Protein AF-0000000078959395 (afdb_homodimer)

Sequence (826 aa):
MGVSDLPAGLTKDYIQSMLRVFHKDTQLNVTKLWAKAATAKGENYVGVVTRIHVEFEETGSRGAVVQRTYLLKEGCPADAPQASVFAEYGVYAREMDMYEFVLPKMTQLLREMGVKDKLHADAICVDRQYGIMLLEDLSLLEYKNADRVKQLDMEHTLVTLEMLAKFHATALILEQRHPELLANGFDKCFFARDSKGYALIFTSLFRGLIRYVKTQPKLNALYHDKLEIVLENLMEYGARSFDVNDDDFRTLIHGDCWTSNIMFQYDARGKPMKVVPIDFQFSTRTSPLIDLHYFFSSSLQDDVLAKETKLVQHYYYALKRNLSRFQYKAKLPSLLEFQIQYERRRFLSVAIALVFQPLMIYSGNGVPDFCKLYQDTPEALSFQDSIYECDRAQSIVEQMLSKFDAKGLLDEQMGVSDLPAGLTKDYIQSMLRVFHKDTQLNVTKLWAKAATAKGENYVGVVTRIHVEFEETGSRGAVVQRTYLLKEGCPADAPQASVFAEYGVYAREMDMYEFVLPKMTQLLREMGVKDKLHADAICVDRQYGIMLLEDLSLLEYKNADRVKQLDMEHTLVTLEMLAKFHATALILEQRHPELLANGFDKCFFARDSKGYALIFTSLFRGLIRYVKTQPKLNALYHDKLEIVLENLMEYGARSFDVNDDDFRTLIHGDCWTSNIMFQYDARGKPMKVVPIDFQFSTRTSPLIDLHYFFSSSLQDDVLAKETKLVQHYYYALKRNLSRFQYKAKLPSLLEFQIQYERRRFLSVAIALVFQPLMIYSGNGVPDFCKLYQDTPEALSFQDSIYECDRAQSIVEQMLSKFDAKGLLDEQ

pLDDT: mean 91.17, std 9.86, range [32.56, 98.88]

Radius of gyration: 33.63 Å; Cα contacts (8 Å, |Δi|>4): 1371; chains: 2; bounding box: 67×116×66 Å

Foldseek 3Di:
DDFDDDDPPDDQVVVQVLQCVLVVAPPKHWDDKTKDFPDDFLLDAFWGKIKMWTWIDGPPPPRDIDIFIKIKIAGDDPPDPLNVLLVLLCLLVQQLLCQPPNVVVLVVVVVVLVDDDDAAWHWSDQDVVRSMTITHDCVVVVWDFDDQQVFDEDLVLLQVLLSQLLVFLSQVVCCVVPVVSQVDSFAGALLDPVHCSSLLLLLLLLVLLLVLLCVPVVSCVPFNVLSVLCSVCVSVLQVQLFDDDPQADKGWGLRQDERSQKIFDADPVRGTDHMYGHRSSRTHIGHNLLVLLNHLLAGHDPVNNVCSLVSLVSSVVSNVVSNVSVVNDDDDDDSVVSVVSNLSNNLSSVSNNLRVNLSSNDDDPDRPHNVLSRDDDPSSSVVSNSSCVDPVSVVSNVVVSVVCVVSCSSPDD/DDFDDPDPPDDQVVVQVLQCVLVVAPPKHWDDKTKDFDDDFLLDAFWGKIKMWTWIDGPVPPRDIDIFIKIKIAGDDPPDPLNVLLVLLCLLVQQLLCQPPNVVVLVVLVVVLVDDDDAAWHWSDDDVVRSMTITHDCVVVVWDFDDQQVFDEDLVLLQVLLSQLLVFLSQVVCCVVPVVSQVDSFAGALLDPVHCSSLLLLLLLLVLLLVLLCVPVVSCVPFNVLSVLCSVCVSVLQVQLFDDDPQADKGWGLRQDERSQKIFDADPVRGTDHMYGHRSSRTHIGHNLLVLLNHLLAGHDPVNNVCSLVSLVSSVVSNVVSNVSVVNDDDDDDSVVSVVSSLSNNLSSVSNNLRVNLSSNDDDPDRPHNVLSRDDDPSSSVVSNSSCVDPVSVVSNVVVSVVCVVSCSSPDD

Nearest PDB structures (foldseek):
  7xsi-assembly3_E  TM=4.506E-01  e=6.267E+00  Sordaria araneosa

Organism: Drosophila grimshawi (NCBI:txid7222)

Secondary structure (DSSP, 8-state):
---BPPPTT--HHHHHHHHHHHTT-TT-EEEEEEEEE-S-TTS-SS-EEEEEEEEEE-TTTTTPEEEEEEEEEEPPPTTSTTHHHHHHHTHHHHHHHIIIIIHHHHHHHHHHTT--S--SPPEEEEETTTTEEEEE-GGGGT-B---TTT-B-HHHHHHHHHHHHHHHHHHHHHHHH-GGGGSSS-S--TT-TT--HHHHHHHHHHHHHHHHHHHSHHHHHHHHHHHHHHHHHHHHHHHHHH---TTS--EEE-SS-SGGGEEEEE-TTS-EEEEEE---TT-EEE-THHHHHHHHHHHB-HHHHTTHHHHHHHHHHHHHHHHHHTT--SPPPPHHHHHHHHHHTTHHHHHIIIIIHHHHT--SSS---GGGGT--SHHHHHHHHHTT-SHHHHHHHHHHHHHHHHTTTTS--/---PPPPTT--HHHHHHHHHHHHT-TT-EEEEEEEEE-S-TTS-SS-EEEEEEEEEE-TTTTTPEEEEEEEEEEPPPTTSTTHHHHHHHTHHHHHHHIIIIIHHHHHHHHHHTT--S--SPPEEEEETTTTEEEEE-GGGGT-B---TTT-B-HHHHHHHHHHHHHHHHHHHHHHHH-GGGGSSS----TT-TT--HHHHHHHHHHHHHHHHHHHSHHHHHHHHHHHHHHHHHHHHHHHHHH---TTS--EEE-SS-SGGGEEEEE-TTS-EEEEEE---TT-EEE-THHHHHHHHHHHB-HHHHTTHHHHHHHHHHHHHHHHHHTT--SPPPPHHHHHHHHHHTTHHHHHIIIIIHHHHT--SSS---GGGGT--SHHHHHHHHHTT-SHHHHHHHHHHHHHHHHTTTTS--

Solvent-accessible surface area (backbone atoms only — not comparable to full-atom values): 43670 Å² total; per-residue (Å²): 132,71,76,40,82,58,61,89,79,61,40,61,67,50,51,29,55,42,48,17,62,59,67,71,31,91,65,40,43,61,76,44,73,50,34,34,77,62,60,59,91,62,73,53,76,69,51,48,49,32,30,34,39,37,29,28,31,44,73,87,44,90,74,46,75,44,76,49,57,31,30,34,39,31,56,54,52,80,84,41,89,61,25,64,43,44,57,75,59,37,26,61,61,31,27,47,44,35,54,69,50,46,50,55,51,45,49,51,57,40,44,75,72,67,51,78,72,76,66,54,70,51,59,56,40,74,37,74,90,79,43,37,34,35,27,49,38,51,58,83,73,52,34,40,61,60,58,50,72,74,33,34,54,60,67,53,47,54,52,48,36,46,47,48,16,45,49,34,33,44,33,36,51,40,47,72,77,42,43,75,74,61,68,65,73,29,75,49,56,79,34,37,88,92,52,58,51,50,45,46,35,54,52,39,39,46,50,30,45,52,55,53,34,61,73,34,66,72,50,25,74,72,38,47,72,34,50,52,53,37,61,78,40,42,54,60,52,38,30,54,35,53,60,69,58,91,78,48,67,64,22,46,33,52,58,65,41,32,41,84,29,33,30,33,27,60,47,97,86,66,46,68,74,45,60,29,56,51,77,49,41,40,30,22,57,28,40,55,57,54,38,51,39,44,25,52,37,48,21,45,28,70,78,47,47,73,40,47,58,49,49,53,38,51,29,50,54,41,24,50,52,43,29,50,76,69,63,57,78,72,88,68,66,37,56,36,54,47,50,50,54,44,58,69,26,43,51,43,31,54,53,32,37,60,44,46,24,27,55,65,48,51,77,67,88,67,78,68,44,65,67,36,45,50,45,83,46,72,68,19,45,52,47,46,49,54,37,53,66,47,68,66,36,44,50,46,43,56,55,47,51,54,54,37,48,35,46,26,67,40,48,84,120,134,69,76,40,82,58,62,89,78,63,41,62,66,51,50,28,53,42,47,16,62,60,67,72,31,90,66,41,42,59,77,45,72,50,32,32,77,62,62,60,92,62,73,55,76,70,50,47,49,32,30,33,39,37,30,28,31,44,71,88,41,90,74,47,75,43,77,48,60,32,31,35,38,32,57,53,53,80,82,41,90,60,26,63,44,45,57,73,59,36,24,60,62,31,28,47,45,35,54,67,51,46,50,54,51,44,48,50,56,39,43,74,73,66,50,80,72,76,66,52,70,51,57,56,39,77,38,75,90,79,42,35,34,35,27,49,39,52,57,82,75,53,35,40,61,61,58,52,72,74,33,34,53,61,66,55,47,52,54,48,36,48,47,49,17,45,48,33,34,44,33,37,52,41,45,72,76,43,44,75,76,60,68,65,73,30,77,50,56,78,34,37,87,90,52,58,50,49,46,46,35,53,52,40,40,46,49,32,45,50,54,53,35,61,73,35,67,72,50,24,74,73,40,46,72,34,50,52,54,36,62,78,39,41,54,60,52,37,29,54,36,52,61,66,59,92,79,47,67,65,23,46,32,51,57,65,42,33,42,84,27,32,30,32,27,59,46,97,86,66,45,69,75,44,58,29,57,49,77,50,43,40,31,22,58,27,40,55,56,55,37,50,40,42,25,53,38,48,21,45,27,70,77,47,48,72,40,45,58,48,50,52,40,52,29,51,53,41,24,50,53,43,28,49,75,69,64,57,79,72,88,69,67,38,57,35,54,46,50,51,54,45,59,69,27,46,54,43,31,54,54,33,37,60,44,46,24,27,55,65,48,51,78,68,88,67,78,68,44,64,66,36,45,50,44,83,47,72,69,19,46,51,47,46,48,55,37,54,66,47,67,67,35,44,50,44,43,57,54,46,51,54,56,38,48,35,46,25,68,39,49,86,122

Structure (mmCIF, N/CA/C/O backbone):
data_AF-0000000078959395-model_v1
#
loop_
_entity.id
_entity.type
_entity.pdbx_description
1 polymer GH14015
#
loop_
_atom_site.group_PDB
_atom_site.id
_atom_site.type_symbol
_atom_site.label_atom_id
_atom_site.label_alt_id
_atom_site.label_comp_id
_atom_site.label_asym_id
_atom_site.label_entity_id
_atom_site.label_seq_id
_atom_site.pdbx_PDB_ins_code
_atom_site.Cartn_x
_atom_site.Cartn_y
_atom_site.Cartn_z
_atom_site.occupancy
_atom_site.B_iso_or_equiv
_atom_site.auth_seq_id
_atom_site.auth_comp_id
_atom_site.auth_asym_id
_atom_site.auth_atom_id
_atom_site.pdbx_PDB_model_num
ATOM 1 N N . MET A 1 1 ? 14.062 -34.344 -35.469 1 32.75 1 MET A N 1
ATOM 2 C CA . MET A 1 1 ? 13.797 -34.312 -34.031 1 32.75 1 MET A CA 1
ATOM 3 C C . MET A 1 1 ? 14.102 -35.656 -33.406 1 32.75 1 MET A C 1
ATOM 5 O O . MET A 1 1 ? 13.5 -36.688 -33.781 1 32.75 1 MET A O 1
ATOM 9 N N . GLY A 1 2 ? 15.25 -35.906 -32.844 1 38.41 2 GLY A N 1
ATOM 10 C CA . GLY A 1 2 ? 15.867 -37.188 -32.625 1 38.41 2 GLY A CA 1
ATOM 11 C C . GLY A 1 2 ? 15.156 -38.031 -31.578 1 38.41 2 GLY A C 1
ATOM 12 O O . GLY A 1 2 ? 14.484 -37.469 -30.703 1 38.41 2 GLY A O 1
ATOM 13 N N . VAL A 1 3 ? 14.766 -39.219 -31.906 1 47.34 3 VAL A N 1
ATOM 14 C CA . VAL A 1 3 ? 14.289 -40.312 -31.047 1 47.34 3 VAL A CA 1
ATOM 15 C C . VAL A 1 3 ? 15.148 -40.375 -29.781 1 47.34 3 VAL A C 1
ATOM 17 O O . VAL A 1 3 ? 16.375 -40.438 -29.875 1 47.34 3 VAL A O 1
ATOM 20 N N . SER A 1 4 ? 14.703 -39.688 -28.766 1 54.56 4 SER A N 1
ATOM 21 C CA . SER A 1 4 ? 15.438 -39.812 -27.516 1 54.56 4 SER A CA 1
ATOM 22 C C . SER A 1 4 ? 15.219 -41.188 -26.891 1 54.56 4 SER A C 1
ATOM 24 O O . SER A 1 4 ? 14.172 -41.812 -27.094 1 54.56 4 SER A O 1
ATOM 26 N N . ASP A 1 5 ? 16.25 -41.75 -26.406 1 58.34 5 ASP A N 1
ATOM 27 C CA . ASP A 1 5 ? 16.234 -43.031 -25.719 1 58.34 5 ASP A CA 1
ATOM 28 C C . ASP A 1 5 ? 15.312 -43 -24.516 1 58.34 5 ASP A C 1
ATOM 30 O O . ASP A 1 5 ? 15.297 -42.031 -23.75 1 58.34 5 ASP A O 1
ATOM 34 N N . LEU A 1 6 ? 14.273 -43.812 -24.531 1 67.12 6 LEU A N 1
ATOM 35 C CA . LEU A 1 6 ? 13.422 -44 -23.359 1 67.12 6 LEU A CA 1
ATOM 36 C C . LEU A 1 6 ? 14.25 -44.375 -22.141 1 67.12 6 LEU A C 1
ATOM 38 O O . LEU A 1 6 ? 15.258 -45.094 -22.266 1 67.12 6 LEU A O 1
ATOM 42 N N . PRO A 1 7 ? 13.898 -43.719 -21.062 1 67.75 7 PRO A N 1
ATOM 43 C CA . PRO A 1 7 ? 14.578 -44.219 -19.859 1 67.75 7 PRO A CA 1
ATOM 44 C C . PRO A 1 7 ? 14.508 -45.75 -19.734 1 67.75 7 PRO A C 1
ATOM 46 O O . PRO A 1 7 ? 13.547 -46.375 -20.203 1 67.75 7 PRO A O 1
ATOM 49 N N . ALA A 1 8 ? 15.531 -46.406 -19.469 1 61.38 8 ALA A N 1
ATOM 50 C CA . ALA A 1 8 ? 15.742 -47.875 -19.469 1 61.38 8 ALA A CA 1
ATOM 51 C C . ALA A 1 8 ? 14.531 -48.594 -18.906 1 61.38 8 ALA A C 1
ATOM 53 O O . ALA A 1 8 ? 14.172 -49.688 -19.375 1 61.38 8 ALA A O 1
ATOM 54 N N . GLY A 1 9 ? 13.836 -48.094 -18.094 1 68.25 9 GLY A N 1
ATOM 55 C CA . GLY A 1 9 ? 12.742 -48.812 -17.453 1 68.25 9 GLY A CA 1
ATOM 56 C C . GLY A 1 9 ? 11.398 -48.5 -18.094 1 68.25 9 GLY A C 1
ATOM 57 O O . GLY A 1 9 ? 10.406 -49.188 -17.797 1 68.25 9 GLY A O 1
ATOM 58 N N . LEU A 1 10 ? 11.461 -47.781 -19.141 1 78.56 10 LEU A N 1
ATOM 59 C CA . LEU A 1 10 ? 10.188 -47.406 -19.766 1 78.56 10 LEU A CA 1
ATOM 60 C C . LEU A 1 10 ? 9.953 -48.219 -21.031 1 78.56 10 LEU A C 1
ATOM 62 O O . LEU A 1 10 ? 10.023 -47.688 -22.141 1 78.56 10 LEU A O 1
ATOM 66 N N . THR A 1 11 ? 9.586 -49.469 -20.812 1 83.56 11 THR A N 1
ATOM 67 C CA . THR A 1 11 ? 9.359 -50.406 -21.922 1 83.56 11 THR A CA 1
ATOM 68 C C . THR A 1 11 ? 7.902 -50.344 -22.359 1 83.56 11 THR A C 1
ATOM 70 O O . THR A 1 11 ? 7.055 -49.75 -21.703 1 83.56 11 THR A O 1
ATOM 73 N N . LYS A 1 12 ? 7.742 -50.938 -23.516 1 87.94 12 LYS A N 1
ATOM 74 C CA . LYS A 1 12 ? 6.387 -51.094 -24.031 1 87.94 12 LYS A CA 1
ATOM 75 C C . LYS A 1 12 ? 5.492 -51.812 -23.031 1 87.94 12 LYS A C 1
ATOM 77 O O . LYS A 1 12 ? 4.348 -51.438 -22.797 1 87.94 12 LYS A O 1
ATOM 82 N N . ASP A 1 13 ? 6.051 -52.844 -22.438 1 88.56 13 ASP A N 1
ATOM 83 C CA . ASP A 1 13 ? 5.297 -53.656 -21.469 1 88.56 13 ASP A CA 1
ATOM 84 C C . ASP A 1 13 ? 4.934 -52.844 -20.234 1 88.56 13 ASP A C 1
ATOM 86 O O . ASP A 1 13 ? 3.83 -52.969 -19.703 1 88.56 13 ASP A O 1
ATOM 90 N N . TYR A 1 14 ? 5.871 -52.125 -19.859 1 88.75 14 TYR A N 1
ATOM 91 C CA . TYR A 1 14 ? 5.645 -51.281 -18.703 1 88.75 14 TYR A CA 1
ATOM 92 C C . TYR A 1 14 ? 4.535 -50.25 -18.969 1 88.75 14 TYR A C 1
ATOM 94 O O . TYR A 1 14 ? 3.586 -50.156 -18.188 1 88.75 14 TYR A O 1
ATOM 102 N N . ILE A 1 15 ? 4.668 -49.594 -20.047 1 88.5 15 ILE A N 1
ATOM 103 C CA . ILE A 1 15 ? 3.691 -48.594 -20.406 1 88.5 15 ILE A CA 1
ATOM 104 C C . ILE A 1 15 ? 2.318 -49.219 -20.594 1 88.5 15 ILE A C 1
ATOM 106 O O . ILE A 1 15 ? 1.302 -48.656 -20.172 1 88.5 15 ILE A O 1
ATOM 110 N N . GLN A 1 16 ? 2.316 -50.375 -21.219 1 89.75 16 GLN A N 1
ATOM 111 C CA . GLN A 1 16 ? 1.068 -51.094 -21.422 1 89.75 16 GLN A CA 1
ATOM 112 C C . GLN A 1 16 ? 0.378 -51.406 -20.094 1 89.75 16 GLN A C 1
ATOM 114 O O . GLN A 1 16 ? -0.835 -51.219 -19.969 1 89.75 16 GLN A O 1
ATOM 119 N N . SER A 1 17 ? 1.12 -51.844 -19.172 1 89.75 17 SER A N 1
ATOM 120 C CA . SER A 1 17 ? 0.557 -52.156 -17.859 1 89.75 17 SER A CA 1
ATOM 121 C C . SER A 1 17 ? -0.053 -50.938 -17.203 1 89.75 17 SER A C 1
ATOM 123 O O . SER A 1 17 ? -1.122 -51.031 -16.594 1 89.75 17 SER A O 1
ATOM 125 N N . MET A 1 18 ? 0.681 -49.875 -17.328 1 87.88 18 MET A N 1
ATOM 126 C CA . MET A 1 18 ? 0.193 -48.625 -16.719 1 87.88 18 MET A CA 1
ATOM 127 C C . MET A 1 18 ? -1.078 -48.156 -17.422 1 87.88 18 MET A C 1
ATOM 129 O O . MET A 1 18 ? -2.021 -47.719 -16.766 1 87.88 18 MET A O 1
ATOM 133 N N . LEU A 1 19 ? -1.098 -48.219 -18.703 1 88.69 19 LEU A N 1
ATOM 134 C CA . LEU A 1 19 ? -2.244 -47.781 -19.469 1 88.69 19 LEU A CA 1
ATOM 135 C C . LEU A 1 19 ? -3.455 -48.656 -19.234 1 88.69 19 LEU A C 1
ATOM 137 O O . LEU A 1 19 ? -4.594 -48.188 -19.25 1 88.69 19 LEU A O 1
ATOM 141 N N . ARG A 1 20 ? -3.182 -49.938 -19.062 1 89.19 20 ARG A N 1
ATOM 142 C CA . ARG A 1 20 ? -4.27 -50.875 -18.766 1 89.19 20 ARG A CA 1
ATOM 143 C C . ARG A 1 20 ? -4.977 -50.5 -17.469 1 89.19 20 ARG A C 1
ATOM 145 O O . ARG A 1 20 ? -6.207 -50.531 -17.406 1 89.19 20 ARG A O 1
ATOM 152 N N . VAL A 1 21 ? -4.16 -50.156 -16.531 1 87.06 21 VAL A N 1
ATOM 153 C CA . VAL A 1 21 ? -4.719 -49.75 -15.242 1 87.06 21 VAL A CA 1
ATOM 154 C C . VAL A 1 21 ? -5.488 -48.438 -15.406 1 87.06 21 VAL A C 1
ATOM 156 O O . VAL A 1 21 ? -6.621 -48.312 -14.945 1 87.06 21 VAL A O 1
ATOM 159 N N . PHE A 1 22 ? -4.949 -47.531 -16.141 1 87.19 22 PHE A N 1
ATOM 160 C CA . PHE A 1 22 ? -5.523 -46.219 -16.281 1 87.19 22 PHE A CA 1
ATOM 161 C C . PHE A 1 22 ? -6.816 -46.25 -17.094 1 87.19 22 PHE A C 1
ATOM 163 O O . PHE A 1 22 ? -7.805 -45.625 -16.719 1 87.19 22 PHE A O 1
ATOM 170 N N . HIS A 1 23 ? -6.805 -47 -18.109 1 84.56 23 HIS A N 1
ATOM 171 C CA . HIS A 1 23 ? -7.969 -47.062 -18.984 1 84.56 23 HIS A CA 1
ATOM 172 C C . HIS A 1 23 ? -8.93 -48.156 -18.531 1 84.56 23 HIS A C 1
ATOM 174 O O . HIS A 1 23 ? -9.969 -48.375 -19.156 1 84.56 23 HIS A O 1
ATOM 180 N N . LYS A 1 24 ? -8.508 -48.844 -17.484 1 87.75 24 LYS A N 1
ATOM 181 C CA . LYS A 1 24 ? -9.289 -50 -17 1 87.75 24 LYS A CA 1
ATOM 182 C C . LYS A 1 24 ? -9.578 -50.969 -18.109 1 87.75 24 LYS A C 1
ATOM 184 O O . LYS A 1 24 ? -10.727 -51.406 -18.297 1 87.75 24 LYS A O 1
ATOM 189 N N . ASP A 1 25 ? -8.609 -51.219 -18.969 1 88.44 25 ASP A N 1
ATOM 190 C CA . ASP A 1 25 ? -8.672 -52.156 -20.094 1 88.44 25 ASP A CA 1
ATOM 191 C C . ASP A 1 25 ? -7.535 -53.156 -20.047 1 88.44 25 ASP A C 1
ATOM 193 O O . ASP A 1 25 ? -6.441 -52.906 -20.562 1 88.44 25 ASP A O 1
ATOM 197 N N . THR A 1 26 ? -7.828 -54.312 -19.547 1 87.12 26 THR A N 1
ATOM 198 C CA . THR A 1 26 ? -6.809 -55.344 -19.312 1 87.12 26 THR A CA 1
ATOM 199 C C . THR A 1 26 ? -6.266 -55.875 -20.625 1 87.12 26 THR A C 1
ATOM 201 O O . THR A 1 26 ? -5.215 -56.531 -20.656 1 87.12 26 THR A O 1
ATOM 204 N N . GLN A 1 27 ? -6.973 -55.562 -21.688 1 86.31 27 GLN A N 1
ATOM 205 C CA . GLN A 1 27 ? -6.562 -56.125 -22.969 1 86.31 27 GLN A CA 1
ATOM 206 C C . GLN A 1 27 ? -5.883 -55.094 -23.844 1 86.31 27 GLN A C 1
ATOM 208 O O . GLN A 1 27 ? -5.5 -55.375 -24.984 1 86.31 27 GLN A O 1
ATOM 213 N N . LEU A 1 28 ? -5.777 -53.875 -23.328 1 87.75 28 LEU A N 1
ATOM 214 C CA . LEU A 1 28 ? -5.086 -52.844 -24.078 1 87.75 28 LEU A CA 1
ATOM 215 C C . LEU A 1 28 ? -3.699 -53.312 -24.5 1 87.75 28 LEU A C 1
ATOM 217 O O . LEU A 1 28 ? -2.977 -53.938 -23.719 1 87.75 28 LEU A O 1
ATOM 221 N N . ASN A 1 29 ? -3.438 -53.125 -25.797 1 89.38 29 ASN A N 1
ATOM 222 C CA . ASN A 1 29 ? -2.176 -53.625 -26.344 1 89.38 29 ASN A CA 1
ATOM 223 C C . ASN A 1 29 ? -1.382 -52.469 -26.984 1 89.38 29 ASN A C 1
ATOM 225 O O . ASN A 1 29 ? -1.797 -51.938 -28.016 1 89.38 29 ASN A O 1
ATOM 229 N N . VAL A 1 30 ? -0.243 -52.156 -26.422 1 89.44 30 VAL A N 1
ATOM 230 C CA . VAL A 1 30 ? 0.626 -51.125 -26.969 1 89.44 30 VAL A CA 1
ATOM 231 C C . VAL A 1 30 ? 1.433 -51.688 -28.141 1 89.44 30 VAL A C 1
ATOM 233 O O . VAL A 1 30 ? 2.148 -52.688 -27.984 1 89.44 30 VAL A O 1
ATOM 236 N N . THR A 1 31 ? 1.356 -51.062 -29.219 1 89.75 31 THR A N 1
ATOM 237 C CA . THR A 1 31 ? 1.992 -51.562 -30.422 1 89.75 31 THR A CA 1
ATOM 238 C C . THR A 1 31 ? 3.266 -50.781 -30.75 1 89.75 31 THR A C 1
ATOM 240 O O . THR A 1 31 ? 4.207 -51.344 -31.312 1 89.75 31 THR A O 1
ATOM 243 N N . LYS A 1 32 ? 3.275 -49.562 -30.469 1 89.88 32 LYS A N 1
ATOM 244 C CA . LYS A 1 32 ? 4.434 -48.688 -30.719 1 89.88 32 LYS A CA 1
ATOM 245 C C . LYS A 1 32 ? 4.668 -47.719 -29.562 1 89.88 32 LYS A C 1
ATOM 247 O O . LYS A 1 32 ? 3.713 -47.25 -28.953 1 89.88 32 LYS A O 1
ATOM 252 N N . LEU A 1 33 ? 5.953 -47.562 -29.281 1 89.69 33 LEU A N 1
ATOM 253 C CA . LEU A 1 33 ? 6.383 -46.656 -28.219 1 89.69 33 LEU A CA 1
ATOM 254 C C . LEU A 1 33 ? 7.641 -45.875 -28.641 1 89.69 33 LEU A C 1
ATOM 256 O O . LEU A 1 33 ? 8.609 -46.5 -29.094 1 89.69 33 LEU A O 1
ATOM 260 N N . TRP A 1 34 ? 7.578 -44.594 -28.609 1 85.25 34 TRP A N 1
ATOM 261 C CA . TRP A 1 34 ? 8.781 -43.781 -28.812 1 85.25 34 TRP A CA 1
ATOM 262 C C . TRP A 1 34 ? 8.711 -42.469 -28.031 1 85.25 34 TRP A C 1
ATOM 264 O O . TRP A 1 34 ? 7.676 -42.156 -27.469 1 85.25 34 TRP A O 1
ATOM 274 N N . ALA A 1 35 ? 9.898 -41.812 -27.875 1 83.5 35 ALA A N 1
ATOM 275 C CA . ALA A 1 35 ? 9.953 -40.625 -27 1 83.5 35 ALA A CA 1
ATOM 276 C C . ALA A 1 35 ? 10.656 -39.469 -27.688 1 83.5 35 ALA A C 1
ATOM 278 O O . ALA A 1 35 ? 11.5 -39.688 -28.562 1 83.5 35 ALA A O 1
ATOM 279 N N . LYS A 1 36 ? 10.195 -38.281 -27.328 1 79 36 LYS A N 1
ATOM 280 C CA . LYS A 1 36 ? 10.836 -37.031 -27.703 1 79 36 LYS A CA 1
ATOM 281 C C . LYS A 1 36 ? 10.891 -36.062 -26.531 1 79 36 LYS A C 1
ATOM 283 O O . LYS A 1 36 ? 9.984 -36.031 -25.688 1 79 36 LYS A O 1
ATOM 288 N N . ALA A 1 37 ? 11.992 -35.281 -26.438 1 73.12 37 ALA A N 1
ATOM 289 C CA . ALA A 1 37 ? 12.062 -34.25 -25.391 1 73.12 37 ALA A CA 1
ATOM 290 C C . ALA A 1 37 ? 10.883 -33.281 -25.484 1 73.12 37 ALA A C 1
ATOM 292 O O . ALA A 1 37 ? 10.5 -32.875 -26.578 1 73.12 37 ALA A O 1
ATOM 293 N N . ALA A 1 38 ? 10.25 -33.062 -24.328 1 72.06 38 ALA A N 1
ATOM 294 C CA . ALA A 1 38 ? 9.023 -32.25 -24.328 1 72.06 38 ALA A CA 1
ATOM 295 C C . ALA A 1 38 ? 9.344 -30.781 -24.094 1 72.06 38 ALA A C 1
ATOM 297 O O . ALA A 1 38 ? 8.547 -29.906 -24.453 1 72.06 38 ALA A O 1
ATOM 298 N N . THR A 1 39 ? 10.469 -30.469 -23.375 1 65.31 39 THR A N 1
ATOM 299 C CA . THR A 1 39 ? 10.773 -29.078 -23.047 1 65.31 39 THR A CA 1
ATOM 300 C C . THR A 1 39 ? 12.141 -28.672 -23.594 1 65.31 39 THR A C 1
ATOM 302 O O . THR A 1 39 ? 13.047 -29.5 -23.688 1 65.31 39 THR A O 1
ATOM 305 N N . ALA A 1 40 ? 12.133 -27.438 -24.047 1 61.34 40 ALA A N 1
ATOM 306 C CA . ALA A 1 40 ? 13.391 -26.875 -24.516 1 61.34 40 ALA A CA 1
ATOM 307 C C . ALA A 1 40 ? 14.305 -26.516 -23.344 1 61.34 40 ALA A C 1
ATOM 309 O O . ALA A 1 40 ? 13.844 -26.406 -22.203 1 61.34 40 ALA A O 1
ATOM 310 N N . LYS A 1 41 ? 15.531 -26.516 -23.656 1 59.06 41 LYS A N 1
ATOM 311 C CA . LYS A 1 41 ? 16.516 -26.031 -22.688 1 59.06 41 LYS A CA 1
ATOM 312 C C . LYS A 1 41 ? 16.078 -24.703 -22.078 1 59.06 41 LYS A C 1
ATOM 314 O O . LYS A 1 41 ? 15.633 -23.797 -22.781 1 59.06 41 LYS A O 1
ATOM 319 N N . GLY A 1 42 ? 16.031 -24.609 -20.734 1 57.88 42 GLY A N 1
ATOM 320 C CA . GLY A 1 42 ? 15.68 -23.375 -20.047 1 57.88 42 GLY A CA 1
ATOM 321 C C . GLY A 1 42 ? 14.227 -23.328 -19.625 1 57.88 42 GLY A C 1
ATOM 322 O O . GLY A 1 42 ? 13.805 -22.375 -18.953 1 57.88 42 GLY A O 1
ATOM 323 N N . GLU A 1 43 ? 13.492 -24.328 -20.078 1 59.75 43 GLU A N 1
ATOM 324 C CA . GLU A 1 43 ? 12.07 -24.312 -19.75 1 59.75 43 GLU A CA 1
ATOM 325 C C . GLU A 1 43 ? 11.773 -25.172 -18.516 1 59.75 43 GLU A C 1
ATOM 327 O O . GLU A 1 43 ? 10.656 -25.141 -17.984 1 59.75 43 GLU A O 1
ATOM 332 N N . ASN A 1 44 ? 12.75 -25.859 -18.156 1 61.44 44 ASN A N 1
ATOM 333 C CA . ASN A 1 44 ? 12.617 -26.719 -16.969 1 61.44 44 ASN A CA 1
ATOM 334 C C . ASN A 1 44 ? 13.914 -26.766 -16.172 1 61.44 44 ASN A C 1
ATOM 336 O O . ASN A 1 44 ? 14.992 -26.938 -16.75 1 61.44 44 ASN A O 1
ATOM 340 N N . TYR A 1 45 ? 13.766 -26.562 -14.906 1 62.75 45 TYR A N 1
ATOM 341 C CA . TYR A 1 45 ? 14.977 -26.422 -14.102 1 62.75 45 TYR A CA 1
ATOM 342 C C . TYR A 1 45 ? 15.188 -27.656 -13.227 1 62.75 45 TYR A C 1
ATOM 344 O O . TYR A 1 45 ? 16.312 -27.938 -12.812 1 62.75 45 TYR A O 1
ATOM 352 N N . VAL A 1 46 ? 14.164 -28.281 -12.883 1 64.12 46 VAL A N 1
ATOM 353 C CA . VAL A 1 46 ? 14.273 -29.281 -11.836 1 64.12 46 VAL A CA 1
ATOM 354 C C . VAL A 1 46 ? 14.219 -30.688 -12.453 1 64.12 46 VAL A C 1
ATOM 356 O O . VAL A 1 46 ? 15.094 -31.516 -12.203 1 64.12 46 VAL A O 1
ATOM 359 N N . GLY A 1 47 ? 13.258 -30.984 -13.281 1 66.38 47 GLY A N 1
ATOM 360 C CA . GLY A 1 47 ? 13.062 -32.312 -13.805 1 66.38 47 GLY A CA 1
ATOM 361 C C . GLY A 1 47 ? 13.211 -32.406 -15.312 1 66.38 47 GLY A C 1
ATOM 362 O O . GLY A 1 47 ? 13.617 -31.438 -15.953 1 66.38 47 GLY A O 1
ATOM 363 N N . VAL A 1 48 ? 13.203 -33.656 -15.695 1 74.94 48 VAL A N 1
ATOM 364 C CA . VAL A 1 48 ? 13.219 -33.938 -17.125 1 74.94 48 VAL A CA 1
ATOM 365 C C . VAL A 1 48 ? 11.82 -34.344 -17.594 1 74.94 48 VAL A C 1
ATOM 367 O O . VAL A 1 48 ? 11.172 -35.188 -16.984 1 74.94 48 VAL A O 1
ATOM 370 N N . VAL A 1 49 ? 11.383 -33.625 -18.516 1 82.69 49 VAL A N 1
ATOM 371 C CA . VAL A 1 49 ? 10.07 -33.938 -19.078 1 82.69 49 VAL A CA 1
ATOM 372 C C . VAL A 1 49 ? 10.227 -34.469 -20.5 1 82.69 49 VAL A C 1
ATOM 374 O O . VAL A 1 49 ? 10.828 -33.812 -21.359 1 82.69 49 VAL A O 1
ATOM 377 N N . THR A 1 50 ? 9.68 -35.625 -20.703 1 86 50 THR A N 1
ATOM 378 C CA . THR A 1 50 ? 9.742 -36.281 -22.016 1 86 50 THR A CA 1
ATOM 379 C C . THR A 1 50 ? 8.344 -36.594 -22.531 1 86 50 THR A C 1
ATOM 381 O O . THR A 1 50 ? 7.477 -37.031 -21.766 1 86 50 THR A O 1
ATOM 384 N N . ARG A 1 51 ? 8.164 -36.344 -23.797 1 90.44 51 ARG A N 1
ATOM 385 C CA . ARG A 1 51 ? 6.898 -36.719 -24.406 1 90.44 51 ARG A CA 1
ATOM 386 C C . ARG A 1 51 ? 6.961 -38.156 -24.969 1 90.44 51 ARG A C 1
ATOM 388 O O . ARG A 1 51 ? 7.816 -38.469 -25.797 1 90.44 51 ARG A O 1
ATOM 395 N N . ILE A 1 52 ? 6.047 -38.938 -24.5 1 89.5 52 ILE A N 1
ATOM 396 C CA . ILE A 1 52 ? 5.969 -40.312 -24.922 1 89.5 52 ILE A CA 1
ATOM 397 C C . ILE A 1 52 ? 4.824 -40.5 -25.922 1 89.5 52 ILE A C 1
ATOM 399 O O . ILE A 1 52 ? 3.707 -40.031 -25.672 1 89.5 52 ILE A O 1
ATOM 403 N N . HIS A 1 53 ? 5.203 -41.094 -27 1 90.69 53 HIS A N 1
ATOM 404 C CA . HIS A 1 53 ? 4.219 -41.438 -28.016 1 90.69 53 HIS A CA 1
ATOM 405 C C . HIS A 1 53 ? 3.852 -42.906 -27.953 1 90.69 53 HIS A C 1
ATOM 407 O O . HIS A 1 53 ? 4.73 -43.781 -28 1 90.69 53 HIS A O 1
ATOM 413 N N . VAL A 1 54 ? 2.557 -43.125 -27.875 1 90.75 54 VAL A N 1
ATOM 414 C CA . VAL A 1 54 ? 2.107 -44.5 -27.719 1 90.75 54 VAL A CA 1
ATOM 415 C C . VAL A 1 54 ? 1.015 -44.812 -28.734 1 90.75 54 VAL A C 1
ATOM 417 O O . VAL A 1 54 ? 0.107 -44 -28.938 1 90.75 54 VAL A O 1
ATOM 420 N N . GLU A 1 55 ? 1.229 -45.875 -29.391 1 91.31 55 GLU A N 1
ATOM 421 C CA . GLU A 1 55 ? 0.159 -46.469 -30.188 1 91.31 55 GLU A CA 1
ATOM 422 C C . GLU A 1 55 ? -0.399 -47.719 -29.547 1 91.31 55 GLU A C 1
ATOM 424 O O . GLU A 1 55 ? 0.359 -48.625 -29.141 1 91.31 55 GLU A O 1
ATOM 429 N N . PHE A 1 56 ? -1.637 -47.719 -29.406 1 89.12 56 PHE A N 1
ATOM 430 C CA . PHE A 1 56 ? -2.201 -48.906 -28.797 1 89.12 56 PHE A CA 1
ATOM 431 C C . PHE A 1 56 ? -3.6 -49.188 -29.328 1 89.12 56 PHE A C 1
ATOM 433 O O . PHE A 1 56 ? -4.215 -48.312 -29.953 1 89.12 56 PHE A O 1
ATOM 440 N N . GLU A 1 57 ? -4.043 -50.469 -29.234 1 87.38 57 GLU A N 1
ATOM 441 C CA . GLU A 1 57 ? -5.379 -50.938 -29.594 1 87.38 57 GLU A CA 1
ATOM 442 C C . GLU A 1 57 ? -6.246 -51.125 -28.359 1 87.38 57 GLU A C 1
ATOM 444 O O . GLU A 1 57 ? -5.848 -51.844 -27.422 1 87.38 57 GLU A O 1
ATOM 449 N N . GLU A 1 58 ? -7.285 -50.438 -28.375 1 79.19 58 GLU A N 1
ATOM 450 C CA . GLU A 1 58 ? -8.242 -50.656 -27.297 1 79.19 58 GLU A CA 1
ATOM 451 C C . GLU A 1 58 ? -9.211 -51.781 -27.625 1 79.19 58 GLU A C 1
ATOM 453 O O . GLU A 1 58 ? -9.555 -52 -28.797 1 79.19 58 GLU A O 1
ATOM 458 N N . THR A 1 59 ? -9.508 -52.719 -26.766 1 74 59 THR A N 1
ATOM 459 C CA . THR A 1 59 ? -10.336 -53.875 -27 1 74 59 THR A CA 1
ATOM 460 C C . THR A 1 59 ? -11.672 -53.5 -27.641 1 74 59 THR A C 1
ATOM 462 O O . THR A 1 59 ? -12.148 -54.156 -28.547 1 74 59 THR A O 1
ATOM 465 N N . GLY A 1 60 ? -12.367 -52.531 -27.234 1 64.81 60 GLY A N 1
ATOM 466 C CA . GLY A 1 60 ? -13.688 -52.219 -27.734 1 64.81 60 GLY A CA 1
ATOM 467 C C . GLY A 1 60 ? -13.664 -51.469 -29.078 1 64.81 60 GLY A C 1
ATOM 468 O O . GLY A 1 60 ? -14.711 -51.25 -29.688 1 64.81 60 GLY A O 1
ATOM 469 N N . SER A 1 61 ? -12.555 -51.062 -29.438 1 60.31 61 SER A N 1
ATOM 470 C CA . SER A 1 61 ? -12.523 -50.281 -30.672 1 60.31 61 SER A CA 1
ATOM 471 C C . SER A 1 61 ? -12.109 -51.125 -31.859 1 60.31 61 SER A C 1
ATOM 473 O O . SER A 1 61 ? -11.203 -50.75 -32.594 1 60.31 61 SER A O 1
ATOM 475 N N . ARG A 1 62 ? -12.961 -52.25 -32.312 1 62.59 62 ARG A N 1
ATOM 476 C CA . ARG A 1 62 ? -12.891 -53.094 -33.5 1 62.59 62 ARG A CA 1
ATOM 477 C C . ARG A 1 62 ? -11.539 -52.969 -34.188 1 62.59 62 ARG A C 1
ATOM 479 O O . ARG A 1 62 ? -11.477 -52.75 -35.406 1 62.59 62 ARG A O 1
ATOM 486 N N . GLY A 1 63 ? -10.344 -52.938 -33.406 1 63.47 63 GLY A N 1
ATOM 487 C CA . GLY A 1 63 ? -9.07 -53 -34.094 1 63.47 63 GLY A CA 1
ATOM 488 C C . GLY A 1 63 ? -8.492 -51.625 -34.375 1 63.47 63 GLY A C 1
ATOM 489 O O . GLY A 1 63 ? -7.441 -51.5 -35 1 63.47 63 GLY A O 1
ATOM 490 N N . ALA A 1 64 ? -9.133 -50.562 -33.938 1 77.12 64 ALA A N 1
ATOM 491 C CA . ALA A 1 64 ? -8.656 -49.219 -34.281 1 77.12 64 ALA A CA 1
ATOM 492 C C . ALA A 1 64 ? -7.465 -48.812 -33.438 1 77.12 64 ALA A C 1
ATOM 494 O O . ALA A 1 64 ? -7.488 -48.969 -32.188 1 77.12 64 ALA A O 1
ATOM 495 N N . VAL A 1 65 ? -6.402 -48.562 -34.125 1 83.12 65 VAL A N 1
ATOM 496 C CA . VAL A 1 65 ? -5.164 -48.094 -33.5 1 83.12 65 VAL A CA 1
ATOM 497 C C . VAL A 1 65 ? -5.312 -46.625 -33.094 1 83.12 65 VAL A C 1
ATOM 499 O O . VAL A 1 65 ? -5.75 -45.781 -33.875 1 83.12 65 VAL A O 1
ATOM 502 N N . VAL A 1 66 ? -5.152 -46.406 -31.766 1 86.25 66 VAL A N 1
ATOM 503 C CA . VAL A 1 66 ? -5.215 -45.062 -31.219 1 86.25 66 VAL A CA 1
ATOM 504 C C . VAL A 1 66 ? -3.807 -44.562 -30.906 1 86.25 66 VAL A C 1
ATOM 506 O O . VAL A 1 66 ? -2.963 -45.312 -30.422 1 86.25 66 VAL A O 1
ATOM 509 N N . GLN A 1 67 ? -3.543 -43.469 -31.359 1 87.94 67 GLN A N 1
ATOM 510 C CA . GLN A 1 67 ? -2.283 -42.812 -31.031 1 87.94 67 GLN A CA 1
ATOM 511 C C . GLN A 1 67 ? -2.488 -41.719 -29.984 1 87.94 67 GLN A C 1
ATOM 513 O O . GLN A 1 67 ? -3.395 -40.875 -30.125 1 87.94 67 GLN A O 1
ATOM 518 N N . ARG A 1 68 ? -1.691 -41.844 -28.891 1 89.56 68 ARG A N 1
ATOM 519 C CA . ARG A 1 68 ? -1.754 -40.844 -27.828 1 89.56 68 ARG A CA 1
ATOM 520 C C . ARG A 1 68 ? -0.356 -40.469 -27.359 1 89.56 68 ARG A C 1
ATOM 522 O O . ARG A 1 68 ? 0.591 -41.25 -27.516 1 89.56 68 ARG A O 1
ATOM 529 N N . THR A 1 69 ? -0.255 -39.312 -26.922 1 91.81 69 THR A N 1
ATOM 530 C CA . THR A 1 69 ? 0.988 -38.875 -26.297 1 91.81 69 THR A CA 1
ATOM 531 C C . THR A 1 69 ? 0.788 -38.625 -24.797 1 91.81 69 THR A C 1
ATOM 533 O O . THR A 1 69 ? -0.309 -38.25 -24.375 1 91.81 69 THR A O 1
ATOM 536 N N . TYR A 1 70 ? 1.813 -38.875 -24.016 1 92.31 70 TYR A N 1
ATOM 537 C CA . TYR A 1 70 ? 1.867 -38.625 -22.578 1 92.31 70 TYR A CA 1
ATOM 538 C C . TYR A 1 70 ? 3.152 -37.875 -22.203 1 92.31 70 TYR A C 1
ATOM 540 O O . TYR A 1 70 ? 4.117 -37.875 -22.969 1 92.31 70 TYR A O 1
ATOM 548 N N . LEU A 1 71 ? 3.105 -37.281 -21.078 1 92.12 71 LEU A N 1
ATOM 549 C CA . LEU A 1 71 ? 4.309 -36.625 -20.578 1 92.12 71 LEU A CA 1
ATOM 550 C C . LEU A 1 71 ? 4.93 -37.406 -19.438 1 92.12 71 LEU A C 1
ATOM 552 O O . LEU A 1 71 ? 4.281 -37.625 -18.406 1 92.12 71 LEU A O 1
ATOM 556 N N . LEU A 1 72 ? 6.098 -37.781 -19.688 1 89.75 72 LEU A N 1
ATOM 557 C CA . LEU A 1 72 ? 6.871 -38.469 -18.656 1 89.75 72 LEU A CA 1
ATOM 558 C C . LEU A 1 72 ? 7.738 -37.469 -17.891 1 89.75 72 LEU A C 1
ATOM 560 O O . LEU A 1 72 ? 8.57 -36.781 -18.484 1 89.75 72 LEU A O 1
ATOM 564 N N . LYS A 1 73 ? 7.496 -37.375 -16.641 1 90 73 LYS A N 1
ATOM 565 C CA . LYS A 1 73 ? 8.32 -36.562 -15.75 1 90 73 LYS A CA 1
ATOM 566 C C . LYS A 1 73 ? 9.18 -37.406 -14.836 1 90 73 LYS A C 1
ATOM 568 O O . LYS A 1 73 ? 8.672 -38.344 -14.18 1 90 73 LYS A O 1
ATOM 573 N N . GLU A 1 74 ? 10.398 -37.062 -14.898 1 85.44 74 GLU A N 1
ATOM 574 C CA . GLU A 1 74 ? 11.352 -37.781 -14.07 1 85.44 74 GLU A CA 1
ATOM 575 C C . GLU A 1 74 ? 12.078 -36.844 -13.102 1 85.44 74 GLU A C 1
ATOM 577 O O . GLU A 1 74 ? 12.273 -35.688 -13.406 1 85.44 74 GLU A O 1
ATOM 582 N N . GLY A 1 75 ? 12.32 -37.469 -11.938 1 79.12 75 GLY A N 1
ATOM 583 C CA . GLY A 1 75 ? 13.141 -36.688 -11.031 1 79.12 75 GLY A CA 1
ATOM 584 C C . GLY A 1 75 ? 14.57 -36.5 -11.508 1 79.12 75 GLY A C 1
ATOM 585 O O . GLY A 1 75 ? 14.984 -37.156 -12.484 1 79.12 75 GLY A O 1
ATOM 586 N N . CYS A 1 76 ? 15.219 -35.625 -10.883 1 77.38 76 CYS A N 1
ATOM 587 C CA . CYS A 1 76 ? 16.625 -35.438 -11.18 1 77.38 76 CYS A CA 1
ATOM 588 C C . CYS A 1 76 ? 17.438 -36.688 -10.844 1 77.38 76 CYS A C 1
ATOM 590 O O . CYS A 1 76 ? 17.25 -37.281 -9.781 1 77.38 76 CYS A O 1
ATOM 592 N N . PRO A 1 77 ? 18.25 -37.062 -11.844 1 74.5 77 PRO A N 1
ATOM 593 C CA . PRO A 1 77 ? 19.109 -38.219 -11.531 1 74.5 77 PRO A CA 1
ATOM 594 C C . PRO A 1 77 ? 19.922 -38 -10.258 1 74.5 77 PRO A C 1
ATOM 596 O O . PRO A 1 77 ? 20.375 -36.906 -9.984 1 74.5 77 PRO A O 1
ATOM 599 N N . ALA A 1 78 ? 20.109 -39.094 -9.562 1 77.38 78 ALA A N 1
ATOM 600 C CA . ALA A 1 78 ? 20.781 -39.031 -8.273 1 77.38 78 ALA A CA 1
ATOM 601 C C . ALA A 1 78 ? 22.219 -38.5 -8.43 1 77.38 78 ALA A C 1
ATOM 603 O O . ALA A 1 78 ? 22.766 -37.906 -7.512 1 77.38 78 ALA A O 1
ATOM 604 N N . ASP A 1 79 ? 22.75 -38.656 -9.555 1 79.88 79 ASP A N 1
ATOM 605 C CA . ASP A 1 79 ? 24.141 -38.281 -9.742 1 79.88 79 ASP A CA 1
ATOM 606 C C . ASP A 1 79 ? 24.25 -36.875 -10.297 1 79.88 79 ASP A C 1
ATOM 608 O O . ASP A 1 79 ? 25.359 -36.344 -10.438 1 79.88 79 ASP A O 1
ATOM 612 N N . ALA A 1 80 ? 23.125 -36.312 -10.516 1 80.94 80 ALA A N 1
ATOM 613 C CA . ALA A 1 80 ? 23.156 -34.938 -10.977 1 80.94 80 ALA A CA 1
ATOM 614 C C . ALA A 1 80 ? 23.594 -34 -9.867 1 80.94 80 ALA A C 1
ATOM 616 O O . ALA A 1 80 ? 23.25 -34.188 -8.695 1 80.94 80 ALA A O 1
ATOM 617 N N . PRO A 1 81 ? 24.406 -32.969 -10.164 1 77.5 81 PRO A N 1
ATOM 618 C CA . PRO A 1 81 ? 24.922 -32.062 -9.148 1 77.5 81 PRO A CA 1
ATOM 619 C C . PRO A 1 81 ? 23.828 -31.391 -8.328 1 77.5 81 PRO A C 1
ATOM 621 O O . PRO A 1 81 ? 24.031 -31.062 -7.16 1 77.5 81 PRO A O 1
ATOM 624 N N . GLN A 1 82 ? 22.672 -31.281 -8.938 1 81.81 82 GLN A N 1
ATOM 625 C CA . GLN A 1 82 ? 21.594 -30.562 -8.266 1 81.81 82 GLN A CA 1
ATOM 626 C C . GLN A 1 82 ? 20.672 -31.516 -7.512 1 81.81 82 GLN A C 1
ATOM 628 O O . GLN A 1 82 ? 19.719 -31.078 -6.859 1 81.81 82 GLN A O 1
ATOM 633 N N . ALA A 1 83 ? 20.922 -32.75 -7.547 1 82.56 83 ALA A N 1
ATOM 634 C CA . ALA A 1 83 ? 20.031 -33.75 -6.957 1 82.56 83 ALA A CA 1
ATOM 635 C C . ALA A 1 83 ? 19.875 -33.531 -5.457 1 82.56 83 ALA A C 1
ATOM 637 O O . ALA A 1 83 ? 18.781 -33.656 -4.914 1 82.56 83 ALA A O 1
ATOM 638 N N . SER A 1 84 ? 20.938 -33.188 -4.805 1 82.12 84 SER A N 1
ATOM 639 C CA . SER A 1 84 ? 20.922 -33.031 -3.354 1 82.12 84 SER A CA 1
ATOM 640 C C . SER A 1 84 ? 20.062 -31.844 -2.943 1 82.12 84 SER A C 1
ATOM 642 O O . SER A 1 84 ? 19.391 -31.875 -1.913 1 82.12 84 SER A O 1
ATOM 644 N N . VAL A 1 85 ? 20.078 -30.828 -3.748 1 81.88 85 VAL A N 1
ATOM 645 C CA . VAL A 1 85 ? 19.281 -29.641 -3.479 1 81.88 85 VAL A CA 1
ATOM 646 C C . VAL A 1 85 ? 17.797 -30 -3.506 1 81.88 85 VAL A C 1
ATOM 648 O O . VAL A 1 85 ? 17.062 -29.688 -2.566 1 81.88 85 VAL A O 1
ATOM 651 N N . PHE A 1 86 ? 17.359 -30.703 -4.461 1 84.38 86 PHE A N 1
ATOM 652 C CA . PHE A 1 86 ? 15.945 -31.016 -4.656 1 84.38 86 PHE A CA 1
ATOM 653 C C . PHE A 1 86 ? 15.484 -32.094 -3.66 1 84.38 86 PHE A C 1
ATOM 655 O O . PHE A 1 86 ? 14.344 -32.062 -3.199 1 84.38 86 PHE A O 1
ATOM 662 N N . ALA A 1 87 ? 16.422 -32.906 -3.334 1 83.75 87 ALA A N 1
ATOM 663 C CA . ALA A 1 87 ? 16.094 -33.906 -2.33 1 83.75 87 ALA A CA 1
ATOM 664 C C . ALA A 1 87 ? 15.852 -33.281 -0.967 1 83.75 87 ALA A C 1
ATOM 666 O O . ALA A 1 87 ? 14.953 -33.688 -0.23 1 83.75 87 ALA A O 1
ATOM 667 N N . GLU A 1 88 ? 16.625 -32.312 -0.704 1 86.12 88 GLU A N 1
ATOM 668 C CA . GLU A 1 88 ? 16.484 -31.609 0.57 1 86.12 88 GLU A CA 1
ATOM 669 C C . GLU A 1 88 ? 15.109 -30.984 0.717 1 86.12 88 GLU A C 1
ATOM 671 O O . GLU A 1 88 ? 14.562 -30.906 1.821 1 86.12 88 GLU A O 1
ATOM 676 N N . TYR A 1 89 ? 14.523 -30.672 -0.343 1 87.56 89 TYR A N 1
ATOM 677 C CA . TYR A 1 89 ? 13.25 -29.969 -0.312 1 87.56 89 TYR A CA 1
ATOM 678 C C . TYR A 1 89 ? 12.094 -30.922 -0.627 1 87.56 89 TYR A C 1
ATOM 680 O O . TYR A 1 89 ? 10.93 -30.531 -0.522 1 87.56 89 TYR A O 1
ATOM 688 N N . GLY A 1 90 ? 12.391 -32.094 -1.012 1 87.81 90 GLY A N 1
ATOM 689 C CA . GLY A 1 90 ? 11.375 -33.094 -1.282 1 87.81 90 GLY A CA 1
ATOM 690 C C . GLY A 1 90 ? 10.477 -32.75 -2.451 1 87.81 90 GLY A C 1
ATOM 691 O O . GLY A 1 90 ? 9.281 -33.031 -2.432 1 87.81 90 GLY A O 1
ATOM 692 N N . VAL A 1 91 ? 11 -32.062 -3.418 1 89.62 91 VAL A N 1
ATOM 693 C CA . VAL A 1 91 ? 10.195 -31.484 -4.484 1 89.62 91 VAL A CA 1
ATOM 694 C C . VAL A 1 91 ? 9.539 -32.594 -5.305 1 89.62 91 VAL A C 1
ATOM 696 O O . VAL A 1 91 ? 8.367 -32.469 -5.688 1 89.62 91 VAL A O 1
ATOM 699 N N . TYR A 1 92 ? 10.227 -33.688 -5.574 1 89.25 92 TYR A N 1
ATOM 700 C CA . TYR A 1 92 ? 9.68 -34.75 -6.402 1 89.25 92 TYR A CA 1
ATOM 701 C C . TYR A 1 92 ? 8.609 -35.531 -5.648 1 89.25 92 TYR A C 1
ATOM 703 O O . TYR A 1 92 ? 7.539 -35.812 -6.191 1 89.25 92 TYR A O 1
ATOM 711 N N . ALA A 1 93 ? 8.969 -35.844 -4.43 1 91.88 93 ALA A N 1
ATOM 712 C CA . ALA A 1 93 ? 8.008 -36.562 -3.598 1 91.88 93 ALA A CA 1
ATOM 713 C C . ALA A 1 93 ? 6.719 -35.781 -3.432 1 91.88 93 ALA A C 1
ATOM 715 O O . ALA A 1 93 ? 5.621 -36.344 -3.477 1 91.88 93 ALA A O 1
ATOM 716 N N . ARG A 1 94 ? 6.898 -34.562 -3.266 1 94.94 94 ARG A N 1
ATOM 717 C CA . ARG A 1 94 ? 5.75 -33.688 -3.098 1 94.94 94 ARG A CA 1
ATOM 718 C C . ARG A 1 94 ? 4.895 -33.656 -4.359 1 94.94 94 ARG A C 1
ATOM 720 O O . ARG A 1 94 ? 3.666 -33.719 -4.285 1 94.94 94 ARG A O 1
ATOM 727 N N . GLU A 1 95 ? 5.535 -33.5 -5.449 1 95.06 95 GLU A N 1
ATOM 728 C CA . GLU A 1 95 ? 4.781 -33.438 -6.699 1 95.06 95 GLU A CA 1
ATOM 729 C C . GLU A 1 95 ? 4.031 -34.75 -6.934 1 95.06 95 GLU A C 1
ATOM 731 O O . GLU A 1 95 ? 2.891 -34.75 -7.398 1 95.06 95 GLU A O 1
ATOM 736 N N . MET A 1 96 ? 4.68 -35.875 -6.609 1 95.31 96 MET A N 1
ATOM 737 C CA . MET A 1 96 ? 4.02 -37.156 -6.715 1 95.31 96 MET A CA 1
ATOM 738 C C . MET A 1 96 ? 2.795 -37.219 -5.809 1 95.31 96 MET A C 1
ATOM 740 O O . MET A 1 96 ? 1.737 -37.719 -6.215 1 95.31 96 MET A O 1
ATOM 744 N N . ASP A 1 97 ? 2.965 -36.75 -4.578 1 96.88 97 ASP A N 1
ATOM 745 C CA . ASP A 1 97 ? 1.836 -36.719 -3.654 1 96.88 97 ASP A CA 1
ATOM 746 C C . ASP A 1 97 ? 0.701 -35.875 -4.211 1 96.88 97 ASP A C 1
ATOM 748 O O . ASP A 1 97 ? -0.472 -36.219 -4.086 1 96.88 97 ASP A O 1
ATOM 752 N N . MET A 1 98 ? 1.04 -34.75 -4.797 1 97.69 98 MET A N 1
ATOM 753 C CA . MET A 1 98 ? 0.038 -33.875 -5.391 1 97.69 98 MET A CA 1
ATOM 754 C C . MET A 1 98 ? -0.771 -34.625 -6.453 1 97.69 98 MET A C 1
ATOM 756 O O . MET A 1 98 ? -2 -34.656 -6.383 1 97.69 98 MET A O 1
ATOM 760 N N . TYR A 1 99 ? -0.11 -35.25 -7.387 1 96.88 99 TYR A N 1
ATOM 761 C CA . TYR A 1 99 ? -0.776 -35.844 -8.539 1 96.88 99 TYR A CA 1
ATOM 762 C C . TYR A 1 99 ? -1.476 -37.125 -8.148 1 96.88 99 TYR A C 1
ATOM 764 O O . TYR A 1 99 ? -2.486 -37.5 -8.742 1 96.88 99 TYR A O 1
ATOM 772 N N . GLU A 1 100 ? -0.953 -37.781 -7.148 1 96.19 100 GLU A N 1
ATOM 773 C CA . GLU A 1 100 ? -1.485 -39.094 -6.781 1 96.19 100 GLU A CA 1
ATOM 774 C C . GLU A 1 100 ? -2.668 -38.938 -5.828 1 96.19 100 GLU A C 1
ATOM 776 O O . GLU A 1 100 ? -3.646 -39.688 -5.934 1 96.19 100 GLU A O 1
ATOM 781 N N . PHE A 1 101 ? -2.572 -38.031 -4.891 1 97 101 PHE A N 1
ATOM 782 C CA . PHE A 1 101 ? -3.545 -38.031 -3.807 1 97 101 PHE A CA 1
ATOM 783 C C . PHE A 1 101 ? -4.293 -36.688 -3.75 1 97 101 PHE A C 1
ATOM 785 O O . PHE A 1 101 ? -5.523 -36.656 -3.709 1 97 101 PHE A O 1
ATOM 792 N N . VAL A 1 102 ? -3.625 -35.594 -3.805 1 98.12 102 VAL A N 1
ATOM 793 C CA . VAL A 1 102 ? -4.18 -34.281 -3.461 1 98.12 102 VAL A CA 1
ATOM 794 C C . VAL A 1 102 ? -5.062 -33.781 -4.602 1 98.12 102 VAL A C 1
ATOM 796 O O . VAL A 1 102 ? -6.25 -33.5 -4.402 1 98.12 102 VAL A O 1
ATOM 799 N N . LEU A 1 103 ? -4.547 -33.719 -5.828 1 98.12 103 LEU A N 1
ATOM 800 C CA . LEU A 1 103 ? -5.25 -33.125 -6.965 1 98.12 103 LEU A CA 1
ATOM 801 C C . LEU A 1 103 ? -6.488 -33.938 -7.316 1 98.12 103 LEU A C 1
ATOM 803 O O . LEU A 1 103 ? -7.551 -33.375 -7.59 1 98.12 103 LEU A O 1
ATOM 807 N N . PRO A 1 104 ? -6.383 -35.281 -7.305 1 96.69 104 PRO A N 1
ATOM 808 C CA . PRO A 1 104 ? -7.598 -36.062 -7.566 1 96.69 104 PRO A CA 1
ATOM 809 C C . PRO A 1 104 ? -8.703 -35.781 -6.551 1 96.69 104 PRO A C 1
ATOM 811 O O . PRO A 1 104 ? -9.875 -35.688 -6.922 1 96.69 104 PRO A O 1
ATOM 814 N N . LYS A 1 105 ? -8.328 -35.688 -5.277 1 97.69 105 LYS A N 1
ATOM 815 C CA . LYS A 1 105 ? -9.328 -35.406 -4.254 1 97.69 105 LYS A CA 1
ATOM 816 C C . LYS A 1 105 ? -9.906 -34 -4.426 1 97.69 105 LYS A C 1
ATOM 818 O O . LYS A 1 105 ? -11.102 -33.781 -4.219 1 97.69 105 LYS A O 1
ATOM 823 N N . MET A 1 106 ? -9.094 -33.031 -4.762 1 97.81 106 MET A N 1
ATOM 824 C CA . MET A 1 106 ? -9.57 -31.672 -5.039 1 97.81 106 MET A CA 1
ATOM 825 C C . MET A 1 106 ? -10.555 -31.672 -6.203 1 97.81 106 MET A C 1
ATOM 827 O O . MET A 1 106 ? -11.57 -30.969 -6.164 1 97.81 106 MET A O 1
ATOM 831 N N . THR A 1 107 ? -10.219 -32.406 -7.203 1 97.19 107 THR A N 1
ATOM 832 C CA . THR A 1 107 ? -11.109 -32.531 -8.359 1 97.19 107 THR A CA 1
ATOM 833 C C . THR A 1 107 ? -12.469 -33.062 -7.941 1 97.19 107 THR A C 1
ATOM 835 O O . THR A 1 107 ? -13.508 -32.594 -8.383 1 97.19 107 THR A O 1
ATOM 838 N N . GLN A 1 108 ? -12.438 -34.062 -7.129 1 97.06 108 GLN A N 1
ATOM 839 C CA . GLN A 1 108 ? -13.68 -34.656 -6.629 1 97.06 108 GLN A CA 1
ATOM 840 C C . GLN A 1 108 ? -14.516 -33.594 -5.895 1 97.06 108 GLN A C 1
ATOM 842 O O . GLN A 1 108 ? -15.734 -33.531 -6.09 1 97.06 108 GLN A O 1
ATOM 847 N N . LEU A 1 109 ? -13.898 -32.844 -5.031 1 96.88 109 LEU A N 1
ATOM 848 C CA . LEU A 1 109 ? -14.586 -31.797 -4.281 1 96.88 109 LEU A CA 1
ATOM 849 C C . LEU A 1 109 ? -15.211 -30.766 -5.227 1 96.88 109 LEU A C 1
ATOM 851 O O . LEU A 1 109 ? -16.344 -30.344 -5.012 1 96.88 109 LEU A O 1
ATOM 855 N N . LEU A 1 110 ? -14.492 -30.422 -6.238 1 96.81 110 LEU A N 1
ATOM 856 C CA . LEU A 1 110 ? -14.984 -29.438 -7.195 1 96.81 110 LEU A CA 1
ATOM 857 C C . LEU A 1 110 ? -16.141 -30 -8.016 1 96.81 110 LEU A C 1
ATOM 859 O O . LEU A 1 110 ? -17.094 -29.281 -8.336 1 96.81 110 LEU A O 1
ATOM 863 N N . ARG A 1 111 ? -16.062 -31.281 -8.32 1 95.94 111 ARG A N 1
ATOM 864 C CA . ARG A 1 111 ? -17.156 -31.938 -9.031 1 95.94 111 ARG A CA 1
ATOM 865 C C . ARG A 1 111 ? -18.422 -31.938 -8.195 1 95.94 111 ARG A C 1
ATOM 867 O O . ARG A 1 111 ? -19.531 -31.781 -8.734 1 95.94 111 ARG A O 1
ATOM 874 N N . GLU A 1 112 ? -18.203 -32.094 -6.941 1 93.5 112 GLU A N 1
ATOM 875 C CA . GLU A 1 112 ? -19.344 -32.031 -6.035 1 93.5 112 GLU A CA 1
ATOM 876 C C . GLU A 1 112 ? -20.031 -30.656 -6.09 1 93.5 112 GLU A C 1
ATOM 878 O O . GLU A 1 112 ? -21.234 -30.547 -5.852 1 93.5 112 GLU A O 1
ATOM 883 N N . MET A 1 113 ? -19.312 -29.672 -6.453 1 91.88 113 MET A N 1
ATOM 884 C CA . MET A 1 113 ? -19.844 -28.312 -6.531 1 91.88 113 MET A CA 1
ATOM 885 C C . MET A 1 113 ? -20.328 -28 -7.941 1 91.88 113 MET A C 1
ATOM 887 O O . MET A 1 113 ? -20.734 -26.875 -8.227 1 91.88 113 MET A O 1
ATOM 891 N N . GLY A 1 114 ? -20.203 -28.922 -8.828 1 92.44 114 GLY A N 1
ATOM 892 C CA . GLY A 1 114 ? -20.75 -28.766 -10.164 1 92.44 114 GLY A CA 1
ATOM 893 C C . GLY A 1 114 ? -19.734 -28.234 -11.164 1 92.44 114 GLY A C 1
ATOM 894 O O . GLY A 1 114 ? -20.078 -27.906 -12.297 1 92.44 114 GLY A O 1
ATOM 895 N N . VAL A 1 115 ? -18.5 -28.188 -10.68 1 93.06 115 VAL A N 1
ATOM 896 C CA . VAL A 1 115 ? -17.469 -27.734 -11.602 1 93.06 115 VAL A CA 1
ATOM 897 C C . VAL A 1 115 ? -17.094 -28.859 -12.562 1 93.06 115 VAL A C 1
ATOM 899 O O . VAL A 1 115 ? -16.703 -29.938 -12.141 1 93.06 115 VAL A O 1
ATOM 902 N N . LYS A 1 116 ? -17.156 -28.562 -13.852 1 90.88 116 LYS A N 1
ATOM 903 C CA . LYS A 1 116 ? -16.938 -29.609 -14.852 1 90.88 116 LYS A CA 1
ATOM 904 C C . LYS A 1 116 ? -15.625 -29.391 -15.594 1 90.88 116 LYS A C 1
ATOM 906 O O . LYS A 1 116 ? -15.109 -30.297 -16.234 1 90.88 116 LYS A O 1
ATOM 911 N N . ASP A 1 117 ? -15.031 -28.281 -15.414 1 90 117 ASP A N 1
ATOM 912 C CA . ASP A 1 117 ? -13.812 -27.938 -16.141 1 90 117 ASP A CA 1
ATOM 913 C C . ASP A 1 117 ? -12.641 -28.797 -15.703 1 90 117 ASP A C 1
ATOM 915 O O . ASP A 1 117 ? -12.633 -29.328 -14.586 1 90 117 ASP A O 1
ATOM 919 N N . LYS A 1 118 ? -11.703 -29.062 -16.641 1 91.44 118 LYS A N 1
ATOM 920 C CA . LYS A 1 118 ? -10.43 -29.688 -16.281 1 91.44 118 LYS A CA 1
ATOM 921 C C . LYS A 1 118 ? -9.656 -28.797 -15.305 1 91.44 118 LYS A C 1
ATOM 923 O O . LYS A 1 118 ? -9.594 -27.578 -15.477 1 91.44 118 LYS A O 1
ATOM 928 N N . LEU A 1 119 ? -9.023 -29.391 -14.32 1 91.81 119 LEU A N 1
ATOM 929 C CA . LEU A 1 119 ? -8.422 -28.609 -13.242 1 91.81 119 LEU A CA 1
ATOM 930 C C . LEU A 1 119 ? -6.906 -28.812 -13.211 1 91.81 119 LEU A C 1
ATOM 932 O O . LEU A 1 119 ? -6.184 -28.016 -12.617 1 91.81 119 LEU A O 1
ATOM 936 N N . HIS A 1 120 ? -6.461 -29.938 -13.758 1 94.62 120 HIS A N 1
ATOM 937 C CA . HIS A 1 120 ? -5.051 -30.297 -13.867 1 94.62 120 HIS A CA 1
ATOM 938 C C . HIS A 1 120 ? -4.844 -31.469 -14.82 1 94.62 120 HIS A C 1
ATOM 940 O O . HIS A 1 120 ? -5.812 -32.094 -15.266 1 94.62 120 HIS A O 1
ATOM 946 N N . ALA A 1 121 ? -3.656 -31.703 -15.211 1 95.38 121 ALA A N 1
ATOM 947 C CA . ALA A 1 121 ? -3.354 -32.906 -15.977 1 95.38 121 ALA A CA 1
ATOM 948 C C . ALA A 1 121 ? -3.615 -34.156 -15.148 1 95.38 121 ALA A C 1
ATOM 950 O O . ALA A 1 121 ? -3.266 -34.219 -13.969 1 95.38 121 ALA A O 1
ATOM 951 N N . ASP A 1 122 ? -4.188 -35.094 -15.742 1 94.38 122 ASP A N 1
ATOM 952 C CA . ASP A 1 122 ? -4.367 -36.375 -15.062 1 94.38 122 ASP A CA 1
ATOM 953 C C . ASP A 1 122 ? -3.051 -37.156 -14.969 1 94.38 122 ASP A C 1
ATOM 955 O O . ASP A 1 122 ? -2.238 -37.094 -15.891 1 94.38 122 ASP A O 1
ATOM 959 N N . ALA A 1 123 ? -2.92 -37.781 -13.875 1 94.75 123 ALA A N 1
ATOM 960 C CA . ALA A 1 123 ? -1.799 -38.688 -13.758 1 94.75 123 ALA A CA 1
ATOM 961 C C . ALA A 1 123 ? -2.201 -40.094 -14.203 1 94.75 123 ALA A C 1
ATOM 963 O O . ALA A 1 123 ? -3.086 -40.719 -13.602 1 94.75 123 ALA A O 1
ATOM 964 N N . ILE A 1 124 ? -1.542 -40.531 -15.234 1 92.19 124 ILE A N 1
ATOM 965 C CA . ILE A 1 124 ? -1.76 -41.906 -15.688 1 92.19 124 ILE A CA 1
ATOM 966 C C . ILE A 1 124 ? -1.129 -42.875 -14.703 1 92.19 124 ILE A C 1
ATOM 968 O O . ILE A 1 124 ? -1.694 -43.938 -14.43 1 92.19 124 ILE A O 1
ATOM 972 N N . CYS A 1 125 ? 0.009 -42.469 -14.281 1 91.44 125 CYS A N 1
ATOM 973 C CA . CYS A 1 125 ? 0.695 -43.312 -13.297 1 91.44 125 CYS A CA 1
ATOM 974 C C . CYS A 1 125 ? 1.685 -42.469 -12.484 1 91.44 125 CYS A C 1
ATOM 976 O O . CYS A 1 125 ? 2.303 -41.531 -13.008 1 91.44 125 CYS A O 1
ATOM 978 N N . VAL A 1 126 ? 1.758 -42.781 -11.195 1 93.25 126 VAL A N 1
ATOM 979 C CA . VAL A 1 126 ? 2.822 -42.312 -10.305 1 93.25 126 VAL A CA 1
ATOM 980 C C . VAL A 1 126 ? 3.584 -43.531 -9.75 1 93.25 126 VAL A C 1
ATOM 982 O O . VAL A 1 126 ? 3.031 -44.312 -8.992 1 93.25 126 VAL A O 1
ATOM 985 N N . ASP A 1 127 ? 4.727 -43.656 -10.219 1 90.62 127 ASP A N 1
ATOM 986 C CA . ASP A 1 127 ? 5.543 -44.781 -9.812 1 90.62 127 ASP A CA 1
ATOM 987 C C . ASP A 1 127 ? 6.695 -44.344 -8.914 1 90.62 127 ASP A C 1
ATOM 989 O O . ASP A 1 127 ? 7.754 -43.938 -9.406 1 90.62 127 ASP A O 1
ATOM 993 N N . ARG A 1 128 ? 6.609 -44.531 -7.711 1 88.81 128 ARG A N 1
ATOM 994 C CA . ARG A 1 128 ? 7.578 -44.062 -6.734 1 88.81 128 ARG A CA 1
ATOM 995 C C . ARG A 1 128 ? 8.844 -44.906 -6.746 1 88.81 128 ARG A C 1
ATOM 997 O O . ARG A 1 128 ? 9.922 -44.438 -6.398 1 88.81 128 ARG A O 1
ATOM 1004 N N . GLN A 1 129 ? 8.625 -46.188 -7.098 1 83.88 129 GLN A N 1
ATOM 1005 C CA . GLN A 1 129 ? 9.781 -47.062 -7.164 1 83.88 129 GLN A CA 1
ATOM 1006 C C . GLN A 1 129 ? 10.773 -46.594 -8.219 1 83.88 129 GLN A C 1
ATOM 1008 O O . GLN A 1 129 ? 11.984 -46.562 -7.977 1 83.88 129 GLN A O 1
ATOM 1013 N N . TYR A 1 130 ? 10.219 -46.156 -9.336 1 80.75 130 TYR A N 1
ATOM 1014 C CA . TYR A 1 130 ? 11.078 -45.719 -10.422 1 80.75 130 TYR A CA 1
ATOM 1015 C C . TYR A 1 130 ? 11.234 -44.188 -10.391 1 80.75 130 TYR A C 1
ATOM 1017 O O . TYR A 1 130 ? 12.047 -43.656 -11.141 1 80.75 130 TYR A O 1
ATOM 1025 N N . GLY A 1 131 ? 10.492 -43.594 -9.539 1 84.44 131 GLY A N 1
ATOM 1026 C CA . GLY A 1 131 ? 10.57 -42.125 -9.445 1 84.44 131 GLY A CA 1
ATOM 1027 C C . GLY A 1 131 ? 10.055 -41.438 -10.68 1 84.44 131 GLY A C 1
ATOM 1028 O O . GLY A 1 131 ? 10.68 -40.469 -11.164 1 84.44 131 GLY A O 1
ATOM 1029 N N . ILE A 1 132 ? 8.977 -41.906 -11.266 1 88.38 132 ILE A N 1
ATOM 1030 C CA . ILE A 1 132 ? 8.469 -41.312 -12.492 1 88.38 132 ILE A CA 1
ATOM 1031 C C . ILE A 1 132 ? 6.973 -41.031 -12.352 1 88.38 132 ILE A C 1
ATOM 1033 O O . ILE A 1 132 ? 6.285 -41.656 -11.547 1 88.38 132 ILE A O 1
ATOM 1037 N N . MET A 1 133 ? 6.531 -40.031 -13.117 1 93.06 133 MET A N 1
ATOM 1038 C CA . MET A 1 133 ? 5.109 -39.75 -13.305 1 93.06 133 MET A CA 1
ATOM 1039 C C . MET A 1 133 ? 4.758 -39.688 -14.781 1 93.06 133 MET A C 1
ATOM 1041 O O . MET A 1 133 ? 5.473 -39.062 -15.562 1 93.06 133 MET A O 1
ATOM 1045 N N . LEU A 1 134 ? 3.793 -40.406 -15.148 1 92.94 134 LEU A N 1
ATOM 1046 C CA . LEU A 1 134 ? 3.223 -40.281 -16.484 1 92.94 134 LEU A CA 1
ATOM 1047 C C . LEU A 1 134 ? 1.938 -39.469 -16.469 1 92.94 134 LEU A C 1
ATOM 1049 O O . LEU A 1 134 ? 0.935 -39.906 -15.883 1 92.94 134 LEU A O 1
ATOM 1053 N N . LEU A 1 135 ? 2.025 -38.344 -17.156 1 95.31 135 LEU A N 1
ATOM 1054 C CA . LEU A 1 135 ? 0.926 -37.375 -17.062 1 95.31 135 LEU A CA 1
ATOM 1055 C C . LEU A 1 135 ? 0.225 -37.25 -18.406 1 95.31 135 LEU A C 1
ATOM 1057 O O . LEU A 1 135 ? 0.822 -37.5 -19.453 1 95.31 135 LEU A O 1
ATOM 1061 N N . GLU A 1 136 ? -0.96 -36.844 -18.297 1 94.75 136 GLU A N 1
ATOM 1062 C CA . GLU A 1 136 ? -1.737 -36.5 -19.484 1 94.75 136 GLU A CA 1
ATOM 1063 C C . GLU A 1 136 ? -1.062 -35.375 -20.266 1 94.75 136 GLU A C 1
ATOM 1065 O O . GLU A 1 136 ? -0.548 -34.406 -19.688 1 94.75 136 GLU A O 1
ATOM 1070 N N . ASP A 1 137 ? -0.998 -35.562 -21.547 1 94.19 137 ASP A N 1
ATOM 1071 C CA . ASP A 1 137 ? -0.511 -34.5 -22.422 1 94.19 137 ASP A CA 1
ATOM 1072 C C . ASP A 1 137 ? -1.615 -33.5 -22.734 1 94.19 137 ASP A C 1
ATOM 1074 O O . ASP A 1 137 ? -2.426 -33.719 -23.641 1 94.19 137 ASP A O 1
ATOM 1078 N N . LEU A 1 138 ? -1.522 -32.344 -22.141 1 95.06 138 LEU A N 1
ATOM 1079 C CA . LEU A 1 138 ? -2.574 -31.328 -22.219 1 95.06 138 LEU A CA 1
ATOM 1080 C C . LEU A 1 138 ? -2.602 -30.672 -23.594 1 95.06 138 LEU A C 1
ATOM 1082 O O . LEU A 1 138 ? -3.582 -30.016 -23.953 1 95.06 138 LEU A O 1
ATOM 1086 N N . SER A 1 139 ? -1.505 -30.859 -24.344 1 92.25 139 SER A N 1
ATOM 1087 C CA . SER A 1 139 ? -1.48 -30.297 -25.688 1 92.25 139 SER A CA 1
ATOM 1088 C C . SER A 1 139 ? -2.555 -30.906 -26.578 1 92.25 139 SER A C 1
ATOM 1090 O O . SER A 1 139 ? -3.059 -30.266 -27.5 1 92.25 139 SER A O 1
ATOM 1092 N N . LEU A 1 140 ? -2.857 -32.156 -26.281 1 92.25 140 LEU A N 1
ATOM 1093 C CA . LEU A 1 140 ? -3.898 -32.844 -27.031 1 92.25 140 LEU A CA 1
ATOM 1094 C C . LEU A 1 140 ? -5.262 -32.219 -26.797 1 92.25 140 LEU A C 1
ATOM 1096 O O . LEU A 1 140 ? -6.18 -32.375 -27.609 1 92.25 140 LEU A O 1
ATOM 1100 N N . LEU A 1 141 ? -5.379 -31.594 -25.703 1 93.44 141 LEU A N 1
ATOM 1101 C CA . LEU A 1 141 ? -6.602 -30.859 -25.375 1 93.44 141 LEU A CA 1
ATOM 1102 C C . LEU A 1 141 ? -6.469 -29.391 -25.734 1 93.44 141 LEU A C 1
ATOM 1104 O O . LEU A 1 141 ? -7.262 -28.547 -25.297 1 93.44 141 LEU A O 1
ATOM 1108 N N . GLU A 1 142 ? -5.391 -29 -26.359 1 94.56 142 GLU A N 1
ATOM 1109 C CA . GLU A 1 142 ? -5.129 -27.688 -26.922 1 94.56 142 GLU A CA 1
ATOM 1110 C C . GLU A 1 142 ? -4.773 -26.672 -25.844 1 94.56 142 GLU A C 1
ATOM 1112 O O . GLU A 1 142 ? -5.059 -25.484 -25.969 1 94.56 142 GLU A O 1
ATOM 1117 N N . TYR A 1 143 ? -4.312 -27.188 -24.781 1 96.12 143 TYR A N 1
ATOM 1118 C CA . TYR A 1 143 ? -3.723 -26.281 -23.797 1 96.12 143 TYR A CA 1
ATOM 1119 C C . TYR A 1 143 ? -2.301 -25.906 -24.188 1 96.12 143 TYR A C 1
ATOM 1121 O O . TYR A 1 143 ? -1.54 -26.75 -24.672 1 96.12 143 TYR A O 1
ATOM 1129 N N . LYS A 1 144 ? -1.948 -24.719 -23.984 1 95.25 144 LYS A N 1
ATOM 1130 C CA . LYS A 1 144 ? -0.594 -24.266 -24.281 1 95.25 144 LYS A CA 1
ATOM 1131 C C . LYS A 1 144 ? -0.168 -23.156 -23.312 1 95.25 144 LYS A C 1
ATOM 1133 O O . LYS A 1 144 ? -1.013 -22.484 -22.719 1 95.25 144 LYS A O 1
ATOM 1138 N N . ASN A 1 145 ? 1.108 -23.047 -23.125 1 94.38 145 ASN A N 1
ATOM 1139 C CA . ASN A 1 145 ? 1.644 -21.953 -22.344 1 94.38 145 ASN A CA 1
ATOM 1140 C C . ASN A 1 145 ? 1.599 -20.641 -23.125 1 94.38 145 ASN A C 1
ATOM 1142 O O . ASN A 1 145 ? 1.688 -20.641 -24.359 1 94.38 145 ASN A O 1
ATOM 1146 N N . ALA A 1 146 ? 1.423 -19.562 -22.375 1 94.5 146 ALA A N 1
ATOM 1147 C CA . ALA A 1 146 ? 1.641 -18.25 -22.969 1 94.5 146 ALA A CA 1
ATOM 1148 C C . ALA A 1 146 ? 3.131 -17.938 -23.109 1 94.5 146 ALA A C 1
ATOM 1150 O O . ALA A 1 146 ? 3.971 -18.688 -22.594 1 94.5 146 ALA A O 1
ATOM 1151 N N . ASP A 1 147 ? 3.451 -16.953 -23.859 1 92 147 ASP A N 1
ATOM 1152 C CA . ASP A 1 147 ? 4.832 -16.531 -24.094 1 92 147 ASP A CA 1
ATOM 1153 C C . ASP A 1 147 ? 5.41 -15.867 -22.844 1 92 147 ASP A C 1
ATOM 1155 O O . ASP A 1 147 ? 5.016 -14.75 -22.484 1 92 147 ASP A O 1
ATOM 1159 N N . ARG A 1 148 ? 6.332 -16.484 -22.266 1 89.5 148 ARG A N 1
ATOM 1160 C CA . ARG A 1 148 ? 6.887 -16.016 -21 1 89.5 148 ARG A CA 1
ATOM 1161 C C . ARG A 1 148 ? 7.605 -14.68 -21.172 1 89.5 148 ARG A C 1
ATOM 1163 O O . ARG A 1 148 ? 7.688 -13.883 -20.234 1 89.5 148 ARG A O 1
ATOM 1170 N N . VAL A 1 149 ? 8.18 -14.391 -22.312 1 89.56 149 VAL A N 1
ATOM 1171 C CA . VAL A 1 149 ? 8.93 -13.164 -22.562 1 89.56 149 VAL A CA 1
ATOM 1172 C C . VAL A 1 149 ? 7.965 -11.992 -22.734 1 89.56 149 VAL A C 1
ATOM 1174 O O . VAL A 1 149 ? 8.219 -10.891 -22.234 1 89.56 149 VAL A O 1
ATOM 1177 N N . LYS A 1 150 ? 6.828 -12.266 -23.406 1 92.44 150 LYS A N 1
ATOM 1178 C CA . LYS A 1 150 ? 5.832 -11.227 -23.641 1 92.44 150 LYS A CA 1
ATOM 1179 C C . LYS A 1 150 ? 5.027 -10.938 -22.375 1 92.44 150 LYS A C 1
ATOM 1181 O O . LYS A 1 150 ? 4.379 -9.898 -22.266 1 92.44 150 LYS A O 1
ATOM 1186 N N . GLN A 1 151 ? 5.023 -11.875 -21.422 1 94.31 151 GLN A N 1
ATOM 1187 C CA . GLN A 1 151 ? 4.289 -11.766 -20.156 1 94.31 151 GLN A CA 1
ATOM 1188 C C . GLN A 1 151 ? 2.785 -11.695 -20.406 1 94.31 151 GLN A C 1
ATOM 1190 O O . GLN A 1 151 ? 2.334 -11.766 -21.562 1 94.31 151 GLN A O 1
ATOM 1195 N N . LEU A 1 152 ? 1.996 -11.617 -19.406 1 97.94 152 LEU A N 1
ATOM 1196 C CA . LEU A 1 152 ? 0.559 -11.844 -19.516 1 97.94 152 LEU A CA 1
ATOM 1197 C C . LEU A 1 152 ? -0.199 -10.516 -19.516 1 97.94 152 LEU A C 1
ATOM 1199 O O . LEU A 1 152 ? 0.132 -9.609 -18.75 1 97.94 152 LEU A O 1
ATOM 1203 N N . ASP A 1 153 ? -1.173 -10.414 -20.391 1 97.94 153 ASP A N 1
ATOM 1204 C CA . ASP A 1 153 ? -2.086 -9.273 -20.406 1 97.94 153 ASP A CA 1
ATOM 1205 C C . ASP A 1 153 ? -3.191 -9.445 -19.375 1 97.94 153 ASP A C 1
ATOM 1207 O O . ASP A 1 153 ? -3.152 -10.367 -18.562 1 97.94 153 ASP A O 1
ATOM 1211 N N . MET A 1 154 ? -4.141 -8.562 -19.359 1 98.44 154 MET A N 1
ATOM 1212 C CA . MET A 1 154 ? -5.172 -8.516 -18.328 1 98.44 154 MET A CA 1
ATOM 1213 C C . MET A 1 154 ? -6.074 -9.742 -18.406 1 98.44 154 MET A C 1
ATOM 1215 O O . MET A 1 154 ? -6.422 -10.32 -17.375 1 98.44 154 MET A O 1
ATOM 1219 N N . GLU A 1 155 ? -6.492 -10.148 -19.562 1 98.06 155 GLU A N 1
ATOM 1220 C CA . GLU A 1 155 ? -7.402 -11.273 -19.719 1 98.06 155 GLU A CA 1
ATOM 1221 C C . GLU A 1 155 ? -6.793 -12.555 -19.172 1 98.06 155 GLU A C 1
ATOM 1223 O O . GLU A 1 155 ? -7.445 -13.297 -18.422 1 98.06 155 GLU A O 1
ATOM 1228 N N . HIS A 1 156 ? -5.492 -12.797 -19.547 1 98.62 156 HIS A N 1
ATOM 1229 C CA . HIS A 1 156 ? -4.785 -13.961 -19.016 1 98.62 156 HIS A CA 1
ATOM 1230 C C . HIS A 1 156 ? -4.664 -13.891 -17.5 1 98.62 156 HIS A C 1
ATOM 1232 O O . HIS A 1 156 ? -4.824 -14.898 -16.812 1 98.62 156 HIS A O 1
ATOM 1238 N N . THR A 1 157 ? -4.391 -12.695 -17.016 1 98.75 157 THR A N 1
ATOM 1239 C CA . THR A 1 157 ? -4.199 -12.484 -15.586 1 98.75 157 THR A CA 1
ATOM 1240 C C . THR A 1 157 ? -5.48 -12.797 -14.812 1 98.75 157 THR A C 1
ATOM 1242 O O . THR A 1 157 ? -5.457 -13.523 -13.828 1 98.75 157 THR A O 1
ATOM 1245 N N . LEU A 1 158 ? -6.617 -12.32 -15.297 1 98.56 158 LEU A N 1
ATOM 1246 C CA . LEU A 1 158 ? -7.883 -12.477 -14.586 1 98.56 158 LEU A CA 1
ATOM 1247 C C . LEU A 1 158 ? -8.305 -13.945 -14.539 1 98.56 158 LEU A C 1
ATOM 1249 O O . LEU A 1 158 ? -8.75 -14.438 -13.5 1 98.56 158 LEU A O 1
ATOM 1253 N N . VAL A 1 159 ? -8.133 -14.688 -15.641 1 98.25 159 VAL A N 1
ATOM 1254 C CA . VAL A 1 159 ? -8.523 -16.094 -15.664 1 98.25 159 VAL A CA 1
ATOM 1255 C C . VAL A 1 159 ? -7.613 -16.891 -14.742 1 98.25 159 VAL A C 1
ATOM 1257 O O . VAL A 1 159 ? -8.062 -17.844 -14.086 1 98.25 159 VAL A O 1
ATOM 1260 N N . THR A 1 160 ? -6.344 -16.5 -14.672 1 98.69 160 THR A N 1
ATOM 1261 C CA . THR A 1 160 ? -5.402 -17.172 -13.781 1 98.69 160 THR A CA 1
ATOM 1262 C C . THR A 1 160 ? -5.77 -16.922 -12.32 1 98.69 160 THR A C 1
ATOM 1264 O O . THR A 1 160 ? -5.719 -17.828 -11.492 1 98.69 160 THR A O 1
ATOM 1267 N N . LEU A 1 161 ? -6.184 -15.688 -12.031 1 98.81 161 LEU A N 1
ATOM 1268 C CA . LEU A 1 161 ? -6.566 -15.367 -10.664 1 98.81 161 LEU A CA 1
ATOM 1269 C C . LEU A 1 161 ? -7.816 -16.141 -10.25 1 98.81 161 LEU A C 1
ATOM 1271 O O . LEU A 1 161 ? -7.934 -16.578 -9.102 1 98.81 161 LEU A O 1
ATOM 1275 N N . GLU A 1 162 ? -8.742 -16.328 -11.164 1 98.38 162 GLU A N 1
ATOM 1276 C CA . GLU A 1 162 ? -9.914 -17.141 -10.891 1 98.38 162 GLU A CA 1
ATOM 1277 C C . GLU A 1 162 ? -9.523 -18.594 -10.602 1 98.38 162 GLU A C 1
ATOM 1279 O O . GLU A 1 162 ? -10.07 -19.219 -9.695 1 98.38 162 GLU A O 1
ATOM 1284 N N . MET A 1 163 ? -8.602 -19.062 -11.375 1 98.38 163 MET A N 1
ATOM 1285 C CA . MET A 1 163 ? -8.102 -20.422 -11.188 1 98.38 163 MET A CA 1
ATOM 1286 C C . MET A 1 163 ? -7.426 -20.578 -9.828 1 98.38 163 MET A C 1
ATOM 1288 O O . MET A 1 163 ? -7.695 -21.531 -9.102 1 98.38 163 MET A O 1
ATOM 1292 N N . LEU A 1 164 ? -6.602 -19.594 -9.453 1 98.75 164 LEU A N 1
ATOM 1293 C CA . LEU A 1 164 ? -5.91 -19.641 -8.164 1 98.75 164 LEU A CA 1
ATOM 1294 C C . LEU A 1 164 ? -6.902 -19.578 -7.012 1 98.75 164 LEU A C 1
ATOM 1296 O O . LEU A 1 164 ? -6.762 -20.312 -6.027 1 98.75 164 LEU A O 1
ATOM 1300 N N . ALA A 1 165 ? -7.863 -18.688 -7.133 1 98.56 165 ALA A N 1
ATOM 1301 C CA . ALA A 1 165 ? -8.875 -18.562 -6.09 1 98.56 165 ALA A CA 1
ATOM 1302 C C . ALA A 1 165 ? -9.609 -19.875 -5.871 1 98.56 165 ALA A C 1
ATOM 1304 O O . ALA A 1 165 ? -9.828 -20.281 -4.727 1 98.56 165 ALA A O 1
ATOM 1305 N N . LYS A 1 166 ? -10 -20.516 -6.977 1 97.94 166 LYS A N 1
ATOM 1306 C CA . LYS A 1 166 ? -10.68 -21.812 -6.902 1 97.94 166 LYS A CA 1
ATOM 1307 C C . LYS A 1 166 ? -9.766 -22.859 -6.281 1 97.94 166 LYS A C 1
ATOM 1309 O O . LYS A 1 166 ? -10.203 -23.625 -5.414 1 97.94 166 LYS A O 1
ATOM 1314 N N . PHE A 1 167 ? -8.539 -22.906 -6.719 1 98.31 167 PHE A N 1
ATOM 1315 C CA . PHE A 1 167 ? -7.551 -23.828 -6.195 1 98.31 167 PHE A CA 1
ATOM 1316 C C . PHE A 1 167 ? -7.371 -23.656 -4.695 1 98.31 167 PHE A C 1
ATOM 1318 O O . PHE A 1 167 ? -7.441 -24.609 -3.932 1 98.31 167 PHE A O 1
ATOM 1325 N N . HIS A 1 168 ? -7.176 -22.422 -4.238 1 98.56 168 HIS A N 1
ATOM 1326 C CA . HIS A 1 168 ? -6.914 -22.109 -2.84 1 98.56 168 HIS A CA 1
ATOM 1327 C C . HIS A 1 168 ? -8.125 -22.422 -1.969 1 98.56 168 HIS A C 1
ATOM 1329 O O . HIS A 1 168 ? -7.984 -22.953 -0.865 1 98.56 168 HIS A O 1
ATOM 1335 N N . ALA A 1 169 ? -9.297 -22.047 -2.447 1 97.94 169 ALA A N 1
ATOM 1336 C CA . ALA A 1 169 ? -10.516 -22.344 -1.701 1 97.94 169 ALA A CA 1
ATOM 1337 C C . ALA A 1 169 ? -10.695 -23.859 -1.531 1 97.94 169 ALA A C 1
ATOM 1339 O O . ALA A 1 169 ? -10.969 -24.328 -0.428 1 97.94 169 ALA A O 1
ATOM 1340 N N . THR A 1 170 ? -10.5 -24.594 -2.629 1 98 170 THR A N 1
ATOM 1341 C CA . THR A 1 170 ? -10.672 -26.031 -2.6 1 98 170 THR A CA 1
ATOM 1342 C C . THR A 1 170 ? -9.641 -26.688 -1.686 1 98 170 THR A C 1
ATOM 1344 O O . THR A 1 170 ? -9.945 -27.641 -0.972 1 98 170 THR A O 1
ATOM 1347 N N . ALA A 1 171 ? -8.453 -26.172 -1.735 1 98.06 171 ALA A N 1
ATOM 1348 C CA . ALA A 1 171 ? -7.383 -26.703 -0.896 1 98.06 171 ALA A CA 1
ATOM 1349 C C . ALA A 1 171 ? -7.699 -26.516 0.584 1 98.06 171 ALA A C 1
ATOM 1351 O O . ALA A 1 171 ? -7.387 -27.375 1.41 1 98.06 171 ALA A O 1
ATOM 1352 N N . LEU A 1 172 ? -8.25 -25.391 0.9 1 97.25 172 LEU A N 1
ATOM 1353 C CA . LEU A 1 172 ? -8.656 -25.172 2.285 1 97.25 172 LEU A CA 1
ATOM 1354 C C . LEU A 1 172 ? -9.695 -26.203 2.717 1 97.25 172 LEU A C 1
ATOM 1356 O O . LEU A 1 172 ? -9.594 -26.766 3.811 1 97.25 172 LEU A O 1
ATOM 1360 N N . ILE A 1 173 ? -10.688 -26.422 1.868 1 96.69 173 ILE A N 1
ATOM 1361 C CA . ILE A 1 173 ? -11.742 -27.375 2.168 1 96.69 173 ILE A CA 1
ATOM 1362 C C . ILE A 1 173 ? -11.148 -28.781 2.275 1 96.69 173 ILE A C 1
ATOM 1364 O O . ILE A 1 173 ? -11.531 -29.562 3.154 1 96.69 173 ILE A O 1
ATOM 1368 N N . LEU A 1 174 ? -10.211 -29.078 1.414 1 97.44 174 LEU A N 1
ATOM 1369 C CA . LEU A 1 174 ? -9.516 -30.359 1.475 1 97.44 174 LEU A CA 1
ATOM 1370 C C . LEU A 1 174 ? -8.836 -30.547 2.828 1 97.44 174 LEU A C 1
ATOM 1372 O O . LEU A 1 174 ? -8.945 -31.609 3.439 1 97.44 174 LEU A O 1
ATOM 1376 N N . GLU A 1 175 ? -8.109 -29.547 3.244 1 95.38 175 GLU A N 1
ATOM 1377 C CA . GLU A 1 175 ? -7.406 -29.625 4.52 1 95.38 175 GLU A CA 1
ATOM 1378 C C . GLU A 1 175 ? -8.383 -29.828 5.676 1 95.38 175 GLU A C 1
ATOM 1380 O O . GLU A 1 175 ? -8.07 -30.531 6.641 1 95.38 175 GLU A O 1
ATOM 1385 N N . GLN A 1 176 ? -9.531 -29.25 5.578 1 94.56 176 GLN A N 1
ATOM 1386 C CA . GLN A 1 176 ? -10.539 -29.375 6.629 1 94.56 176 GLN A CA 1
ATOM 1387 C C . GLN A 1 176 ? -11.133 -30.781 6.648 1 94.56 176 GLN A C 1
ATOM 1389 O O . GLN A 1 176 ? -11.359 -31.344 7.723 1 94.56 176 GLN A O 1
ATOM 1394 N N . ARG A 1 177 ? -11.367 -31.312 5.512 1 95.25 177 ARG A N 1
ATOM 1395 C CA . ARG A 1 177 ? -12.094 -32.562 5.414 1 95.25 177 ARG A CA 1
ATOM 1396 C C . ARG A 1 177 ? -11.141 -33.75 5.418 1 95.25 177 ARG A C 1
ATOM 1398 O O . ARG A 1 177 ? -11.484 -34.844 5.883 1 95.25 177 ARG A O 1
ATOM 1405 N N . HIS A 1 178 ? -9.953 -33.531 4.871 1 96.88 178 HIS A N 1
ATOM 1406 C CA . HIS A 1 178 ? -8.961 -34.594 4.75 1 96.88 178 HIS A CA 1
ATOM 1407 C C . HIS A 1 178 ? -7.574 -34.125 5.16 1 96.88 178 HIS A C 1
ATOM 1409 O O . HIS A 1 178 ? -6.637 -34.156 4.363 1 96.88 178 HIS A O 1
ATOM 1415 N N . PRO A 1 179 ? -7.391 -33.75 6.414 1 96.25 179 PRO A N 1
ATOM 1416 C CA . PRO A 1 179 ? -6.121 -33.188 6.859 1 96.25 179 PRO A CA 1
ATOM 1417 C C . PRO A 1 179 ? -4.941 -34.125 6.672 1 96.25 179 PRO A C 1
ATOM 1419 O O . PRO A 1 179 ? -3.797 -33.688 6.543 1 96.25 179 PRO A O 1
ATOM 1422 N N . GLU A 1 180 ? -5.172 -35.406 6.586 1 96.56 180 GLU A N 1
ATOM 1423 C CA . GLU A 1 180 ? -4.109 -36.375 6.453 1 96.56 180 GLU A CA 1
ATOM 1424 C C . GLU A 1 180 ? -3.387 -36.25 5.117 1 96.56 180 GLU A C 1
ATOM 1426 O O . GLU A 1 180 ? -2.207 -36.594 5.004 1 96.56 180 GLU A O 1
ATOM 1431 N N . LEU A 1 181 ? -4.055 -35.719 4.129 1 97 181 LEU A N 1
ATOM 1432 C CA . LEU A 1 181 ? -3.48 -35.625 2.791 1 97 181 LEU A CA 1
ATOM 1433 C C . LEU A 1 181 ? -2.41 -34.531 2.74 1 97 181 LEU A C 1
ATOM 1435 O O . LEU A 1 181 ? -1.567 -34.531 1.84 1 97 181 LEU A O 1
ATOM 1439 N N . LEU A 1 182 ? -2.477 -33.625 3.688 1 96.56 182 LEU A N 1
ATOM 1440 C CA . LEU A 1 182 ? -1.521 -32.531 3.686 1 96.56 182 LEU A CA 1
ATOM 1441 C C . LEU A 1 182 ? -0.655 -32.562 4.941 1 96.56 182 LEU A C 1
ATOM 1443 O O . LEU A 1 182 ? 0.008 -31.562 5.266 1 96.56 182 LEU A O 1
ATOM 1447 N N . ALA A 1 183 ? -0.681 -33.656 5.645 1 93.81 183 ALA A N 1
ATOM 1448 C CA . ALA A 1 183 ? -0.027 -33.75 6.945 1 93.81 183 ALA A CA 1
ATOM 1449 C C . ALA A 1 183 ? 1.491 -33.75 6.797 1 93.81 183 ALA A C 1
ATOM 1451 O O . ALA A 1 183 ? 2.197 -33.219 7.672 1 93.81 183 ALA A O 1
ATOM 1452 N N . ASN A 1 184 ? 1.953 -34.25 5.605 1 91.56 184 ASN A N 1
ATOM 1453 C CA . ASN A 1 184 ? 3.396 -34.375 5.426 1 91.56 184 ASN A CA 1
ATOM 1454 C C . ASN A 1 184 ? 3.84 -33.812 4.074 1 91.56 184 ASN A C 1
ATOM 1456 O O . ASN A 1 184 ? 3.137 -33.969 3.074 1 91.56 184 ASN A O 1
ATOM 1460 N N . GLY A 1 185 ? 4.949 -33.125 4.113 1 91.81 185 GLY A N 1
ATOM 1461 C CA . GLY A 1 185 ? 5.617 -32.812 2.863 1 91.81 185 GLY A CA 1
ATOM 1462 C C . GLY A 1 185 ? 5.18 -31.469 2.277 1 91.81 185 GLY A C 1
ATOM 1463 O O . GLY A 1 185 ? 5.621 -31.094 1.192 1 91.81 185 GLY A O 1
ATOM 1464 N N . PHE A 1 186 ? 4.367 -30.766 2.992 1 95.69 186 PHE A N 1
ATOM 1465 C CA . PHE A 1 186 ? 3.83 -29.531 2.426 1 95.69 186 PHE A CA 1
ATOM 1466 C C . PHE A 1 186 ? 4.195 -28.344 3.297 1 95.69 186 PHE A C 1
ATOM 1468 O O . PHE A 1 186 ? 3.381 -27.422 3.48 1 95.69 186 PHE A O 1
ATOM 1475 N N . ASP A 1 187 ? 5.41 -28.312 3.859 1 91.31 187 ASP A N 1
ATOM 1476 C CA . ASP A 1 187 ? 5.828 -27.234 4.762 1 91.31 187 ASP A CA 1
ATOM 1477 C C . ASP A 1 187 ? 7.148 -26.625 4.309 1 91.31 187 ASP A C 1
ATOM 1479 O O . ASP A 1 187 ? 7.637 -25.672 4.926 1 91.31 187 ASP A O 1
ATOM 1483 N N . LYS A 1 188 ? 7.703 -27.141 3.254 1 91.56 188 LYS A N 1
ATOM 1484 C CA . LYS A 1 188 ? 8.969 -26.609 2.77 1 91.56 188 LYS A CA 1
ATOM 1485 C C . LYS A 1 188 ? 8.758 -25.688 1.572 1 91.56 188 LYS A C 1
ATOM 1487 O O . LYS A 1 188 ? 7.906 -25.953 0.723 1 91.56 188 LYS A O 1
ATOM 1492 N N . CYS A 1 189 ? 9.484 -24.578 1.597 1 91.56 189 CYS A N 1
ATOM 1493 C CA . CYS A 1 189 ? 9.398 -23.578 0.542 1 91.56 189 CYS A CA 1
ATOM 1494 C C . CYS A 1 189 ? 10.789 -23.094 0.143 1 91.56 189 CYS A C 1
ATOM 1496 O O . CYS A 1 189 ? 11.789 -23.547 0.687 1 91.56 189 CYS A O 1
ATOM 1498 N N . PHE A 1 190 ? 10.852 -22.219 -0.761 1 90.81 190 PHE A N 1
ATOM 1499 C CA . PHE A 1 190 ? 12.102 -21.656 -1.264 1 90.81 190 PHE A CA 1
ATOM 1500 C C . PHE A 1 190 ? 12.93 -21.062 -0.126 1 90.81 190 PHE A C 1
ATOM 1502 O O . PHE A 1 190 ? 14.156 -21.141 -0.148 1 90.81 190 PHE A O 1
ATOM 1509 N N . PHE A 1 191 ? 12.211 -20.547 0.854 1 94.38 191 PHE A N 1
ATOM 1510 C CA . PHE A 1 191 ? 12.906 -19.766 1.874 1 94.38 191 PHE A CA 1
ATOM 1511 C C . PHE A 1 191 ? 12.797 -20.438 3.236 1 94.38 191 PHE A C 1
ATOM 1513 O O . PHE A 1 191 ? 12.711 -19.766 4.266 1 94.38 191 PHE A O 1
ATOM 1520 N N . ALA A 1 192 ? 12.758 -21.734 3.152 1 91.44 192 ALA A N 1
ATOM 1521 C CA . ALA A 1 192 ? 12.758 -22.5 4.398 1 91.44 192 ALA A CA 1
ATOM 1522 C C . ALA A 1 192 ? 14.023 -22.219 5.207 1 91.44 192 ALA A C 1
ATOM 1524 O O . ALA A 1 192 ? 15.117 -22.141 4.652 1 91.44 192 ALA A O 1
ATOM 1525 N N . ARG A 1 193 ? 13.812 -22.016 6.457 1 89.88 193 ARG A N 1
ATOM 1526 C CA . ARG A 1 193 ? 14.914 -21.609 7.324 1 89.88 193 ARG A CA 1
ATOM 1527 C C . ARG A 1 193 ? 15.875 -22.766 7.578 1 89.88 193 ARG A C 1
ATOM 1529 O O . ARG A 1 193 ? 17.062 -22.562 7.852 1 89.88 193 ARG A O 1
ATOM 1536 N N . ASP A 1 194 ? 15.453 -23.953 7.457 1 86.44 194 ASP A N 1
ATOM 1537 C CA . ASP A 1 194 ? 16.25 -25.109 7.828 1 86.44 194 ASP A CA 1
ATOM 1538 C C . ASP A 1 194 ? 16.906 -25.734 6.602 1 86.44 194 ASP A C 1
ATOM 1540 O O . ASP A 1 194 ? 17.562 -26.781 6.703 1 86.44 194 ASP A O 1
ATOM 1544 N N . SER A 1 195 ? 16.797 -25.125 5.406 1 82.69 195 SER A N 1
ATOM 1545 C CA . SER A 1 195 ? 17.344 -25.688 4.18 1 82.69 195 SER A CA 1
ATOM 1546 C C . SER A 1 195 ? 18.375 -24.766 3.551 1 82.69 195 SER A C 1
ATOM 1548 O O . SER A 1 195 ? 18.219 -23.531 3.586 1 82.69 195 SER A O 1
ATOM 1550 N N . LYS A 1 196 ? 19.359 -25.359 2.924 1 82.44 196 LYS A N 1
ATOM 1551 C CA . LYS A 1 196 ? 20.484 -24.578 2.432 1 82.44 196 LYS A CA 1
ATOM 1552 C C . LYS A 1 196 ? 20.5 -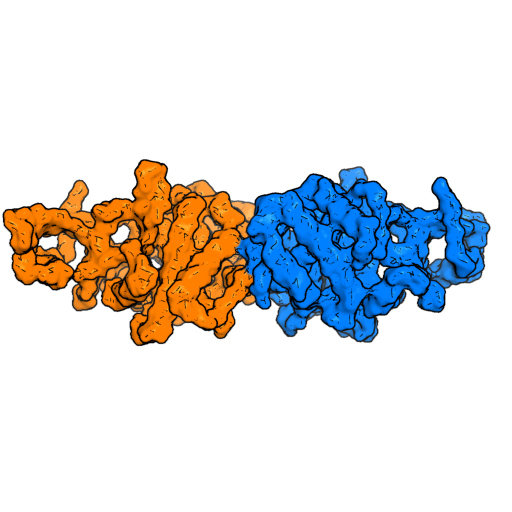24.531 0.907 1 82.44 196 LYS A C 1
ATOM 1554 O O . LYS A 1 196 ? 21.016 -23.578 0.314 1 82.44 196 LYS A O 1
ATOM 1559 N N . GLY A 1 197 ? 19.922 -25.516 0.327 1 84.75 197 GLY A N 1
ATOM 1560 C CA . GLY A 1 197 ? 20.016 -25.625 -1.12 1 84.75 197 GLY A CA 1
ATOM 1561 C C . GLY A 1 197 ? 19.547 -24.375 -1.847 1 84.75 197 GLY A C 1
ATOM 1562 O O . GLY A 1 197 ? 20.312 -23.766 -2.596 1 84.75 197 GLY A O 1
ATOM 1563 N N . TYR A 1 198 ? 18.438 -23.953 -1.569 1 87.31 198 TYR A N 1
ATOM 1564 C CA . TYR A 1 198 ? 17.906 -22.781 -2.27 1 87.31 198 TYR A CA 1
ATOM 1565 C C . TYR A 1 198 ? 18.531 -21.5 -1.731 1 87.31 198 TYR A C 1
ATOM 1567 O O . TYR A 1 198 ? 18.531 -20.469 -2.414 1 87.31 198 TYR A O 1
ATOM 1575 N N . ALA A 1 199 ? 19 -21.562 -0.538 1 91.44 199 ALA A N 1
ATOM 1576 C CA . ALA A 1 199 ? 19.75 -20.406 -0.034 1 91.44 199 ALA A CA 1
ATOM 1577 C C . ALA A 1 199 ? 20.938 -20.094 -0.93 1 91.44 199 ALA A C 1
ATOM 1579 O O . ALA A 1 199 ? 21.188 -18.938 -1.266 1 91.44 199 ALA A O 1
ATOM 1580 N N . LEU A 1 200 ? 21.594 -21.141 -1.311 1 90.19 200 LEU A N 1
ATOM 1581 C CA . LEU A 1 200 ? 22.766 -20.984 -2.174 1 90.19 200 LEU A CA 1
ATOM 1582 C C . LEU A 1 200 ? 22.359 -20.391 -3.52 1 90.19 200 LEU A C 1
ATOM 1584 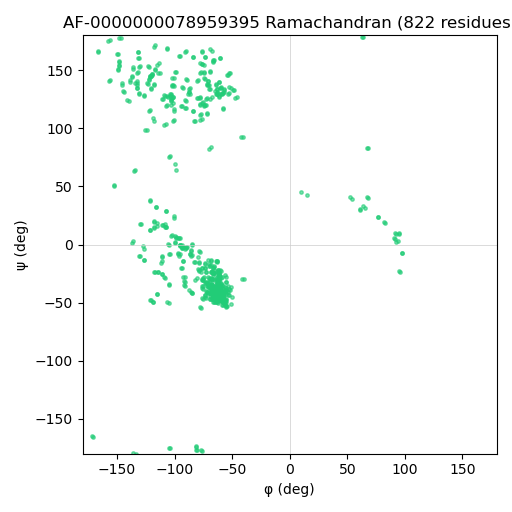O O . LEU A 1 200 ? 23.062 -19.516 -4.051 1 90.19 200 LEU A O 1
ATOM 1588 N N . ILE A 1 201 ? 21.281 -20.859 -4.023 1 90.44 201 ILE A N 1
ATOM 1589 C CA . ILE A 1 201 ? 20.812 -20.422 -5.332 1 90.44 201 ILE A CA 1
ATOM 1590 C C . ILE A 1 201 ? 20.422 -18.938 -5.27 1 90.44 201 ILE A C 1
ATOM 1592 O O . ILE A 1 201 ? 20.922 -18.125 -6.055 1 90.44 201 ILE A O 1
ATOM 1596 N N . PHE A 1 202 ? 19.625 -18.562 -4.293 1 93.69 202 PHE A N 1
ATOM 1597 C CA . PHE A 1 202 ? 19.125 -17.203 -4.188 1 93.69 202 PHE A CA 1
ATOM 1598 C C . PHE A 1 202 ? 20.25 -16.219 -3.893 1 93.69 202 PHE A C 1
ATOM 1600 O O . PHE A 1 202 ? 20.312 -15.141 -4.477 1 93.69 202 PHE A O 1
ATOM 1607 N N . THR A 1 203 ? 21.125 -16.578 -3.033 1 95 203 THR A N 1
ATOM 1608 C CA . THR A 1 203 ? 22.203 -15.664 -2.672 1 95 203 THR A CA 1
ATOM 1609 C C . THR A 1 203 ? 23.172 -15.477 -3.842 1 95 203 THR A C 1
ATOM 1611 O O . THR A 1 203 ? 23.656 -14.367 -4.082 1 95 203 THR A O 1
ATOM 1614 N N . SER A 1 204 ? 23.422 -16.578 -4.578 1 94.31 204 SER A N 1
ATOM 1615 C CA . SER A 1 204 ? 24.297 -16.469 -5.73 1 94.31 204 SER A CA 1
ATOM 1616 C C . SER A 1 204 ? 23.703 -15.586 -6.812 1 94.31 204 SER A C 1
ATOM 1618 O O . SER A 1 204 ? 24.375 -14.711 -7.359 1 94.31 204 SER A O 1
ATOM 1620 N N . LEU A 1 205 ? 22.484 -15.852 -7.062 1 94.69 205 LEU A N 1
ATOM 1621 C CA . LEU A 1 205 ? 21.812 -15.047 -8.07 1 94.69 205 LEU A CA 1
ATOM 1622 C C . LEU A 1 205 ? 21.719 -13.586 -7.625 1 94.69 205 LEU A C 1
ATOM 1624 O O . LEU A 1 205 ? 21.844 -12.672 -8.445 1 94.69 205 LEU A O 1
ATOM 1628 N N . PHE A 1 206 ? 21.484 -13.375 -6.355 1 97.62 206 PHE A N 1
ATOM 1629 C CA . PHE A 1 206 ? 21.391 -12.016 -5.836 1 97.62 206 PHE A CA 1
ATOM 1630 C C . PHE A 1 206 ? 22.734 -11.297 -5.965 1 97.62 206 PHE A C 1
ATOM 1632 O O . PHE A 1 206 ? 22.781 -10.102 -6.246 1 97.62 206 PHE A O 1
ATOM 1639 N N . ARG A 1 207 ? 23.828 -12 -5.75 1 97.5 207 ARG A N 1
ATOM 1640 C CA . ARG A 1 207 ? 25.156 -11.43 -5.973 1 97.5 207 ARG A CA 1
ATOM 1641 C C . ARG A 1 207 ? 25.328 -11.008 -7.426 1 97.5 207 ARG A C 1
ATOM 1643 O O . ARG A 1 207 ? 26 -10.016 -7.711 1 97.5 207 ARG A O 1
ATOM 1650 N N . GLY A 1 208 ? 24.766 -11.852 -8.305 1 96.81 208 GLY A N 1
ATOM 1651 C CA . GLY A 1 208 ? 24.766 -11.461 -9.703 1 96.81 208 GLY A CA 1
ATOM 1652 C C . GLY A 1 208 ? 24.078 -10.133 -9.953 1 96.81 208 GLY A C 1
ATOM 1653 O O . GLY A 1 208 ? 24.562 -9.305 -10.719 1 96.81 208 GLY A O 1
ATOM 1654 N N . LEU A 1 209 ? 22.969 -9.922 -9.32 1 98.25 209 LEU A N 1
ATOM 1655 C CA . LEU A 1 209 ? 22.25 -8.641 -9.391 1 98.25 209 LEU A CA 1
ATOM 1656 C C . LEU A 1 209 ? 23.141 -7.504 -8.898 1 98.25 209 LEU A C 1
ATOM 1658 O O . LEU A 1 209 ? 23.203 -6.449 -9.539 1 98.25 209 LEU A O 1
ATOM 1662 N N . ILE A 1 210 ? 23.781 -7.703 -7.754 1 98.44 210 ILE A N 1
ATOM 1663 C CA . ILE A 1 210 ? 24.641 -6.68 -7.164 1 98.44 210 ILE A CA 1
ATOM 1664 C C . ILE A 1 210 ? 25.766 -6.332 -8.125 1 98.44 210 ILE A C 1
ATOM 1666 O O . ILE A 1 210 ? 26.109 -5.16 -8.289 1 98.44 210 ILE A O 1
ATOM 1670 N N . ARG A 1 211 ? 26.328 -7.352 -8.773 1 97.94 211 ARG A N 1
ATOM 1671 C CA . ARG A 1 211 ? 27.359 -7.098 -9.766 1 97.94 211 ARG A CA 1
ATOM 1672 C C . ARG A 1 211 ? 26.828 -6.234 -10.906 1 97.94 211 ARG A C 1
ATOM 1674 O O . ARG A 1 211 ? 27.516 -5.309 -11.359 1 97.94 211 ARG A O 1
ATOM 1681 N N . TYR A 1 212 ? 25.703 -6.543 -11.359 1 98 212 TYR A N 1
ATOM 1682 C CA . TYR A 1 212 ? 25.094 -5.73 -12.406 1 98 212 TYR A CA 1
ATOM 1683 C C . TYR A 1 212 ? 24.906 -4.293 -11.938 1 98 212 TYR A C 1
ATOM 1685 O O . TYR A 1 212 ? 25.281 -3.35 -12.641 1 98 212 TYR A O 1
ATOM 1693 N N . VAL A 1 213 ? 24.344 -4.117 -10.742 1 98.44 213 VAL A N 1
ATOM 1694 C CA . VAL A 1 213 ? 24.047 -2.795 -10.203 1 98.44 213 VAL A CA 1
ATOM 1695 C C . VAL A 1 213 ? 25.344 -1.979 -10.102 1 98.44 213 VAL A C 1
ATOM 1697 O O . VAL A 1 213 ? 25.344 -0.778 -10.375 1 98.44 213 VAL A O 1
ATOM 1700 N N . LYS A 1 214 ? 26.391 -2.627 -9.758 1 97.81 214 LYS A N 1
ATOM 1701 C CA . LYS A 1 214 ? 27.688 -1.966 -9.641 1 97.81 214 LYS A CA 1
ATOM 1702 C C . LYS A 1 214 ? 28.125 -1.375 -10.984 1 97.81 214 LYS A C 1
ATOM 1704 O O . LYS A 1 214 ? 28.875 -0.398 -11.016 1 97.81 214 LYS A O 1
ATOM 1709 N N . THR A 1 215 ? 27.672 -1.99 -12.078 1 97.38 215 THR A N 1
ATOM 1710 C CA . THR A 1 215 ? 28.062 -1.515 -13.406 1 97.38 215 THR A CA 1
ATOM 1711 C C . THR A 1 215 ? 27.25 -0.292 -13.805 1 97.38 215 THR A C 1
ATOM 1713 O O . THR A 1 215 ? 27.547 0.364 -14.805 1 97.38 215 THR A O 1
ATOM 1716 N N . GLN A 1 216 ? 26.172 -0.018 -13.133 1 97.62 216 GLN A N 1
ATOM 1717 C CA . GLN A 1 216 ? 25.297 1.121 -13.398 1 97.62 216 GLN A CA 1
ATOM 1718 C C . GLN A 1 216 ? 25.547 2.252 -12.406 1 97.62 216 GLN A C 1
ATOM 1720 O O . GLN A 1 216 ? 25.031 2.23 -11.289 1 97.62 216 GLN A O 1
ATOM 1725 N N . PRO A 1 217 ? 26.156 3.301 -12.789 1 97.44 217 PRO A N 1
ATOM 1726 C CA . PRO A 1 217 ? 26.594 4.332 -11.852 1 97.44 217 PRO A CA 1
ATOM 1727 C C . PRO A 1 217 ? 25.453 4.879 -10.992 1 97.44 217 PRO A C 1
ATOM 1729 O O . PRO A 1 217 ? 25.594 4.984 -9.773 1 97.44 217 PRO A O 1
ATOM 1732 N N . LYS A 1 218 ? 24.344 5.207 -11.57 1 97.19 218 LYS A N 1
ATOM 1733 C CA . LYS A 1 218 ? 23.219 5.77 -10.828 1 97.19 218 LYS A CA 1
ATOM 1734 C C . LYS A 1 218 ? 22.641 4.758 -9.836 1 97.19 218 LYS A C 1
ATOM 1736 O O . LYS A 1 218 ? 22.391 5.09 -8.68 1 97.19 218 LYS A O 1
ATOM 1741 N N . LEU A 1 219 ? 22.453 3.531 -10.258 1 98 219 LEU A N 1
ATOM 1742 C CA . LEU A 1 219 ? 21.922 2.484 -9.398 1 98 219 LEU A CA 1
ATOM 1743 C C . LEU A 1 219 ? 22.922 2.137 -8.289 1 98 219 LEU A C 1
ATOM 1745 O O . LEU A 1 219 ? 22.531 1.909 -7.145 1 98 219 LEU A O 1
ATOM 1749 N N . ASN A 1 220 ? 24.141 2.1 -8.727 1 98 220 ASN A N 1
ATOM 1750 C CA . ASN A 1 220 ? 25.188 1.788 -7.762 1 98 220 ASN A CA 1
ATOM 1751 C C . ASN A 1 220 ? 25.203 2.773 -6.598 1 98 220 ASN A C 1
ATOM 1753 O O . ASN A 1 220 ? 25.219 2.367 -5.434 1 98 220 ASN A O 1
ATOM 1757 N N . ALA A 1 221 ? 25.141 3.98 -6.918 1 97.94 221 ALA A N 1
ATOM 1758 C CA . ALA A 1 221 ? 25.188 5.039 -5.91 1 97.94 221 ALA A CA 1
ATOM 1759 C C . ALA A 1 221 ? 23.984 4.965 -4.973 1 97.94 221 ALA A C 1
ATOM 1761 O O . ALA A 1 221 ? 24.109 5.207 -3.771 1 97.94 221 ALA A O 1
ATOM 1762 N N . LEU A 1 222 ? 22.891 4.555 -5.48 1 97.25 222 LEU A N 1
ATOM 1763 C CA . LEU A 1 222 ? 21.656 4.633 -4.723 1 97.25 222 LEU A CA 1
ATOM 1764 C C . LEU A 1 222 ? 21.406 3.342 -3.945 1 97.25 222 LEU A C 1
ATOM 1766 O O . LEU A 1 222 ? 20.859 3.373 -2.84 1 97.25 222 LEU A O 1
ATOM 1770 N N . TYR A 1 223 ? 21.797 2.195 -4.535 1 98.25 223 TYR A N 1
ATOM 1771 C CA . TYR A 1 223 ? 21.188 0.977 -4.02 1 98.25 223 TYR A CA 1
ATOM 1772 C C . TYR A 1 223 ? 22.25 -0.042 -3.623 1 98.25 223 TYR A C 1
ATOM 1774 O O . TYR A 1 223 ? 21.953 -1.034 -2.955 1 98.25 223 TYR A O 1
ATOM 1782 N N . HIS A 1 224 ? 23.562 0.107 -4.004 1 98.19 224 HIS A N 1
ATOM 1783 C CA . HIS A 1 224 ? 24.562 -0.924 -3.777 1 98.19 224 HIS A CA 1
ATOM 1784 C C . HIS A 1 224 ? 24.625 -1.316 -2.305 1 98.19 224 HIS A C 1
ATOM 1786 O O . HIS A 1 224 ? 24.516 -2.496 -1.968 1 98.19 224 HIS A O 1
ATOM 1792 N N . ASP A 1 225 ? 24.797 -0.334 -1.434 1 97.81 225 ASP A N 1
ATOM 1793 C CA . ASP A 1 225 ? 24.922 -0.613 -0.006 1 97.81 225 ASP A CA 1
ATOM 1794 C C . ASP A 1 225 ? 23.656 -1.265 0.542 1 97.81 225 ASP A C 1
ATOM 1796 O O . ASP A 1 225 ? 23.719 -2.15 1.396 1 97.81 225 ASP A O 1
ATOM 1800 N N . LYS A 1 226 ? 22.531 -0.847 0.095 1 98.06 226 LYS A N 1
ATOM 1801 C CA . LYS A 1 226 ? 21.25 -1.413 0.527 1 98.06 226 LYS A CA 1
ATOM 1802 C C . LYS A 1 226 ? 21.125 -2.867 0.086 1 98.06 226 LYS A C 1
ATOM 1804 O O . LYS A 1 226 ? 20.609 -3.705 0.834 1 98.06 226 LYS A O 1
ATOM 1809 N N . LEU A 1 227 ? 21.578 -3.156 -1.128 1 98.5 227 LEU A N 1
ATOM 1810 C CA . LEU A 1 227 ? 21.484 -4.516 -1.646 1 98.5 227 LEU A CA 1
ATOM 1811 C C . LEU A 1 227 ? 22.406 -5.457 -0.875 1 98.5 227 LEU A C 1
ATOM 1813 O O . LEU A 1 227 ? 22.094 -6.633 -0.695 1 98.5 227 LEU A O 1
ATOM 1817 N N . GLU A 1 228 ? 23.516 -4.922 -0.363 1 98.12 228 GLU A N 1
ATOM 1818 C CA . GLU A 1 228 ? 24.391 -5.723 0.481 1 98.12 228 GLU A CA 1
ATOM 1819 C C . GLU A 1 228 ? 23.703 -6.102 1.791 1 98.12 228 GLU A C 1
ATOM 1821 O O . GLU A 1 228 ? 23.859 -7.223 2.279 1 98.12 228 GLU A O 1
ATOM 1826 N N . ILE A 1 229 ? 22.969 -5.172 2.309 1 96.81 229 ILE A N 1
ATOM 1827 C CA . ILE A 1 229 ? 22.203 -5.441 3.518 1 96.81 229 ILE A CA 1
ATOM 1828 C C . ILE A 1 229 ? 21.172 -6.523 3.24 1 96.81 229 ILE A C 1
ATOM 1830 O O . ILE A 1 229 ? 21 -7.453 4.035 1 96.81 229 ILE A O 1
ATOM 1834 N N . VAL A 1 230 ? 20.484 -6.422 2.129 1 97.81 230 VAL A N 1
ATOM 1835 C CA . VAL A 1 230 ? 19.469 -7.395 1.759 1 97.81 230 VAL A CA 1
ATOM 1836 C C . VAL A 1 230 ? 20.109 -8.773 1.593 1 97.81 230 VAL A C 1
ATOM 1838 O O . VAL A 1 230 ? 19.562 -9.773 2.066 1 97.81 230 VAL A O 1
ATOM 1841 N N . LEU A 1 231 ? 21.266 -8.797 0.917 1 97.75 231 LEU A N 1
ATOM 1842 C CA . LEU A 1 231 ? 21.953 -10.062 0.687 1 97.75 231 LEU A CA 1
ATOM 1843 C C . LEU A 1 231 ? 22.234 -10.781 2.006 1 97.75 231 LEU A C 1
ATOM 1845 O O . LEU A 1 231 ? 22 -11.984 2.127 1 97.75 231 LEU A O 1
ATOM 1849 N N . GLU A 1 232 ? 22.641 -10.039 3.008 1 96.88 232 GLU A N 1
ATOM 1850 C CA . GLU A 1 232 ? 22.984 -10.609 4.305 1 96.88 232 GLU A CA 1
ATOM 1851 C C . GLU A 1 232 ? 21.766 -11.172 5.012 1 96.88 232 GLU A C 1
ATOM 1853 O O . GLU A 1 232 ? 21.875 -12.062 5.859 1 96.88 232 GLU A O 1
ATOM 1858 N N . ASN A 1 233 ? 20.594 -10.672 4.652 1 96.75 233 ASN A N 1
ATOM 1859 C CA . ASN A 1 233 ? 19.375 -11.047 5.348 1 96.75 233 ASN A CA 1
ATOM 1860 C C . ASN A 1 233 ? 18.359 -11.68 4.395 1 96.75 233 ASN A C 1
ATOM 1862 O O . ASN A 1 233 ? 17.188 -11.844 4.742 1 96.75 233 ASN A O 1
ATOM 1866 N N . LEU A 1 234 ? 18.75 -12.039 3.219 1 96.56 234 LEU A N 1
ATOM 1867 C CA . LEU A 1 234 ? 17.891 -12.406 2.105 1 96.56 234 LEU A CA 1
ATOM 1868 C C . LEU A 1 234 ? 16.969 -13.562 2.484 1 96.56 234 LEU A C 1
ATOM 1870 O O . LEU A 1 234 ? 15.758 -13.477 2.324 1 96.56 234 LEU A O 1
ATOM 1874 N N . MET A 1 235 ? 17.484 -14.625 3.031 1 96.12 235 MET A N 1
ATOM 1875 C CA . MET A 1 235 ? 16.734 -15.836 3.324 1 96.12 235 MET A CA 1
ATOM 1876 C C . MET A 1 235 ? 15.766 -15.609 4.48 1 96.12 235 MET A C 1
ATOM 1878 O O . MET A 1 235 ? 14.633 -16.109 4.465 1 96.12 235 MET A O 1
ATOM 1882 N N . GLU A 1 236 ? 16.219 -14.82 5.418 1 96.81 236 GLU A N 1
ATOM 1883 C CA . GLU A 1 236 ? 15.344 -14.523 6.547 1 96.81 236 GLU A CA 1
ATOM 1884 C C . GLU A 1 236 ? 14.172 -13.641 6.121 1 96.81 236 GLU A C 1
ATOM 1886 O O . GLU A 1 236 ? 13.023 -13.891 6.504 1 96.81 236 GLU A O 1
ATOM 1891 N N . TYR A 1 237 ? 14.508 -12.555 5.34 1 97 237 TYR A N 1
ATOM 1892 C CA . TYR A 1 237 ? 13.43 -11.703 4.844 1 97 237 TYR A CA 1
ATOM 1893 C C . TYR A 1 237 ? 12.445 -12.5 4 1 97 237 TYR A C 1
ATOM 1895 O O . TYR A 1 237 ? 11.234 -12.32 4.113 1 97 237 TYR A O 1
ATOM 1903 N N . GLY A 1 238 ? 12.969 -13.398 3.178 1 96.81 238 GLY A N 1
ATOM 1904 C CA . GLY A 1 238 ? 12.109 -14.273 2.395 1 96.81 238 GLY A CA 1
ATOM 1905 C C . GLY A 1 238 ? 11.242 -15.18 3.25 1 96.81 238 GLY A C 1
ATOM 1906 O O . GLY A 1 238 ? 10.047 -15.336 2.982 1 96.81 238 GLY A O 1
ATOM 1907 N N . ALA A 1 239 ? 11.828 -15.766 4.273 1 97 239 ALA A N 1
ATOM 1908 C CA . ALA A 1 239 ? 11.109 -16.672 5.16 1 97 239 ALA A CA 1
ATOM 1909 C C . ALA A 1 239 ? 9.945 -15.953 5.852 1 97 239 ALA A C 1
ATOM 1911 O O . ALA A 1 239 ? 8.875 -16.531 6.031 1 97 239 ALA A O 1
ATOM 1912 N N . ARG A 1 240 ? 10.148 -14.75 6.18 1 96.81 240 ARG A N 1
ATOM 1913 C CA . ARG A 1 240 ? 9.109 -13.969 6.84 1 96.81 240 ARG A CA 1
ATOM 1914 C C . ARG A 1 240 ? 7.898 -13.797 5.938 1 96.81 240 ARG A C 1
ATOM 1916 O O . ARG A 1 240 ? 6.766 -13.703 6.422 1 96.81 240 ARG A O 1
ATOM 1923 N N . SER A 1 241 ? 8.117 -13.711 4.668 1 97.12 241 SER A N 1
ATOM 1924 C CA . SER A 1 241 ? 7 -13.602 3.732 1 97.12 241 SER A CA 1
ATOM 1925 C C . SER A 1 241 ? 6.094 -14.82 3.799 1 97.12 241 SER A C 1
ATOM 1927 O O . SER A 1 241 ? 4.898 -14.734 3.51 1 97.12 241 SER A O 1
ATOM 1929 N N . PHE A 1 242 ? 6.625 -15.961 4.191 1 97.12 242 PHE A N 1
ATOM 1930 C CA . PHE A 1 242 ? 5.875 -17.203 4.203 1 97.12 242 PHE A CA 1
ATOM 1931 C C . PHE A 1 242 ? 5.234 -17.438 5.57 1 97.12 242 PHE A C 1
ATOM 1933 O O . PHE A 1 242 ? 4.363 -18.297 5.711 1 97.12 242 PHE A O 1
ATOM 1940 N N . ASP A 1 243 ? 5.66 -16.688 6.586 1 96.62 243 ASP A N 1
ATOM 1941 C CA . ASP A 1 243 ? 5.129 -16.859 7.934 1 96.62 243 ASP A CA 1
ATOM 1942 C C . ASP A 1 243 ? 3.639 -16.531 7.984 1 96.62 243 ASP A C 1
ATOM 1944 O O . ASP A 1 243 ? 3.191 -15.547 7.387 1 96.62 243 ASP A O 1
ATOM 1948 N N . VAL A 1 244 ? 2.887 -17.375 8.617 1 95.5 244 VAL A N 1
ATOM 1949 C CA . VAL A 1 244 ? 1.458 -17.156 8.812 1 95.5 244 VAL A CA 1
ATOM 1950 C C . VAL A 1 244 ? 1.134 -17.125 10.305 1 95.5 244 VAL A C 1
ATOM 1952 O O . VAL A 1 244 ? 1.691 -17.906 11.078 1 95.5 244 VAL A O 1
ATOM 1955 N N . ASN A 1 245 ? 0.353 -16.156 10.68 1 92.12 245 ASN A N 1
ATOM 1956 C CA . ASN A 1 245 ? -0.151 -16.109 12.047 1 92.12 245 ASN A CA 1
ATOM 1957 C C . ASN A 1 245 ? -1.62 -16.516 12.125 1 92.12 245 ASN A C 1
ATOM 1959 O O . ASN A 1 245 ? -2.209 -16.906 11.117 1 92.12 245 ASN A O 1
ATOM 1963 N N . ASP A 1 246 ? -2.268 -16.438 13.266 1 89.81 246 ASP A N 1
ATOM 1964 C CA . ASP A 1 246 ? -3.617 -16.938 13.508 1 89.81 246 ASP A CA 1
ATOM 1965 C C . ASP A 1 246 ? -4.648 -16.141 12.703 1 89.81 246 ASP A C 1
ATOM 1967 O O . ASP A 1 246 ? -5.691 -16.672 12.32 1 89.81 246 ASP A O 1
ATOM 1971 N N . ASP A 1 247 ? -4.316 -14.984 12.375 1 88.75 247 ASP A N 1
ATOM 1972 C CA . ASP A 1 247 ? -5.27 -14.125 11.688 1 88.75 247 ASP A CA 1
ATOM 1973 C C . ASP A 1 247 ? -5.113 -14.219 10.172 1 88.75 247 ASP A C 1
ATOM 1975 O O . ASP A 1 247 ? -5.934 -13.695 9.422 1 88.75 247 ASP A O 1
ATOM 1979 N N . ASP A 1 248 ? -4.129 -14.984 9.742 1 93.56 248 ASP A N 1
ATOM 1980 C CA . ASP A 1 248 ? -3.863 -15.094 8.312 1 93.56 248 ASP A CA 1
ATOM 1981 C C . ASP A 1 248 ? -4.668 -16.234 7.688 1 93.56 248 ASP A C 1
ATOM 1983 O O . ASP A 1 248 ? -4.887 -17.266 8.32 1 93.56 248 ASP A O 1
ATOM 1987 N N . PHE A 1 249 ? -5.10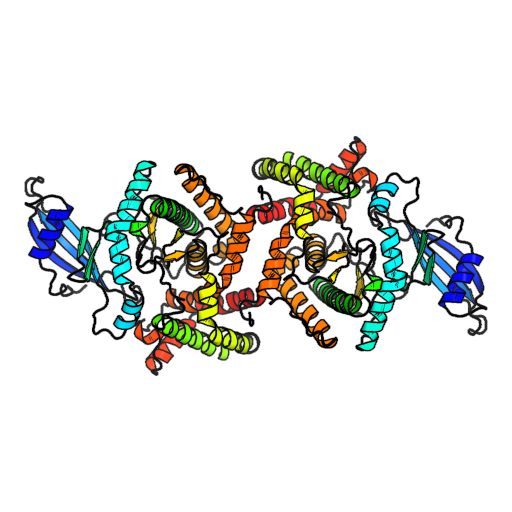9 -15.914 6.484 1 92.81 249 PHE A N 1
ATOM 1988 C CA . PHE A 1 249 ? -5.68 -17 5.699 1 92.81 249 PHE A CA 1
ATOM 1989 C C . PHE A 1 249 ? -4.582 -17.938 5.199 1 92.81 249 PHE A C 1
ATOM 1991 O O . PHE A 1 249 ? -3.621 -17.5 4.57 1 92.81 249 PHE A O 1
ATOM 1998 N N . ARG A 1 250 ? -4.672 -19.188 5.59 1 95.12 250 ARG A N 1
ATOM 1999 C CA . ARG A 1 250 ? -3.676 -20.188 5.219 1 95.12 250 ARG A CA 1
ATOM 2000 C C . ARG A 1 250 ? -4.305 -21.312 4.391 1 95.12 250 ARG A C 1
ATOM 2002 O O . ARG A 1 250 ? -5.418 -21.75 4.68 1 95.12 250 ARG A O 1
ATOM 2009 N N . THR A 1 251 ? -3.66 -21.75 3.369 1 97.5 251 THR A N 1
ATOM 2010 C CA . THR A 1 251 ? -4.113 -22.828 2.502 1 97.5 251 THR A CA 1
ATOM 2011 C C . THR A 1 251 ? -2.932 -23.484 1.783 1 97.5 251 THR A C 1
ATOM 2013 O O . THR A 1 251 ? -1.779 -23.109 2.018 1 97.5 251 THR A O 1
ATOM 2016 N N . LEU A 1 252 ? -3.18 -24.562 0.999 1 98.44 252 LEU A N 1
ATOM 2017 C CA . LEU A 1 252 ? -2.188 -25.109 0.077 1 98.44 252 LEU A CA 1
ATOM 2018 C C . LEU A 1 252 ? -2.07 -24.234 -1.17 1 98.44 252 LEU A C 1
ATOM 2020 O O . LEU A 1 252 ? -3.074 -23.953 -1.827 1 98.44 252 LEU A O 1
ATOM 2024 N N . ILE A 1 253 ? -0.889 -23.766 -1.402 1 98.62 253 ILE A N 1
ATOM 2025 C CA . ILE A 1 253 ? -0.697 -22.906 -2.568 1 98.62 253 ILE A CA 1
ATOM 2026 C C . ILE A 1 253 ? 0.063 -23.672 -3.65 1 98.62 253 ILE A C 1
ATOM 2028 O O . ILE A 1 253 ? 0.578 -24.766 -3.4 1 98.62 253 ILE A O 1
ATOM 2032 N N . HIS A 1 254 ? 0.128 -23.125 -4.863 1 98.38 254 HIS A N 1
ATOM 2033 C CA . HIS A 1 254 ? 0.899 -23.703 -5.961 1 98.38 254 HIS A CA 1
ATOM 2034 C C . HIS A 1 254 ? 2.396 -23.641 -5.676 1 98.38 254 HIS A C 1
ATOM 2036 O O . HIS A 1 254 ? 3.119 -24.609 -5.91 1 98.38 254 HIS A O 1
ATOM 2042 N N . GLY A 1 255 ? 2.838 -22.469 -5.199 1 97.31 255 GLY A N 1
ATOM 2043 C CA . GLY A 1 255 ? 4.199 -22.312 -4.707 1 97.31 255 GLY A CA 1
ATOM 2044 C C . GLY A 1 255 ? 5.148 -21.75 -5.754 1 97.31 255 GLY A C 1
ATOM 2045 O O . GLY A 1 255 ? 6.188 -21.188 -5.418 1 97.31 255 GLY A O 1
ATOM 2046 N N . ASP A 1 256 ? 4.883 -21.891 -7.004 1 96 256 ASP A N 1
ATOM 2047 C CA . ASP A 1 256 ? 5.699 -21.328 -8.07 1 96 256 ASP A CA 1
ATOM 2048 C C . ASP A 1 256 ? 4.867 -21.062 -9.32 1 96 256 ASP A C 1
ATOM 2050 O O . ASP A 1 256 ? 5.238 -21.5 -10.422 1 96 256 ASP A O 1
ATOM 2054 N N . CYS A 1 257 ? 3.768 -20.391 -9.148 1 97.25 257 CYS A N 1
ATOM 2055 C CA . CYS A 1 257 ? 2.836 -20.062 -10.227 1 97.25 257 CYS A CA 1
ATOM 2056 C C . CYS A 1 257 ? 3.365 -18.922 -11.078 1 97.25 257 CYS A C 1
ATOM 2058 O O . CYS A 1 257 ? 3.434 -17.781 -10.617 1 97.25 257 CYS A O 1
ATOM 2060 N N . TRP A 1 258 ? 3.785 -19.2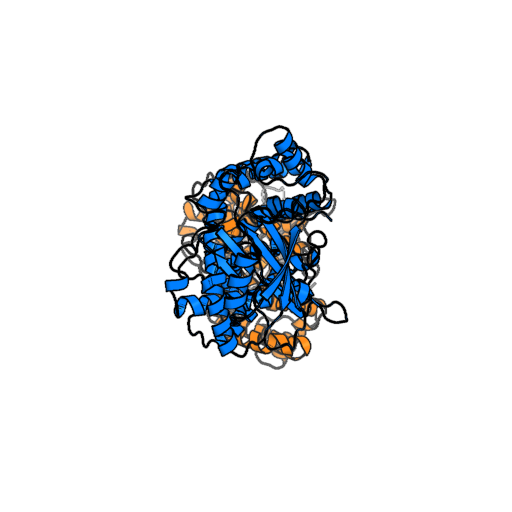19 -12.281 1 97.12 258 TRP A N 1
ATOM 2061 C CA . TRP A 1 258 ? 4.215 -18.219 -13.258 1 97.12 258 TRP A CA 1
ATOM 2062 C C . TRP A 1 258 ? 3.896 -18.688 -14.672 1 97.12 258 TRP A C 1
ATOM 2064 O O . TRP A 1 258 ? 3.363 -19.781 -14.875 1 97.12 258 TRP A O 1
ATOM 2074 N N . THR A 1 259 ? 4.129 -18 -15.641 1 96.38 259 THR A N 1
ATOM 2075 C CA . THR A 1 259 ? 3.635 -18.125 -17 1 96.38 259 THR A CA 1
ATOM 2076 C C . THR A 1 259 ? 3.879 -19.531 -17.547 1 96.38 259 THR A C 1
ATOM 2078 O O . THR A 1 259 ? 3.006 -20.125 -18.188 1 96.38 259 THR A O 1
ATOM 2081 N N . SER A 1 260 ? 5.02 -20.156 -17.234 1 94 260 SER A N 1
ATOM 2082 C CA . SER A 1 260 ? 5.367 -21.453 -17.812 1 94 260 SER A CA 1
ATOM 2083 C C . SER A 1 260 ? 4.762 -22.594 -17 1 94 260 SER A C 1
ATOM 2085 O O . SER A 1 260 ? 4.797 -23.75 -17.422 1 94 260 SER A O 1
ATOM 2087 N N . ASN A 1 261 ? 4.141 -22.25 -15.898 1 96.38 261 ASN A N 1
ATOM 2088 C CA . ASN A 1 261 ? 3.516 -23.281 -15.07 1 96.38 261 ASN A CA 1
ATOM 2089 C C . ASN A 1 261 ? 1.994 -23.188 -15.109 1 96.38 261 ASN A C 1
ATOM 2091 O O . ASN A 1 261 ? 1.315 -23.625 -14.18 1 96.38 261 ASN A O 1
ATOM 2095 N N . ILE A 1 262 ? 1.523 -22.469 -16.109 1 97.12 262 ILE A N 1
ATOM 2096 C CA . ILE A 1 262 ? 0.096 -22.344 -16.391 1 97.12 262 ILE A CA 1
ATOM 2097 C C . ILE A 1 262 ? -0.16 -22.562 -17.875 1 97.12 262 ILE A C 1
ATOM 2099 O O . ILE A 1 262 ? 0.6 -22.078 -18.719 1 97.12 262 ILE A O 1
ATOM 2103 N N . MET A 1 263 ? -1.157 -23.266 -18.203 1 97.69 263 MET A N 1
ATOM 2104 C CA . MET A 1 263 ? -1.531 -23.484 -19.594 1 97.69 263 MET A CA 1
ATOM 2105 C C . MET A 1 263 ? -2.949 -23 -19.859 1 97.69 263 MET A C 1
ATOM 2107 O O . MET A 1 263 ? -3.828 -23.141 -19.016 1 97.69 263 MET A O 1
ATOM 2111 N N . PHE A 1 264 ? -3.145 -22.469 -21.031 1 97.88 264 PHE A N 1
ATOM 2112 C CA . PHE A 1 264 ? -4.414 -21.844 -21.391 1 97.88 264 PHE A CA 1
ATOM 2113 C C . PHE A 1 264 ? -5.043 -22.547 -22.594 1 97.88 264 PHE A C 1
ATOM 2115 O O . PHE A 1 264 ? -4.336 -23.094 -23.438 1 97.88 264 PHE A O 1
ATOM 2122 N N . GLN A 1 265 ? -6.332 -22.609 -22.609 1 96.94 265 GLN A N 1
ATOM 2123 C CA . GLN A 1 265 ? -7.117 -22.859 -23.812 1 96.94 265 GLN A CA 1
ATOM 2124 C C . GLN A 1 265 ? -7.734 -21.562 -24.344 1 96.94 265 GLN A C 1
ATOM 2126 O O . GLN A 1 265 ? -8.164 -20.719 -23.562 1 96.94 265 GLN A O 1
ATOM 2131 N N . TYR A 1 266 ? -7.773 -21.484 -25.594 1 96.56 266 TYR A N 1
ATOM 2132 C CA . TYR A 1 266 ? -8.219 -20.234 -26.203 1 96.56 266 TYR A CA 1
ATOM 2133 C C . TYR A 1 266 ? -9.492 -20.453 -27.016 1 96.56 266 TYR A C 1
ATOM 2135 O O . TYR A 1 266 ? -9.734 -21.547 -27.516 1 96.56 266 TYR A O 1
ATOM 2143 N N . ASP A 1 267 ? -10.266 -19.438 -27.094 1 95.19 267 ASP A N 1
ATOM 2144 C CA . ASP A 1 267 ? -11.406 -19.484 -28 1 95.19 267 ASP A CA 1
ATOM 2145 C C . ASP A 1 267 ? -10.984 -19.172 -29.438 1 95.19 267 ASP A C 1
ATOM 2147 O O . ASP A 1 267 ? -9.789 -19.047 -29.719 1 95.19 267 ASP A O 1
ATOM 2151 N N . ALA A 1 268 ? -11.969 -19.141 -30.219 1 92.56 268 ALA A N 1
ATOM 2152 C CA . ALA A 1 268 ? -11.688 -18.938 -31.641 1 92.56 268 ALA A CA 1
ATOM 2153 C C . ALA A 1 268 ? -11.055 -17.578 -31.891 1 92.56 268 ALA A C 1
ATOM 2155 O O . ALA A 1 268 ? -10.375 -17.375 -32.906 1 92.56 268 ALA A O 1
ATOM 2156 N N . ARG A 1 269 ? -11.281 -16.656 -30.984 1 90.88 269 ARG A N 1
ATOM 2157 C CA . ARG A 1 269 ? -10.797 -15.297 -31.188 1 90.88 269 ARG A CA 1
ATOM 2158 C C . ARG A 1 269 ? -9.453 -15.094 -30.5 1 90.88 269 ARG A C 1
ATOM 2160 O O . ARG A 1 269 ? -8.953 -13.969 -30.438 1 90.88 269 ARG A O 1
ATOM 2167 N N . GLY A 1 270 ? -8.922 -16.125 -29.828 1 92.5 270 GLY A N 1
ATOM 2168 C CA . GLY A 1 270 ? -7.621 -16.031 -29.203 1 92.5 270 GLY A CA 1
ATOM 2169 C C . GLY A 1 270 ? -7.691 -15.57 -27.75 1 92.5 270 GLY A C 1
ATOM 2170 O O . GLY A 1 270 ? -6.668 -15.234 -27.156 1 92.5 270 GLY A O 1
ATOM 2171 N N . LYS A 1 271 ? -8.812 -15.523 -27.234 1 95.31 271 LYS A N 1
ATOM 2172 C CA . LYS A 1 271 ? -9 -15.156 -25.828 1 95.31 271 LYS A CA 1
ATOM 2173 C C . LYS A 1 271 ? -8.898 -16.375 -24.922 1 95.31 271 LYS A C 1
ATOM 2175 O O . LYS A 1 271 ? -9.461 -17.438 -25.219 1 95.31 271 LYS A O 1
ATOM 2180 N N . PRO A 1 272 ? -8.062 -16.156 -23.875 1 96.88 272 PRO A N 1
ATOM 2181 C CA . PRO A 1 272 ? -7.992 -17.281 -22.953 1 96.88 272 PRO A CA 1
ATOM 2182 C C . PRO A 1 272 ? -9.328 -17.578 -22.266 1 96.88 272 PRO A C 1
ATOM 2184 O O . PRO A 1 272 ? -9.992 -16.656 -21.781 1 96.88 272 PRO A O 1
ATOM 2187 N N . MET A 1 273 ? -9.789 -18.797 -22.281 1 93.56 273 MET A N 1
ATOM 2188 C CA . MET A 1 273 ? -11.086 -19.188 -21.75 1 93.56 273 MET A CA 1
ATOM 2189 C C . MET A 1 273 ? -10.914 -20.141 -20.562 1 93.56 273 MET A C 1
ATOM 2191 O O . MET A 1 273 ? -11.656 -20.047 -19.578 1 93.56 273 MET A O 1
ATOM 2195 N N . LYS A 1 274 ? -10 -21.078 -20.719 1 95.75 274 LYS A N 1
ATOM 2196 C CA . LYS A 1 274 ? -9.703 -22.047 -19.656 1 95.75 274 LYS A CA 1
ATOM 2197 C C . LYS A 1 274 ? -8.227 -21.984 -19.266 1 95.75 274 LYS A C 1
ATOM 2199 O O . LYS A 1 274 ? -7.387 -21.562 -20.062 1 95.75 274 LYS A O 1
ATOM 2204 N N . VAL A 1 275 ? -7.957 -22.344 -18.062 1 97.75 275 VAL A N 1
ATOM 2205 C CA . VAL A 1 275 ? -6.594 -22.312 -17.547 1 97.75 275 VAL A CA 1
ATOM 2206 C C . VAL A 1 275 ? -6.375 -23.469 -16.578 1 97.75 275 VAL A C 1
ATOM 2208 O O . VAL A 1 275 ? -7.277 -23.828 -15.812 1 97.75 275 VAL A O 1
ATOM 2211 N N . VAL A 1 276 ? -5.23 -24.109 -16.656 1 97.62 276 VAL A N 1
ATOM 2212 C CA . VAL A 1 276 ? -4.875 -25.172 -15.719 1 97.62 276 VAL A CA 1
ATOM 2213 C C . VAL A 1 276 ? -3.449 -24.953 -15.211 1 97.62 276 VAL A C 1
ATOM 2215 O O . VAL A 1 276 ? -2.57 -24.531 -15.969 1 97.62 276 VAL A O 1
ATOM 2218 N N . PRO A 1 277 ? -3.254 -25.078 -13.961 1 97.94 277 PRO A N 1
ATOM 2219 C CA . PRO A 1 277 ? -1.888 -25.062 -13.43 1 97.94 277 PRO A CA 1
ATOM 2220 C C . PRO A 1 277 ? -1.153 -26.375 -13.641 1 97.94 277 PRO A C 1
ATOM 2222 O O . PRO A 1 277 ? -1.786 -27.438 -13.719 1 97.94 277 PRO A O 1
ATOM 2225 N N . ILE A 1 278 ? 0.129 -26.328 -13.82 1 96.31 278 ILE A N 1
ATOM 2226 C CA . ILE A 1 278 ? 0.988 -27.5 -13.898 1 96.31 278 ILE A CA 1
ATOM 2227 C C . ILE A 1 278 ? 2.203 -27.312 -12.992 1 96.31 278 ILE A C 1
ATOM 2229 O O . ILE A 1 278 ? 2.404 -26.234 -12.43 1 96.31 278 ILE A O 1
ATOM 2233 N N . ASP A 1 279 ? 2.932 -28.344 -12.711 1 94.31 279 ASP A N 1
ATOM 2234 C CA . ASP A 1 279 ? 4.18 -28.312 -11.961 1 94.31 279 ASP A CA 1
ATOM 2235 C C . ASP A 1 279 ? 3.934 -27.922 -10.5 1 94.31 279 ASP A C 1
ATOM 2237 O O . ASP A 1 279 ? 4.25 -26.812 -10.086 1 94.31 279 ASP A O 1
ATOM 2241 N N . PHE A 1 280 ? 3.568 -28.844 -9.695 1 96.62 280 PHE A N 1
ATOM 2242 C CA . PHE A 1 280 ? 3.16 -28.625 -8.312 1 96.62 280 PHE A CA 1
ATOM 2243 C C . PHE A 1 280 ? 4.289 -28.969 -7.352 1 96.62 280 PHE A C 1
ATOM 2245 O O . PHE A 1 280 ? 4.043 -29.297 -6.188 1 96.62 280 PHE A O 1
ATOM 2252 N N . GLN A 1 281 ? 5.488 -28.922 -7.754 1 93.12 281 GLN A N 1
ATOM 2253 C CA . GLN A 1 281 ? 6.637 -29.406 -6.992 1 93.12 281 GLN A CA 1
ATOM 2254 C C . GLN A 1 281 ? 6.91 -28.5 -5.789 1 93.12 281 GLN A C 1
ATOM 2256 O O . GLN A 1 281 ? 7.617 -28.891 -4.859 1 93.12 281 GLN A O 1
ATOM 2261 N N . PHE A 1 282 ? 6.336 -27.266 -5.793 1 94.88 282 PHE A N 1
ATOM 2262 C CA . PHE A 1 282 ? 6.629 -26.359 -4.691 1 94.88 282 PHE A CA 1
ATOM 2263 C C . PHE A 1 282 ? 5.359 -26.016 -3.924 1 94.88 282 PHE A C 1
ATOM 2265 O O . PHE A 1 282 ? 5.312 -25 -3.211 1 94.88 282 PHE A O 1
ATOM 2272 N N . SER A 1 283 ? 4.367 -26.828 -4.09 1 97.69 283 SER A N 1
ATOM 2273 C CA . SER A 1 283 ? 3.156 -26.625 -3.299 1 97.69 283 SER A CA 1
ATOM 2274 C C . SER A 1 283 ? 3.459 -26.672 -1.805 1 97.69 283 SER A C 1
ATOM 2276 O O . SER A 1 283 ? 4.203 -27.547 -1.342 1 97.69 283 SER A O 1
ATOM 2278 N N . THR A 1 284 ? 3.018 -25.75 -1.076 1 97.31 284 THR A N 1
ATOM 2279 C CA . THR A 1 284 ? 3.291 -25.625 0.352 1 97.31 284 THR A CA 1
ATOM 2280 C C . THR A 1 284 ? 2.123 -24.953 1.069 1 97.31 284 THR A C 1
ATOM 2282 O O . THR A 1 284 ? 1.349 -24.219 0.454 1 97.31 284 THR A O 1
ATOM 2285 N N . ARG A 1 285 ? 1.93 -25.297 2.342 1 97.12 285 ARG A N 1
ATOM 2286 C CA . ARG A 1 285 ? 0.857 -24.688 3.131 1 97.12 285 ARG A CA 1
ATOM 2287 C C . ARG A 1 285 ? 1.29 -23.359 3.719 1 97.12 285 ARG A C 1
ATOM 2289 O O . ARG A 1 285 ? 2.229 -23.297 4.516 1 97.12 285 ARG A O 1
ATOM 2296 N N . THR A 1 286 ? 0.725 -22.297 3.346 1 97.94 286 THR A N 1
ATOM 2297 C CA . THR A 1 286 ? 0.996 -20.922 3.787 1 97.94 286 THR A CA 1
ATOM 2298 C C . THR A 1 286 ? -0.062 -19.969 3.252 1 97.94 286 THR A C 1
ATOM 2300 O O . THR A 1 286 ? -1.162 -20.391 2.889 1 97.94 286 THR A O 1
ATOM 2303 N N . SER A 1 287 ? 0.184 -18.703 3.301 1 97.88 287 SER A N 1
ATOM 2304 C CA . SER A 1 287 ? -0.758 -17.719 2.785 1 97.88 287 SER A CA 1
ATOM 2305 C C . SER A 1 287 ? -0.854 -17.781 1.265 1 97.88 287 SER A C 1
ATOM 2307 O O . SER A 1 287 ? 0.166 -17.828 0.574 1 97.88 287 SER A O 1
ATOM 2309 N N . PRO A 1 288 ? -2.072 -17.766 0.692 1 98.31 288 PRO A N 1
ATOM 2310 C CA . PRO A 1 288 ? -2.213 -17.781 -0.766 1 98.31 288 PRO A CA 1
ATOM 2311 C C . PRO A 1 288 ? -1.632 -16.531 -1.427 1 98.31 288 PRO A C 1
ATOM 2313 O O . PRO A 1 288 ? -1.429 -16.5 -2.643 1 98.31 288 PRO A O 1
ATOM 2316 N N . LEU A 1 289 ? -1.357 -15.508 -0.611 1 98.56 289 LEU A N 1
ATOM 2317 C CA . LEU A 1 289 ? -0.795 -14.266 -1.13 1 98.56 289 LEU A CA 1
ATOM 2318 C C . LEU A 1 289 ? 0.61 -14.492 -1.677 1 98.56 289 LEU A C 1
ATOM 2320 O O . LEU A 1 289 ? 1.106 -13.695 -2.477 1 98.56 289 LEU A O 1
ATOM 2324 N N . ILE A 1 290 ? 1.226 -15.578 -1.281 1 98.69 290 ILE A N 1
ATOM 2325 C CA . ILE A 1 290 ? 2.529 -15.953 -1.818 1 98.69 290 ILE A CA 1
ATOM 2326 C C . ILE A 1 290 ? 2.412 -16.219 -3.316 1 98.69 290 ILE A C 1
ATOM 2328 O O . ILE A 1 290 ? 3.242 -15.766 -4.105 1 98.69 290 ILE A O 1
ATOM 2332 N N . ASP A 1 291 ? 1.353 -16.938 -3.705 1 98.88 291 ASP A N 1
ATOM 2333 C CA . ASP A 1 291 ? 1.129 -17.203 -5.121 1 98.88 291 ASP A CA 1
ATOM 2334 C C . ASP A 1 291 ? 0.877 -15.906 -5.891 1 98.88 291 ASP A C 1
ATOM 2336 O O . ASP A 1 291 ? 1.297 -15.773 -7.043 1 98.88 291 ASP A O 1
ATOM 2340 N N . LEU A 1 292 ? 0.188 -14.969 -5.273 1 98.88 292 LEU A N 1
ATOM 2341 C CA . LEU A 1 292 ? -0.07 -13.703 -5.945 1 98.88 292 LEU A CA 1
ATOM 2342 C C . LEU A 1 292 ? 1.224 -12.914 -6.141 1 98.88 292 LEU A C 1
ATOM 2344 O O . LEU A 1 292 ? 1.488 -12.406 -7.234 1 98.88 292 LEU A O 1
ATOM 2348 N N . HIS A 1 293 ? 2.018 -12.828 -5.09 1 98.75 293 HIS A N 1
ATOM 2349 C CA . HIS A 1 293 ? 3.293 -12.141 -5.223 1 98.75 293 HIS A CA 1
ATOM 2350 C C . HIS A 1 293 ? 4.16 -12.781 -6.301 1 98.75 293 HIS A C 1
ATOM 2352 O O . HIS A 1 293 ? 4.777 -12.086 -7.105 1 98.75 293 HIS A O 1
ATOM 2358 N N . TYR A 1 294 ? 4.191 -14.117 -6.293 1 98.62 294 TYR A N 1
ATOM 2359 C CA . TYR A 1 294 ? 5 -14.836 -7.27 1 98.62 294 TYR A CA 1
ATOM 2360 C C . TYR A 1 294 ? 4.512 -14.57 -8.688 1 98.62 294 TYR A C 1
ATOM 2362 O O . TYR A 1 294 ? 5.297 -14.188 -9.555 1 98.62 294 TYR A O 1
ATOM 2370 N N . PHE A 1 295 ? 3.24 -14.68 -8.852 1 98.81 295 PHE A N 1
ATOM 2371 C CA . PHE A 1 295 ? 2.605 -14.539 -10.156 1 98.81 295 PHE A CA 1
ATOM 2372 C C . PHE A 1 295 ? 2.732 -13.102 -10.672 1 98.81 295 PHE A C 1
ATOM 2374 O O . PHE A 1 295 ? 3.15 -12.883 -11.805 1 98.81 295 PHE A O 1
ATOM 2381 N N . PHE A 1 296 ? 2.467 -12.141 -9.805 1 98.81 296 PHE A N 1
ATOM 2382 C CA . PHE A 1 296 ? 2.492 -10.734 -10.203 1 98.81 296 PHE A CA 1
ATOM 2383 C C . PHE A 1 296 ? 3.908 -10.297 -10.555 1 98.81 296 PHE A C 1
ATOM 2385 O O . PHE A 1 296 ? 4.113 -9.547 -11.508 1 98.81 296 PHE A O 1
ATOM 2392 N N . SER A 1 297 ? 4.879 -10.789 -9.828 1 98.12 297 SER A N 1
ATOM 2393 C CA . SER A 1 297 ? 6.246 -10.289 -9.945 1 98.12 297 SER A CA 1
ATOM 2394 C C . SER A 1 297 ? 7.004 -11.008 -11.062 1 98.12 297 SER A C 1
ATOM 2396 O O . SER A 1 297 ? 8.094 -10.594 -11.445 1 98.12 297 SER A O 1
ATOM 2398 N N . SER A 1 298 ? 6.395 -12.047 -11.602 1 97.62 298 SER A N 1
ATOM 2399 C CA . SER A 1 298 ? 7.117 -12.828 -12.602 1 97.62 298 SER A CA 1
ATOM 2400 C C . SER A 1 298 ? 6.457 -12.727 -13.969 1 97.62 298 SER A C 1
ATOM 2402 O O . SER A 1 298 ? 7.125 -12.859 -15 1 97.62 298 SER A O 1
ATOM 2404 N N . SER A 1 299 ? 5.152 -12.414 -14.008 1 97.94 299 SER A N 1
ATOM 2405 C CA . SER A 1 299 ? 4.469 -12.898 -15.203 1 97.94 299 SER A CA 1
ATOM 2406 C C . SER A 1 299 ? 3.66 -11.789 -15.867 1 97.94 299 SER A C 1
ATOM 2408 O O . SER A 1 299 ? 3.229 -11.93 -17.016 1 97.94 299 SER A O 1
ATOM 2410 N N . LEU A 1 300 ? 3.508 -10.656 -15.219 1 98 300 LEU A N 1
ATOM 2411 C CA . LEU A 1 300 ? 2.537 -9.688 -15.719 1 98 300 LEU A CA 1
ATOM 2412 C C . LEU A 1 300 ? 3.227 -8.594 -16.531 1 98 300 LEU A C 1
ATOM 2414 O O . LEU A 1 300 ? 4.344 -8.188 -16.203 1 98 300 LEU A O 1
ATOM 2418 N N . GLN A 1 301 ? 2.51 -8.109 -17.5 1 96.94 301 GLN A N 1
ATOM 2419 C CA . GLN A 1 301 ? 2.922 -6.891 -18.188 1 96.94 301 GLN A CA 1
ATOM 2420 C C . GLN A 1 301 ? 2.867 -5.691 -17.25 1 96.94 301 GLN A C 1
ATOM 2422 O O . GLN A 1 301 ? 2.094 -5.676 -16.281 1 96.94 301 GLN A O 1
ATOM 2427 N N . ASP A 1 302 ? 3.611 -4.672 -17.609 1 95.06 302 ASP A N 1
ATOM 2428 C CA . ASP A 1 302 ? 3.795 -3.521 -16.734 1 95.06 302 ASP A CA 1
ATOM 2429 C C . ASP A 1 302 ? 2.461 -2.838 -16.438 1 95.06 302 ASP A C 1
ATOM 2431 O O . ASP A 1 302 ? 2.193 -2.455 -15.297 1 95.06 302 ASP A O 1
ATOM 2435 N N . ASP A 1 303 ? 1.703 -2.65 -17.469 1 96.44 303 ASP A N 1
ATOM 2436 C CA . ASP A 1 303 ? 0.44 -1.936 -17.312 1 96.44 303 ASP A CA 1
ATOM 2437 C C . ASP A 1 303 ? -0.549 -2.748 -16.484 1 96.44 303 ASP A C 1
ATOM 2439 O O . ASP A 1 303 ? -1.421 -2.184 -15.82 1 96.44 303 ASP A O 1
ATOM 2443 N N . VAL A 1 304 ? -0.471 -4.121 -16.516 1 98.38 304 VAL A N 1
ATOM 2444 C CA . VAL A 1 304 ? -1.31 -4.992 -15.695 1 98.38 304 VAL A CA 1
ATOM 2445 C C . VAL A 1 304 ? -0.847 -4.941 -14.242 1 98.38 304 VAL A C 1
ATOM 2447 O O . VAL A 1 304 ? -1.663 -4.789 -13.336 1 98.38 304 VAL A O 1
ATOM 2450 N N . LEU A 1 305 ? 0.473 -4.992 -14.07 1 97.5 305 LEU A N 1
ATOM 2451 C CA . LEU A 1 305 ? 1.045 -4.945 -12.734 1 97.5 305 LEU A CA 1
ATOM 2452 C C . LEU A 1 305 ? 0.692 -3.637 -12.031 1 97.5 305 LEU A C 1
ATOM 2454 O O . LEU A 1 305 ? 0.52 -3.604 -10.812 1 97.5 305 LEU A O 1
ATOM 2458 N N . ALA A 1 306 ? 0.505 -2.594 -12.844 1 96 306 ALA A N 1
ATOM 2459 C CA . ALA A 1 306 ? 0.147 -1.284 -12.305 1 96 306 ALA A CA 1
ATOM 2460 C C . ALA A 1 306 ? -1.211 -1.33 -11.609 1 96 306 ALA A C 1
ATOM 2462 O O . ALA A 1 306 ? -1.549 -0.434 -10.836 1 96 306 ALA A O 1
ATOM 2463 N N . LYS A 1 307 ? -2.004 -2.361 -11.805 1 97.75 307 LYS A N 1
ATOM 2464 C CA . LYS A 1 307 ? -3.324 -2.527 -11.203 1 97.75 307 LYS A CA 1
ATOM 2465 C C . LYS A 1 307 ? -3.305 -3.6 -10.117 1 97.75 307 LYS A C 1
ATOM 2467 O O . LYS A 1 307 ? -4.324 -4.242 -9.852 1 97.75 307 LYS A O 1
ATOM 2472 N N . GLU A 1 308 ? -2.191 -3.742 -9.531 1 98.06 308 GLU A N 1
ATOM 2473 C CA . GLU A 1 308 ? -1.938 -4.812 -8.57 1 98.06 308 GLU A CA 1
ATOM 2474 C C . GLU A 1 308 ? -2.994 -4.828 -7.473 1 98.06 308 GLU A C 1
ATOM 2476 O O . GLU A 1 308 ? -3.502 -5.891 -7.109 1 98.06 308 GLU A O 1
ATOM 2481 N N . THR A 1 309 ? -3.389 -3.66 -6.918 1 98.31 309 THR A N 1
ATOM 2482 C CA . THR A 1 309 ? -4.355 -3.592 -5.828 1 98.31 309 THR A CA 1
ATOM 2483 C C . THR A 1 309 ? -5.719 -4.109 -6.277 1 98.31 309 THR A C 1
ATOM 2485 O O . THR A 1 309 ? -6.395 -4.824 -5.535 1 98.31 309 THR A O 1
ATOM 2488 N N . LYS A 1 310 ? -6.129 -3.758 -7.445 1 98.56 310 LYS A N 1
ATOM 2489 C CA . LYS A 1 310 ? -7.402 -4.211 -8 1 98.56 310 LYS A CA 1
ATOM 2490 C C . LYS A 1 310 ? -7.367 -5.707 -8.297 1 98.56 310 LYS A C 1
ATOM 2492 O O . LYS A 1 310 ? -8.383 -6.395 -8.164 1 98.56 310 LYS A O 1
ATOM 2497 N N . LEU A 1 311 ? -6.191 -6.164 -8.695 1 98.88 311 LEU A N 1
ATOM 2498 C CA . LEU A 1 311 ? -6.051 -7.586 -8.977 1 98.88 311 LEU A CA 1
ATOM 2499 C C . LEU A 1 311 ? -6.188 -8.406 -7.695 1 98.88 311 LEU A C 1
ATOM 2501 O O . LEU A 1 311 ? -6.812 -9.469 -7.699 1 98.88 311 LEU A O 1
ATOM 2505 N N . VAL A 1 312 ? -5.594 -7.906 -6.59 1 98.88 312 VAL A N 1
ATOM 2506 C CA . VAL A 1 312 ? -5.754 -8.57 -5.301 1 98.88 312 VAL A CA 1
ATOM 2507 C C . VAL A 1 312 ? -7.23 -8.578 -4.902 1 98.88 312 VAL A C 1
ATOM 2509 O O . VAL A 1 312 ? -7.738 -9.578 -4.398 1 98.88 312 VAL A O 1
ATOM 2512 N N . GLN A 1 313 ? -7.922 -7.457 -5.125 1 98.75 313 GLN A N 1
ATOM 2513 C CA . GLN A 1 313 ? -9.352 -7.375 -4.844 1 98.75 313 GLN A CA 1
ATOM 2514 C C . GLN A 1 313 ? -10.125 -8.422 -5.641 1 98.75 313 GLN A C 1
ATOM 2516 O O . GLN A 1 313 ? -10.992 -9.109 -5.098 1 98.75 313 GLN A O 1
ATOM 2521 N N . HIS A 1 314 ? -9.805 -8.492 -6.938 1 98.81 314 HIS A N 1
ATOM 2522 C CA . HIS A 1 314 ? -10.469 -9.469 -7.793 1 98.81 314 HIS A CA 1
ATOM 2523 C C . HIS A 1 314 ? -10.289 -10.883 -7.254 1 98.81 314 HIS A C 1
ATOM 2525 O O . HIS A 1 314 ? -11.258 -11.625 -7.117 1 98.81 314 HIS A O 1
ATOM 2531 N N . TYR A 1 315 ? -9.086 -11.219 -6.961 1 98.81 315 TYR A N 1
ATOM 2532 C CA . TYR A 1 315 ? -8.789 -12.531 -6.391 1 98.81 315 TYR A CA 1
ATOM 2533 C C . TYR A 1 315 ? -9.555 -12.75 -5.094 1 98.81 315 TYR A C 1
ATOM 2535 O O . TYR A 1 315 ? -10.133 -13.82 -4.879 1 98.81 315 TYR A O 1
ATOM 2543 N N . TYR A 1 316 ? -9.555 -11.758 -4.207 1 98.5 316 TYR A N 1
ATOM 2544 C CA . TYR A 1 316 ? -10.195 -11.852 -2.904 1 98.5 316 TYR A CA 1
ATOM 2545 C C . TYR A 1 316 ? -11.672 -12.211 -3.049 1 98.5 316 TYR A C 1
ATOM 2547 O O . TYR A 1 316 ? -12.164 -13.117 -2.373 1 98.5 316 TYR A O 1
ATOM 2555 N N . TYR A 1 317 ? -12.328 -11.531 -3.895 1 98 317 TYR A N 1
ATOM 2556 C CA . TYR A 1 317 ? -13.75 -11.789 -4.043 1 98 317 TYR A CA 1
ATOM 2557 C C . TYR A 1 317 ? -14 -13.117 -4.75 1 98 317 TYR A C 1
ATOM 2559 O O . TYR A 1 317 ? -14.984 -13.805 -4.469 1 98 317 TYR A O 1
ATOM 2567 N N . ALA A 1 318 ? -13.094 -13.492 -5.691 1 98.38 318 ALA A N 1
ATOM 2568 C CA . ALA A 1 318 ? -13.188 -14.82 -6.285 1 98.38 318 ALA A CA 1
ATOM 2569 C C . ALA A 1 318 ? -13.008 -15.906 -5.234 1 98.38 318 ALA A C 1
ATOM 2571 O O . ALA A 1 318 ? -13.742 -16.906 -5.227 1 98.38 318 ALA A O 1
ATOM 2572 N N . LEU A 1 319 ? -12 -15.766 -4.379 1 98.19 319 LEU A N 1
ATOM 2573 C CA . LEU A 1 319 ? -11.773 -16.688 -3.277 1 98.19 319 LEU A CA 1
ATOM 2574 C C . LEU A 1 319 ? -13.008 -16.797 -2.393 1 98.19 319 LEU A C 1
ATOM 2576 O O . LEU A 1 319 ? -13.453 -17.906 -2.07 1 98.19 319 LEU A O 1
ATOM 2580 N N . LYS A 1 320 ? -13.539 -15.664 -2.002 1 96.56 320 LYS A N 1
ATOM 2581 C CA . LYS A 1 320 ? -14.719 -15.609 -1.144 1 96.56 320 LYS A CA 1
ATOM 2582 C C . LYS A 1 320 ? -15.906 -16.328 -1.792 1 96.56 320 LYS A C 1
ATOM 2584 O O . LYS A 1 320 ? -16.641 -17.062 -1.127 1 96.56 320 LYS A O 1
ATOM 2589 N N . ARG A 1 321 ? -16.125 -16.078 -3.061 1 96.5 321 ARG A N 1
ATOM 2590 C CA . ARG A 1 321 ? -17.219 -16.719 -3.791 1 96.5 321 ARG A CA 1
ATOM 2591 C C . ARG A 1 321 ? -17.078 -18.234 -3.795 1 96.5 321 ARG A C 1
ATOM 2593 O O . ARG A 1 321 ? -18.047 -18.953 -3.58 1 96.5 321 ARG A O 1
ATOM 2600 N N . ASN A 1 322 ? -15.883 -18.688 -4.059 1 96.69 322 ASN A N 1
ATOM 2601 C CA . ASN A 1 322 ? -15.656 -20.125 -4.07 1 96.69 322 ASN A CA 1
ATOM 2602 C C . ASN A 1 322 ? -15.836 -20.734 -2.686 1 96.69 322 ASN A C 1
ATOM 2604 O O . ASN A 1 322 ? -16.406 -21.828 -2.547 1 96.69 322 ASN A O 1
ATOM 2608 N N . LEU A 1 323 ? -15.328 -20.078 -1.665 1 96.88 323 LEU A N 1
ATOM 2609 C CA . LEU A 1 323 ? -15.508 -20.562 -0.296 1 96.88 323 LEU A CA 1
ATOM 2610 C C . LEU A 1 323 ? -16.984 -20.625 0.073 1 96.88 323 LEU A C 1
ATOM 2612 O O . LEU A 1 323 ? -17.422 -21.547 0.755 1 96.88 323 LEU A O 1
ATOM 2616 N N . SER A 1 324 ? -17.703 -19.609 -0.365 1 95.19 324 SER A N 1
ATOM 2617 C CA . SER A 1 324 ? -19.141 -19.594 -0.103 1 95.19 324 SER A CA 1
ATOM 2618 C C . SER A 1 324 ? -19.828 -20.781 -0.748 1 95.19 324 SER A C 1
ATOM 2620 O O . SER A 1 324 ? -20.781 -21.344 -0.181 1 95.19 324 SER A O 1
ATOM 2622 N N . ARG A 1 325 ? -19.438 -21.125 -1.896 1 94.69 325 ARG A N 1
ATOM 2623 C CA . ARG A 1 325 ? -20 -22.281 -2.58 1 94.69 325 ARG A CA 1
ATOM 2624 C C . ARG A 1 325 ? -19.781 -23.562 -1.771 1 94.69 325 ARG A C 1
ATOM 2626 O O . ARG A 1 325 ? -20.609 -24.469 -1.798 1 94.69 325 ARG A O 1
ATOM 2633 N N . PHE A 1 326 ? -18.656 -23.609 -1.07 1 94.62 326 PHE A N 1
ATOM 2634 C CA . PHE A 1 326 ? -18.359 -24.75 -0.216 1 94.62 326 PHE A CA 1
ATOM 2635 C C . PHE A 1 326 ? -19 -24.594 1.153 1 94.62 326 PHE A C 1
ATOM 2637 O O . PHE A 1 326 ? -18.75 -25.391 2.062 1 94.62 326 PHE A O 1
ATOM 2644 N N . GLN A 1 327 ? -19.75 -23.484 1.413 1 91.31 327 GLN A N 1
ATOM 2645 C CA . GLN A 1 327 ? -20.406 -23.172 2.678 1 91.31 327 GLN A CA 1
ATOM 2646 C C . GLN A 1 327 ? -19.391 -23.031 3.803 1 91.31 327 GLN A C 1
ATOM 2648 O O . GLN A 1 327 ? -19.609 -23.516 4.918 1 91.31 327 GLN A O 1
ATOM 2653 N N . TYR A 1 328 ? -18.25 -22.594 3.338 1 88.38 328 TYR A N 1
ATOM 2654 C CA . TYR A 1 328 ? -17.234 -22.281 4.324 1 88.38 328 TYR A CA 1
ATOM 2655 C C . TYR A 1 328 ? -17.719 -21.219 5.305 1 88.38 328 TYR A C 1
ATOM 2657 O O . TYR A 1 328 ? -18.203 -20.172 4.895 1 88.38 328 TYR A O 1
ATOM 2665 N N . LYS A 1 329 ? -17.594 -21.438 6.594 1 80 329 LYS A N 1
ATOM 2666 C CA . LYS A 1 329 ? -18.219 -20.594 7.613 1 80 329 LYS A CA 1
ATOM 2667 C C . LYS A 1 329 ? -17.172 -19.812 8.391 1 80 329 LYS A C 1
ATOM 2669 O O . LYS A 1 329 ? -17.484 -18.859 9.094 1 80 329 LYS A O 1
ATOM 2674 N N . ALA A 1 330 ? -15.938 -20.234 8.273 1 79.94 330 ALA A N 1
ATOM 2675 C CA . ALA A 1 330 ? -14.938 -19.562 9.102 1 79.94 330 ALA A CA 1
ATOM 2676 C C . ALA A 1 330 ? -14.641 -18.172 8.578 1 79.94 330 ALA A C 1
ATOM 2678 O O . ALA A 1 330 ? -14.984 -17.828 7.445 1 79.94 330 ALA A O 1
ATOM 2679 N N . LYS A 1 331 ? -14.07 -17.391 9.453 1 84.5 331 LYS A N 1
ATOM 2680 C CA . LYS A 1 331 ? -13.852 -15.977 9.164 1 84.5 331 LYS A CA 1
ATOM 2681 C C . LYS A 1 331 ? -12.727 -15.789 8.148 1 84.5 331 LYS A C 1
ATOM 2683 O O . LYS A 1 331 ? -11.68 -16.422 8.242 1 84.5 331 LYS A O 1
ATOM 2688 N N . LEU A 1 332 ? -13.023 -15.102 7.102 1 90.94 332 LEU A N 1
ATOM 2689 C CA . LEU A 1 332 ? -12.047 -14.562 6.16 1 90.94 332 LEU A CA 1
ATOM 2690 C C . LEU A 1 332 ? -11.656 -13.141 6.547 1 90.94 332 LEU A C 1
ATOM 2692 O O . LEU A 1 332 ? -12.5 -12.352 6.977 1 90.94 332 LEU A O 1
ATOM 2696 N N . PRO A 1 333 ? -10.336 -12.906 6.496 1 94 333 PRO A N 1
ATOM 2697 C CA . PRO A 1 333 ? -9.992 -11.492 6.699 1 94 333 PRO A CA 1
ATOM 2698 C C . PRO A 1 333 ? -10.766 -10.555 5.777 1 94 333 PRO A C 1
ATOM 2700 O O . PRO A 1 333 ? -11.133 -10.945 4.664 1 94 333 PRO A O 1
ATOM 2703 N N . SER A 1 334 ? -11.055 -9.344 6.27 1 95.06 334 SER A N 1
ATOM 2704 C CA . SER A 1 334 ? -11.633 -8.344 5.379 1 95.06 334 SER A CA 1
ATOM 2705 C C . SER A 1 334 ? -10.695 -8.023 4.223 1 95.06 334 SER A C 1
ATOM 2707 O O . SER A 1 334 ? -9.5 -8.328 4.285 1 95.06 334 SER A O 1
ATOM 2709 N N . LEU A 1 335 ? -11.234 -7.461 3.17 1 96.94 335 LEU A N 1
ATOM 2710 C CA . LEU A 1 335 ? -10.383 -7.094 2.043 1 96.94 335 LEU A CA 1
ATOM 2711 C C . LEU A 1 335 ? -9.273 -6.152 2.488 1 96.94 335 LEU A C 1
ATOM 2713 O O . LEU A 1 335 ? -8.133 -6.27 2.025 1 96.94 335 LEU A O 1
ATOM 2717 N N . LEU A 1 336 ? -9.547 -5.195 3.359 1 96.62 336 LEU A N 1
ATOM 2718 C CA . LEU A 1 336 ? -8.523 -4.293 3.871 1 96.62 336 LEU A CA 1
ATOM 2719 C C . LEU A 1 336 ? -7.414 -5.07 4.578 1 96.62 336 LEU A C 1
ATOM 2721 O O . LEU A 1 336 ? -6.23 -4.844 4.324 1 96.62 336 LEU A O 1
ATOM 2725 N N . GLU A 1 337 ? -7.832 -5.949 5.438 1 95.75 337 GLU A N 1
ATOM 2726 C CA . GLU A 1 337 ? -6.859 -6.781 6.141 1 95.75 337 GLU A CA 1
ATOM 2727 C C . GLU A 1 337 ? -6.051 -7.633 5.164 1 95.75 337 GLU A C 1
ATOM 2729 O O . GLU A 1 337 ? -4.848 -7.82 5.344 1 95.75 337 GLU A O 1
ATOM 2734 N N . PHE A 1 338 ? -6.777 -8.141 4.176 1 97.12 338 PHE A N 1
ATOM 2735 C CA . PHE A 1 338 ? -6.141 -8.969 3.158 1 97.12 338 PHE A CA 1
ATOM 2736 C C . PHE A 1 338 ? -5.078 -8.172 2.404 1 97.12 338 PHE A C 1
ATOM 2738 O O . PHE A 1 338 ? -3.982 -8.68 2.152 1 97.12 338 PHE A O 1
ATOM 2745 N N . GLN A 1 339 ? -5.379 -6.906 2.094 1 97.62 339 GLN A N 1
ATOM 2746 C CA . GLN A 1 339 ? -4.426 -6.016 1.433 1 97.62 339 GLN A CA 1
ATOM 2747 C C . GLN A 1 339 ? -3.223 -5.738 2.326 1 97.62 339 GLN A C 1
ATOM 2749 O O . GLN A 1 339 ? -2.088 -5.676 1.848 1 97.62 339 GLN A O 1
ATOM 2754 N N . ILE A 1 340 ? -3.436 -5.59 3.578 1 96.06 340 ILE A N 1
ATOM 2755 C CA . ILE A 1 340 ? -2.354 -5.332 4.52 1 96.06 340 ILE A CA 1
ATOM 2756 C C . ILE A 1 340 ? -1.461 -6.566 4.633 1 96.06 340 ILE A C 1
ATOM 2758 O O . ILE A 1 340 ? -0.234 -6.453 4.66 1 96.06 340 ILE A O 1
ATOM 2762 N N . GLN A 1 341 ? -2.088 -7.719 4.684 1 97 341 GLN A N 1
ATOM 2763 C CA . GLN A 1 341 ? -1.32 -8.961 4.719 1 97 341 GLN A CA 1
ATOM 2764 C C . GLN A 1 341 ? -0.49 -9.125 3.451 1 97 341 GLN A C 1
ATOM 2766 O O . GLN A 1 341 ? 0.631 -9.641 3.498 1 97 341 GLN A O 1
ATOM 2771 N N . TYR A 1 342 ? -1.09 -8.727 2.342 1 98.06 342 TYR A N 1
ATOM 2772 C CA . TYR A 1 342 ? -0.365 -8.742 1.076 1 98.06 342 TYR A CA 1
ATOM 2773 C C . TYR A 1 342 ? 0.894 -7.887 1.157 1 98.06 342 TYR A C 1
ATOM 2775 O O . TYR A 1 342 ? 1.979 -8.328 0.771 1 98.06 342 TYR A O 1
ATOM 2783 N N . GLU A 1 343 ? 0.794 -6.723 1.764 1 97.25 343 GLU A N 1
ATOM 2784 C CA . GLU A 1 343 ? 1.932 -5.812 1.86 1 97.25 343 GLU A CA 1
ATOM 2785 C C . GLU A 1 343 ? 2.973 -6.336 2.848 1 97.25 343 GLU A C 1
ATOM 2787 O O . GLU A 1 343 ? 4.172 -6.129 2.656 1 97.25 343 GLU A O 1
ATOM 2792 N N . ARG A 1 344 ? 2.541 -7 3.84 1 96.38 344 ARG A N 1
ATOM 2793 C CA . ARG A 1 344 ? 3.451 -7.574 4.824 1 96.38 344 ARG A CA 1
ATOM 2794 C C . ARG A 1 344 ? 4.367 -8.609 4.184 1 96.38 344 ARG A C 1
ATOM 2796 O O . ARG A 1 344 ? 5.453 -8.891 4.695 1 96.38 344 ARG A O 1
ATOM 2803 N N . ARG A 1 345 ? 3.967 -9.164 3.047 1 97.81 345 ARG A N 1
ATOM 2804 C CA . ARG A 1 345 ? 4.703 -10.25 2.408 1 97.81 345 ARG A CA 1
ATOM 2805 C C . ARG A 1 345 ? 5.402 -9.766 1.142 1 97.81 345 ARG A C 1
ATOM 2807 O O . ARG A 1 345 ? 5.887 -10.57 0.347 1 97.81 345 ARG A O 1
ATOM 2814 N N . ARG A 1 346 ? 5.527 -8.508 0.963 1 97.75 346 ARG A N 1
ATOM 2815 C CA . ARG A 1 346 ? 5.984 -7.875 -0.269 1 97.75 346 ARG A CA 1
ATOM 2816 C C . ARG A 1 346 ? 7.449 -8.203 -0.543 1 97.75 346 ARG A C 1
ATOM 2818 O O . ARG A 1 346 ? 7.91 -8.094 -1.681 1 97.75 346 ARG A O 1
ATOM 2825 N N . PHE A 1 347 ? 8.203 -8.609 0.447 1 98.12 347 PHE A N 1
ATOM 2826 C CA . PHE A 1 347 ? 9.617 -8.891 0.211 1 98.12 347 PHE A CA 1
ATOM 2827 C C . PHE A 1 347 ? 9.781 -10.016 -0.807 1 98.12 347 PHE A C 1
ATOM 2829 O O . PHE A 1 347 ? 10.758 -10.039 -1.554 1 98.12 347 PHE A O 1
ATOM 2836 N N . LEU A 1 348 ? 8.82 -10.93 -0.845 1 98.12 348 LEU A N 1
ATOM 2837 C CA . LEU A 1 348 ? 8.906 -11.992 -1.838 1 98.12 348 LEU A CA 1
ATOM 2838 C C . LEU A 1 348 ? 9.016 -11.422 -3.246 1 98.12 348 LEU A C 1
ATOM 2840 O O . LEU A 1 348 ? 9.711 -11.977 -4.098 1 98.12 348 LEU A O 1
ATOM 2844 N N . SER A 1 349 ? 8.32 -10.336 -3.48 1 98.12 349 SER A N 1
ATOM 2845 C CA . SER A 1 349 ? 8.383 -9.68 -4.781 1 98.12 349 SER A CA 1
ATOM 2846 C C . SER A 1 349 ? 9.797 -9.195 -5.09 1 98.12 349 SER A C 1
ATOM 2848 O O . SER A 1 349 ? 10.203 -9.156 -6.25 1 98.12 349 SER A O 1
ATOM 2850 N N . VAL A 1 350 ? 10.562 -8.797 -4.062 1 97.81 350 VAL A N 1
ATOM 2851 C CA . VAL A 1 350 ? 11.945 -8.375 -4.246 1 97.81 350 VAL A CA 1
ATOM 2852 C C . VAL A 1 350 ? 12.766 -9.516 -4.84 1 97.81 350 VAL A C 1
ATOM 2854 O O . VAL A 1 350 ? 13.445 -9.344 -5.852 1 97.81 350 VAL A O 1
ATOM 2857 N N . ALA A 1 351 ? 12.57 -10.656 -4.246 1 96.31 351 ALA A N 1
ATOM 2858 C CA . ALA A 1 351 ? 13.328 -11.828 -4.68 1 96.31 351 ALA A CA 1
ATOM 2859 C C . ALA A 1 351 ? 12.898 -12.273 -6.078 1 96.31 351 ALA A C 1
ATOM 2861 O O . ALA A 1 351 ? 13.742 -12.547 -6.934 1 96.31 351 ALA A O 1
ATOM 2862 N N . ILE A 1 352 ? 11.617 -12.266 -6.305 1 97.44 352 ILE A N 1
ATOM 2863 C CA . ILE A 1 352 ? 11.109 -12.805 -7.566 1 97.44 352 ILE A CA 1
ATOM 2864 C C . ILE A 1 352 ? 11.383 -11.812 -8.695 1 97.44 352 ILE A C 1
ATOM 2866 O O . ILE A 1 352 ? 11.914 -12.188 -9.742 1 97.44 352 ILE A O 1
ATOM 2870 N N . ALA A 1 353 ? 11.094 -10.578 -8.484 1 97.69 353 ALA A N 1
ATOM 2871 C CA . ALA A 1 353 ? 11.172 -9.578 -9.547 1 97.69 353 ALA A CA 1
ATOM 2872 C C . ALA A 1 353 ? 12.625 -9.297 -9.93 1 97.69 353 ALA A C 1
ATOM 2874 O O . ALA A 1 353 ? 12.93 -9.07 -11.102 1 97.69 353 ALA A O 1
ATOM 2875 N N . LEU A 1 354 ? 13.531 -9.312 -8.953 1 97.19 354 LEU A N 1
ATOM 2876 C CA . LEU A 1 354 ? 14.898 -8.867 -9.227 1 97.19 354 LEU A CA 1
ATOM 2877 C C . LEU A 1 354 ? 15.789 -10.055 -9.586 1 97.19 354 LEU A C 1
ATOM 2879 O O . LEU A 1 354 ? 16.828 -9.875 -10.219 1 97.19 354 LEU A O 1
ATOM 2883 N N . VAL A 1 355 ? 15.344 -11.242 -9.203 1 94 355 VAL A N 1
ATOM 2884 C CA . VAL A 1 355 ? 16.266 -12.367 -9.352 1 94 355 VAL A CA 1
ATOM 2885 C C . VAL A 1 355 ? 15.656 -13.398 -10.305 1 94 355 VAL A C 1
ATOM 2887 O O . VAL A 1 355 ? 16.25 -13.719 -11.336 1 94 355 VAL A O 1
ATOM 2890 N N . PHE A 1 356 ? 14.398 -13.781 -10.078 1 93.38 356 PHE A N 1
ATOM 2891 C CA . PHE A 1 356 ? 13.82 -14.867 -10.852 1 93.38 356 PHE A CA 1
ATOM 2892 C C . PHE A 1 356 ? 13.258 -14.352 -12.172 1 93.38 356 PHE A C 1
ATOM 2894 O O . PHE A 1 356 ? 13.414 -15 -13.211 1 93.38 356 PHE A O 1
ATOM 2901 N N . GLN A 1 357 ? 12.633 -13.258 -12.133 1 95.5 357 GLN A N 1
ATOM 2902 C CA . GLN A 1 357 ? 11.977 -12.781 -13.352 1 95.5 357 GLN A CA 1
ATOM 2903 C C . GLN A 1 357 ? 12.984 -12.547 -14.469 1 95.5 357 GLN A C 1
ATOM 2905 O O . GLN A 1 357 ? 12.773 -12.977 -15.602 1 95.5 357 GLN A O 1
ATOM 2910 N N . PRO A 1 358 ? 14.164 -11.891 -14.195 1 94.25 358 PRO A N 1
ATOM 2911 C CA . PRO A 1 358 ? 15.164 -11.734 -15.258 1 94.25 358 PRO A CA 1
ATOM 2912 C C . PRO A 1 358 ? 15.633 -13.07 -15.828 1 94.25 358 PRO A C 1
ATOM 2914 O O . PRO A 1 358 ? 15.883 -13.18 -17.031 1 94.25 358 PRO A O 1
ATOM 2917 N N . LEU A 1 359 ? 15.711 -14.055 -14.953 1 92.12 359 LEU A N 1
ATOM 2918 C CA . LEU A 1 359 ? 16.062 -15.391 -15.406 1 92.12 359 LEU A CA 1
ATOM 2919 C C . LEU A 1 359 ? 14.961 -15.984 -16.266 1 92.12 359 LEU A C 1
ATOM 2921 O O . LEU A 1 359 ? 15.242 -16.594 -17.297 1 92.12 359 LEU A O 1
ATOM 2925 N N . MET A 1 360 ? 13.727 -15.75 -15.914 1 91.88 360 MET A N 1
ATOM 2926 C CA . MET A 1 360 ? 12.562 -16.328 -16.578 1 91.88 360 MET A CA 1
ATOM 2927 C C . MET A 1 360 ? 12.367 -15.75 -17.969 1 91.88 360 MET A C 1
ATOM 2929 O O . MET A 1 360 ? 11.875 -16.422 -18.875 1 91.88 360 MET A O 1
ATOM 2933 N N . ILE A 1 361 ? 12.805 -14.539 -18.141 1 91.44 361 ILE A N 1
ATOM 2934 C CA . ILE A 1 361 ? 12.602 -13.898 -19.438 1 91.44 361 ILE A CA 1
ATOM 2935 C C . ILE A 1 361 ? 13.906 -13.906 -20.234 1 91.44 361 ILE A C 1
ATOM 2937 O O . ILE A 1 361 ? 14.016 -13.234 -21.266 1 91.44 361 ILE A O 1
ATOM 2941 N N . TYR A 1 362 ? 14.898 -14.602 -19.703 1 89.06 362 TYR A N 1
ATOM 2942 C CA . TYR A 1 362 ? 16.203 -14.672 -20.359 1 89.06 362 TYR A CA 1
ATOM 2943 C C . TYR A 1 362 ? 16.094 -15.352 -21.719 1 89.06 362 TYR A C 1
ATOM 2945 O O . TYR A 1 362 ? 15.477 -16.406 -21.844 1 89.06 362 TYR A O 1
ATOM 2953 N N . SER A 1 363 ? 16.641 -14.719 -22.75 1 81.56 363 SER A N 1
ATOM 2954 C CA . SER A 1 363 ? 16.594 -15.258 -24.094 1 81.56 363 SER A CA 1
ATOM 2955 C C . SER A 1 363 ? 17.984 -15.289 -24.734 1 81.56 363 SER A C 1
ATOM 2957 O O . SER A 1 363 ? 18.109 -15.344 -25.953 1 81.56 363 SER A O 1
ATOM 2959 N N . GLY A 1 364 ? 18.906 -15.195 -23.875 1 79.31 364 GLY A N 1
ATOM 2960 C CA . GLY A 1 364 ? 20.266 -15.188 -24.406 1 79.31 364 GLY A CA 1
ATOM 2961 C C . GLY A 1 364 ? 20.75 -16.562 -24.828 1 79.31 364 GLY A C 1
ATOM 2962 O O . GLY A 1 364 ? 19.969 -17.516 -24.875 1 79.31 364 GLY A O 1
ATOM 2963 N N . ASN A 1 365 ? 21.969 -16.641 -25.266 1 74.44 365 ASN A N 1
ATOM 2964 C CA . ASN A 1 365 ? 22.562 -17.844 -25.844 1 74.44 365 ASN A CA 1
ATOM 2965 C C . ASN A 1 365 ? 23.125 -18.766 -24.766 1 74.44 365 ASN A C 1
ATOM 2967 O O . ASN A 1 365 ? 23.484 -19.906 -25.062 1 74.44 365 ASN A O 1
ATOM 2971 N N . GLY A 1 366 ? 23.156 -18.297 -23.656 1 68.56 366 GLY A N 1
ATOM 2972 C CA . GLY A 1 366 ? 23.672 -19.141 -22.594 1 68.56 366 GLY A CA 1
ATOM 2973 C C . GLY A 1 366 ? 22.719 -20.266 -22.219 1 68.56 366 GLY A C 1
ATOM 2974 O O . GLY A 1 366 ? 21.516 -20.141 -22.375 1 68.56 366 GLY A O 1
ATOM 2975 N N . VAL A 1 367 ? 23.312 -21.422 -22.016 1 63.53 367 VAL A N 1
ATOM 2976 C CA . VAL A 1 367 ? 22.484 -22.562 -21.594 1 63.53 367 VAL A CA 1
ATOM 2977 C C . VAL A 1 367 ? 22.141 -22.422 -20.109 1 63.53 367 VAL A C 1
ATOM 2979 O O . VAL A 1 367 ? 23.031 -22.422 -19.266 1 63.53 367 VAL A O 1
ATOM 2982 N N . PRO A 1 368 ? 20.875 -22.203 -19.891 1 67.94 368 PRO A N 1
ATOM 2983 C CA . PRO A 1 368 ? 20.484 -22.094 -18.469 1 67.94 368 PRO A CA 1
ATOM 2984 C C . PRO A 1 368 ? 20.578 -23.438 -17.75 1 67.94 368 PRO A C 1
ATOM 2986 O O . PRO A 1 368 ? 19.688 -24.281 -17.891 1 67.94 368 PRO A O 1
ATOM 2989 N N . ASP A 1 369 ? 21.75 -23.797 -17.328 1 76.81 369 ASP A N 1
ATOM 2990 C CA . ASP A 1 369 ? 21.984 -24.953 -16.469 1 76.81 369 ASP A CA 1
ATOM 2991 C C . ASP A 1 369 ? 21.828 -24.562 -15 1 76.81 369 ASP A C 1
ATOM 2993 O O . ASP A 1 369 ? 22.391 -23.578 -14.539 1 76.81 369 ASP A O 1
ATOM 2997 N N . PHE A 1 370 ? 21.016 -25.406 -14.352 1 80.69 370 PHE A N 1
ATOM 2998 C CA . PHE A 1 370 ? 20.688 -25.109 -12.961 1 80.69 370 PHE A CA 1
ATOM 2999 C C . PHE A 1 370 ? 21.953 -24.906 -12.148 1 80.69 370 PHE A C 1
ATOM 3001 O O . PHE A 1 370 ? 22.016 -24.016 -11.289 1 80.69 370 PHE A O 1
ATOM 3008 N N . CYS A 1 371 ? 22.969 -25.641 -12.453 1 81.81 371 CYS A N 1
ATOM 3009 C CA . CYS A 1 371 ? 24.188 -25.562 -11.672 1 81.81 371 CYS A CA 1
ATOM 3010 C C . CYS A 1 371 ? 24.891 -24.219 -11.859 1 81.81 371 CYS A C 1
ATOM 3012 O O . CYS A 1 371 ? 25.609 -23.766 -10.977 1 81.81 371 CYS A O 1
ATOM 3014 N N . LYS A 1 372 ? 24.625 -23.609 -12.914 1 86.5 372 LYS A N 1
ATOM 3015 C CA . LYS A 1 372 ? 25.266 -22.312 -13.203 1 86.5 372 LYS A CA 1
ATOM 3016 C C . LYS A 1 372 ? 24.594 -21.188 -12.414 1 86.5 372 LYS A C 1
ATOM 3018 O O . LYS A 1 372 ? 25.109 -20.078 -12.375 1 86.5 372 LYS A O 1
ATOM 3023 N N . LEU A 1 373 ? 23.562 -21.562 -11.773 1 88.75 373 LEU A N 1
ATOM 3024 C CA . LEU A 1 373 ? 22.859 -20.531 -11.008 1 88.75 373 LEU A CA 1
ATOM 3025 C C . LEU A 1 373 ? 23.562 -20.266 -9.688 1 88.75 373 LEU A C 1
ATOM 3027 O O . LEU A 1 373 ? 23.328 -19.219 -9.062 1 88.75 373 LEU A O 1
ATOM 3031 N N . TYR A 1 374 ? 24.391 -21.234 -9.211 1 89 374 TYR A N 1
ATOM 3032 C CA . TYR A 1 374 ? 24.906 -21.047 -7.859 1 89 374 TYR A CA 1
ATOM 3033 C C . TYR A 1 374 ? 26.391 -21.406 -7.789 1 89 374 TYR A C 1
ATOM 3035 O O . TYR A 1 374 ? 27 -21.328 -6.723 1 89 374 TYR A O 1
ATOM 3043 N N . GLN A 1 375 ? 26.953 -21.766 -8.867 1 89.38 375 GLN A N 1
ATOM 3044 C CA . GLN A 1 375 ? 28.391 -22.031 -8.891 1 89.38 375 GLN A CA 1
ATOM 3045 C C . GLN A 1 375 ? 29.188 -20.734 -9.086 1 89.38 375 GLN A C 1
ATOM 3047 O O . GLN A 1 375 ? 28.641 -19.719 -9.508 1 89.38 375 GLN A O 1
ATOM 3052 N N . ASP A 1 376 ? 30.484 -20.75 -8.758 1 91.31 376 ASP A N 1
ATOM 3053 C CA . ASP A 1 376 ? 31.312 -19.547 -8.852 1 91.31 376 ASP A CA 1
ATOM 3054 C C . ASP A 1 376 ? 32.406 -19.719 -9.906 1 91.31 376 ASP A C 1
ATOM 3056 O O . ASP A 1 376 ? 33.406 -19.016 -9.883 1 91.31 376 ASP A O 1
ATOM 3060 N N . THR A 1 377 ? 32.25 -20.672 -10.789 1 92.69 377 THR A N 1
ATOM 3061 C CA . THR A 1 377 ? 33.156 -20.797 -11.898 1 92.69 377 THR A CA 1
ATOM 3062 C C . THR A 1 377 ? 33.031 -19.609 -12.859 1 92.69 377 THR A C 1
ATOM 3064 O O . THR A 1 377 ? 32 -18.953 -12.891 1 92.69 377 THR A O 1
ATOM 3067 N N . PRO A 1 378 ? 34.062 -19.359 -13.625 1 94 378 PRO A N 1
ATOM 3068 C CA . PRO A 1 378 ? 33.969 -18.266 -14.586 1 94 378 PRO A CA 1
ATOM 3069 C C . PRO A 1 378 ? 32.781 -18.391 -15.531 1 94 378 PRO A C 1
ATOM 3071 O O . PRO A 1 378 ? 32.125 -17.391 -15.859 1 94 378 PRO A O 1
ATOM 3074 N N . GLU A 1 379 ? 32.531 -19.578 -15.93 1 91.19 379 GLU A N 1
ATOM 3075 C CA . GLU A 1 379 ? 31.391 -19.812 -16.828 1 91.19 379 GLU A CA 1
ATOM 3076 C C . GLU A 1 379 ? 30.078 -19.5 -16.125 1 91.19 379 GLU A C 1
ATOM 3078 O O . GLU A 1 379 ? 29.172 -18.906 -16.719 1 91.19 379 GLU A O 1
ATOM 3083 N N . ALA A 1 380 ? 29.969 -19.969 -14.922 1 91.88 380 ALA A N 1
ATOM 3084 C CA . ALA A 1 380 ? 28.766 -19.734 -14.141 1 91.88 380 ALA A CA 1
ATOM 3085 C C . ALA A 1 380 ? 28.562 -18.234 -13.883 1 91.88 380 ALA A C 1
ATOM 3087 O O . ALA A 1 380 ? 27.453 -17.719 -14.039 1 91.88 380 ALA A O 1
ATOM 3088 N N . LEU A 1 381 ? 29.656 -17.578 -13.555 1 93.94 381 LEU A N 1
ATOM 3089 C CA . LEU A 1 381 ? 29.578 -16.141 -13.297 1 93.94 381 LEU A CA 1
ATOM 3090 C C . LEU A 1 381 ? 29.203 -15.383 -14.562 1 93.94 381 LEU A C 1
ATOM 3092 O O . LEU A 1 381 ? 28.422 -14.422 -14.5 1 93.94 381 LEU A O 1
ATOM 3096 N N . SER A 1 382 ? 29.781 -15.812 -15.656 1 92.56 382 SER A N 1
ATOM 3097 C CA . SER A 1 382 ? 29.438 -15.203 -16.938 1 92.56 382 SER A CA 1
ATOM 3098 C C . SER A 1 382 ? 27.969 -15.367 -17.25 1 92.56 382 SER A C 1
ATOM 3100 O O . SER A 1 382 ? 27.312 -14.438 -17.75 1 92.56 382 SER A O 1
ATOM 3102 N N . PHE A 1 383 ? 27.406 -16.484 -17 1 92.38 383 PHE A N 1
ATOM 3103 C CA . PHE A 1 383 ? 25.984 -16.719 -17.219 1 92.38 383 PHE A CA 1
ATOM 3104 C C . PHE A 1 383 ? 25.141 -15.836 -16.312 1 92.38 383 PHE A C 1
ATOM 3106 O O . PHE A 1 383 ? 24.203 -15.18 -16.766 1 92.38 383 PHE A O 1
ATOM 3113 N N . GLN A 1 384 ? 25.5 -15.859 -15.039 1 93.75 384 GLN A N 1
ATOM 3114 C CA . GLN A 1 384 ? 24.766 -15.039 -14.07 1 93.75 384 GLN A CA 1
ATOM 3115 C C . GLN A 1 384 ? 24.719 -13.578 -14.508 1 93.75 384 GLN A C 1
ATOM 3117 O O . GLN A 1 384 ? 23.672 -12.938 -14.43 1 93.75 384 GLN A O 1
ATOM 3122 N N . ASP A 1 385 ? 25.781 -13.109 -15.008 1 94.25 385 ASP A N 1
ATOM 3123 C CA . ASP A 1 385 ? 25.859 -11.719 -15.438 1 94.25 385 ASP A CA 1
ATOM 3124 C C . ASP A 1 385 ? 25.031 -11.484 -16.703 1 94.25 385 ASP A C 1
ATOM 3126 O O . ASP A 1 385 ? 24.422 -10.422 -16.859 1 94.25 385 ASP A O 1
ATOM 3130 N N . SER A 1 386 ? 24.969 -12.5 -17.547 1 94.19 386 SER A N 1
ATOM 3131 C CA . SER A 1 386 ? 24.297 -12.367 -18.844 1 94.19 386 SER A CA 1
ATOM 3132 C C . SER A 1 386 ? 22.781 -12.258 -18.656 1 94.19 386 SER A C 1
ATOM 3134 O O . SER A 1 386 ? 22.078 -11.805 -19.562 1 94.19 386 SER A O 1
ATOM 3136 N N . ILE A 1 387 ? 22.281 -12.656 -17.531 1 94 387 ILE A N 1
ATOM 3137 C CA . ILE A 1 387 ? 20.859 -12.602 -17.203 1 94 387 ILE A CA 1
ATOM 3138 C C . ILE A 1 387 ? 20.375 -11.164 -17.281 1 94 387 ILE A C 1
ATOM 3140 O O . ILE A 1 387 ? 19.219 -10.906 -17.656 1 94 387 ILE A O 1
ATOM 3144 N N . TYR A 1 388 ? 21.234 -10.172 -17.047 1 95.69 388 TYR A N 1
ATOM 3145 C CA . TYR A 1 388 ? 20.828 -8.781 -16.922 1 95.69 388 TYR A CA 1
ATOM 3146 C C . TYR A 1 388 ? 21.266 -7.98 -18.156 1 95.69 388 TYR A C 1
ATOM 3148 O O . TYR A 1 388 ? 21.234 -6.746 -18.141 1 95.69 388 TYR A O 1
ATOM 3156 N N . GLU A 1 389 ? 21.609 -8.672 -19.172 1 93.25 389 GLU A N 1
ATOM 3157 C CA . GLU A 1 389 ? 22.141 -7.977 -20.344 1 93.25 389 GLU A CA 1
ATOM 3158 C C . GLU A 1 389 ? 21.031 -7.391 -21.203 1 93.25 389 GLU A C 1
ATOM 3160 O O . GLU A 1 389 ? 21.219 -6.375 -21.875 1 93.25 389 GLU A O 1
ATOM 3165 N N . CYS A 1 390 ? 19.859 -8.031 -21.172 1 91.81 390 CYS A N 1
ATOM 3166 C CA . CYS A 1 390 ? 18.797 -7.555 -22.062 1 91.81 390 CYS A CA 1
ATOM 3167 C C . CYS A 1 390 ? 18.141 -6.309 -21.484 1 91.81 390 CYS A C 1
ATOM 3169 O O . CYS A 1 390 ? 18.047 -6.148 -20.266 1 91.81 390 CYS A O 1
ATOM 3171 N N . ASP A 1 391 ? 17.531 -5.504 -22.359 1 93.81 391 ASP A N 1
ATOM 3172 C CA . ASP A 1 391 ? 16.938 -4.223 -22 1 93.81 391 ASP A CA 1
ATOM 3173 C C . ASP A 1 391 ? 15.758 -4.41 -21.047 1 93.81 391 ASP A C 1
ATOM 3175 O O . ASP A 1 391 ? 15.562 -3.607 -20.141 1 93.81 391 ASP A O 1
ATOM 3179 N N . ARG A 1 392 ? 15.086 -5.43 -21.281 1 93.06 392 ARG A N 1
ATOM 3180 C CA . ARG A 1 392 ? 13.898 -5.672 -20.469 1 93.06 392 ARG A CA 1
ATOM 3181 C C . ARG A 1 392 ? 14.281 -5.945 -19.016 1 93.06 392 ARG A C 1
ATOM 3183 O O . ARG A 1 392 ? 13.68 -5.395 -18.094 1 93.06 392 ARG A O 1
ATOM 3190 N N . ALA A 1 393 ? 15.227 -6.766 -18.844 1 94.88 393 ALA A N 1
ATOM 3191 C CA . ALA A 1 393 ? 15.695 -7.066 -17.5 1 94.88 393 ALA A CA 1
ATOM 3192 C C . ALA A 1 393 ? 16.219 -5.809 -16.797 1 94.88 393 ALA A C 1
ATOM 3194 O O . ALA A 1 393 ? 15.93 -5.582 -15.625 1 94.88 393 ALA A O 1
ATOM 3195 N N . GLN A 1 394 ? 16.938 -4.996 -17.531 1 96.75 394 GLN A N 1
ATOM 3196 C CA . GLN A 1 394 ? 17.484 -3.76 -16.984 1 96.75 394 GLN A CA 1
ATOM 3197 C C . GLN A 1 394 ? 16.375 -2.803 -16.562 1 96.75 394 GLN A C 1
ATOM 3199 O O . GLN A 1 394 ? 16.438 -2.197 -15.484 1 96.75 394 GLN A O 1
ATOM 3204 N N . SER A 1 395 ? 15.406 -2.746 -17.375 1 95.94 395 SER A N 1
ATOM 3205 C CA . SER A 1 395 ? 14.258 -1.893 -17.078 1 95.94 395 SER A CA 1
ATOM 3206 C C . SER A 1 395 ? 13.531 -2.367 -15.828 1 95.94 395 SER A C 1
ATOM 3208 O O . SER A 1 395 ? 13.133 -1.554 -14.984 1 95.94 395 SER A O 1
ATOM 3210 N N . ILE A 1 396 ? 13.359 -3.623 -15.68 1 95.25 396 ILE A N 1
ATOM 3211 C CA . ILE A 1 396 ? 12.695 -4.203 -14.516 1 95.25 396 ILE A CA 1
ATOM 3212 C C . ILE A 1 396 ? 13.484 -3.875 -13.25 1 95.25 396 ILE A C 1
ATOM 3214 O O . ILE A 1 396 ? 12.914 -3.398 -12.266 1 95.25 396 ILE A O 1
ATOM 3218 N N . VAL A 1 397 ? 14.758 -4.055 -13.32 1 97.38 397 VAL A N 1
ATOM 3219 C CA . VAL A 1 397 ? 15.602 -3.83 -12.148 1 97.38 397 VAL A CA 1
ATOM 3220 C C . VAL A 1 397 ? 15.508 -2.369 -11.719 1 97.38 397 VAL A C 1
ATOM 3222 O O . VAL A 1 397 ? 15.289 -2.078 -10.539 1 97.38 397 VAL A O 1
ATOM 3225 N N . GLU A 1 398 ? 15.602 -1.514 -12.648 1 97.38 398 GLU A N 1
ATOM 3226 C CA . GLU A 1 398 ? 15.57 -0.087 -12.344 1 97.38 398 GLU A CA 1
ATOM 3227 C C . GLU A 1 398 ? 14.234 0.316 -11.727 1 97.38 398 GLU A C 1
ATOM 3229 O O . GLU A 1 398 ? 14.203 0.986 -10.695 1 97.38 398 GLU A O 1
ATOM 3234 N N . GLN A 1 399 ? 13.188 -0.108 -12.336 1 96.44 399 GLN A N 1
ATOM 3235 C CA . GLN A 1 399 ? 11.852 0.263 -11.875 1 96.44 399 GLN A CA 1
ATOM 3236 C C . GLN A 1 399 ? 11.539 -0.362 -10.516 1 96.44 399 GLN A C 1
ATOM 3238 O O . GLN A 1 399 ? 11.031 0.312 -9.617 1 96.44 399 GLN A O 1
ATOM 3243 N N . MET A 1 400 ? 11.898 -1.583 -10.391 1 97.62 400 MET A N 1
ATOM 3244 C CA . MET A 1 400 ? 11.508 -2.305 -9.18 1 97.62 400 MET A CA 1
ATOM 3245 C C . MET A 1 400 ? 12.367 -1.883 -7.996 1 97.62 400 MET A C 1
ATOM 3247 O O . MET A 1 400 ? 11.883 -1.823 -6.863 1 97.62 400 MET A O 1
ATOM 3251 N N . LEU A 1 401 ? 13.664 -1.601 -8.234 1 98.25 401 LEU A N 1
ATOM 3252 C CA . LEU A 1 401 ? 14.508 -1.125 -7.148 1 98.25 401 LEU A CA 1
ATOM 3253 C C . LEU A 1 401 ? 13.953 0.162 -6.547 1 98.25 401 LEU A C 1
ATOM 3255 O O . LEU A 1 401 ? 13.914 0.314 -5.324 1 98.25 401 LEU A O 1
ATOM 3259 N N . SER A 1 402 ? 13.523 1.038 -7.402 1 97.88 402 SER A N 1
ATOM 3260 C CA . SER A 1 402 ? 12.953 2.299 -6.938 1 97.88 402 SER A CA 1
ATOM 3261 C C . SER A 1 402 ? 11.703 2.062 -6.102 1 97.88 402 SER A C 1
ATOM 3263 O O . SER A 1 402 ? 11.547 2.646 -5.027 1 97.88 402 SER A O 1
ATOM 3265 N N . LYS A 1 403 ? 10.828 1.219 -6.578 1 97.69 403 LYS A N 1
ATOM 3266 C CA . LYS A 1 403 ? 9.578 0.919 -5.887 1 97.69 403 LYS A CA 1
ATOM 3267 C C . LYS A 1 403 ? 9.844 0.236 -4.551 1 97.69 403 LYS A C 1
ATOM 3269 O O . LYS A 1 403 ? 9.227 0.585 -3.537 1 97.69 403 LYS A O 1
ATOM 3274 N N . PHE A 1 404 ? 10.727 -0.726 -4.547 1 98.44 404 PHE A N 1
ATOM 3275 C CA . PHE A 1 404 ? 11.016 -1.489 -3.34 1 98.44 404 PHE A CA 1
ATOM 3276 C C . PHE A 1 404 ? 11.727 -0.62 -2.309 1 98.44 404 PHE A C 1
ATOM 3278 O O . PHE A 1 404 ? 11.492 -0.752 -1.107 1 98.44 404 PHE A O 1
ATOM 3285 N N . ASP A 1 405 ? 12.586 0.242 -2.803 1 98.44 405 ASP A N 1
ATOM 3286 C CA . ASP A 1 405 ? 13.273 1.173 -1.908 1 98.44 405 ASP A CA 1
ATOM 3287 C C . ASP A 1 405 ? 12.273 2.098 -1.214 1 98.44 405 ASP A C 1
ATOM 3289 O O . ASP A 1 405 ? 12.367 2.328 -0.006 1 98.44 405 ASP A O 1
ATOM 3293 N N . ALA A 1 406 ? 11.328 2.568 -1.925 1 98.19 406 ALA A N 1
ATOM 3294 C CA . ALA A 1 406 ? 10.328 3.482 -1.388 1 98.19 406 ALA A CA 1
ATOM 3295 C C . ALA A 1 406 ? 9.5 2.807 -0.3 1 98.19 406 ALA A C 1
ATOM 3297 O O . ALA A 1 406 ? 9.031 3.463 0.635 1 98.19 406 ALA A O 1
ATOM 3298 N N . LYS A 1 407 ? 9.352 1.519 -0.368 1 97.94 407 LYS A N 1
ATOM 3299 C CA . LYS A 1 407 ? 8.539 0.773 0.593 1 97.94 407 LYS A CA 1
ATOM 3300 C C . LYS A 1 407 ? 9.383 0.304 1.774 1 97.94 407 LYS A C 1
ATOM 3302 O O . LYS A 1 407 ? 8.867 -0.305 2.711 1 97.94 407 LYS A O 1
ATOM 3307 N N . GLY A 1 408 ? 10.688 0.559 1.734 1 97.75 408 GLY A N 1
ATOM 3308 C CA . GLY A 1 408 ? 11.57 0.209 2.834 1 97.75 408 GLY A CA 1
ATOM 3309 C C . GLY A 1 408 ? 12.023 -1.241 2.803 1 97.75 408 GLY A C 1
ATOM 3310 O O . GLY A 1 408 ? 12.508 -1.769 3.805 1 97.75 408 GLY A O 1
ATOM 3311 N N . LEU A 1 409 ? 11.898 -1.881 1.64 1 98.25 409 LEU A N 1
ATOM 3312 C CA . LEU A 1 409 ? 12.18 -3.309 1.546 1 98.25 409 LEU A CA 1
ATOM 3313 C C . LEU A 1 409 ? 13.68 -3.562 1.387 1 98.25 409 LEU A C 1
ATOM 3315 O O . LEU A 1 409 ? 14.141 -4.695 1.541 1 98.25 409 LEU A O 1
ATOM 3319 N N . LEU A 1 410 ? 14.422 -2.492 1.047 1 97.94 410 LEU A N 1
ATOM 3320 C CA . LEU A 1 410 ? 15.859 -2.645 0.842 1 97.94 410 LEU A CA 1
ATOM 3321 C C . LEU A 1 410 ? 16.641 -2.188 2.072 1 97.94 410 LEU A C 1
ATOM 3323 O O . LEU A 1 410 ? 17.875 -2.193 2.072 1 97.94 410 LEU A O 1
ATOM 3327 N N . ASP A 1 411 ? 15.891 -1.76 3.141 1 95.31 411 ASP A N 1
ATOM 3328 C CA . ASP A 1 411 ? 16.5 -1.302 4.383 1 95.31 411 ASP A CA 1
ATOM 3329 C C . ASP A 1 411 ? 16.562 -2.43 5.41 1 95.31 411 ASP A C 1
ATOM 3331 O O . ASP A 1 411 ? 15.953 -3.48 5.23 1 95.31 411 ASP A O 1
ATOM 3335 N N . GLU A 1 412 ? 17.422 -2.176 6.391 1 91.25 412 GLU A N 1
ATOM 3336 C CA . GLU A 1 412 ? 17.438 -3.109 7.512 1 91.25 412 GLU A CA 1
ATOM 3337 C C . GLU A 1 412 ? 16.078 -3.137 8.219 1 91.25 412 GLU A C 1
ATOM 3339 O O . GLU A 1 412 ? 15.492 -2.088 8.484 1 91.25 412 GLU A O 1
ATOM 3344 N N . GLN A 1 413 ? 15.609 -4.312 8.344 1 86.19 413 GLN A N 1
ATOM 3345 C CA . GLN A 1 413 ? 14.289 -4.469 8.938 1 86.19 413 GLN A CA 1
ATOM 3346 C C . GLN A 1 413 ? 14.383 -5.012 10.359 1 86.19 413 GLN A C 1
ATOM 3348 O O . GLN A 1 413 ? 15.297 -5.777 10.68 1 86.19 413 GLN A O 1
ATOM 3353 N N . MET B 1 1 ? -12.594 48.719 1.492 1 32.56 1 MET B N 1
ATOM 3354 C CA . MET B 1 1 ? -12.453 47.625 2.453 1 32.56 1 MET B CA 1
ATOM 3355 C C . MET B 1 1 ? -12.82 48.094 3.857 1 32.56 1 MET B C 1
ATOM 3357 O O . MET B 1 1 ? -12.195 49 4.398 1 32.56 1 MET B O 1
ATOM 3361 N N . GLY B 1 2 ? -14 47.906 4.312 1 38.28 2 GLY B N 1
ATOM 3362 C CA . GLY B 1 2 ? -14.641 48.625 5.387 1 38.28 2 GLY B CA 1
ATOM 3363 C C . GLY B 1 2 ? -14.023 48.375 6.746 1 38.28 2 GLY B C 1
ATOM 3364 O O . GLY B 1 2 ? -13.406 47.312 6.961 1 38.28 2 GLY B O 1
ATOM 3365 N N . VAL B 1 3 ? -13.648 49.375 7.477 1 46.91 3 VAL B N 1
ATOM 3366 C CA . VAL B 1 3 ? -13.25 49.438 8.875 1 46.91 3 VAL B CA 1
ATOM 3367 C C . VAL B 1 3 ? -14.188 48.562 9.711 1 46.91 3 VAL B C 1
ATOM 3369 O O . VAL B 1 3 ? -15.406 48.688 9.625 1 46.91 3 VAL B O 1
ATOM 3372 N N . SER B 1 4 ? -13.781 47.344 9.898 1 54.62 4 SER B N 1
ATOM 3373 C CA . SER B 1 4 ? -14.586 46.5 10.789 1 54.62 4 SER B CA 1
ATOM 3374 C C . SER B 1 4 ? -14.453 46.969 12.234 1 54.62 4 SER B C 1
ATOM 3376 O O . SER B 1 4 ? -13.422 47.5 12.633 1 54.62 4 SER B O 1
ATOM 3378 N N . ASP B 1 5 ? -15.531 47 12.922 1 58.19 5 ASP B N 1
ATOM 3379 C CA . ASP B 1 5 ? -15.594 47.344 14.344 1 58.19 5 ASP B CA 1
ATOM 3380 C C . ASP B 1 5 ? -14.727 46.406 15.172 1 58.19 5 ASP B C 1
ATOM 3382 O O . ASP B 1 5 ? -14.719 45.188 14.938 1 58.19 5 ASP B O 1
ATOM 3386 N N . LEU B 1 6 ? -13.727 46.906 15.805 1 66.94 6 LEU B N 1
ATOM 3387 C CA . LEU B 1 6 ? -12.938 46.156 16.781 1 66.94 6 LEU B CA 1
ATOM 3388 C C . LEU B 1 6 ? -13.836 45.5 17.812 1 66.94 6 LEU B C 1
ATOM 3390 O O . LEU B 1 6 ? -14.859 46.062 18.203 1 66.94 6 LEU B O 1
ATOM 3394 N N . PRO B 1 7 ? -13.508 44.25 18.062 1 67.44 7 PRO B N 1
ATOM 3395 C CA . PRO B 1 7 ? -14.258 43.688 19.188 1 67.44 7 PRO B CA 1
ATOM 3396 C C . PRO B 1 7 ? -14.242 44.594 20.422 1 67.44 7 PRO B C 1
ATOM 3398 O O . PRO B 1 7 ? -13.273 45.344 20.641 1 67.44 7 PRO B O 1
ATOM 3401 N N . ALA B 1 8 ? -15.281 44.844 21.047 1 61.44 8 ALA B N 1
ATOM 3402 C CA . ALA B 1 8 ? -15.531 45.812 22.125 1 61.44 8 ALA B CA 1
ATOM 3403 C C . ALA B 1 8 ? -14.375 45.812 23.109 1 61.44 8 ALA B C 1
ATOM 3405 O O . ALA B 1 8 ? -14.016 46.875 23.625 1 61.44 8 ALA B O 1
ATOM 3406 N N . GLY B 1 9 ? -13.734 44.875 23.312 1 68.06 9 GLY B N 1
ATOM 3407 C CA . GLY B 1 9 ? -12.688 44.844 24.312 1 68.06 9 GLY B CA 1
ATOM 3408 C C . GLY B 1 9 ? -11.305 45.094 23.75 1 68.06 9 GLY B C 1
ATOM 3409 O O . GLY B 1 9 ? -10.344 45.312 24.5 1 68.06 9 GLY B O 1
ATOM 3410 N N . LEU B 1 10 ? -11.305 45.406 22.5 1 78.38 10 LEU B N 1
ATOM 3411 C CA . LEU B 1 10 ? -9.992 45.625 21.906 1 78.38 10 LEU B CA 1
ATOM 3412 C C . LEU B 1 10 ? -9.711 47.094 21.703 1 78.38 10 LEU B C 1
ATOM 3414 O O . LEU B 1 10 ? -9.703 47.594 20.562 1 78.38 10 LEU B O 1
ATOM 3418 N N . THR B 1 11 ? -9.391 47.75 22.781 1 83.25 11 THR B N 1
ATOM 3419 C CA . THR B 1 11 ? -9.133 49.188 22.781 1 83.25 11 THR B CA 1
ATOM 3420 C C . THR B 1 11 ? -7.648 49.469 22.547 1 83.25 11 THR B C 1
ATOM 3422 O O . THR B 1 11 ? -6.824 48.562 22.578 1 83.25 11 THR B O 1
ATOM 3425 N N . LYS B 1 12 ? -7.445 50.719 22.25 1 87.81 12 LYS B N 1
ATOM 3426 C CA . LYS B 1 12 ? -6.07 51.156 22.094 1 87.81 12 LYS B CA 1
ATOM 3427 C C . LYS B 1 12 ? -5.25 50.875 23.344 1 87.81 12 LYS B C 1
ATOM 3429 O O . LYS B 1 12 ? -4.109 50.406 23.266 1 87.81 12 LYS B O 1
ATOM 3434 N N . ASP B 1 13 ? -5.875 51.094 24.484 1 88.25 13 ASP B N 1
ATOM 3435 C CA . ASP B 1 13 ? -5.195 50.906 25.75 1 88.25 13 ASP B CA 1
ATOM 3436 C C . ASP B 1 13 ? -4.875 49.406 25.969 1 88.25 13 ASP B C 1
ATOM 3438 O O . ASP B 1 13 ? -3.805 49.062 26.469 1 88.25 13 ASP B O 1
ATOM 3442 N N . TYR B 1 14 ? -5.809 48.688 25.609 1 88.44 14 TYR B N 1
ATOM 3443 C CA . TYR B 1 14 ? -5.621 47.25 25.75 1 88.44 14 TYR B CA 1
ATOM 3444 C C . TYR B 1 14 ? -4.473 46.75 24.891 1 88.44 14 TYR B C 1
ATOM 3446 O O . TYR B 1 14 ? -3.561 46.062 25.359 1 88.44 14 TYR B O 1
ATOM 3454 N N . ILE B 1 15 ? -4.527 47.125 23.688 1 88.31 15 ILE B N 1
ATOM 3455 C CA . ILE B 1 15 ? -3.504 46.719 22.734 1 88.31 15 ILE B CA 1
ATOM 3456 C C . ILE B 1 15 ? -2.143 47.25 23.172 1 88.31 15 ILE B C 1
ATOM 3458 O O . ILE B 1 15 ? -1.132 46.562 23.062 1 88.31 15 ILE B O 1
ATOM 3462 N N . GLN B 1 16 ? -2.137 48.469 23.609 1 89.56 16 GLN B N 1
ATOM 3463 C CA . GLN B 1 16 ? -0.902 49.094 24.094 1 89.56 16 GLN B CA 1
ATOM 3464 C C . GLN B 1 16 ? -0.289 48.281 25.234 1 89.56 16 GLN B C 1
ATOM 3466 O O . GLN B 1 16 ? 0.92 48.031 25.25 1 89.56 16 GLN B O 1
ATOM 3471 N N . SER B 1 17 ? -1.094 47.875 26.125 1 89.44 17 SER B N 1
ATOM 3472 C CA . SER B 1 17 ? -0.607 47.094 27.25 1 89.44 17 SER B CA 1
ATOM 3473 C C . SER B 1 17 ? 0.002 45.781 26.797 1 89.44 17 SER B C 1
ATOM 3475 O O . SER B 1 17 ? 1.035 45.344 27.312 1 89.44 17 SER B O 1
ATOM 3477 N N . MET B 1 18 ? -0.692 45.156 25.875 1 87.56 18 MET B N 1
ATOM 3478 C CA . MET B 1 18 ? -0.202 43.906 25.359 1 87.56 18 MET B CA 1
ATOM 3479 C C . MET B 1 18 ? 1.116 44.062 24.609 1 87.56 18 MET B C 1
ATOM 3481 O O . MET B 1 18 ? 2.035 43.281 24.766 1 87.56 18 MET B O 1
ATOM 3485 N N . LEU B 1 19 ? 1.195 45.094 23.844 1 88.31 19 LEU B N 1
ATOM 3486 C CA . LEU B 1 19 ? 2.393 45.375 23.047 1 88.31 19 LEU B CA 1
ATOM 3487 C C . LEU B 1 19 ? 3.564 45.75 23.938 1 88.31 19 LEU B C 1
ATOM 3489 O O . LEU B 1 19 ? 4.715 45.406 23.641 1 88.31 19 LEU B O 1
ATOM 3493 N N . ARG B 1 20 ? 3.25 46.469 25.016 1 89 20 ARG B N 1
ATOM 3494 C CA . ARG B 1 20 ? 4.293 46.844 25.969 1 89 20 ARG B CA 1
ATOM 3495 C C . ARG B 1 20 ? 4.945 45.594 26.562 1 89 20 ARG B C 1
ATOM 3497 O O . ARG B 1 20 ? 6.168 45.531 26.719 1 89 20 ARG B O 1
ATOM 3504 N N . VAL B 1 21 ? 4.09 44.656 26.891 1 86.69 21 VAL B N 1
ATOM 3505 C CA . VAL B 1 21 ? 4.59 43.406 27.453 1 86.69 21 VAL B CA 1
ATOM 3506 C C . VAL B 1 21 ? 5.402 42.656 26.406 1 86.69 21 VAL B C 1
ATOM 3508 O O . VAL B 1 21 ? 6.516 42.219 26.688 1 86.69 21 VAL B O 1
ATOM 3511 N N . PHE B 1 22 ? 4.926 42.625 25.219 1 86.69 22 PHE B N 1
ATOM 3512 C CA . PHE B 1 22 ? 5.543 41.875 24.156 1 86.69 22 PHE B CA 1
ATOM 3513 C C . PHE B 1 22 ? 6.875 42.469 23.734 1 86.69 22 PHE B C 1
ATOM 3515 O O . PHE B 1 22 ? 7.859 41.75 23.531 1 86.69 22 PHE B O 1
ATOM 3522 N N . HIS B 1 23 ? 6.906 43.719 23.609 1 84.06 23 HIS B N 1
ATOM 3523 C CA . HIS B 1 23 ? 8.109 44.406 23.156 1 84.06 23 HIS B CA 1
ATOM 3524 C C . HIS B 1 23 ? 9.016 44.781 24.328 1 84.06 23 HIS B C 1
ATOM 3526 O O . HIS B 1 23 ? 10.07 45.375 24.141 1 84.06 23 HIS B O 1
ATOM 3532 N N . LYS B 1 24 ? 8.531 44.469 25.531 1 87.75 24 LYS B N 1
ATOM 3533 C CA . LYS B 1 24 ? 9.258 44.812 26.75 1 87.75 24 LYS B CA 1
ATOM 3534 C C . LYS B 1 24 ? 9.578 46.312 26.781 1 87.75 24 LYS B C 1
ATOM 3536 O O . LYS B 1 24 ? 10.719 46.688 27.016 1 87.75 24 LYS B O 1
ATOM 3541 N N . ASP B 1 25 ? 8.641 47.125 26.328 1 88.06 25 ASP B N 1
ATOM 3542 C CA . ASP B 1 25 ? 8.734 48.562 26.297 1 88.06 25 ASP B CA 1
ATOM 3543 C C . ASP B 1 25 ? 7.566 49.219 27.031 1 88.06 25 ASP B C 1
ATOM 3545 O O . ASP B 1 25 ? 6.512 49.469 26.438 1 88.06 25 ASP B O 1
ATOM 3549 N N . THR B 1 26 ? 7.801 49.594 28.25 1 86.88 26 THR B N 1
ATOM 3550 C CA . THR B 1 26 ? 6.738 50.125 29.109 1 86.88 26 THR B CA 1
ATOM 3551 C C . THR B 1 26 ? 6.254 51.469 28.625 1 86.88 26 THR B C 1
ATOM 3553 O O . THR B 1 26 ? 5.184 51.938 29.031 1 86.88 26 THR B O 1
ATOM 3556 N N . GLN B 1 27 ? 7.023 52.031 27.734 1 85.88 27 GLN B N 1
ATOM 3557 C CA . GLN B 1 27 ? 6.668 53.375 27.312 1 85.88 27 GLN B CA 1
ATOM 3558 C C . GLN B 1 27 ? 6.066 53.375 25.906 1 85.88 27 GLN B C 1
ATOM 3560 O O . GLN B 1 27 ? 5.734 54.438 25.359 1 85.88 27 GLN B O 1
ATOM 3565 N N . LEU B 1 28 ? 5.957 52.188 25.328 1 87.5 28 LEU B N 1
ATOM 3566 C CA . LEU B 1 28 ? 5.336 52.094 24.016 1 87.5 28 LEU B CA 1
ATOM 3567 C C . LEU B 1 28 ? 3.959 52.75 24.016 1 87.5 28 LEU B C 1
ATOM 3569 O O . LEU B 1 28 ? 3.18 52.594 24.953 1 87.5 28 LEU B O 1
ATOM 3573 N N . ASN B 1 29 ? 3.775 53.625 23.016 1 89.06 29 ASN B N 1
ATOM 3574 C CA . ASN B 1 29 ? 2.531 54.375 22.938 1 89.06 29 ASN B CA 1
ATOM 3575 C C . ASN B 1 29 ? 1.803 54.125 21.625 1 89.06 29 ASN B C 1
ATOM 3577 O O . ASN B 1 29 ? 2.285 54.531 20.562 1 89.06 29 ASN B O 1
ATOM 3581 N N . VAL B 1 30 ? 0.635 53.531 21.703 1 89.31 30 VAL B N 1
ATOM 3582 C CA . VAL B 1 30 ? -0.174 53.281 20.516 1 89.31 30 VAL B CA 1
ATOM 3583 C C . VAL B 1 30 ? -0.933 54.562 20.125 1 89.31 30 VAL B C 1
ATOM 3585 O O . VAL B 1 30 ? -1.676 55.094 20.938 1 89.31 30 VAL B O 1
ATOM 3588 N N . THR B 1 31 ? -0.778 54.938 18.938 1 89.5 31 THR B N 1
ATOM 3589 C CA . THR B 1 31 ? -1.363 56.219 18.5 1 89.5 31 THR B CA 1
ATOM 3590 C C . THR B 1 31 ? -2.598 55.969 17.641 1 89.5 31 THR B C 1
ATOM 3592 O O . THR B 1 31 ? -3.523 56.781 17.625 1 89.5 31 THR B O 1
ATOM 3595 N N . LYS B 1 32 ? -2.586 54.938 16.875 1 89.75 32 LYS B N 1
ATOM 3596 C CA . LYS B 1 32 ? -3.709 54.594 16.016 1 89.75 32 LYS B CA 1
ATOM 3597 C C . LYS B 1 32 ? -3.971 53.094 16.016 1 89.75 32 LYS B C 1
ATOM 3599 O O . LYS B 1 32 ? -3.035 52.281 16.125 1 89.75 32 LYS B O 1
ATOM 3604 N N . LEU B 1 33 ? -5.262 52.781 16 1 89.5 33 LEU B N 1
ATOM 3605 C CA . LEU B 1 33 ? -5.719 51.406 15.992 1 89.5 33 LEU B CA 1
ATOM 3606 C C . LEU B 1 33 ? -6.934 51.25 15.078 1 89.5 33 LEU B C 1
ATOM 3608 O O . LEU B 1 33 ? -7.898 52 15.18 1 89.5 33 LEU B O 1
ATOM 3612 N N . TRP B 1 34 ? -6.836 50.344 14.125 1 85.19 34 TRP B N 1
ATOM 3613 C CA . TRP B 1 34 ? -8 50 13.32 1 85.19 34 TRP B CA 1
ATOM 3614 C C . TRP B 1 34 ? -7.938 48.562 12.852 1 85.19 34 TRP B C 1
ATOM 3616 O O . TRP B 1 34 ? -6.922 47.875 13.039 1 85.19 34 TRP B O 1
ATOM 3626 N N . ALA B 1 35 ? -9.125 48.031 12.391 1 83.31 35 ALA B N 1
ATOM 3627 C CA . ALA B 1 35 ? -9.188 46.594 12.086 1 83.31 35 ALA B CA 1
ATOM 3628 C C . ALA B 1 35 ? -9.836 46.344 10.727 1 83.31 35 ALA B C 1
ATOM 3630 O O . ALA B 1 35 ? -10.641 47.156 10.258 1 83.31 35 ALA B O 1
ATOM 3631 N N . LYS B 1 36 ? -9.359 45.281 10.094 1 79 36 LYS B N 1
ATOM 3632 C CA . LYS B 1 36 ? -9.953 44.75 8.867 1 79 36 LYS B CA 1
ATOM 3633 C C . LYS B 1 36 ? -10.031 43.219 8.914 1 79 36 LYS B C 1
ATOM 3635 O O . LYS B 1 36 ? -9.172 42.562 9.5 1 79 36 LYS B O 1
ATOM 3640 N N . ALA B 1 37 ? -11.117 42.656 8.32 1 73.5 37 ALA B N 1
ATOM 3641 C CA . ALA B 1 37 ? -11.211 41.219 8.234 1 73.5 37 ALA B CA 1
ATOM 3642 C C . ALA B 1 37 ? -10 40.625 7.516 1 73.5 37 ALA B C 1
ATOM 3644 O O . ALA B 1 37 ? -9.555 41.156 6.5 1 73.5 37 ALA B O 1
ATOM 3645 N N . ALA B 1 38 ? -9.43 39.562 8.117 1 72.31 38 ALA B N 1
ATOM 3646 C CA . ALA B 1 38 ? -8.195 39 7.582 1 72.31 38 ALA B CA 1
ATOM 3647 C C . ALA B 1 38 ? -8.477 37.875 6.609 1 72.31 38 ALA B C 1
ATOM 3649 O O . ALA B 1 38 ? -7.637 37.531 5.777 1 72.31 38 ALA B O 1
ATOM 3650 N N . THR B 1 39 ? -9.633 37.156 6.781 1 65.62 39 THR B N 1
ATOM 3651 C CA . THR B 1 39 ? -9.914 36 5.938 1 65.62 39 THR B CA 1
ATOM 3652 C C . THR B 1 39 ? -11.242 36.188 5.199 1 65.62 39 THR B C 1
ATOM 3654 O O . THR B 1 39 ? -12.156 36.812 5.711 1 65.62 39 THR B O 1
ATOM 3657 N N . ALA B 1 40 ? -11.18 35.688 3.953 1 61.69 40 ALA B N 1
ATOM 3658 C CA . ALA B 1 40 ? -12.398 35.719 3.152 1 61.69 40 ALA B CA 1
ATOM 3659 C C . ALA B 1 40 ? -13.359 34.625 3.594 1 61.69 40 ALA B C 1
ATOM 3661 O O . ALA B 1 40 ? -12.969 33.688 4.309 1 61.69 40 ALA B O 1
ATOM 3662 N N . LYS B 1 41 ? -14.57 34.875 3.326 1 59.12 41 LYS B N 1
ATOM 3663 C CA . LYS B 1 41 ? -15.586 33.844 3.533 1 59.12 41 LYS B CA 1
ATOM 3664 C C . LYS B 1 41 ? -15.133 32.5 2.975 1 59.12 41 LYS B C 1
ATOM 3666 O O . LYS B 1 41 ? -14.625 32.438 1.854 1 59.12 41 LYS B O 1
ATOM 3671 N N . GLY B 1 42 ? -15.172 31.438 3.797 1 57.84 42 GLY B N 1
ATOM 3672 C CA . GLY B 1 42 ? -14.82 30.094 3.346 1 57.84 42 GLY B CA 1
ATOM 3673 C C . GLY B 1 42 ? -13.391 29.703 3.672 1 57.84 42 GLY B C 1
ATOM 3674 O O . GLY B 1 42 ? -12.977 28.578 3.426 1 57.84 42 GLY B O 1
ATOM 3675 N N . GLU B 1 43 ? -12.672 30.703 4.172 1 60.25 43 GLU B N 1
ATOM 3676 C CA . GLU B 1 43 ? -11.266 30.406 4.449 1 60.25 43 GLU B CA 1
ATOM 3677 C C . GLU B 1 43 ? -11.055 30.047 5.918 1 60.25 43 GLU B C 1
ATOM 3679 O O . GLU B 1 43 ? -9.969 29.625 6.309 1 60.25 43 GLU B O 1
ATOM 3684 N N . ASN B 1 44 ? -12.078 30.234 6.617 1 61.91 44 ASN B N 1
ATOM 3685 C CA . ASN B 1 44 ? -12.031 29.922 8.039 1 61.91 44 ASN B CA 1
ATOM 3686 C C . ASN B 1 44 ? -13.367 29.375 8.539 1 61.91 44 ASN B C 1
ATOM 3688 O O . ASN B 1 44 ? -14.43 29.922 8.219 1 61.91 44 ASN B O 1
ATOM 3692 N N . TYR B 1 45 ? -13.266 28.312 9.25 1 63.19 45 TYR B N 1
ATOM 3693 C CA . TYR B 1 45 ? -14.508 27.641 9.617 1 63.19 45 TYR B CA 1
ATOM 3694 C C . TYR B 1 45 ? -14.797 27.797 11.102 1 63.19 45 TYR B C 1
ATOM 3696 O O . TYR B 1 45 ? -15.945 27.703 11.531 1 63.19 45 TYR B O 1
ATOM 3704 N N . VAL B 1 46 ? -13.812 27.938 11.852 1 64.38 46 VAL B N 1
ATOM 3705 C CA . VAL B 1 46 ? -14.008 27.812 13.289 1 64.38 46 VAL B CA 1
ATOM 3706 C C . VAL B 1 46 ? -13.938 29.188 13.938 1 64.38 46 VAL B C 1
ATOM 3708 O O . VAL B 1 46 ? -14.828 29.578 14.695 1 64.38 46 VAL B O 1
ATOM 3711 N N . GLY B 1 47 ? -12.953 30 13.672 1 66.12 47 GLY B N 1
ATOM 3712 C CA . GLY B 1 47 ? -12.742 31.266 14.344 1 66.12 47 GLY B CA 1
ATOM 3713 C C . GLY B 1 47 ? -12.812 32.469 13.406 1 66.12 47 GLY B C 1
ATOM 3714 O O . GLY B 1 47 ? -13.148 32.312 12.234 1 66.12 47 GLY B O 1
ATOM 3715 N N . VAL B 1 48 ? -12.828 33.562 14.102 1 74.94 48 VAL B N 1
ATOM 3716 C CA . VAL B 1 48 ? -12.773 34.812 13.359 1 74.94 48 VAL B CA 1
ATOM 3717 C C . VAL B 1 48 ? -11.359 35.406 13.43 1 74.94 48 VAL B C 1
ATOM 3719 O O . VAL B 1 48 ? -10.773 35.5 14.508 1 74.94 48 VAL B O 1
ATOM 3722 N N . VAL B 1 49 ? -10.867 35.625 12.328 1 82.62 49 VAL B N 1
ATOM 3723 C CA . VAL B 1 49 ? -9.539 36.219 12.266 1 82.62 49 VAL B CA 1
ATOM 3724 C C . VAL B 1 49 ? -9.633 37.656 11.719 1 82.62 49 VAL B C 1
ATOM 3726 O O . VAL B 1 49 ? -10.164 37.875 10.625 1 82.62 49 VAL B O 1
ATOM 3729 N N . THR B 1 50 ? -9.102 38.562 12.492 1 86 50 THR B N 1
ATOM 3730 C CA . THR B 1 50 ? -9.117 39.969 12.117 1 86 50 THR B CA 1
ATOM 3731 C C . THR B 1 50 ? -7.695 40.531 12.094 1 86 50 THR B C 1
ATOM 3733 O O . THR B 1 50 ? -6.883 40.25 12.969 1 86 50 THR B O 1
ATOM 3736 N N . ARG B 1 51 ? -7.457 41.344 11.07 1 90.38 51 ARG B N 1
ATOM 3737 C CA . ARG B 1 51 ? -6.168 42.031 11.023 1 90.38 51 ARG B CA 1
ATOM 3738 C C . ARG B 1 51 ? -6.238 43.375 11.719 1 90.38 51 ARG B C 1
ATOM 3740 O O . ARG B 1 51 ? -7.055 44.219 11.359 1 90.38 51 ARG B O 1
ATOM 3747 N N . ILE B 1 52 ? -5.363 43.5 12.656 1 89.44 52 ILE B N 1
ATOM 3748 C CA . ILE B 1 52 ? -5.305 44.75 13.438 1 89.44 52 ILE B CA 1
ATOM 3749 C C . ILE B 1 52 ? -4.113 45.594 12.977 1 89.44 52 ILE B C 1
ATOM 3751 O O . ILE B 1 52 ? -2.994 45.062 12.867 1 89.44 52 ILE B O 1
ATOM 3755 N N . HIS B 1 53 ? -4.445 46.781 12.68 1 90.69 53 HIS B N 1
ATOM 3756 C CA . HIS B 1 53 ? -3.418 47.75 12.32 1 90.69 53 HIS B CA 1
ATOM 3757 C C . HIS B 1 53 ? -3.096 48.688 13.492 1 90.69 53 HIS B C 1
ATOM 3759 O O . HIS B 1 53 ? -3.994 49.281 14.07 1 90.69 53 HIS B O 1
ATOM 3765 N N . VAL B 1 54 ? -1.813 48.75 13.781 1 90.69 54 VAL B N 1
ATOM 3766 C CA . VAL B 1 54 ? -1.411 49.531 14.953 1 90.69 54 VAL B CA 1
ATOM 3767 C C . VAL B 1 54 ? -0.276 50.469 14.57 1 90.69 54 VAL B C 1
ATOM 3769 O O . VAL B 1 54 ? 0.665 50.062 13.875 1 90.69 54 VAL B O 1
ATOM 3772 N N . GLU B 1 55 ? -0.493 51.656 14.938 1 91.19 55 GLU B N 1
ATOM 3773 C CA . GLU B 1 55 ? 0.602 52.625 14.906 1 91.19 55 GLU B CA 1
ATOM 3774 C C . GLU B 1 55 ? 1.091 52.938 16.312 1 91.19 55 GLU B C 1
ATOM 3776 O O . GLU B 1 55 ? 0.288 53.25 17.203 1 91.19 55 GLU B O 1
ATOM 3781 N N . PHE B 1 56 ? 2.318 52.812 16.453 1 88.94 56 PHE B N 1
ATOM 3782 C CA . PHE B 1 56 ? 2.818 53.125 17.781 1 88.94 56 PHE B CA 1
ATOM 3783 C C . PHE B 1 56 ? 4.234 53.688 17.703 1 88.94 56 PHE B C 1
ATOM 3785 O O . PHE B 1 56 ? 4.902 53.562 16.688 1 88.94 56 PHE B O 1
ATOM 3792 N N . GLU B 1 57 ? 4.648 54.438 18.766 1 87.12 57 GLU B N 1
ATOM 3793 C CA . GLU B 1 57 ? 5.988 55 18.953 1 87.12 57 GLU B CA 1
ATOM 3794 C C . GLU B 1 57 ? 6.789 54.188 19.969 1 87.12 57 GLU B C 1
ATOM 3796 O O . GLU B 1 57 ? 6.328 53.969 21.094 1 87.12 57 GLU B O 1
ATOM 3801 N N . GLU B 1 58 ? 7.844 53.719 19.453 1 78.69 58 GLU B N 1
ATOM 3802 C CA . GLU B 1 58 ? 8.742 53.031 20.375 1 78.69 58 GLU B CA 1
ATOM 3803 C C . GLU B 1 58 ? 9.703 54 21.047 1 78.69 58 GLU B C 1
ATOM 3805 O O . GLU B 1 58 ? 10.102 55 20.453 1 78.69 58 GLU B O 1
ATOM 3810 N N . THR B 1 59 ? 9.914 53.938 22.312 1 74.62 59 THR B N 1
ATOM 3811 C CA . THR B 1 59 ? 10.75 54.875 23.047 1 74.62 59 THR B CA 1
ATOM 3812 C C . THR B 1 59 ? 12.117 55.031 22.391 1 74.62 59 THR B C 1
ATOM 3814 O O . THR B 1 59 ? 12.641 56.125 22.312 1 74.62 59 THR B O 1
ATOM 3817 N N . GLY B 1 60 ? 12.812 54 22.094 1 64.5 60 GLY B N 1
ATOM 3818 C CA . GLY B 1 60 ? 14.18 54.125 21.609 1 64.5 60 GLY B CA 1
ATOM 3819 C C . GLY B 1 60 ? 14.25 54.688 20.203 1 64.5 60 GLY B C 1
ATOM 3820 O O . GLY B 1 60 ? 15.336 55 19.703 1 64.5 60 GLY B O 1
ATOM 3821 N N . SER B 1 61 ? 13.172 54.719 19.578 1 60.09 61 SER B N 1
ATOM 3822 C CA . SER B 1 61 ? 13.234 55.156 18.188 1 60.09 61 SER B CA 1
ATOM 3823 C C . SER B 1 61 ? 12.82 56.625 18.062 1 60.09 61 SER B C 1
ATOM 3825 O O . SER B 1 61 ? 11.672 56.938 17.719 1 60.09 61 SER B O 1
ATOM 3827 N N . ARG B 1 62 ? 13.703 57.688 18.609 1 61.66 62 ARG B N 1
ATOM 3828 C CA . ARG B 1 62 ? 13.656 59.156 18.484 1 61.66 62 ARG B CA 1
ATOM 3829 C C . ARG B 1 62 ? 12.352 59.625 17.844 1 61.66 62 ARG B C 1
ATOM 3831 O O . ARG B 1 62 ? 12.359 60.375 16.875 1 61.66 62 ARG B O 1
ATOM 3838 N N . GLY B 1 63 ? 11.117 59.031 18.312 1 63.34 63 GLY B N 1
ATOM 3839 C CA . GLY B 1 63 ? 9.883 59.625 17.828 1 63.34 63 GLY B CA 1
ATOM 3840 C C . GLY B 1 63 ? 9.359 58.938 16.562 1 63.34 63 GLY B C 1
ATOM 3841 O O . GLY B 1 63 ? 8.352 59.375 16 1 63.34 63 GLY B O 1
ATOM 3842 N N . ALA B 1 64 ? 9.977 57.906 16.062 1 77 64 ALA B N 1
ATOM 3843 C CA . ALA B 1 64 ? 9.562 57.312 14.797 1 77 64 ALA B CA 1
ATOM 3844 C C . ALA B 1 64 ? 8.328 56.438 14.984 1 77 64 ALA B C 1
ATOM 3846 O O . ALA B 1 64 ? 8.273 55.625 15.914 1 77 64 ALA B O 1
ATOM 3847 N N . VAL B 1 65 ? 7.312 56.812 14.273 1 83 65 VAL B N 1
ATOM 3848 C CA . VAL B 1 65 ? 6.055 56.094 14.25 1 83 65 VAL B CA 1
ATOM 3849 C C . VAL B 1 65 ? 6.223 54.812 13.43 1 83 65 VAL B C 1
ATOM 3851 O O . VAL B 1 65 ? 6.73 54.844 12.305 1 83 65 VAL B O 1
ATOM 3854 N N . VAL B 1 66 ? 5.988 53.688 14.133 1 86.12 66 VAL B N 1
ATOM 3855 C CA . VAL B 1 66 ? 6.062 52.375 13.477 1 86.12 66 VAL B CA 1
ATOM 3856 C C . VAL B 1 66 ? 4.656 51.844 13.219 1 86.12 66 VAL B C 1
ATOM 3858 O O . VAL B 1 66 ? 3.77 51.969 14.07 1 86.12 66 VAL B O 1
ATOM 3861 N N . GLN B 1 67 ? 4.445 51.469 12.086 1 87.81 67 GLN B N 1
ATOM 3862 C CA . GLN B 1 67 ? 3.189 50.812 11.734 1 87.81 67 GLN B CA 1
ATOM 3863 C C . GLN B 1 67 ? 3.375 49.281 11.602 1 87.81 67 GLN B C 1
ATOM 3865 O O . GLN B 1 67 ? 4.312 48.844 10.953 1 87.81 67 GLN B O 1
ATOM 3870 N N . ARG B 1 68 ? 2.504 48.594 12.391 1 89.38 68 ARG B N 1
ATOM 3871 C CA . ARG B 1 68 ? 2.539 47.125 12.328 1 89.38 68 ARG B CA 1
ATOM 3872 C C . ARG B 1 68 ? 1.13 46.562 12.273 1 89.38 68 ARG B C 1
ATOM 3874 O O . ARG B 1 68 ? 0.168 47.188 12.688 1 89.38 68 ARG B O 1
ATOM 3881 N N . THR B 1 69 ? 1.04 45.438 11.695 1 91.69 69 THR B N 1
ATOM 3882 C CA . THR B 1 69 ? -0.221 44.719 11.703 1 91.69 69 THR B CA 1
ATOM 3883 C C . THR B 1 69 ? -0.088 43.406 12.5 1 91.69 69 THR B C 1
ATOM 3885 O O . THR B 1 69 ? 0.993 42.812 12.562 1 91.69 69 THR B O 1
ATOM 3888 N N . TYR B 1 70 ? -1.165 43 13.156 1 92.19 70 TYR B N 1
ATOM 3889 C CA . TYR B 1 70 ? -1.285 41.75 13.906 1 92.19 70 TYR B CA 1
ATOM 3890 C C . TYR B 1 70 ? -2.568 41.031 13.539 1 92.19 70 TYR B C 1
ATOM 3892 O O . TYR B 1 70 ? -3.49 41.625 12.977 1 92.19 70 TYR B O 1
ATOM 3900 N N . LEU B 1 71 ? -2.57 39.781 13.828 1 92.06 71 LEU B N 1
ATOM 3901 C CA . LEU B 1 71 ? -3.779 39 13.586 1 92.06 71 LEU B CA 1
ATOM 3902 C C . LEU B 1 71 ? -4.48 38.656 14.906 1 92.06 71 LEU B C 1
ATOM 3904 O O . LEU B 1 71 ? -3.887 38.031 15.789 1 92.06 71 LEU B O 1
ATOM 3908 N N . LEU B 1 72 ? -5.633 39.125 14.953 1 89.75 72 LEU B N 1
ATOM 3909 C CA . LEU B 1 72 ? -6.473 38.812 16.094 1 89.75 72 LEU B CA 1
ATOM 3910 C C . LEU B 1 72 ? -7.359 37.594 15.82 1 89.75 72 LEU B C 1
ATOM 3912 O O . LEU B 1 72 ? -8.141 37.625 14.859 1 89.75 72 LEU B O 1
ATOM 3916 N N . LYS B 1 73 ? -7.18 36.594 16.594 1 89.94 73 LYS B N 1
ATOM 3917 C CA . LYS B 1 73 ? -8.031 35.406 16.5 1 89.94 73 LYS B CA 1
ATOM 3918 C C . LYS B 1 73 ? -8.961 35.312 17.703 1 89.94 73 LYS B C 1
ATOM 3920 O O . LYS B 1 73 ? -8.508 35.375 18.844 1 89.94 73 LYS B O 1
ATOM 3925 N N . GLU B 1 74 ? -10.156 35.156 17.328 1 85.19 74 GLU B N 1
ATOM 3926 C CA . GLU B 1 74 ? -11.172 35.031 18.375 1 85.19 74 GLU B CA 1
ATOM 3927 C C . GLU B 1 74 ? -11.93 33.688 18.25 1 85.19 74 GLU B C 1
ATOM 3929 O O . GLU B 1 74 ? -12.086 33.156 17.141 1 85.19 74 GLU B O 1
ATOM 3934 N N . GLY B 1 75 ? -12.25 33.219 19.453 1 78.81 75 GLY B N 1
ATOM 3935 C CA . GLY B 1 75 ? -13.117 32.031 19.391 1 78.81 75 GLY B CA 1
ATOM 3936 C C . GLY B 1 75 ? -14.516 32.344 18.891 1 78.81 75 GLY B C 1
ATOM 3937 O O . GLY B 1 75 ? -14.875 33.531 18.734 1 78.81 75 GLY B O 1
ATOM 3938 N N . CYS B 1 76 ? -15.188 31.344 18.609 1 77.19 76 CYS B N 1
ATOM 3939 C CA . CYS B 1 76 ? -16.578 31.5 18.203 1 77.19 76 CYS B CA 1
ATOM 3940 C C . CYS B 1 76 ? -17.406 32.062 19.344 1 77.19 76 CYS B C 1
ATOM 3942 O O . CYS B 1 76 ? -17.281 31.641 20.5 1 77.19 76 CYS B O 1
ATOM 3944 N N . PRO B 1 77 ? -18.203 33.094 18.969 1 73.94 77 PRO B N 1
ATOM 3945 C CA . PRO B 1 77 ? -19.094 33.594 20.016 1 73.94 77 PRO B CA 1
ATOM 3946 C C . PRO B 1 77 ? -19.938 32.531 20.656 1 73.94 77 PRO B C 1
ATOM 3948 O O . PRO B 1 77 ? -20.375 31.594 19.984 1 73.94 77 PRO B O 1
ATOM 3951 N N . ALA B 1 78 ? -20.172 32.719 21.922 1 76.81 78 ALA B N 1
ATOM 3952 C CA . ALA B 1 78 ? -20.891 31.703 22.688 1 76.81 78 ALA B CA 1
ATOM 3953 C C . ALA B 1 78 ? -22.297 31.5 22.141 1 76.81 78 ALA B C 1
ATOM 3955 O O . ALA B 1 78 ? -22.875 30.422 22.266 1 76.81 78 ALA B O 1
ATOM 3956 N N . ASP B 1 79 ? -22.797 32.469 21.5 1 79.38 79 ASP B N 1
ATOM 3957 C CA . ASP B 1 79 ? -24.172 32.375 21.016 1 79.38 79 ASP B CA 1
ATOM 3958 C C . ASP B 1 79 ? -24.234 31.844 19.578 1 79.38 79 ASP B C 1
ATOM 3960 O O . ASP B 1 79 ? -25.312 31.625 19.047 1 79.38 79 ASP B O 1
ATOM 3964 N N . ALA B 1 80 ? -23.078 31.641 19.094 1 80.56 80 ALA B N 1
ATOM 3965 C CA . ALA B 1 80 ? -23.062 31.078 17.734 1 80.56 80 ALA B CA 1
ATOM 3966 C C . ALA B 1 80 ? -23.531 29.625 17.75 1 80.56 80 ALA B C 1
ATOM 3968 O O . ALA B 1 80 ? -23.219 28.875 18.672 1 80.56 80 ALA B O 1
ATOM 3969 N N . PRO B 1 81 ? -24.312 29.188 16.75 1 77.38 81 PRO B N 1
ATOM 3970 C CA . PRO B 1 81 ? -24.859 27.828 16.703 1 77.38 81 PRO B CA 1
ATOM 3971 C C . PRO B 1 81 ? -23.766 26.766 16.797 1 77.38 81 PRO B C 1
ATOM 3973 O O . PRO B 1 81 ? -24.016 25.672 17.297 1 77.38 81 PRO B O 1
ATOM 3976 N N . GLN B 1 82 ? -22.594 27.125 16.344 1 81.62 82 GLN B N 1
ATOM 3977 C CA . GLN B 1 82 ? -21.531 26.141 16.281 1 81.62 82 GLN B CA 1
ATOM 3978 C C . GLN B 1 82 ? -20.656 26.172 17.547 1 81.62 82 GLN B C 1
ATOM 3980 O O . GLN B 1 82 ? -19.734 25.375 17.688 1 81.62 82 GLN B O 1
ATOM 3985 N N . ALA B 1 83 ? -20.906 27.031 18.438 1 82.31 83 ALA B N 1
ATOM 3986 C CA . ALA B 1 83 ? -20.078 27.219 19.625 1 82.31 83 ALA B CA 1
ATOM 3987 C C . ALA B 1 83 ? -20 25.938 20.453 1 82.31 83 ALA B C 1
ATOM 3989 O O . ALA B 1 83 ? -18.922 25.594 20.953 1 82.31 83 ALA B O 1
ATOM 3990 N N . SER B 1 84 ? -21.078 25.25 20.578 1 81.94 84 SER B N 1
ATOM 3991 C CA . SER B 1 84 ? -21.125 24.062 21.406 1 81.94 84 SER B CA 1
ATOM 3992 C C . SER B 1 84 ? -20.266 22.938 20.812 1 81.94 84 SER B C 1
ATOM 3994 O O . SER B 1 84 ? -19.641 22.172 21.547 1 81.94 84 SER B O 1
ATOM 3996 N N . VAL B 1 85 ? -20.219 22.891 19.531 1 81.75 85 VAL B N 1
ATOM 3997 C CA . VAL B 1 85 ? -19.422 21.875 18.844 1 81.75 85 VAL B CA 1
ATOM 3998 C C . VAL B 1 85 ? -17.938 22.094 19.156 1 81.75 85 VAL B C 1
ATOM 4000 O O . VAL B 1 85 ? -17.234 21.172 19.562 1 81.75 85 VAL B O 1
ATOM 4003 N N . PHE B 1 86 ? -17.484 23.281 19.094 1 84.5 86 PHE B N 1
ATOM 4004 C CA . PHE B 1 86 ? -16.062 23.594 19.266 1 84.5 86 PHE B CA 1
ATOM 4005 C C . PHE B 1 86 ? -15.672 23.531 20.734 1 84.5 86 PHE B C 1
ATOM 4007 O O . PHE B 1 86 ? -14.555 23.141 21.062 1 84.5 86 PHE B O 1
ATOM 4014 N N . ALA B 1 87 ? -16.641 23.844 21.531 1 83.5 87 ALA B N 1
ATOM 4015 C CA . ALA B 1 87 ? -16.391 23.75 22.969 1 83.5 87 ALA B CA 1
ATOM 4016 C C . ALA B 1 87 ? -16.188 22.297 23.391 1 83.5 87 ALA B C 1
ATOM 4018 O O . ALA B 1 87 ? -15.344 22 24.234 1 83.5 87 ALA B O 1
ATOM 4019 N N . GLU B 1 88 ? -16.938 21.484 22.797 1 86 88 GLU B N 1
ATOM 4020 C CA . GLU B 1 88 ? -16.859 20.062 23.109 1 86 88 GLU B CA 1
ATOM 4021 C C . GLU B 1 88 ? -15.477 19.5 22.797 1 86 88 GLU B C 1
ATOM 4023 O O . GLU B 1 88 ? -14.984 18.609 23.484 1 86 88 GLU B O 1
ATOM 4028 N N . TYR B 1 89 ? -14.828 20.078 21.906 1 87.5 89 TYR B N 1
ATOM 4029 C CA . TYR B 1 89 ? -13.539 19.562 21.453 1 87.5 89 TYR B CA 1
ATOM 4030 C C . TYR B 1 89 ? -12.391 20.406 22.016 1 87.5 89 TYR B C 1
ATOM 4032 O O . TYR B 1 89 ? -11.219 20.047 21.859 1 87.5 89 TYR B O 1
ATOM 4040 N N . GLY B 1 90 ? -12.695 21.484 22.641 1 87.81 90 GLY B N 1
ATOM 4041 C CA . GLY B 1 90 ? -11.688 22.328 23.25 1 87.81 90 GLY B CA 1
ATOM 4042 C C . GLY B 1 90 ? -10.727 22.938 22.266 1 87.81 90 GLY B C 1
ATOM 4043 O O . GLY B 1 90 ? -9.539 23.094 22.547 1 87.81 90 GLY B O 1
ATOM 4044 N N . VAL B 1 91 ? -11.195 23.234 21.094 1 89.69 91 VAL B N 1
ATOM 4045 C CA . VAL B 1 91 ? -10.328 23.625 19.984 1 89.69 91 VAL B CA 1
ATOM 4046 C C . VAL B 1 91 ? -9.648 24.969 20.312 1 89.69 91 VAL B C 1
ATOM 4048 O O . VAL B 1 91 ? -8.469 25.141 20.031 1 89.69 91 VAL B O 1
ATOM 4051 N N . TYR B 1 92 ? -10.344 25.922 20.938 1 89.25 92 TYR B N 1
ATOM 4052 C CA . TYR B 1 92 ? -9.781 27.234 21.219 1 89.25 92 TYR B CA 1
ATOM 4053 C C . TYR B 1 92 ? -8.773 27.156 22.359 1 89.25 92 TYR B C 1
ATOM 4055 O O . TYR B 1 92 ? -7.68 27.719 22.266 1 89.25 92 TYR B O 1
ATOM 4063 N N . ALA B 1 93 ? -9.195 26.438 23.375 1 91.88 93 ALA B N 1
ATOM 4064 C CA . ALA B 1 93 ? -8.289 26.266 24.516 1 91.88 93 ALA B CA 1
ATOM 4065 C C . ALA B 1 93 ? -6.996 25.578 24.078 1 91.88 93 ALA B C 1
ATOM 4067 O O . ALA B 1 93 ? -5.906 25.953 24.531 1 91.88 93 ALA B O 1
ATOM 4068 N N . ARG B 1 94 ? -7.164 24.656 23.266 1 94.94 94 ARG B N 1
ATOM 4069 C CA . ARG B 1 94 ? -6.004 23.922 22.766 1 94.94 94 ARG B CA 1
ATOM 4070 C C . ARG B 1 94 ? -5.09 24.844 21.953 1 94.94 94 ARG B C 1
ATOM 4072 O O . ARG B 1 94 ? -3.867 24.797 22.109 1 94.94 94 ARG B O 1
ATOM 4079 N N . GLU B 1 95 ? -5.676 25.562 21.078 1 95 95 GLU B N 1
ATOM 4080 C CA . GLU B 1 95 ? -4.867 26.469 20.266 1 95 95 GLU B CA 1
ATOM 4081 C C . GLU B 1 95 ? -4.133 27.484 21.141 1 95 95 GLU B C 1
ATOM 4083 O O . GLU B 1 95 ? -2.975 27.812 20.875 1 95 95 GLU B O 1
ATOM 4088 N N . MET B 1 96 ? -4.82 27.984 22.172 1 95.25 96 MET B N 1
ATOM 4089 C CA . MET B 1 96 ? -4.184 28.906 23.109 1 95.25 96 MET B CA 1
ATOM 4090 C C . MET B 1 96 ? -3.006 28.234 23.812 1 95.25 96 MET B C 1
ATOM 4092 O O . MET B 1 96 ? -1.942 28.844 23.953 1 95.25 96 MET B O 1
ATOM 4096 N N . ASP B 1 97 ? -3.23 27 24.25 1 96.75 97 ASP B N 1
ATOM 4097 C CA . ASP B 1 97 ? -2.146 26.266 24.891 1 96.75 97 ASP B CA 1
ATOM 4098 C C . ASP B 1 97 ? -0.968 26.078 23.922 1 96.75 97 ASP B C 1
ATOM 4100 O O . ASP B 1 97 ? 0.19 26.203 24.328 1 96.75 97 ASP B O 1
ATOM 4104 N N . MET B 1 98 ? -1.257 25.812 22.703 1 97.62 98 MET B N 1
ATOM 4105 C CA . MET B 1 98 ? -0.209 25.656 21.703 1 97.62 98 MET B CA 1
ATOM 4106 C C . MET B 1 98 ? 0.636 26.922 21.594 1 97.62 98 MET B C 1
ATOM 4108 O O . MET B 1 98 ? 1.859 26.859 21.734 1 97.62 98 MET B O 1
ATOM 4112 N N . TYR B 1 99 ? 0.012 28.047 21.406 1 96.75 99 TYR B N 1
ATOM 4113 C CA . TYR B 1 99 ? 0.721 29.297 21.141 1 96.75 99 TYR B CA 1
ATOM 4114 C C . TYR B 1 99 ? 1.373 29.844 22.406 1 96.75 99 TYR B C 1
ATOM 4116 O O . TYR B 1 99 ? 2.404 30.516 22.344 1 96.75 99 TYR B O 1
ATOM 4124 N N . GLU B 1 100 ? 0.794 29.516 23.516 1 96.12 100 GLU B N 1
ATOM 4125 C CA . GLU B 1 100 ? 1.28 30.094 24.766 1 96.12 100 GLU B CA 1
ATOM 4126 C C . GLU B 1 100 ? 2.414 29.25 25.359 1 96.12 100 GLU B C 1
ATOM 4128 O O . GLU B 1 100 ? 3.379 29.797 25.906 1 96.12 100 GLU B O 1
ATOM 4133 N N . PHE B 1 101 ? 2.277 27.938 25.266 1 96.94 101 PHE B N 1
ATOM 4134 C CA . PHE B 1 101 ? 3.191 27.094 26.016 1 96.94 101 PHE B CA 1
ATOM 4135 C C . PHE B 1 101 ? 3.965 26.172 25.094 1 96.94 101 PHE B C 1
ATOM 4137 O O . PHE B 1 101 ? 5.191 26.094 25.172 1 96.94 101 PHE B O 1
ATOM 4144 N N . VAL B 1 102 ? 3.328 25.5 24.188 1 98.06 102 VAL B N 1
ATOM 4145 C CA . VAL B 1 102 ? 3.896 24.375 23.469 1 98.06 102 VAL B CA 1
ATOM 4146 C C . VAL B 1 102 ? 4.848 24.875 22.375 1 98.06 102 VAL B C 1
ATOM 4148 O O . VAL B 1 102 ? 6.027 24.516 22.359 1 98.06 102 VAL B O 1
ATOM 4151 N N . LEU B 1 103 ? 4.395 25.766 21.5 1 98.06 103 LEU B N 1
ATOM 4152 C CA . LEU B 1 103 ? 5.168 26.219 20.359 1 98.06 103 LEU B CA 1
ATOM 4153 C C . LEU B 1 103 ? 6.402 27 20.797 1 98.06 103 LEU B C 1
ATOM 4155 O O . LEU B 1 103 ? 7.488 26.812 20.25 1 98.06 103 LEU B O 1
ATOM 4159 N N . PRO B 1 104 ? 6.27 27.875 21.812 1 96.56 104 PRO B N 1
ATOM 4160 C CA . PRO B 1 104 ? 7.48 28.562 22.281 1 96.56 104 PRO B CA 1
ATOM 4161 C C . PRO B 1 104 ? 8.539 27.594 22.797 1 96.56 104 PRO B C 1
ATOM 4163 O O . PRO B 1 104 ? 9.734 27.766 22.531 1 96.56 104 PRO B O 1
ATOM 4166 N N . LYS B 1 105 ? 8.094 26.578 23.547 1 97.56 105 LYS B N 1
ATOM 4167 C CA . LYS B 1 105 ? 9.047 25.594 24.047 1 97.56 105 LYS B CA 1
ATOM 4168 C C . LYS B 1 105 ? 9.664 24.797 22.906 1 97.56 105 LYS B C 1
ATOM 4170 O O . LYS B 1 105 ? 10.852 24.469 22.953 1 97.56 105 LYS B O 1
ATOM 4175 N N . MET B 1 106 ? 8.898 24.422 21.906 1 97.75 106 MET B N 1
ATOM 4176 C CA . MET B 1 106 ? 9.422 23.734 20.719 1 97.75 106 MET B CA 1
ATOM 4177 C C . MET B 1 106 ? 10.469 24.594 20.016 1 97.75 106 MET B C 1
ATOM 4179 O O . MET B 1 106 ? 11.492 24.078 19.562 1 97.75 106 MET B O 1
ATOM 4183 N N . THR B 1 107 ? 10.164 25.844 19.906 1 97.12 107 THR B N 1
ATOM 4184 C CA . THR B 1 107 ? 11.102 26.766 19.281 1 97.12 107 THR B CA 1
ATOM 4185 C C . THR B 1 107 ? 12.43 26.781 20.047 1 97.12 107 THR B C 1
ATOM 4187 O O . THR B 1 107 ? 13.5 26.766 19.438 1 97.12 107 THR B O 1
ATOM 4190 N N . GLN B 1 108 ? 12.328 26.812 21.328 1 96.94 108 GLN B N 1
ATOM 4191 C CA . GLN B 1 108 ? 13.531 26.781 22.156 1 96.94 108 GLN B CA 1
ATOM 4192 C C . GLN B 1 108 ? 14.352 25.531 21.891 1 96.94 108 GLN B C 1
ATOM 4194 O O . GLN B 1 108 ? 15.578 25.594 21.766 1 96.94 108 GLN B O 1
ATOM 4199 N N . LEU B 1 109 ? 13.711 24.391 21.844 1 96.75 109 LEU B N 1
ATOM 4200 C CA . LEU B 1 109 ? 14.383 23.125 21.594 1 96.75 109 LEU B CA 1
ATOM 4201 C C . LEU B 1 109 ? 15.086 23.156 20.234 1 96.75 109 LEU B C 1
ATOM 4203 O O . LEU B 1 109 ? 16.219 22.688 20.109 1 96.75 109 LEU B O 1
ATOM 4207 N N . LEU B 1 110 ? 14.43 23.688 19.266 1 96.81 110 LEU B N 1
ATOM 4208 C CA . LEU B 1 110 ? 15 23.75 17.922 1 96.81 110 LEU B CA 1
ATOM 4209 C C . LEU B 1 110 ? 16.172 24.719 17.875 1 96.81 110 LEU B C 1
ATOM 4211 O O . LEU B 1 110 ? 17.156 24.469 17.172 1 96.81 110 LEU B O 1
ATOM 4215 N N . ARG B 1 111 ? 16.078 25.797 18.641 1 95.81 111 ARG B N 1
ATOM 4216 C CA . ARG B 1 111 ? 17.188 26.734 18.719 1 95.81 111 ARG B CA 1
ATOM 4217 C C . ARG B 1 111 ? 18.422 26.078 19.328 1 95.81 111 ARG B C 1
ATOM 4219 O O . ARG B 1 111 ? 19.547 26.359 18.906 1 95.81 111 ARG B O 1
ATOM 4226 N N . GLU B 1 112 ? 18.141 25.25 20.25 1 93.25 112 GLU B N 1
ATOM 4227 C CA . GLU B 1 112 ? 19.234 24.5 20.875 1 93.25 112 GLU B CA 1
ATOM 4228 C C . GLU B 1 112 ? 19.953 23.625 19.844 1 93.25 112 GLU B C 1
ATOM 4230 O O . GLU B 1 112 ? 21.141 23.359 19.984 1 93.25 112 GLU B O 1
ATOM 4235 N N . MET B 1 113 ? 19.266 23.25 18.828 1 91.75 113 MET B N 1
ATOM 4236 C CA . MET B 1 113 ? 19.828 22.406 17.781 1 91.75 113 MET B CA 1
ATOM 4237 C C . MET B 1 113 ? 20.406 23.25 16.641 1 91.75 113 MET B C 1
ATOM 4239 O O . MET B 1 113 ? 20.844 22.703 15.633 1 91.75 113 MET B O 1
ATOM 4243 N N . GLY B 1 114 ? 20.281 24.5 16.734 1 92.19 114 GLY B N 1
ATOM 4244 C CA . GLY B 1 114 ? 20.891 25.406 15.766 1 92.19 114 GLY B CA 1
ATOM 4245 C C . GLY B 1 114 ? 19.938 25.812 14.664 1 92.19 114 GLY B C 1
ATOM 4246 O O . GLY B 1 114 ? 20.344 26.453 13.688 1 92.19 114 GLY B O 1
ATOM 4247 N N . VAL B 1 115 ? 18.703 25.453 14.875 1 92.81 115 VAL B N 1
ATOM 4248 C CA . VAL B 1 115 ? 17.719 25.859 13.875 1 92.81 115 VAL B CA 1
ATOM 4249 C C . VAL B 1 115 ? 17.359 27.328 14.062 1 92.81 115 VAL B C 1
ATOM 4251 O O . VAL B 1 115 ? 16.938 27.734 15.141 1 92.81 115 VAL B O 1
ATOM 4254 N N . LYS B 1 116 ? 17.484 28.094 13 1 90.69 116 LYS B N 1
ATOM 4255 C CA . LYS B 1 116 ? 17.281 29.547 13.109 1 90.69 116 LYS B CA 1
ATOM 4256 C C . LYS B 1 116 ? 16 29.969 12.383 1 90.69 116 LYS B C 1
ATOM 4258 O O . LYS B 1 116 ? 15.5 31.078 12.602 1 90.69 116 LYS B O 1
ATOM 4263 N N . ASP B 1 117 ? 15.422 29.109 11.656 1 89.56 117 ASP B N 1
ATOM 4264 C CA . ASP B 1 117 ? 14.25 29.453 10.859 1 89.56 117 ASP B CA 1
ATOM 4265 C C . ASP B 1 117 ? 13.039 29.719 11.742 1 89.56 117 ASP B C 1
ATOM 4267 O O . ASP B 1 117 ? 12.969 29.234 12.875 1 89.56 117 ASP B O 1
ATOM 4271 N N . LYS B 1 118 ? 12.156 30.625 11.273 1 90.75 118 LYS B N 1
ATOM 4272 C CA . LYS B 1 118 ? 10.859 30.797 11.922 1 90.75 118 LYS B CA 1
ATOM 4273 C C . LYS B 1 118 ? 10.039 29.5 11.852 1 90.75 118 LYS B C 1
ATOM 4275 O O . LYS B 1 118 ? 10 28.844 10.812 1 90.75 118 LYS B O 1
ATOM 4280 N N . LEU B 1 119 ? 9.352 29.188 12.922 1 91.06 119 LEU B N 1
ATOM 4281 C CA . LEU B 1 119 ? 8.695 27.891 13 1 91.06 119 LEU B CA 1
ATOM 4282 C C . LEU B 1 119 ? 7.184 28.047 13.094 1 91.06 119 LEU B C 1
ATOM 4284 O O . LEU B 1 119 ? 6.438 27.094 12.844 1 91.06 119 LEU B O 1
ATOM 4288 N N . HIS B 1 120 ? 6.754 29.203 13.562 1 94.25 120 HIS B N 1
ATOM 4289 C CA . HIS B 1 120 ? 5.344 29.562 13.688 1 94.25 120 HIS B CA 1
ATOM 4290 C C . HIS B 1 120 ? 5.172 31.047 13.93 1 94.25 120 HIS B C 1
ATOM 4292 O O . HIS B 1 120 ? 6.152 31.766 14.156 1 94.25 120 HIS B O 1
ATOM 4298 N N . ALA B 1 121 ? 4.008 31.531 13.805 1 95.12 121 ALA B N 1
ATOM 4299 C CA . ALA B 1 121 ? 3.725 32.906 14.195 1 95.12 121 ALA B CA 1
ATOM 4300 C C . ALA B 1 121 ? 3.92 33.094 15.695 1 95.12 121 ALA B C 1
ATOM 4302 O O . ALA B 1 121 ? 3.523 32.25 16.5 1 95.12 121 ALA B O 1
ATOM 4303 N N . ASP B 1 122 ? 4.496 34.156 16.047 1 94.19 122 ASP B N 1
ATOM 4304 C CA . ASP B 1 122 ? 4.613 34.469 17.469 1 94.19 122 ASP B CA 1
ATOM 4305 C C . ASP B 1 122 ? 3.277 34.938 18.031 1 94.19 122 ASP B C 1
ATOM 4307 O O . ASP B 1 122 ? 2.514 35.625 17.359 1 94.19 122 ASP B O 1
ATOM 4311 N N . ALA B 1 123 ? 3.08 34.531 19.203 1 94.62 123 ALA B N 1
ATOM 4312 C CA . ALA B 1 123 ? 1.934 35.094 19.938 1 94.62 123 ALA B CA 1
ATOM 4313 C C . ALA B 1 123 ? 2.324 36.344 20.719 1 94.62 123 ALA B C 1
ATOM 4315 O O . ALA B 1 123 ? 3.166 36.281 21.609 1 94.62 123 ALA B O 1
ATOM 4316 N N . ILE B 1 124 ? 1.706 37.406 20.344 1 91.88 124 ILE B N 1
ATOM 4317 C CA . ILE B 1 124 ? 1.913 38.625 21.094 1 91.88 124 ILE B CA 1
ATOM 4318 C C . ILE B 1 124 ? 1.208 38.562 22.438 1 91.88 124 ILE B C 1
ATOM 4320 O O . ILE B 1 124 ? 1.727 39.031 23.453 1 91.88 124 ILE B O 1
ATOM 4324 N N . CYS B 1 125 ? 0.059 38 22.344 1 91.25 125 CYS B N 1
ATOM 4325 C CA . CYS B 1 125 ? -0.701 37.812 23.578 1 91.25 125 CYS B CA 1
ATOM 4326 C C . CYS B 1 125 ? -1.71 36.688 23.438 1 91.25 125 CYS B C 1
ATOM 4328 O O . CYS B 1 125 ? -2.277 36.5 22.359 1 91.25 125 CYS B O 1
ATOM 4330 N N . VAL B 1 126 ? -1.854 35.906 24.5 1 93.12 126 VAL B N 1
ATOM 4331 C CA . VAL B 1 126 ? -2.947 34.969 24.688 1 93.12 126 VAL B CA 1
ATOM 4332 C C . VAL B 1 126 ? -3.764 35.344 25.922 1 93.12 126 VAL B C 1
ATOM 4334 O O . VAL B 1 126 ? -3.273 35.281 27.047 1 93.12 126 VAL B O 1
ATOM 4337 N N . ASP B 1 127 ? -4.883 35.844 25.656 1 90.44 127 ASP B N 1
ATOM 4338 C CA . ASP B 1 127 ? -5.746 36.281 26.75 1 90.44 127 ASP B CA 1
ATOM 4339 C C . ASP B 1 127 ? -6.93 35.344 26.938 1 90.44 127 ASP B C 1
ATOM 4341 O O . ASP B 1 127 ? -7.949 35.469 26.266 1 90.44 127 ASP B O 1
ATOM 4345 N N . ARG B 1 128 ? -6.906 34.562 27.875 1 88.75 128 ARG B N 1
ATOM 4346 C CA . ARG B 1 128 ? -7.91 33.531 28.109 1 88.75 128 ARG B CA 1
ATOM 4347 C C . ARG B 1 128 ? -9.188 34.125 28.688 1 88.75 128 ARG B C 1
ATOM 4349 O O . ARG B 1 128 ? -10.273 33.562 28.5 1 88.75 128 ARG B O 1
ATOM 4356 N N . GLN B 1 129 ? -8.977 35.219 29.422 1 83.81 129 GLN B N 1
ATOM 4357 C CA . GLN B 1 129 ? -10.156 35.875 29.984 1 83.81 129 GLN B CA 1
ATOM 4358 C C . GLN B 1 129 ? -11.086 36.375 28.891 1 83.81 129 GLN B C 1
ATOM 4360 O O . GLN B 1 129 ? -12.297 36.188 28.953 1 83.81 129 GLN B O 1
ATOM 4365 N N . TYR B 1 130 ? -10.469 36.938 27.859 1 80.5 130 TYR B N 1
ATOM 4366 C CA . TYR B 1 130 ? -11.258 37.469 26.766 1 80.5 130 TYR B CA 1
ATOM 4367 C C . TYR B 1 130 ? -11.391 36.469 25.641 1 80.5 130 TYR B C 1
ATOM 4369 O O . TYR B 1 130 ? -12.156 36.656 24.688 1 80.5 130 TYR B O 1
ATOM 4377 N N . GLY B 1 131 ? -10.664 35.406 25.766 1 84.25 131 GLY B N 1
ATOM 4378 C CA . GLY B 1 131 ? -10.719 34.375 24.734 1 84.25 131 GLY B CA 1
ATOM 4379 C C . GLY B 1 131 ? -10.125 34.812 23.406 1 84.25 131 GLY B C 1
ATOM 4380 O O . GLY B 1 131 ? -10.703 34.594 22.344 1 84.25 131 GLY B O 1
ATOM 4381 N N . ILE B 1 132 ? -9.023 35.531 23.438 1 88.19 132 ILE B N 1
ATOM 4382 C CA . ILE B 1 132 ? -8.438 36.062 22.203 1 88.19 132 ILE B CA 1
ATOM 4383 C C . ILE B 1 132 ? -6.945 35.75 22.156 1 88.19 132 ILE B C 1
ATOM 4385 O O . ILE B 1 132 ? -6.316 35.562 23.203 1 88.19 132 ILE B O 1
ATOM 4389 N N . MET B 1 133 ? -6.461 35.656 20.938 1 92.94 133 MET B N 1
ATOM 4390 C CA . MET B 1 133 ? -5.027 35.594 20.672 1 92.94 133 MET B CA 1
ATOM 4391 C C . MET B 1 133 ? -4.598 36.656 19.656 1 92.94 133 MET B C 1
ATOM 4393 O O . MET B 1 133 ? -5.254 36.844 18.641 1 92.94 133 MET B O 1
ATOM 4397 N N . LEU B 1 134 ? -3.621 37.375 20.016 1 92.75 134 LEU B N 1
ATOM 4398 C CA . LEU B 1 134 ? -2.979 38.312 19.094 1 92.75 134 LEU B CA 1
ATOM 4399 C C . LEU B 1 134 ? -1.679 37.719 18.547 1 92.75 134 LEU B C 1
ATOM 4401 O O . LEU B 1 134 ? -0.72 37.531 19.297 1 92.75 134 LEU B O 1
ATOM 4405 N N . LEU B 1 135 ? -1.706 37.5 17.25 1 95.19 135 LEU B N 1
ATOM 4406 C CA . LEU B 1 135 ? -0.589 36.781 16.641 1 95.19 135 LEU B CA 1
ATOM 4407 C C . LEU B 1 135 ? 0.181 37.656 15.68 1 95.19 135 LEU B C 1
ATOM 4409 O O . LEU B 1 135 ? -0.367 38.656 15.156 1 95.19 135 LEU B O 1
ATOM 4413 N N . GLU B 1 136 ? 1.367 37.312 15.523 1 94.62 136 GLU B N 1
ATOM 4414 C CA . GLU B 1 136 ? 2.211 37.938 14.516 1 94.62 136 GLU B CA 1
ATOM 4415 C C . GLU B 1 136 ? 1.6 37.812 13.125 1 94.62 136 GLU B C 1
ATOM 4417 O O . GLU B 1 136 ? 1.074 36.781 12.766 1 94.62 136 GLU B O 1
ATOM 4422 N N . ASP B 1 137 ? 1.6 38.906 12.422 1 94.06 137 ASP B N 1
ATOM 4423 C CA . ASP B 1 137 ? 1.183 38.875 11.023 1 94.06 137 ASP B CA 1
ATOM 4424 C C . ASP B 1 137 ? 2.324 38.438 10.117 1 94.06 137 ASP B C 1
ATOM 4426 O O . ASP B 1 137 ? 3.176 39.219 9.727 1 94.06 137 ASP B O 1
ATOM 4430 N N . LEU B 1 138 ? 2.221 37.219 9.633 1 95 138 LEU B N 1
ATOM 4431 C CA . LEU B 1 138 ? 3.297 36.594 8.883 1 95 138 LEU B CA 1
ATOM 4432 C C . LEU B 1 138 ? 3.412 37.188 7.484 1 95 138 LEU B C 1
ATOM 4434 O O . LEU B 1 138 ? 4.426 37.031 6.805 1 95 138 LEU B O 1
ATOM 4438 N N . SER B 1 139 ? 2.348 37.906 7.078 1 92.25 139 SER B N 1
ATOM 4439 C CA . SER B 1 139 ? 2.408 38.562 5.766 1 92.25 139 SER B CA 1
ATOM 4440 C C . SER B 1 139 ? 3.512 39.594 5.711 1 92.25 139 SER B C 1
ATOM 4442 O O . SER B 1 139 ? 4.074 39.875 4.645 1 92.25 139 SER B O 1
ATOM 4444 N N . LEU B 1 140 ? 3.779 40.188 6.855 1 92.25 140 LEU B N 1
ATOM 4445 C CA . LEU B 1 140 ? 4.844 41.188 6.934 1 92.25 140 LEU B CA 1
ATOM 4446 C C . LEU B 1 140 ? 6.203 40.562 6.684 1 92.25 140 LEU B C 1
ATOM 4448 O O . LEU B 1 140 ? 7.16 41.25 6.316 1 92.25 140 LEU B O 1
ATOM 4452 N N . LEU B 1 141 ? 6.277 39.312 6.93 1 93.44 141 LEU B N 1
ATOM 4453 C CA . LEU B 1 141 ? 7.492 38.562 6.652 1 93.44 141 LEU B CA 1
ATOM 4454 C C . LEU B 1 141 ? 7.414 37.875 5.297 1 93.44 141 LEU B C 1
ATOM 4456 O O . LEU B 1 141 ? 8.203 36.969 5.004 1 93.44 141 LEU B O 1
ATOM 4460 N N . GLU B 1 142 ? 6.375 38.125 4.555 1 94.5 142 GLU B N 1
ATOM 4461 C CA . GLU B 1 142 ? 6.176 37.688 3.174 1 94.5 142 GLU B CA 1
ATOM 4462 C C . GLU B 1 142 ? 5.781 36.219 3.107 1 94.5 142 GLU B C 1
ATOM 4464 O O . GLU B 1 142 ? 6.102 35.531 2.141 1 94.5 142 GLU B O 1
ATOM 4469 N N . TYR B 1 143 ? 5.25 35.75 4.152 1 96 143 TYR B N 1
ATOM 4470 C CA . TYR B 1 143 ? 4.625 34.438 4.086 1 96 143 TYR B CA 1
ATOM 4471 C C . TYR B 1 143 ? 3.236 34.531 3.471 1 96 143 TYR B C 1
ATOM 4473 O O . TYR B 1 143 ? 2.486 35.469 3.74 1 96 143 TYR B O 1
ATOM 4481 N N . LYS B 1 144 ? 2.9 33.594 2.693 1 95.19 144 LYS B N 1
ATOM 4482 C CA . LYS B 1 144 ? 1.575 33.562 2.082 1 95.19 144 LYS B CA 1
ATOM 4483 C C . LYS B 1 144 ? 1.124 32.125 1.867 1 95.19 144 LYS B C 1
ATOM 4485 O O . LYS B 1 144 ? 1.952 31.203 1.789 1 95.19 144 LYS B O 1
ATOM 4490 N N . ASN B 1 145 ? -0.17 31.938 1.84 1 94.25 145 ASN B N 1
ATOM 4491 C CA . ASN B 1 145 ? -0.718 30.641 1.495 1 94.25 145 ASN B CA 1
ATOM 4492 C C . ASN B 1 145 ? -0.605 30.359 -0.001 1 94.25 145 ASN B C 1
ATOM 4494 O O . ASN B 1 145 ? -0.638 31.281 -0.813 1 94.25 145 ASN B O 1
ATOM 4498 N N . ALA B 1 146 ? -0.434 29.078 -0.306 1 94.25 146 ALA B N 1
ATOM 4499 C CA . ALA B 1 146 ? -0.596 28.672 -1.698 1 94.25 146 ALA B CA 1
ATOM 4500 C C . ALA B 1 146 ? -2.07 28.609 -2.086 1 94.25 146 ALA B C 1
ATOM 4502 O O . ALA B 1 146 ? -2.949 28.719 -1.226 1 94.25 146 ALA B O 1
ATOM 4503 N N . ASP B 1 147 ? -2.338 28.531 -3.344 1 91.88 147 ASP B N 1
ATOM 4504 C CA . ASP B 1 147 ? -3.697 28.453 -3.869 1 91.88 147 ASP B CA 1
ATOM 4505 C C . ASP B 1 147 ? -4.32 27.094 -3.584 1 91.88 147 ASP B C 1
ATOM 4507 O O . ASP B 1 147 ? -3.922 26.094 -4.172 1 91.88 147 ASP B O 1
ATOM 4511 N N . ARG B 1 148 ? -5.289 27.078 -2.785 1 89.25 148 ARG B N 1
ATOM 4512 C CA . ARG B 1 148 ? -5.895 25.828 -2.34 1 89.25 148 ARG B CA 1
ATOM 4513 C C . ARG B 1 148 ? -6.57 25.094 -3.5 1 89.25 148 ARG B C 1
ATOM 4515 O O . ARG B 1 148 ? -6.684 23.875 -3.486 1 89.25 148 ARG B O 1
ATOM 4522 N N . VAL B 1 149 ? -7.066 25.781 -4.496 1 89.44 149 VAL B N 1
ATOM 4523 C CA . VAL B 1 149 ? -7.777 25.172 -5.617 1 89.44 149 VAL B CA 1
ATOM 4524 C C . VAL B 1 149 ? -6.777 24.516 -6.566 1 89.44 149 VAL B C 1
ATOM 4526 O O . VAL B 1 149 ? -7.031 23.422 -7.086 1 89.44 149 VAL B O 1
ATOM 4529 N N . LYS B 1 150 ? -5.621 25.188 -6.73 1 92.44 150 LYS B N 1
ATOM 4530 C CA . LYS B 1 150 ? -4.59 24.656 -7.621 1 92.44 150 LYS B CA 1
ATOM 4531 C C . LYS B 1 150 ? -3.846 23.484 -6.965 1 92.44 150 LYS B C 1
ATOM 4533 O O . LYS B 1 150 ? -3.186 22.703 -7.648 1 92.44 150 LYS B O 1
ATOM 4538 N N . GLN B 1 151 ? -3.914 23.391 -5.637 1 94.31 151 GLN B N 1
ATOM 4539 C CA . GLN B 1 151 ? -3.24 22.359 -4.859 1 94.31 151 GLN B CA 1
ATOM 4540 C C . GLN B 1 151 ? -1.724 22.453 -5 1 94.31 151 GLN B C 1
ATOM 4542 O O . GLN B 1 151 ? -1.219 23.359 -5.68 1 94.31 151 GLN B O 1
ATOM 4547 N N . LEU B 1 152 ? -0.985 21.641 -4.359 1 97.94 152 LEU B N 1
ATOM 4548 C CA . LEU B 1 152 ? 0.451 21.844 -4.195 1 97.94 152 LEU B CA 1
ATOM 4549 C C . LEU B 1 152 ? 1.236 20.953 -5.152 1 97.94 152 LEU B C 1
ATOM 4551 O O . LEU B 1 152 ? 0.889 19.781 -5.348 1 97.94 152 LEU B O 1
ATOM 4555 N N . ASP B 1 153 ? 2.244 21.531 -5.758 1 97.94 153 ASP B N 1
ATOM 4556 C CA . ASP B 1 153 ? 3.184 20.766 -6.582 1 97.94 153 ASP B CA 1
ATOM 4557 C C . ASP B 1 153 ? 4.234 20.078 -5.723 1 97.94 153 ASP B C 1
ATOM 4559 O O . ASP B 1 153 ? 4.133 20.062 -4.492 1 97.94 153 ASP B O 1
ATOM 4563 N N . MET B 1 154 ? 5.207 19.469 -6.336 1 98.44 154 MET B N 1
ATOM 4564 C CA . MET B 1 154 ? 6.191 18.641 -5.648 1 98.44 154 MET B CA 1
ATOM 4565 C C . MET B 1 154 ? 7.062 19.484 -4.723 1 98.44 154 MET B C 1
ATOM 4567 O O . MET B 1 154 ? 7.348 19.078 -3.594 1 98.44 154 MET B O 1
ATOM 4571 N N . GLU B 1 155 ? 7.527 20.625 -5.156 1 98.06 155 GLU B N 1
ATOM 4572 C CA . GLU B 1 155 ? 8.414 21.453 -4.359 1 98.06 155 GLU B CA 1
ATOM 4573 C C . GLU B 1 155 ? 7.75 21.891 -3.062 1 98.06 155 GLU B C 1
ATOM 4575 O O . GLU B 1 155 ? 8.352 21.812 -1.989 1 98.06 155 GLU B O 1
ATOM 4580 N N . HIS B 1 156 ? 6.465 22.359 -3.189 1 98.56 156 HIS B N 1
ATOM 4581 C CA . HIS B 1 156 ? 5.703 22.75 -2.006 1 98.56 156 HIS B CA 1
ATOM 4582 C C . HIS B 1 156 ? 5.512 21.562 -1.068 1 98.56 156 HIS B C 1
ATOM 4584 O O . HIS B 1 156 ? 5.609 21.703 0.152 1 98.56 156 HIS B O 1
ATOM 4590 N N . THR B 1 157 ? 5.246 20.406 -1.672 1 98.75 157 THR B N 1
ATOM 4591 C CA . THR B 1 157 ? 4.984 19.203 -0.899 1 98.75 157 THR B CA 1
ATOM 4592 C C . THR B 1 157 ? 6.223 18.797 -0.1 1 98.75 157 THR B C 1
ATOM 4594 O O . THR B 1 157 ? 6.133 18.531 1.101 1 98.75 157 THR B O 1
ATOM 4597 N N . LEU B 1 158 ? 7.395 18.812 -0.712 1 98.56 158 LEU B N 1
ATOM 4598 C CA . LEU B 1 158 ? 8.617 18.359 -0.067 1 98.56 158 LEU B CA 1
ATOM 4599 C C . LEU B 1 158 ? 9.008 19.281 1.086 1 98.56 158 LEU B C 1
ATOM 4601 O O . LEU B 1 158 ? 9.391 18.812 2.16 1 98.56 158 LEU B O 1
ATOM 4605 N N . VAL B 1 159 ? 8.867 20.594 0.911 1 98.19 159 VAL B N 1
ATOM 4606 C CA . VAL B 1 159 ? 9.227 21.531 1.973 1 98.19 159 VAL B CA 1
ATOM 4607 C C . VAL B 1 159 ? 8.258 21.375 3.143 1 98.19 159 VAL B C 1
ATOM 4609 O O . VAL B 1 159 ? 8.648 21.5 4.305 1 98.19 159 VAL B O 1
ATOM 4612 N N . THR B 1 160 ? 6.996 21.094 2.834 1 98.69 160 THR B N 1
ATOM 4613 C CA . THR B 1 160 ? 5.996 20.875 3.875 1 98.69 160 THR B CA 1
ATOM 4614 C C . THR B 1 160 ? 6.301 19.609 4.66 1 98.69 160 THR B C 1
ATOM 4616 O O . THR B 1 160 ? 6.18 19.578 5.887 1 98.69 160 THR B O 1
ATOM 4619 N N . LEU B 1 161 ? 6.719 18.578 3.947 1 98.81 161 LEU B N 1
ATOM 4620 C CA . LEU B 1 161 ? 7.047 17.328 4.617 1 98.81 161 LEU B CA 1
ATOM 4621 C C . LEU B 1 161 ? 8.258 17.5 5.531 1 98.81 161 LEU B C 1
ATOM 4623 O O . LEU B 1 161 ? 8.305 16.906 6.617 1 98.81 161 LEU B O 1
ATOM 4627 N N . GLU B 1 162 ? 9.227 18.281 5.113 1 98.31 162 GLU B N 1
ATOM 4628 C CA . GLU B 1 162 ? 10.367 18.578 5.973 1 98.31 162 GLU B CA 1
ATOM 4629 C C . GLU B 1 162 ? 9.93 19.328 7.23 1 98.31 162 GLU B C 1
ATOM 4631 O O . GLU B 1 162 ? 10.414 19.047 8.328 1 98.31 162 GLU B O 1
ATOM 4636 N N . MET B 1 163 ? 9.023 20.234 7.031 1 98.31 163 MET B N 1
ATOM 4637 C CA . MET B 1 163 ? 8.484 21 8.148 1 98.31 163 MET B CA 1
ATOM 4638 C C . MET B 1 163 ? 7.746 20.094 9.125 1 98.31 163 MET B C 1
ATOM 4640 O O . MET B 1 163 ? 7.957 20.172 10.336 1 98.31 163 MET B O 1
ATOM 4644 N N . LEU B 1 164 ? 6.93 19.188 8.609 1 98.75 164 LEU B N 1
ATOM 4645 C CA . LEU B 1 164 ? 6.172 18.266 9.453 1 98.75 164 LEU B CA 1
ATOM 4646 C C . LEU B 1 164 ? 7.109 17.328 10.203 1 98.75 164 LEU B C 1
ATOM 4648 O O . LEU B 1 164 ? 6.902 17.062 11.391 1 98.75 164 LEU B O 1
ATOM 4652 N N . ALA B 1 165 ? 8.094 16.812 9.492 1 98.5 165 ALA B N 1
ATOM 4653 C CA . ALA B 1 165 ? 9.055 15.922 10.133 1 98.5 165 ALA B CA 1
ATOM 4654 C C . ALA B 1 165 ? 9.75 16.609 11.305 1 98.5 165 ALA B C 1
ATOM 4656 O O . ALA B 1 165 ? 9.906 16.016 12.375 1 98.5 165 ALA B O 1
ATOM 4657 N N . LYS B 1 166 ? 10.188 17.844 11.086 1 97.88 166 LYS B N 1
ATOM 4658 C CA . LYS B 1 166 ? 10.82 18.625 12.141 1 97.88 166 LYS B CA 1
ATOM 4659 C C . LYS B 1 166 ? 9.859 18.875 13.297 1 97.88 166 LYS B C 1
ATOM 4661 O O . LYS B 1 166 ? 10.234 18.719 14.461 1 97.88 166 LYS B O 1
ATOM 4666 N N . PHE B 1 167 ? 8.664 19.266 12.984 1 98.31 167 PHE B N 1
ATOM 4667 C CA . PHE B 1 167 ? 7.629 19.5 13.984 1 98.31 167 PHE B CA 1
ATOM 4668 C C . PHE B 1 167 ? 7.379 18.266 14.82 1 98.31 167 PHE B C 1
ATOM 4670 O O . PHE B 1 167 ? 7.391 18.312 16.047 1 98.31 167 PHE B O 1
ATOM 4677 N N . HIS B 1 168 ? 7.184 17.109 14.172 1 98.56 168 HIS B N 1
ATOM 4678 C CA . HIS B 1 168 ? 6.859 15.852 14.844 1 98.56 168 HIS B CA 1
ATOM 4679 C C . HIS B 1 168 ? 8.023 15.375 15.703 1 98.56 168 HIS B C 1
ATOM 4681 O O . HIS B 1 168 ? 7.816 14.891 16.828 1 98.56 168 HIS B O 1
ATOM 4687 N N . ALA B 1 169 ? 9.227 15.461 15.172 1 97.88 169 ALA B N 1
ATOM 4688 C CA . ALA B 1 169 ? 10.406 15.07 15.945 1 97.88 169 ALA B CA 1
ATOM 4689 C C . ALA B 1 169 ? 10.547 15.93 17.203 1 97.88 169 ALA B C 1
ATOM 4691 O O . ALA B 1 169 ? 10.758 15.406 18.297 1 97.88 169 ALA B O 1
ATOM 4692 N N . THR B 1 170 ? 10.383 17.234 17.016 1 98 170 THR B N 1
ATOM 4693 C CA . THR B 1 170 ? 10.523 18.156 18.141 1 98 170 THR B CA 1
ATOM 4694 C C . THR B 1 170 ? 9.43 17.922 19.172 1 98 170 THR B C 1
ATOM 4696 O O . THR B 1 170 ? 9.688 18 20.375 1 98 170 THR B O 1
ATOM 4699 N N . ALA B 1 171 ? 8.266 17.656 18.688 1 98.06 171 ALA B N 1
ATOM 4700 C CA . ALA B 1 171 ? 7.141 17.391 19.594 1 98.06 171 ALA B CA 1
ATOM 4701 C C . ALA B 1 171 ? 7.391 16.141 20.438 1 98.06 171 ALA B C 1
ATOM 4703 O O . ALA B 1 171 ? 7.012 16.094 21.609 1 98.06 171 ALA B O 1
ATOM 4704 N N . LEU B 1 172 ? 7.945 15.164 19.828 1 97.25 172 LEU B N 1
ATOM 4705 C CA . LEU B 1 172 ? 8.281 13.969 20.594 1 97.25 172 LEU B CA 1
ATOM 4706 C C . LEU B 1 172 ? 9.273 14.297 21.703 1 97.25 172 LEU B C 1
ATOM 4708 O O . LEU B 1 172 ? 9.117 13.852 22.844 1 97.25 172 LEU B O 1
ATOM 4712 N N . ILE B 1 173 ? 10.312 15.055 21.359 1 96.69 173 ILE B N 1
ATOM 4713 C CA . ILE B 1 173 ? 11.328 15.438 22.328 1 96.69 173 ILE B CA 1
ATOM 4714 C C . ILE B 1 173 ? 10.703 16.297 23.438 1 96.69 173 ILE B C 1
ATOM 4716 O O . ILE B 1 173 ? 11.023 16.125 24.609 1 96.69 173 ILE B O 1
ATOM 4720 N N . LEU B 1 174 ? 9.812 17.156 23.047 1 97.44 174 LEU B N 1
ATOM 4721 C CA . LEU B 1 174 ? 9.078 17.969 24.016 1 97.44 174 LEU B CA 1
ATOM 4722 C C . LEU B 1 174 ? 8.336 17.094 25 1 97.44 174 LEU B C 1
ATOM 4724 O O . LEU B 1 174 ? 8.383 17.328 26.219 1 97.44 174 LEU B O 1
ATOM 4728 N N . GLU B 1 175 ? 7.613 16.141 24.5 1 95.5 175 GLU B N 1
ATOM 4729 C CA . GLU B 1 175 ? 6.84 15.242 25.359 1 95.5 175 GLU B CA 1
ATOM 4730 C C . GLU B 1 175 ? 7.75 14.484 26.312 1 95.5 175 GLU B C 1
ATOM 4732 O O . GLU B 1 175 ? 7.375 14.227 27.469 1 95.5 175 GLU B O 1
ATOM 4737 N N . GLN B 1 176 ? 8.898 14.148 25.875 1 94.62 176 GLN B N 1
ATOM 4738 C CA . GLN B 1 176 ? 9.852 13.422 26.703 1 94.62 176 GLN B CA 1
ATOM 4739 C C . GLN B 1 176 ? 10.422 14.312 27.812 1 94.62 176 GLN B C 1
ATOM 4741 O O . GLN B 1 176 ? 10.578 13.875 28.953 1 94.62 176 GLN B O 1
ATOM 4746 N N . ARG B 1 177 ? 10.711 15.508 27.469 1 95.31 177 ARG B N 1
ATOM 4747 C CA . ARG B 1 177 ? 11.414 16.391 28.391 1 95.31 177 ARG B CA 1
ATOM 4748 C C . ARG B 1 177 ? 10.43 17.188 29.234 1 95.31 177 ARG B C 1
ATOM 4750 O O . ARG B 1 177 ? 10.734 17.547 30.375 1 95.31 177 ARG B O 1
ATOM 4757 N N . HIS B 1 178 ? 9.281 17.5 28.656 1 96.88 178 HIS B N 1
ATOM 4758 C CA . HIS B 1 178 ? 8.266 18.297 29.328 1 96.88 178 HIS B CA 1
ATOM 4759 C C . HIS B 1 178 ? 6.879 17.703 29.172 1 96.88 178 HIS B C 1
ATOM 4761 O O . HIS B 1 178 ? 5.977 18.344 28.625 1 96.88 178 HIS B O 1
ATOM 4767 N N . PRO B 1 179 ? 6.645 16.531 29.703 1 96.31 179 PRO B N 1
ATOM 4768 C CA . PRO B 1 179 ? 5.367 15.836 29.5 1 96.31 179 PRO B CA 1
ATOM 4769 C C . PRO B 1 179 ? 4.176 16.625 30.031 1 96.31 179 PRO B C 1
ATOM 4771 O O . PRO B 1 179 ? 3.051 16.453 29.562 1 96.31 179 PRO B O 1
ATOM 4774 N N . GLU B 1 180 ? 4.379 17.531 30.938 1 96.5 180 GLU B N 1
ATOM 4775 C CA . GLU B 1 180 ? 3.303 18.312 31.547 1 96.5 180 GLU B CA 1
ATOM 4776 C C . GLU B 1 180 ? 2.646 19.234 30.531 1 96.5 180 GLU B C 1
ATOM 4778 O O . GLU B 1 180 ? 1.465 19.562 30.656 1 96.5 180 GLU B O 1
ATOM 4783 N N . LEU B 1 181 ? 3.381 19.609 29.516 1 96.94 181 LEU B N 1
ATOM 4784 C CA . LEU B 1 181 ? 2.873 20.562 28.531 1 96.94 181 LEU B CA 1
ATOM 4785 C C . LEU B 1 181 ? 1.83 19.906 27.625 1 96.94 181 LEU B C 1
ATOM 4787 O O . LEU B 1 181 ? 1.028 20.594 27 1 96.94 181 LEU B O 1
ATOM 4791 N N . LEU B 1 182 ? 1.867 18.594 27.578 1 96.5 182 LEU B N 1
ATOM 4792 C CA . LEU B 1 182 ? 0.935 17.891 26.703 1 96.5 182 LEU B CA 1
ATOM 4793 C C . LEU B 1 182 ? 0.015 16.984 27.516 1 96.5 182 LEU B C 1
ATOM 4795 O O . LEU B 1 182 ? -0.637 16.094 26.953 1 96.5 182 LEU B O 1
ATOM 4799 N N . ALA B 1 183 ? -0.013 17.188 28.781 1 93.69 183 ALA B N 1
ATOM 4800 C CA . ALA B 1 183 ? -0.726 16.297 29.703 1 93.69 183 ALA B CA 1
ATOM 4801 C C . ALA B 1 183 ? -2.236 16.422 29.516 1 93.69 183 ALA B C 1
ATOM 4803 O O . ALA B 1 183 ? -2.967 15.438 29.672 1 93.69 183 ALA B O 1
ATOM 4804 N N . ASN B 1 184 ? -2.656 17.656 29.109 1 91.44 184 ASN B N 1
ATOM 4805 C CA . ASN B 1 184 ? -4.094 17.891 29 1 91.44 184 ASN B CA 1
ATOM 4806 C C . ASN B 1 184 ? -4.457 18.562 27.672 1 91.44 184 ASN B C 1
ATOM 4808 O O . ASN B 1 184 ? -3.713 19.406 27.172 1 91.44 184 ASN B O 1
ATOM 4812 N N . GLY B 1 185 ? -5.555 18.109 27.141 1 91.75 185 GLY B N 1
ATOM 4813 C CA . GLY B 1 185 ? -6.152 18.859 26.047 1 91.75 185 GLY B CA 1
ATOM 4814 C C . GLY B 1 185 ? -5.66 18.422 24.672 1 91.75 185 GLY B C 1
ATOM 4815 O O . GLY B 1 185 ? -6.043 19 23.656 1 91.75 185 GLY B O 1
ATOM 4816 N N . PHE B 1 186 ? -4.875 17.391 24.641 1 95.56 186 PHE B N 1
ATOM 4817 C CA . PHE B 1 186 ? -4.289 17 23.375 1 95.56 186 PHE B CA 1
ATOM 4818 C C . PHE B 1 186 ? -4.668 15.562 23.016 1 95.56 186 PHE B C 1
ATOM 4820 O O . PHE B 1 186 ? -3.852 14.812 22.484 1 95.56 186 PHE B O 1
ATOM 4827 N N . ASP B 1 187 ? -5.906 15.148 23.312 1 91.12 187 ASP B N 1
ATOM 4828 C CA . ASP B 1 187 ? -6.34 13.773 23.078 1 91.12 187 ASP B CA 1
ATOM 4829 C C . ASP B 1 187 ? -7.621 13.742 22.234 1 91.12 187 ASP B C 1
ATOM 4831 O O . ASP B 1 187 ? -8.109 12.664 21.891 1 91.12 187 ASP B O 1
ATOM 4835 N N . LYS B 1 188 ? -8.141 14.891 21.938 1 91.38 188 LYS B N 1
ATOM 4836 C CA . LYS B 1 188 ? -9.375 14.922 21.156 1 91.38 188 LYS B CA 1
ATOM 4837 C C . LYS B 1 188 ? -9.086 15.219 19.688 1 91.38 188 LYS B C 1
ATOM 4839 O O . LYS B 1 188 ? -8.211 16.016 19.359 1 91.38 188 LYS B O 1
ATOM 4844 N N . CYS B 1 189 ? -9.766 14.461 18.828 1 91.44 189 CYS B N 1
ATOM 4845 C CA . CYS B 1 189 ? -9.609 14.594 17.375 1 91.44 189 CYS B CA 1
ATOM 4846 C C . CYS B 1 189 ? -10.961 14.617 16.688 1 91.44 189 CYS B C 1
ATOM 4848 O O . CYS B 1 189 ? -12 14.523 17.328 1 91.44 189 CYS B O 1
ATOM 4850 N N . PHE B 1 190 ? -10.961 14.727 15.422 1 90.62 190 PHE B N 1
ATOM 4851 C CA . PHE B 1 190 ? -12.164 14.766 14.609 1 90.62 190 PHE B CA 1
ATOM 4852 C C . PHE B 1 190 ? -13.039 13.547 14.867 1 90.62 190 PHE B C 1
ATOM 4854 O O . PHE B 1 190 ? -14.266 13.633 14.836 1 90.62 190 PHE B O 1
ATOM 4861 N N . PHE B 1 191 ? -12.367 12.445 15.164 1 94.25 191 PHE B N 1
ATOM 4862 C CA . PHE B 1 191 ? -13.086 11.18 15.203 1 94.25 191 PHE B CA 1
ATOM 4863 C C . PHE B 1 191 ? -13.07 10.602 16.609 1 94.25 191 PHE B C 1
ATOM 4865 O O . PHE B 1 191 ? -13.008 9.383 16.781 1 94.25 191 PHE B O 1
ATOM 4872 N N . ALA B 1 192 ? -13.062 11.516 17.531 1 91.19 192 ALA B N 1
ATOM 4873 C CA . ALA B 1 192 ? -13.148 11.078 18.922 1 91.19 192 ALA B CA 1
ATOM 4874 C C . ALA B 1 192 ? -14.438 10.305 19.172 1 91.19 192 ALA B C 1
ATOM 4876 O O . ALA B 1 192 ? -15.508 10.695 18.703 1 91.19 192 ALA B O 1
ATOM 4877 N N . ARG B 1 193 ? -14.281 9.234 19.859 1 89.75 193 ARG B N 1
ATOM 4878 C CA . ARG B 1 193 ? -15.414 8.336 20.062 1 89.75 193 ARG B CA 1
ATOM 4879 C C . ARG B 1 193 ? -16.422 8.922 21.047 1 89.75 193 ARG B C 1
ATOM 4881 O O . ARG B 1 193 ? -17.609 8.602 21 1 89.75 193 ARG B O 1
ATOM 4888 N N . ASP B 1 194 ? -16.016 9.789 21.875 1 86.06 194 ASP B N 1
ATOM 4889 C CA . ASP B 1 194 ? -16.875 10.281 22.938 1 86.06 194 ASP B CA 1
ATOM 4890 C C . ASP B 1 194 ? -17.484 11.641 22.578 1 86.06 194 ASP B C 1
ATOM 4892 O O . ASP B 1 194 ? -18.141 12.273 23.406 1 86.06 194 ASP B O 1
ATOM 4896 N N . SER B 1 195 ? -17.297 12.125 21.344 1 82.44 195 SER B N 1
ATOM 4897 C CA . SER B 1 195 ? -17.781 13.438 20.938 1 82.44 195 SER B CA 1
ATOM 4898 C C . SER B 1 195 ? -18.781 13.336 19.781 1 82.44 195 SER B C 1
ATOM 4900 O O . SER B 1 195 ? -18.609 12.492 18.906 1 82.44 195 SER B O 1
ATOM 4902 N N . LYS B 1 196 ? -19.719 14.227 19.797 1 82.31 196 LYS B N 1
ATOM 4903 C CA . LYS B 1 196 ? -20.812 14.117 18.828 1 82.31 196 LYS B CA 1
ATOM 4904 C C . LYS B 1 196 ? -20.75 15.242 17.797 1 82.31 196 LYS B C 1
ATOM 4906 O O . LYS B 1 196 ? -21.234 15.086 16.672 1 82.31 196 LYS B O 1
ATOM 4911 N N . GLY B 1 197 ? -20.156 16.312 18.188 1 84.69 197 GLY B N 1
ATOM 4912 C CA . GLY B 1 197 ? -20.172 17.484 17.312 1 84.69 197 GLY B CA 1
ATOM 4913 C C . GLY B 1 197 ? -19.641 17.203 15.922 1 84.69 197 GLY B C 1
ATOM 4914 O O . GLY B 1 197 ? -20.344 17.375 14.93 1 84.69 197 GLY B O 1
ATOM 4915 N N . TYR B 1 198 ? -18.531 16.672 15.836 1 87.31 198 TYR B N 1
ATOM 4916 C CA . TYR B 1 198 ? -17.953 16.422 14.523 1 87.31 198 TYR B CA 1
ATOM 4917 C C . TYR B 1 198 ? -18.562 15.188 13.875 1 87.31 198 TYR B C 1
ATOM 4919 O O . TYR B 1 198 ? -18.516 15.023 12.656 1 87.31 198 TYR B O 1
ATOM 4927 N N . ALA B 1 199 ? -19.094 14.336 14.688 1 91.38 199 ALA B N 1
ATOM 4928 C CA . ALA B 1 199 ? -19.828 13.211 14.117 1 91.38 199 ALA B CA 1
ATOM 4929 C C . ALA B 1 199 ? -20.969 13.711 13.234 1 91.38 199 ALA B C 1
ATOM 4931 O O . ALA B 1 199 ? -21.188 13.203 12.125 1 91.38 199 ALA B O 1
ATOM 4932 N N . LEU B 1 200 ? -21.625 14.711 13.758 1 90.12 200 LEU B N 1
ATOM 4933 C CA . LEU B 1 200 ? -22.75 15.273 13.008 1 90.12 200 LEU B CA 1
ATOM 4934 C C . LEU B 1 200 ? -22.266 15.891 11.695 1 90.12 200 LEU B C 1
ATOM 4936 O O . LEU B 1 200 ? -22.922 15.734 10.664 1 90.12 200 LEU B O 1
ATOM 4940 N N . ILE B 1 201 ? -21.188 16.547 11.766 1 90.56 201 ILE B N 1
ATOM 4941 C CA . ILE B 1 201 ? -20.656 17.234 10.594 1 90.56 201 ILE B CA 1
ATOM 4942 C C . ILE B 1 201 ? -20.234 16.203 9.547 1 90.56 201 ILE B C 1
ATOM 4944 O O . ILE B 1 201 ? -20.672 16.266 8.391 1 90.56 201 ILE B O 1
ATOM 4948 N N . PHE B 1 202 ? -19.469 15.195 9.953 1 93.69 202 PHE B N 1
ATOM 4949 C CA . PHE B 1 202 ? -18.938 14.211 9.023 1 93.69 202 PHE B CA 1
ATOM 4950 C C . PHE B 1 202 ? -20.062 13.367 8.422 1 93.69 202 PHE B C 1
ATOM 4952 O O . PHE B 1 202 ? -20.062 13.094 7.219 1 93.69 202 PHE B O 1
ATOM 4959 N N . THR B 1 203 ? -20.984 12.969 9.211 1 95 203 THR B N 1
ATOM 4960 C CA . THR B 1 203 ? -22.062 12.125 8.711 1 95 203 THR B CA 1
ATOM 4961 C C . THR B 1 203 ? -22.969 12.906 7.754 1 95 203 THR B C 1
ATOM 4963 O O . THR B 1 203 ? -23.406 12.367 6.734 1 95 203 THR B O 1
ATOM 4966 N N . SER B 1 204 ? -23.203 14.18 8.086 1 94.44 204 SER B N 1
ATOM 4967 C CA . SER B 1 204 ? -24.031 15 7.211 1 94.44 204 SER B CA 1
ATOM 4968 C C . SER B 1 204 ? -23.359 15.219 5.859 1 94.44 204 SER B C 1
ATOM 4970 O O . SER B 1 204 ? -24 15.078 4.816 1 94.44 204 SER B O 1
ATOM 4972 N N . LEU B 1 205 ? -22.141 15.562 5.961 1 94.81 205 LEU B N 1
ATOM 4973 C CA . LEU B 1 205 ? -21.406 15.781 4.719 1 94.81 205 LEU B CA 1
ATOM 4974 C C . LEU B 1 205 ? -21.297 14.492 3.92 1 94.81 205 LEU B C 1
ATOM 4976 O O . LEU B 1 205 ? -21.344 14.508 2.689 1 94.81 205 LEU B O 1
ATOM 4980 N N . PHE B 1 206 ? -21.109 13.383 4.594 1 97.69 206 PHE B N 1
ATOM 4981 C CA . PHE B 1 206 ? -21.016 12.094 3.914 1 97.69 206 PHE B CA 1
ATOM 4982 C C . PHE B 1 206 ? -22.328 11.75 3.229 1 97.69 206 PHE B C 1
ATOM 4984 O O . PHE B 1 206 ? -22.344 11.18 2.137 1 97.69 206 PHE B O 1
ATOM 4991 N N . ARG B 1 207 ? -23.453 12.078 3.85 1 97.5 207 ARG B N 1
ATOM 4992 C CA . ARG B 1 207 ? -24.75 11.898 3.213 1 97.5 207 ARG B CA 1
ATOM 4993 C C . ARG B 1 207 ? -24.859 12.719 1.935 1 97.5 207 ARG B C 1
ATOM 4995 O O . ARG B 1 207 ? -25.484 12.297 0.965 1 97.5 207 ARG B O 1
ATOM 5002 N N . GLY B 1 208 ? -24.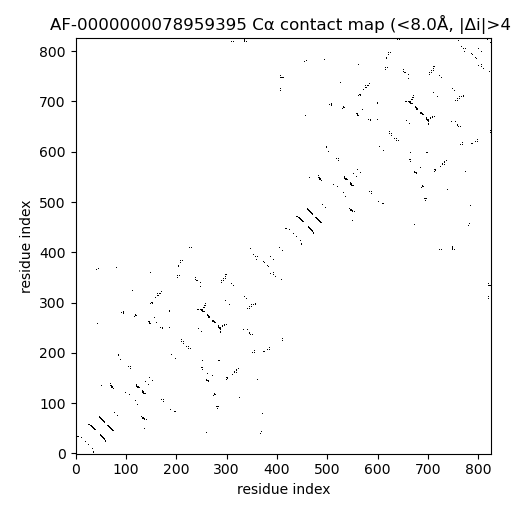266 13.93 2.027 1 96.88 208 GLY B N 1
ATOM 5003 C CA . GLY B 1 208 ? -24.188 14.727 0.814 1 96.88 208 GLY B CA 1
ATOM 5004 C C . GLY B 1 208 ? -23.469 14.031 -0.317 1 96.88 208 GLY B C 1
ATOM 5005 O O . GLY B 1 208 ? -23.906 14.078 -1.469 1 96.88 208 GLY B O 1
ATOM 5006 N N . LEU B 1 209 ? -22.375 13.383 -0.017 1 98.31 209 LEU B N 1
ATOM 5007 C CA . LEU B 1 209 ? -21.641 12.586 -0.99 1 98.31 209 LEU B CA 1
ATOM 5008 C C . LEU B 1 209 ? -22.531 11.484 -1.57 1 98.31 209 LEU B C 1
ATOM 5010 O O . LEU B 1 209 ? -22.547 11.266 -2.785 1 98.31 209 LEU B O 1
ATOM 5014 N N . ILE B 1 210 ? -23.219 10.766 -0.701 1 98.44 210 ILE B N 1
ATOM 5015 C CA . ILE B 1 210 ? -24.078 9.664 -1.125 1 98.44 210 ILE B CA 1
ATOM 5016 C C . ILE B 1 210 ? -25.156 10.188 -2.072 1 98.44 210 ILE B C 1
ATOM 5018 O O . ILE B 1 210 ? -25.469 9.547 -3.078 1 98.44 210 ILE B O 1
ATOM 5022 N N . ARG B 1 211 ? -25.703 11.359 -1.755 1 97.94 211 ARG B N 1
ATOM 5023 C CA . ARG B 1 211 ? -26.688 11.961 -2.648 1 97.94 211 ARG B CA 1
ATOM 5024 C C . ARG B 1 211 ? -26.094 12.234 -4.02 1 97.94 211 ARG B C 1
ATOM 5026 O O . ARG B 1 211 ? -26.734 11.984 -5.047 1 97.94 211 ARG B O 1
ATOM 5033 N N . TYR B 1 212 ? -24.938 12.758 -4.031 1 98 212 TYR B N 1
ATOM 5034 C CA . TYR B 1 212 ? -24.266 13 -5.301 1 98 212 TYR B CA 1
ATOM 5035 C C . TYR B 1 212 ? -24.062 11.703 -6.07 1 98 212 TYR B C 1
ATOM 5037 O O . TYR B 1 212 ? -24.391 11.617 -7.258 1 98 212 TYR B O 1
ATOM 5045 N N . VAL B 1 213 ? -23.562 10.672 -5.383 1 98.38 213 VAL B N 1
ATOM 5046 C CA . VAL B 1 213 ? -23.266 9.391 -6.016 1 98.38 213 VAL B CA 1
ATOM 5047 C C . VAL B 1 213 ? -24.531 8.797 -6.621 1 98.38 213 VAL B C 1
ATOM 5049 O O . VAL B 1 213 ? -24.5 8.219 -7.707 1 98.38 213 VAL B O 1
ATOM 5052 N N . LYS B 1 214 ? -25.609 8.992 -5.961 1 97.81 214 LYS B N 1
ATOM 5053 C CA . LYS B 1 214 ? -26.891 8.5 -6.441 1 97.81 214 LYS B CA 1
ATOM 5054 C C . LYS B 1 214 ? -27.266 9.125 -7.785 1 97.81 214 LYS B C 1
ATOM 5056 O O . LYS B 1 214 ? -27.984 8.531 -8.578 1 97.81 214 LYS B O 1
ATOM 5061 N N . THR B 1 215 ? -26.781 10.352 -8.023 1 97.31 215 THR B N 1
ATOM 5062 C CA . THR B 1 215 ? -27.094 11.047 -9.266 1 97.31 215 THR B CA 1
ATOM 5063 C C . THR B 1 215 ? -26.234 10.523 -10.414 1 97.31 215 THR B C 1
ATOM 5065 O O . THR B 1 215 ? -26.469 10.852 -11.578 1 97.31 215 THR B O 1
ATOM 5068 N N . GLN B 1 216 ? -25.172 9.82 -10.125 1 97.56 216 GLN B N 1
ATOM 5069 C CA . GLN B 1 216 ? -24.266 9.258 -11.125 1 97.56 216 GLN B CA 1
ATOM 5070 C C . GLN B 1 216 ? -24.547 7.773 -11.344 1 97.56 216 GLN B C 1
ATOM 5072 O O . GLN B 1 216 ? -24.078 6.934 -10.57 1 97.56 216 GLN B O 1
ATOM 5077 N N . PRO B 1 217 ? -25.109 7.395 -12.422 1 97.44 217 PRO B N 1
ATOM 5078 C CA . PRO B 1 217 ? -25.562 6.016 -12.609 1 97.44 217 PRO B CA 1
ATOM 5079 C C . PRO B 1 217 ? -24.453 4.988 -12.398 1 97.44 217 PRO B C 1
ATOM 5081 O O . PRO B 1 217 ? -24.641 4.004 -11.68 1 97.44 217 PRO B O 1
ATOM 5084 N N . LYS B 1 218 ? -23.312 5.18 -12.969 1 97.19 218 LYS B N 1
ATOM 5085 C CA . LYS B 1 218 ? -22.203 4.227 -12.852 1 97.19 218 LYS B CA 1
ATOM 5086 C C . LYS B 1 218 ? -21.719 4.133 -11.406 1 97.19 218 LYS B C 1
ATOM 5088 O O . LYS B 1 218 ? -21.516 3.035 -10.883 1 97.19 218 LYS B O 1
ATOM 5093 N N . LEU B 1 219 ? -21.531 5.262 -10.75 1 98 219 LEU B N 1
ATOM 5094 C CA . LEU B 1 219 ? -21.078 5.285 -9.367 1 98 219 LEU B CA 1
ATOM 5095 C C . LEU B 1 219 ? -22.125 4.703 -8.43 1 98 219 LEU B C 1
ATOM 5097 O O . LEU B 1 219 ? -21.797 3.984 -7.484 1 98 219 LEU B O 1
ATOM 5101 N N . ASN B 1 220 ? -23.312 5.078 -8.75 1 98.06 220 ASN B N 1
ATOM 5102 C CA . ASN B 1 220 ? -24.422 4.582 -7.938 1 98.06 220 ASN B CA 1
ATOM 5103 C C . ASN B 1 220 ? -24.469 3.055 -7.918 1 98.06 220 ASN B C 1
ATOM 5105 O O . ASN B 1 220 ? -24.547 2.447 -6.852 1 98.06 220 ASN B O 1
ATOM 5109 N N . ALA B 1 221 ? -24.359 2.5 -9.039 1 97.94 221 ALA B N 1
ATOM 5110 C CA . ALA B 1 221 ? -24.438 1.048 -9.18 1 97.94 221 ALA B CA 1
ATOM 5111 C C . ALA B 1 221 ? -23.297 0.364 -8.445 1 97.94 221 ALA B C 1
ATOM 5113 O O . ALA B 1 221 ? -23.469 -0.7 -7.848 1 97.94 221 ALA B O 1
ATOM 5114 N N . LEU B 1 222 ? -22.188 0.985 -8.422 1 97.31 222 LEU B N 1
ATOM 5115 C CA . LEU B 1 222 ? -20.984 0.339 -7.914 1 97.31 222 LEU B CA 1
ATOM 5116 C C . LEU B 1 222 ? -20.812 0.6 -6.422 1 97.31 222 LEU B C 1
ATOM 5118 O O . LEU B 1 222 ? -20.328 -0.264 -5.691 1 97.31 222 LEU B O 1
ATOM 5122 N N . TYR B 1 223 ? -21.188 1.811 -5.965 1 98.25 223 TYR B N 1
ATOM 5123 C CA . TYR B 1 223 ? -20.625 2.211 -4.68 1 98.25 223 TYR B CA 1
ATOM 5124 C C . TYR B 1 223 ? -21.734 2.611 -3.707 1 98.25 223 TYR B C 1
ATOM 5126 O O . TYR B 1 223 ? -21.484 2.756 -2.506 1 98.25 223 TYR B O 1
ATOM 5134 N N . HIS B 1 224 ? -23.016 2.824 -4.125 1 98.19 224 HIS B N 1
ATOM 5135 C CA . HIS B 1 224 ? -24.047 3.35 -3.246 1 98.19 224 HIS B CA 1
ATOM 5136 C C . HIS B 1 224 ? -24.203 2.496 -1.991 1 98.19 224 HIS B C 1
ATOM 5138 O O . HIS B 1 224 ? -24.125 3.014 -0.874 1 98.19 224 HIS B O 1
ATOM 5144 N N . ASP B 1 225 ? -24.375 1.199 -2.182 1 97.75 225 ASP B N 1
ATOM 5145 C CA . ASP B 1 225 ? -24.578 0.306 -1.045 1 97.75 225 ASP B CA 1
ATOM 5146 C C . ASP B 1 225 ? -23.359 0.292 -0.132 1 97.75 225 ASP B C 1
ATOM 5148 O O . ASP B 1 225 ? -23.484 0.229 1.092 1 97.75 225 ASP B O 1
ATOM 5152 N N . LYS B 1 226 ? -22.203 0.335 -0.691 1 98.06 226 LYS B N 1
ATOM 5153 C CA . LYS B 1 226 ? -20.969 0.351 0.08 1 98.06 226 LYS B CA 1
ATOM 5154 C C . LYS B 1 226 ? -20.844 1.632 0.9 1 98.06 226 LYS B C 1
ATOM 5156 O O . LYS B 1 226 ? -20.391 1.602 2.047 1 98.06 226 LYS B O 1
ATOM 5161 N N . LEU B 1 227 ? -21.25 2.752 0.308 1 98.5 227 LEU B N 1
ATOM 5162 C CA . LEU B 1 227 ? -21.156 4.031 1.003 1 98.5 227 LEU B CA 1
ATOM 5163 C C . LEU B 1 227 ? -22.141 4.082 2.172 1 98.5 227 LEU B C 1
ATOM 5165 O O . LEU B 1 227 ? -21.844 4.711 3.195 1 98.5 227 LEU B O 1
ATOM 5169 N N . GLU B 1 228 ? -23.234 3.369 2.051 1 98.12 228 GLU B N 1
ATOM 5170 C CA . GLU B 1 228 ? -24.172 3.275 3.166 1 98.12 228 GLU B CA 1
ATOM 5171 C C . GLU B 1 228 ? -23.562 2.518 4.34 1 98.12 228 GLU B C 1
ATOM 5173 O O . GLU B 1 228 ? -23.781 2.887 5.5 1 98.12 228 GLU B O 1
ATOM 5178 N N . ILE B 1 229 ? -22.844 1.506 4.016 1 96.81 229 ILE B N 1
ATOM 5179 C CA . ILE B 1 229 ? -22.141 0.75 5.047 1 96.81 229 ILE B CA 1
ATOM 5180 C C . ILE B 1 229 ? -21.109 1.646 5.73 1 96.81 229 ILE B C 1
ATOM 5182 O O . ILE B 1 229 ? -21 1.648 6.961 1 96.81 229 ILE B O 1
ATOM 5186 N N . VAL B 1 230 ? -20.375 2.4 4.949 1 97.88 230 VAL B N 1
ATOM 5187 C CA . VAL B 1 230 ? -19.359 3.295 5.492 1 97.88 230 VAL B CA 1
ATOM 5188 C C . VAL B 1 230 ? -20.016 4.336 6.398 1 97.88 230 VAL B C 1
ATOM 5190 O O . VAL B 1 230 ? -19.516 4.617 7.488 1 97.88 230 VAL B O 1
ATOM 5193 N N . LEU B 1 231 ? -21.141 4.891 5.922 1 97.81 231 LEU B N 1
ATOM 5194 C CA . LEU B 1 231 ? -21.844 5.914 6.699 1 97.81 231 LEU B CA 1
ATOM 5195 C C . LEU B 1 231 ? -22.203 5.391 8.086 1 97.81 231 LEU B C 1
ATOM 5197 O O . LEU B 1 231 ? -22 6.086 9.086 1 97.81 231 LEU B O 1
ATOM 5201 N N . GLU B 1 232 ? -22.641 4.164 8.164 1 96.81 232 GLU B N 1
ATOM 5202 C CA . GLU B 1 232 ? -23.062 3.566 9.43 1 96.81 232 GLU B CA 1
ATOM 5203 C C . GLU B 1 232 ? -21.875 3.371 10.375 1 96.81 232 GLU B C 1
ATOM 5205 O O . GLU B 1 232 ? -22.062 3.311 11.594 1 96.81 232 GLU B O 1
ATOM 5210 N N . ASN B 1 233 ? -20.688 3.303 9.805 1 96.75 233 ASN B N 1
ATOM 5211 C CA . ASN B 1 233 ? -19.5 2.996 10.602 1 96.75 233 ASN B CA 1
ATOM 5212 C C . ASN B 1 233 ? -18.469 4.109 10.5 1 96.75 233 ASN B C 1
ATOM 5214 O O . ASN B 1 233 ? -17.312 3.926 10.906 1 96.75 233 ASN B O 1
ATOM 5218 N N . LEU B 1 234 ? -18.812 5.234 9.984 1 96.56 234 LEU B N 1
ATOM 5219 C CA . LEU B 1 234 ? -17.906 6.297 9.578 1 96.56 234 LEU B CA 1
ATOM 5220 C C . LEU B 1 234 ? -17.031 6.75 10.742 1 96.56 234 LEU B C 1
ATOM 5222 O O . LEU B 1 234 ? -15.805 6.789 10.633 1 96.56 234 LEU B O 1
ATOM 5226 N N . MET B 1 235 ? -17.594 7.043 11.883 1 96.19 235 MET B N 1
ATOM 5227 C CA . MET B 1 235 ? -16.875 7.598 13.023 1 96.19 235 MET B CA 1
ATOM 5228 C C . MET B 1 235 ? -15.969 6.555 13.656 1 96.19 235 MET B C 1
ATOM 5230 O O . MET B 1 235 ? -14.852 6.871 14.078 1 96.19 235 MET B O 1
ATOM 5234 N N . GLU B 1 236 ? -16.453 5.344 13.648 1 96.75 236 GLU B N 1
ATOM 5235 C CA . GLU B 1 236 ? -15.625 4.277 14.203 1 96.75 236 GLU B CA 1
ATOM 5236 C C . GLU B 1 236 ? -14.414 3.992 13.32 1 96.75 236 GLU B C 1
ATOM 5238 O O . GLU B 1 236 ? -13.297 3.84 13.812 1 96.75 236 GLU B O 1
ATOM 5243 N N . TYR B 1 237 ? -14.688 3.873 11.977 1 96.94 237 TYR B N 1
ATOM 5244 C CA . TYR B 1 237 ? -13.578 3.664 11.062 1 96.94 237 TYR B CA 1
ATOM 5245 C C . TYR B 1 237 ? -12.57 4.805 11.156 1 96.94 237 TYR B C 1
ATOM 5247 O O . TYR B 1 237 ? -11.359 4.574 11.148 1 96.94 237 TYR B O 1
ATOM 5255 N N . GLY B 1 238 ? -13.07 6.031 11.266 1 96.75 238 GLY B N 1
ATOM 5256 C CA . GLY B 1 238 ? -12.195 7.18 11.461 1 96.75 238 GLY B CA 1
ATOM 5257 C C . GLY B 1 238 ? -11.391 7.105 12.742 1 96.75 238 GLY B C 1
ATOM 5258 O O . GLY B 1 238 ? -10.188 7.387 12.75 1 96.75 238 GLY B O 1
ATOM 5259 N N . ALA B 1 239 ? -12.047 6.727 13.828 1 97 239 ALA B N 1
ATOM 5260 C CA . ALA B 1 239 ? -11.383 6.633 15.133 1 97 239 ALA B CA 1
ATOM 5261 C C . ALA B 1 239 ? -10.242 5.617 15.094 1 97 239 ALA B C 1
ATOM 5263 O O . ALA B 1 239 ? -9.195 5.836 15.703 1 97 239 ALA B O 1
ATOM 5264 N N . ARG B 1 240 ? -10.438 4.586 14.391 1 96.69 240 ARG B N 1
ATOM 5265 C CA . ARG B 1 240 ? -9.414 3.549 14.281 1 96.69 240 ARG B CA 1
ATOM 5266 C C . ARG B 1 240 ? -8.156 4.09 13.609 1 96.69 240 ARG B C 1
ATOM 5268 O O . ARG B 1 240 ? -7.047 3.637 13.906 1 96.69 240 ARG B O 1
ATOM 5275 N N . SER B 1 241 ? -8.305 5.004 12.711 1 97.06 241 SER B N 1
ATOM 5276 C CA . SER B 1 241 ? -7.145 5.609 12.062 1 97.06 241 SER B CA 1
ATOM 5277 C C . SER B 1 241 ? -6.27 6.34 13.07 1 97.06 241 SER B C 1
ATOM 5279 O O . SER B 1 241 ? -5.059 6.473 12.867 1 97.06 241 SER B O 1
ATOM 5281 N N . PHE B 1 242 ? -6.84 6.801 14.164 1 97.06 242 PHE B N 1
ATOM 5282 C CA . PHE B 1 242 ? -6.121 7.594 15.148 1 97.06 242 PHE B CA 1
ATOM 5283 C C . PHE B 1 242 ? -5.551 6.707 16.25 1 97.06 242 PHE B C 1
ATOM 5285 O O . PHE B 1 242 ? -4.703 7.145 17.031 1 97.06 242 PHE B O 1
ATOM 5292 N N . ASP B 1 243 ? -6.012 5.453 16.328 1 96.5 243 ASP B N 1
ATOM 5293 C CA . ASP B 1 243 ? -5.551 4.543 17.359 1 96.5 243 ASP B CA 1
ATOM 5294 C C . ASP B 1 243 ? -4.059 4.254 17.219 1 96.5 243 ASP B C 1
ATOM 5296 O O . ASP B 1 243 ? -3.564 4.039 16.109 1 96.5 243 ASP B O 1
ATOM 5300 N N . VAL B 1 244 ? -3.361 4.316 18.312 1 95.31 244 VAL B N 1
ATOM 5301 C CA . VAL B 1 244 ? -1.938 3.994 18.344 1 95.31 244 VAL B CA 1
ATOM 5302 C C . VAL B 1 244 ? -1.685 2.852 19.312 1 95.31 244 VAL B C 1
ATOM 5304 O O . VAL B 1 244 ? -2.297 2.795 20.391 1 95.31 244 VAL B O 1
ATOM 5307 N N . ASN B 1 245 ? -0.914 1.903 18.875 1 91.81 245 ASN B N 1
ATOM 5308 C CA . ASN B 1 245 ? -0.479 0.832 19.766 1 91.81 245 ASN B CA 1
ATOM 5309 C C . ASN B 1 245 ? 0.974 1.017 20.188 1 91.81 245 ASN B C 1
ATOM 5311 O O . ASN B 1 245 ? 1.601 2.023 19.859 1 91.81 245 ASN B O 1
ATOM 5315 N N . ASP B 1 246 ? 1.567 0.09 20.922 1 89.62 246 ASP B N 1
ATOM 5316 C CA . ASP B 1 246 ? 2.891 0.214 21.516 1 89.62 246 ASP B CA 1
ATOM 5317 C C . ASP B 1 246 ? 3.979 0.274 20.453 1 89.62 246 ASP B C 1
ATOM 5319 O O . ASP B 1 246 ? 5.023 0.894 20.656 1 89.62 246 ASP B O 1
ATOM 5323 N N . ASP B 1 247 ? 3.695 -0.249 19.344 1 88.56 247 ASP B N 1
ATOM 5324 C CA . ASP B 1 247 ? 4.703 -0.324 18.297 1 88.56 247 ASP B CA 1
ATOM 5325 C C . ASP B 1 247 ? 4.613 0.88 17.359 1 88.56 247 ASP B C 1
ATOM 5327 O O . ASP B 1 247 ? 5.48 1.075 16.516 1 88.56 247 ASP B O 1
ATOM 5331 N N . ASP B 1 248 ? 3.637 1.73 17.609 1 93.38 248 ASP B N 1
ATOM 5332 C CA . ASP B 1 248 ? 3.436 2.879 16.734 1 93.38 248 ASP B CA 1
ATOM 5333 C C . ASP B 1 248 ? 4.238 4.086 17.203 1 93.38 248 ASP B C 1
ATOM 5335 O O . ASP B 1 248 ? 4.402 4.285 18.422 1 93.38 248 ASP B O 1
ATOM 5339 N N . PHE B 1 249 ? 4.734 4.781 16.203 1 92.69 249 PHE B N 1
ATOM 5340 C CA . PHE B 1 249 ? 5.316 6.078 16.531 1 92.69 249 PHE B CA 1
ATOM 5341 C C . PHE B 1 249 ? 4.23 7.09 16.859 1 92.69 249 PHE B C 1
ATOM 5343 O O . PHE B 1 249 ? 3.307 7.301 16.062 1 92.69 249 PHE B O 1
ATOM 5350 N N . ARG B 1 250 ? 4.289 7.605 18.047 1 95.25 250 ARG B N 1
ATOM 5351 C CA . ARG B 1 250 ? 3.297 8.57 18.516 1 95.25 250 ARG B CA 1
ATOM 5352 C C . ARG B 1 250 ? 3.945 9.914 18.828 1 95.25 250 ARG B C 1
ATOM 5354 O O . ARG B 1 250 ? 5.039 9.961 19.391 1 95.25 250 ARG B O 1
ATOM 5361 N N . THR B 1 251 ? 3.328 10.992 18.469 1 97.44 251 THR B N 1
ATOM 5362 C CA . THR B 1 251 ? 3.801 12.344 18.734 1 97.44 251 THR B CA 1
ATOM 5363 C C . THR B 1 251 ? 2.645 13.344 18.688 1 97.44 251 THR B C 1
ATOM 5365 O O . THR B 1 251 ? 1.489 12.953 18.516 1 97.44 251 THR B O 1
ATOM 5368 N N . LEU B 1 252 ? 2.902 14.633 19.016 1 98.44 252 LEU B N 1
ATOM 5369 C CA . LEU B 1 252 ? 1.943 15.711 18.766 1 98.44 252 LEU B CA 1
ATOM 5370 C C . LEU B 1 252 ? 1.903 16.078 17.281 1 98.44 252 LEU B C 1
ATOM 5372 O O . LEU B 1 252 ? 2.941 16.359 16.688 1 98.44 252 LEU B O 1
ATOM 5376 N N . ILE B 1 253 ? 0.735 15.977 16.734 1 98.56 253 ILE B N 1
ATOM 5377 C CA . ILE B 1 253 ? 0.614 16.297 15.32 1 98.56 253 ILE B CA 1
ATOM 5378 C C . ILE B 1 253 ? -0.103 17.641 15.156 1 98.56 253 ILE B C 1
ATOM 5380 O O . ILE B 1 253 ? -0.65 18.188 16.109 1 98.56 253 ILE B O 1
ATOM 5384 N N . HIS B 1 254 ? -0.088 18.203 13.945 1 98.31 254 HIS B N 1
ATOM 5385 C CA . HIS B 1 254 ? -0.818 19.422 13.617 1 98.31 254 HIS B CA 1
ATOM 5386 C C . HIS B 1 254 ? -2.324 19.203 13.68 1 98.31 254 HIS B C 1
ATOM 5388 O O . HIS B 1 254 ? -3.059 20.031 14.219 1 98.31 254 HIS B O 1
ATOM 5394 N N . GLY B 1 255 ? -2.766 18.078 13.086 1 97.25 255 GLY B N 1
ATOM 5395 C CA . GLY B 1 255 ? -4.141 17.625 13.219 1 97.25 255 GLY B CA 1
ATOM 5396 C C . GLY B 1 255 ? -5.027 18.078 12.07 1 97.25 255 GLY B C 1
ATOM 5397 O O . GLY B 1 255 ? -6.074 17.484 11.812 1 97.25 255 GLY B O 1
ATOM 5398 N N . ASP B 1 256 ? -4.703 19.109 11.367 1 95.88 256 ASP B N 1
ATOM 5399 C CA . ASP B 1 256 ? -5.453 19.562 10.203 1 95.88 256 ASP B CA 1
ATOM 5400 C C . ASP B 1 256 ? -4.555 20.312 9.227 1 95.88 256 ASP B C 1
ATOM 5402 O O . ASP B 1 256 ? -4.875 21.438 8.82 1 95.88 256 ASP B O 1
ATOM 5406 N N . CYS B 1 257 ? -3.457 19.719 8.883 1 97.12 257 CYS B N 1
ATOM 5407 C CA . CYS B 1 257 ? -2.463 20.297 7.984 1 97.12 257 CYS B CA 1
ATOM 5408 C C . CYS B 1 257 ? -2.918 20.188 6.531 1 97.12 257 CYS B C 1
ATOM 5410 O O . CYS B 1 257 ? -2.967 19.094 5.965 1 97.12 257 CYS B O 1
ATOM 5412 N N . TRP B 1 258 ? -3.307 21.297 5.949 1 97 258 TRP B N 1
ATOM 5413 C CA . TRP B 1 258 ? -3.666 21.391 4.539 1 97 258 TRP B CA 1
ATOM 5414 C C . TRP B 1 258 ? -3.289 22.75 3.973 1 97 258 TRP B C 1
ATOM 5416 O O . TRP B 1 258 ? -2.777 23.609 4.695 1 97 258 TRP B O 1
ATOM 5426 N N . THR B 1 259 ? -3.453 23.031 2.809 1 96.31 259 THR B N 1
ATOM 5427 C CA . THR B 1 259 ? -2.893 24.141 2.033 1 96.31 259 THR B CA 1
ATOM 5428 C C . THR B 1 259 ? -3.135 25.469 2.732 1 96.31 259 THR B C 1
ATOM 5430 O O . THR B 1 259 ? -2.238 26.312 2.799 1 96.31 259 THR B O 1
ATOM 5433 N N . SER B 1 260 ? -4.293 25.688 3.346 1 93.94 260 SER B N 1
ATOM 5434 C CA . SER B 1 260 ? -4.633 26.984 3.926 1 93.94 260 SER B CA 1
ATOM 5435 C C . SER B 1 260 ? -4.102 27.109 5.348 1 93.94 260 SER B C 1
ATOM 5437 O O . SER B 1 260 ? -4.141 28.188 5.941 1 93.94 260 SER B O 1
ATOM 5439 N N . ASN B 1 261 ? -3.541 26.031 5.844 1 96.38 261 ASN B N 1
ATOM 5440 C CA . ASN B 1 261 ? -2.986 26.062 7.195 1 96.38 261 ASN B CA 1
ATOM 5441 C C . ASN B 1 261 ? -1.462 26 7.176 1 96.38 261 ASN B C 1
ATOM 5443 O O . ASN B 1 261 ? -0.843 25.578 8.156 1 96.38 261 ASN B O 1
ATOM 5447 N N . ILE B 1 262 ? -0.926 26.281 6.008 1 97.06 262 ILE B N 1
ATOM 5448 C CA . ILE B 1 262 ? 0.517 26.391 5.824 1 97.06 262 ILE B CA 1
ATOM 5449 C C . ILE B 1 262 ? 0.839 27.641 5.008 1 97.06 262 ILE B C 1
ATOM 5451 O O . ILE B 1 262 ? 0.13 27.969 4.051 1 97.06 262 ILE B O 1
ATOM 5455 N N . MET B 1 263 ? 1.844 28.328 5.363 1 97.56 263 MET B N 1
ATOM 5456 C CA . MET B 1 263 ? 2.285 29.516 4.629 1 97.56 263 MET B CA 1
ATOM 5457 C C . MET B 1 263 ? 3.725 29.344 4.156 1 97.56 263 MET B C 1
ATOM 5459 O O . MET B 1 263 ? 4.547 28.75 4.848 1 97.56 263 MET B O 1
ATOM 5463 N N . PHE B 1 264 ? 3.99 29.891 2.998 1 97.81 264 PHE B N 1
ATOM 5464 C CA . PHE B 1 264 ? 5.289 29.719 2.355 1 97.81 264 PHE B CA 1
ATOM 5465 C C . PHE B 1 264 ? 5.965 31.062 2.129 1 97.81 264 PHE B C 1
ATOM 5467 O O . PHE B 1 264 ? 5.289 32.062 1.939 1 97.81 264 PHE B O 1
ATOM 5474 N N . GLN B 1 265 ? 7.25 31.094 2.24 1 96.94 265 GLN B N 1
ATOM 5475 C CA . GLN B 1 265 ? 8.086 32.125 1.67 1 96.94 265 GLN B CA 1
ATOM 5476 C C . GLN B 1 265 ? 8.75 31.672 0.376 1 96.94 265 GLN B C 1
ATOM 5478 O O . GLN B 1 265 ? 9.148 30.516 0.261 1 96.94 265 GLN B O 1
ATOM 5483 N N . TYR B 1 266 ? 8.852 32.562 -0.506 1 96.56 266 TYR B N 1
ATOM 5484 C CA . TYR B 1 266 ? 9.352 32.188 -1.826 1 96.56 266 TYR B CA 1
ATOM 5485 C C . TYR B 1 266 ? 10.656 32.906 -2.135 1 96.56 266 TYR B C 1
ATOM 5487 O O . TYR B 1 266 ? 10.898 34 -1.629 1 96.56 266 TYR B O 1
ATOM 5495 N N . ASP B 1 267 ? 11.461 32.281 -2.896 1 95.25 267 ASP B N 1
ATOM 5496 C CA . ASP B 1 267 ? 12.648 32.969 -3.402 1 95.25 267 ASP B CA 1
ATOM 5497 C C . ASP B 1 267 ? 12.297 33.844 -4.605 1 95.25 267 ASP B C 1
ATOM 5499 O O . ASP B 1 267 ? 11.125 34 -4.941 1 95.25 267 ASP B O 1
ATOM 5503 N N . ALA B 1 268 ? 13.328 34.406 -5.094 1 92.5 268 ALA B N 1
ATOM 5504 C CA . ALA B 1 268 ? 13.125 35.344 -6.188 1 92.5 268 ALA B CA 1
ATOM 5505 C C . ALA B 1 268 ? 12.539 34.656 -7.414 1 92.5 268 ALA B C 1
ATOM 5507 O O . ALA B 1 268 ? 11.914 35.312 -8.258 1 92.5 268 ALA B O 1
ATOM 5508 N N . ARG B 1 269 ? 12.742 33.375 -7.504 1 91.38 269 ARG B N 1
ATOM 5509 C CA . ARG B 1 269 ? 12.305 32.656 -8.68 1 91.38 269 ARG B CA 1
ATOM 5510 C C . ARG B 1 269 ? 10.938 32.031 -8.453 1 91.38 269 ARG B C 1
ATOM 5512 O O . ARG B 1 269 ? 10.461 31.234 -9.281 1 91.38 269 ARG B O 1
ATOM 5519 N N . GLY B 1 270 ? 10.328 32.188 -7.273 1 92.62 270 GLY B N 1
ATOM 5520 C CA . GLY B 1 270 ? 9 31.672 -6.992 1 92.62 270 GLY B CA 1
ATOM 5521 C C . GLY B 1 270 ? 9.008 30.297 -6.375 1 92.62 270 GLY B C 1
ATOM 5522 O O . GLY B 1 270 ? 7.965 29.641 -6.281 1 92.62 270 GLY B O 1
ATOM 5523 N N . LYS B 1 271 ? 10.102 29.844 -6.016 1 95.31 271 LYS B N 1
ATOM 5524 C CA . LYS B 1 271 ? 10.227 28.547 -5.359 1 95.31 271 LYS B CA 1
ATOM 5525 C C . LYS B 1 271 ? 10.055 28.672 -3.85 1 95.31 271 LYS B C 1
ATOM 5527 O O . LYS B 1 271 ? 10.617 29.578 -3.227 1 95.31 271 LYS B O 1
ATOM 5532 N N . PRO B 1 272 ? 9.172 27.75 -3.379 1 96.88 272 PRO B N 1
ATOM 5533 C CA . PRO B 1 272 ? 9.031 27.812 -1.921 1 96.88 272 PRO B CA 1
ATOM 5534 C C . PRO B 1 272 ? 10.328 27.469 -1.192 1 96.88 272 PRO B C 1
ATOM 5536 O O . PRO B 1 272 ? 10.977 26.469 -1.522 1 96.88 272 PRO B O 1
ATOM 5539 N N . MET B 1 273 ? 10.758 28.266 -0.268 1 93.56 273 MET B N 1
ATOM 5540 C CA . MET B 1 273 ? 12.016 28.094 0.448 1 93.56 273 MET B CA 1
ATOM 5541 C C . MET B 1 273 ? 11.773 27.828 1.93 1 93.56 273 MET B C 1
ATOM 5543 O O . MET B 1 273 ? 12.469 27.016 2.545 1 93.56 273 MET B O 1
ATOM 5547 N N . LYS B 1 274 ? 10.836 28.578 2.496 1 95.69 274 LYS B N 1
ATOM 5548 C CA . LYS B 1 274 ? 10.461 28.406 3.898 1 95.69 274 LYS B CA 1
ATOM 5549 C C . LYS B 1 274 ? 8.969 28.109 4.039 1 95.69 274 LYS B C 1
ATOM 5551 O O . LYS B 1 274 ? 8.18 28.453 3.156 1 95.69 274 LYS B O 1
ATOM 5556 N N . VAL B 1 275 ? 8.641 27.453 5.082 1 97.75 275 VAL B N 1
ATOM 5557 C CA . VAL B 1 275 ? 7.258 27.062 5.324 1 97.75 275 VAL B CA 1
ATOM 5558 C C . VAL B 1 275 ? 6.965 27.094 6.824 1 97.75 275 VAL B C 1
ATOM 5560 O O . VAL B 1 275 ? 7.82 26.734 7.637 1 97.75 275 VAL B O 1
ATOM 5563 N N . VAL B 1 276 ? 5.809 27.609 7.199 1 97.56 276 VAL B N 1
ATOM 5564 C CA . VAL B 1 276 ? 5.387 27.594 8.594 1 97.56 276 VAL B CA 1
ATOM 5565 C C . VAL B 1 276 ? 3.941 27.109 8.695 1 97.56 276 VAL B C 1
ATOM 5567 O O . VAL B 1 276 ? 3.111 27.422 7.84 1 97.56 276 VAL B O 1
ATOM 5570 N N . PRO B 1 277 ? 3.678 26.25 9.602 1 97.88 277 PRO B N 1
ATOM 5571 C CA . PRO B 1 277 ? 2.287 25.875 9.867 1 97.88 277 PRO B CA 1
ATOM 5572 C C . PRO B 1 277 ? 1.536 26.922 10.68 1 97.88 277 PRO B C 1
ATOM 5574 O O . PRO B 1 277 ? 2.15 27.656 11.461 1 97.88 277 PRO B O 1
ATOM 5577 N N . ILE B 1 278 ? 0.274 27.047 10.453 1 96.25 278 ILE B N 1
ATOM 5578 C CA . ILE B 1 278 ? -0.605 27.906 11.25 1 96.25 278 ILE B CA 1
ATOM 5579 C C . ILE B 1 278 ? -1.859 27.125 11.641 1 96.25 278 ILE B C 1
ATOM 5581 O O . ILE B 1 278 ? -2.07 26 11.188 1 96.25 278 ILE B O 1
ATOM 5585 N N . ASP B 1 279 ? -2.617 27.609 12.578 1 94.25 279 ASP B N 1
ATOM 5586 C CA . ASP B 1 279 ? -3.9 27.047 12.984 1 94.25 279 ASP B CA 1
ATOM 5587 C C . ASP B 1 279 ? -3.715 25.688 13.664 1 94.25 279 ASP B C 1
ATOM 5589 O O . ASP B 1 279 ? -4.027 24.641 13.078 1 94.25 279 ASP B O 1
ATOM 5593 N N . PHE B 1 280 ? -3.41 25.656 14.898 1 96.56 280 PHE B N 1
ATOM 5594 C CA . PHE B 1 280 ? -3.064 24.469 15.656 1 96.56 280 PHE B CA 1
ATOM 5595 C C . PHE B 1 280 ? -4.25 23.984 16.484 1 96.56 280 PHE B C 1
ATOM 5597 O O . PHE B 1 280 ? -4.066 23.328 17.516 1 96.56 280 PHE B O 1
ATOM 5604 N N . GLN B 1 281 ? -5.418 24.297 16.141 1 93 281 GLN B N 1
ATOM 5605 C CA . GLN B 1 281 ? -6.613 24.062 16.938 1 93 281 GLN B CA 1
ATOM 5606 C C . GLN B 1 281 ? -6.926 22.578 17.047 1 93 281 GLN B C 1
ATOM 5608 O O . GLN B 1 281 ? -7.676 22.156 17.922 1 93 281 GLN B O 1
ATOM 5613 N N . PHE B 1 282 ? -6.328 21.75 16.141 1 94.81 282 PHE B N 1
ATOM 5614 C CA . PHE B 1 282 ? -6.652 20.328 16.172 1 94.81 282 PHE B CA 1
ATOM 5615 C C . PHE B 1 282 ? -5.414 19.5 16.469 1 94.81 282 PHE B C 1
ATOM 5617 O O . PHE B 1 282 ? -5.379 18.297 16.188 1 94.81 282 PHE B O 1
ATOM 5624 N N . SER B 1 283 ? -4.434 20.141 17.031 1 97.62 283 SER B N 1
ATOM 5625 C CA . SER B 1 283 ? -3.26 19.391 17.453 1 97.62 283 SER B CA 1
ATOM 5626 C C . SER B 1 283 ? -3.637 18.297 18.453 1 97.62 283 SER B C 1
ATOM 5628 O O . SER B 1 283 ? -4.414 18.531 19.375 1 97.62 283 SER B O 1
ATOM 5630 N N . THR B 1 284 ? -3.215 17.125 18.25 1 97.19 284 THR B N 1
ATOM 5631 C CA . THR B 1 284 ? -3.555 15.984 19.078 1 97.19 284 THR B CA 1
ATOM 5632 C C . THR B 1 284 ? -2.406 14.977 19.094 1 97.19 284 THR B C 1
ATOM 5634 O O . THR B 1 284 ? -1.589 14.938 18.172 1 97.19 284 THR B O 1
ATOM 5637 N N . ARG B 1 285 ? -2.291 14.227 20.203 1 97.12 285 ARG B N 1
ATOM 5638 C CA . ARG B 1 285 ? -1.248 13.219 20.328 1 97.12 285 ARG B CA 1
ATOM 5639 C C . ARG B 1 285 ? -1.683 11.906 19.672 1 97.12 285 ARG B C 1
ATOM 5641 O O . ARG B 1 285 ? -2.662 11.289 20.109 1 97.12 285 ARG B O 1
ATOM 5648 N N . THR B 1 286 ? -1.069 11.477 18.672 1 97.88 286 THR B N 1
ATOM 5649 C CA . THR B 1 286 ? -1.332 10.25 17.922 1 97.88 286 THR B CA 1
ATOM 5650 C C . THR B 1 286 ? -0.228 10 16.891 1 97.88 286 THR B C 1
ATOM 5652 O O . THR B 1 286 ? 0.883 10.516 17.031 1 97.88 286 THR B O 1
ATOM 5655 N N . SER B 1 287 ? -0.454 9.148 15.953 1 97.88 287 SER B N 1
ATOM 5656 C CA . SER B 1 287 ? 0.535 8.859 14.922 1 97.88 287 SER B CA 1
ATOM 5657 C C . SER B 1 287 ? 0.708 10.047 13.977 1 97.88 287 SER B C 1
ATOM 5659 O O . SER B 1 287 ? -0.276 10.617 13.5 1 97.88 287 SER B O 1
ATOM 5661 N N . PRO B 1 288 ? 1.961 10.445 13.656 1 98.25 288 PRO B N 1
ATOM 5662 C CA . PRO B 1 288 ? 2.174 11.547 12.711 1 98.25 288 PRO B CA 1
ATOM 5663 C C . PRO B 1 288 ? 1.649 11.242 11.312 1 98.25 288 PRO B C 1
ATOM 5665 O O . PRO B 1 288 ? 1.5 12.148 10.492 1 98.25 288 PRO B O 1
ATOM 5668 N N . LEU B 1 289 ? 1.361 9.953 11.055 1 98.56 289 LEU B N 1
ATOM 5669 C CA . LEU B 1 289 ? 0.852 9.539 9.758 1 98.56 289 LEU B CA 1
ATOM 5670 C C . LEU B 1 289 ? -0.53 10.133 9.5 1 98.56 289 LEU B C 1
ATOM 5672 O O . LEU B 1 289 ? -0.966 10.227 8.352 1 98.56 289 LEU B O 1
ATOM 5676 N N . ILE B 1 290 ? -1.187 10.555 10.547 1 98.62 290 ILE B N 1
ATOM 5677 C CA . ILE B 1 290 ? -2.471 11.234 10.414 1 98.62 290 ILE B CA 1
ATOM 5678 C C . ILE B 1 290 ? -2.287 12.539 9.641 1 98.62 290 ILE B C 1
ATOM 5680 O O . ILE B 1 290 ? -3.068 12.852 8.742 1 98.62 290 ILE B O 1
ATOM 5684 N N . ASP B 1 291 ? -1.23 13.289 9.977 1 98.81 291 ASP B N 1
ATOM 5685 C CA . ASP B 1 291 ? -0.944 14.523 9.258 1 98.81 291 ASP B CA 1
ATOM 5686 C C . ASP B 1 291 ? -0.625 14.25 7.793 1 98.81 291 ASP B C 1
ATOM 5688 O O . ASP B 1 291 ? -0.984 15.039 6.914 1 98.81 291 ASP B O 1
ATOM 5692 N N . LEU B 1 292 ? 0.055 13.141 7.527 1 98.88 292 LEU B N 1
ATOM 5693 C CA . LEU B 1 292 ? 0.376 12.805 6.141 1 98.88 292 LEU B CA 1
ATOM 5694 C C . LEU B 1 292 ? -0.887 12.469 5.359 1 98.88 292 LEU B C 1
ATOM 5696 O O . LEU B 1 292 ? -1.083 12.961 4.246 1 98.88 292 LEU B O 1
ATOM 5700 N N . HIS B 1 293 ? -1.731 11.641 5.941 1 98.69 293 HIS B N 1
ATOM 5701 C CA . HIS B 1 293 ? -2.982 11.32 5.266 1 98.69 293 HIS B CA 1
ATOM 5702 C C . HIS B 1 293 ? -3.809 12.57 5.004 1 98.69 293 HIS B C 1
ATOM 5704 O O . HIS B 1 293 ? -4.367 12.734 3.916 1 98.69 293 HIS B O 1
ATOM 5710 N N . TYR B 1 294 ? -3.867 13.445 6.012 1 98.56 294 TYR B N 1
ATOM 5711 C CA . TYR B 1 294 ? -4.648 14.664 5.871 1 98.56 294 TYR B CA 1
ATOM 5712 C C . TYR B 1 294 ? -4.082 15.547 4.766 1 98.56 294 TYR B C 1
ATOM 5714 O O . TYR B 1 294 ? -4.816 15.977 3.867 1 98.56 294 TYR B O 1
ATOM 5722 N N . PHE B 1 295 ? -2.809 15.719 4.805 1 98.81 295 PHE B N 1
ATOM 5723 C CA . PHE B 1 295 ? -2.107 16.594 3.871 1 98.81 295 PHE B CA 1
ATOM 5724 C C . PHE B 1 295 ? -2.178 16.047 2.453 1 98.81 295 PHE B C 1
ATOM 5726 O O . PHE B 1 295 ? -2.539 16.766 1.519 1 98.81 295 PHE B O 1
ATOM 5733 N N . PHE B 1 296 ? -1.937 14.75 2.305 1 98.81 296 PHE B N 1
ATOM 5734 C CA . PHE B 1 296 ? -1.911 14.125 0.988 1 98.81 296 PHE B CA 1
ATOM 5735 C C . PHE B 1 296 ? -3.299 14.133 0.36 1 98.81 296 PHE B C 1
ATOM 5737 O O . PHE B 1 296 ? -3.441 14.367 -0.842 1 98.81 296 PHE B O 1
ATOM 5744 N N . SER B 1 297 ? -4.316 13.938 1.155 1 98.12 297 SER B N 1
ATOM 5745 C CA . SER B 1 297 ? -5.664 13.727 0.639 1 98.12 297 SER B CA 1
ATOM 5746 C C . SER B 1 297 ? -6.383 15.055 0.417 1 98.12 297 SER B C 1
ATOM 5748 O O . SER B 1 297 ? -7.449 15.094 -0.198 1 98.12 297 SER B O 1
ATOM 5750 N N . SER B 1 298 ? -5.77 16.141 0.875 1 97.62 298 SER B N 1
ATOM 5751 C CA . SER B 1 298 ? -6.461 17.422 0.777 1 97.62 298 SER B CA 1
ATOM 5752 C C . SER B 1 298 ? -5.738 18.375 -0.17 1 97.62 298 SER B C 1
ATOM 5754 O O . SER B 1 298 ? -6.359 19.25 -0.771 1 97.62 298 SER B O 1
ATOM 5756 N N . SER B 1 299 ? -4.422 18.156 -0.38 1 97.94 299 SER B N 1
ATOM 5757 C CA . SER B 1 299 ? -3.693 19.359 -0.768 1 97.94 299 SER B CA 1
ATOM 5758 C C . SER B 1 299 ? -2.83 19.109 -2 1 97.94 299 SER B C 1
ATOM 5760 O O . SER B 1 299 ? -2.348 20.062 -2.627 1 97.94 299 SER B O 1
ATOM 5762 N N . LEU B 1 300 ? -2.688 17.875 -2.422 1 97.94 300 LEU B N 1
ATOM 5763 C CA . LEU B 1 300 ? -1.674 17.594 -3.432 1 97.94 300 LEU B CA 1
ATOM 5764 C C . LEU B 1 300 ? -2.299 17.516 -4.82 1 97.94 300 LEU B C 1
ATOM 5766 O O . LEU B 1 300 ? -3.42 17.016 -4.973 1 97.94 300 LEU B O 1
ATOM 5770 N N . GLN B 1 301 ? -1.524 17.906 -5.77 1 96.94 301 GLN B N 1
ATOM 5771 C CA . GLN B 1 301 ? -1.87 17.641 -7.16 1 96.94 301 GLN B CA 1
ATOM 5772 C C . GLN B 1 301 ? -1.833 16.141 -7.449 1 96.94 301 GLN B C 1
ATOM 5774 O O . GLN B 1 301 ? -1.105 15.391 -6.793 1 96.94 301 GLN B O 1
ATOM 5779 N N . ASP B 1 302 ? -2.533 15.758 -8.5 1 95 302 ASP B N 1
ATOM 5780 C CA . ASP B 1 302 ? -2.729 14.336 -8.805 1 95 302 ASP B CA 1
ATOM 5781 C C . ASP B 1 302 ? -1.395 13.641 -9.055 1 95 302 ASP B C 1
ATOM 5783 O O . ASP B 1 302 ? -1.173 12.523 -8.594 1 95 302 ASP B O 1
ATOM 5787 N N . ASP B 1 303 ? -0.587 14.297 -9.836 1 96.38 303 ASP B N 1
ATOM 5788 C CA . ASP B 1 303 ? 0.684 13.68 -10.211 1 96.38 303 ASP B CA 1
ATOM 5789 C C . ASP B 1 303 ? 1.612 13.562 -9 1 96.38 303 ASP B C 1
ATOM 5791 O O . ASP B 1 303 ? 2.467 12.68 -8.953 1 96.38 303 ASP B O 1
ATOM 5795 N N . VAL B 1 304 ? 1.504 14.484 -7.992 1 98.38 304 VAL B N 1
ATOM 5796 C CA . VAL B 1 304 ? 2.281 14.422 -6.762 1 98.38 304 VAL B CA 1
ATOM 5797 C C . VAL B 1 304 ? 1.752 13.305 -5.867 1 98.38 304 VAL B C 1
ATOM 5799 O O . VAL B 1 304 ? 2.527 12.5 -5.344 1 98.38 304 VAL B O 1
ATOM 5802 N N . LEU B 1 305 ? 0.426 13.234 -5.781 1 97.44 305 LEU B N 1
ATOM 5803 C CA . LEU B 1 305 ? -0.207 12.203 -4.965 1 97.44 305 LEU B CA 1
ATOM 5804 C C . LEU B 1 305 ? 0.143 10.812 -5.48 1 97.44 305 LEU B C 1
ATOM 5806 O O . LEU B 1 305 ? 0.257 9.867 -4.699 1 97.44 305 LEU B O 1
ATOM 5810 N N . ALA B 1 306 ? 0.392 10.734 -6.789 1 96 306 ALA B N 1
ATOM 5811 C CA . ALA B 1 306 ? 0.755 9.461 -7.406 1 96 306 ALA B CA 1
ATOM 5812 C C . ALA B 1 306 ? 2.076 8.945 -6.848 1 96 306 ALA B C 1
ATOM 5814 O O . ALA B 1 306 ? 2.398 7.762 -6.996 1 96 306 ALA B O 1
ATOM 5815 N N . LYS B 1 307 ? 2.852 9.742 -6.16 1 97.75 307 LYS B N 1
ATOM 5816 C CA . LYS B 1 307 ? 4.137 9.375 -5.578 1 97.75 307 LYS B CA 1
ATOM 5817 C C . LYS B 1 307 ? 4.039 9.266 -4.059 1 97.75 307 LYS B C 1
ATOM 5819 O O . LYS B 1 307 ? 5.031 9.461 -3.352 1 97.75 307 LYS B O 1
ATOM 5824 N N . GLU B 1 308 ? 2.896 8.938 -3.625 1 98.06 308 GLU B N 1
ATOM 5825 C CA . GLU B 1 308 ? 2.568 8.922 -2.203 1 98.06 308 GLU B CA 1
ATOM 5826 C C . GLU B 1 308 ? 3.57 8.078 -1.415 1 98.06 308 GLU B C 1
ATOM 5828 O O . GLU B 1 308 ? 4.035 8.5 -0.353 1 98.06 308 GLU B O 1
ATOM 5833 N N . THR B 1 309 ? 3.963 6.879 -1.909 1 98.31 309 THR B N 1
ATOM 5834 C CA . THR B 1 309 ? 4.871 5.988 -1.197 1 98.31 309 THR B CA 1
ATOM 5835 C C . THR B 1 309 ? 6.246 6.637 -1.038 1 98.31 309 THR B C 1
ATOM 5837 O O . THR B 1 309 ? 6.871 6.527 0.02 1 98.31 309 THR B O 1
ATOM 5840 N N . LYS B 1 310 ? 6.723 7.285 -2.043 1 98.56 310 LYS B N 1
ATOM 5841 C CA . LYS B 1 310 ? 8.008 7.973 -2.006 1 98.56 310 LYS B CA 1
ATOM 5842 C C . LYS B 1 310 ? 7.957 9.18 -1.073 1 98.56 310 LYS B C 1
ATOM 5844 O O . LYS B 1 310 ? 8.953 9.508 -0.422 1 98.56 310 LYS B O 1
ATOM 5849 N N . LEU B 1 311 ? 6.789 9.797 -1.049 1 98.88 311 LEU B N 1
ATOM 5850 C CA . LEU B 1 311 ? 6.629 10.953 -0.167 1 98.88 311 LEU B CA 1
ATOM 5851 C C . LEU B 1 311 ? 6.68 10.523 1.297 1 98.88 311 LEU B C 1
ATOM 5853 O O . LEU B 1 311 ? 7.281 11.211 2.127 1 98.88 311 LEU B O 1
ATOM 5857 N N . VAL B 1 312 ? 6.051 9.383 1.618 1 98.88 312 VAL B N 1
ATOM 5858 C CA . VAL B 1 312 ? 6.133 8.844 2.973 1 98.88 312 VAL B CA 1
ATOM 5859 C C . VAL B 1 312 ? 7.582 8.508 3.309 1 98.88 312 VAL B C 1
ATOM 5861 O O . VAL B 1 312 ? 8.047 8.773 4.422 1 98.88 312 VAL B O 1
ATOM 5864 N N . GLN B 1 313 ? 8.312 7.926 2.355 1 98.75 313 GLN B N 1
ATOM 5865 C CA . GLN B 1 313 ? 9.727 7.629 2.549 1 98.75 313 GLN B CA 1
ATOM 5866 C C . GLN B 1 313 ? 10.516 8.898 2.85 1 98.75 313 GLN B C 1
ATOM 5868 O O . GLN B 1 313 ? 11.344 8.922 3.766 1 98.75 313 GLN B O 1
ATOM 5873 N N . HIS B 1 314 ? 10.258 9.922 2.033 1 98.75 314 HIS B N 1
ATOM 5874 C CA . HIS B 1 314 ? 10.938 11.195 2.242 1 98.75 314 HIS B CA 1
ATOM 5875 C C . HIS B 1 314 ? 10.703 11.719 3.654 1 98.75 314 HI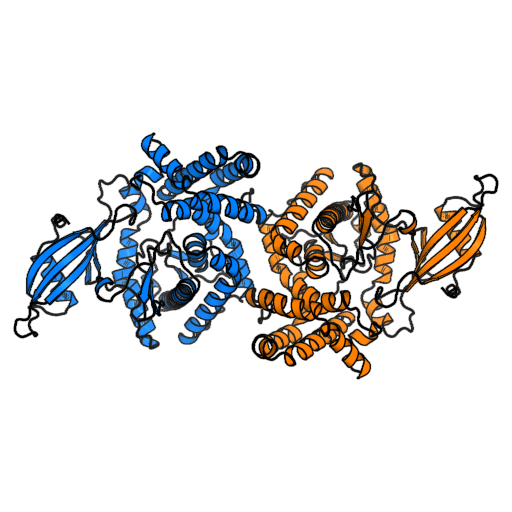S B C 1
ATOM 5877 O O . HIS B 1 314 ? 11.648 12.086 4.352 1 98.75 314 HIS B O 1
ATOM 5883 N N . TYR B 1 315 ? 9.492 11.75 4.043 1 98.81 315 TYR B N 1
ATOM 5884 C CA . TYR B 1 315 ? 9.133 12.195 5.387 1 98.81 315 TYR B CA 1
ATOM 5885 C C . TYR B 1 315 ? 9.828 11.344 6.445 1 98.81 315 TYR B C 1
ATOM 5887 O O . TYR B 1 315 ? 10.367 11.875 7.418 1 98.81 315 TYR B O 1
ATOM 5895 N N . TYR B 1 316 ? 9.805 10.023 6.277 1 98.5 316 TYR B N 1
ATOM 5896 C CA . TYR B 1 316 ? 10.375 9.086 7.238 1 98.5 316 TYR B CA 1
ATOM 5897 C C . TYR B 1 316 ? 11.852 9.398 7.492 1 98.5 316 TYR B C 1
ATOM 5899 O O . TYR B 1 316 ? 12.289 9.477 8.641 1 98.5 316 TYR B O 1
ATOM 5907 N N . TYR B 1 317 ? 12.555 9.578 6.461 1 97.94 317 TYR B N 1
ATOM 5908 C CA . TYR B 1 317 ? 13.977 9.82 6.629 1 97.94 317 TYR B CA 1
ATOM 5909 C C . TYR B 1 317 ? 14.227 11.227 7.172 1 97.94 317 TYR B C 1
ATOM 5911 O O . TYR B 1 317 ? 15.188 11.445 7.922 1 97.94 317 TYR B O 1
ATOM 5919 N N . ALA B 1 318 ? 13.367 12.195 6.785 1 98.31 318 ALA B N 1
ATOM 5920 C CA . ALA B 1 318 ? 13.461 13.516 7.395 1 98.31 318 ALA B CA 1
ATOM 5921 C C . ALA B 1 318 ? 13.203 13.445 8.898 1 98.31 318 ALA B C 1
ATOM 5923 O O . ALA B 1 318 ? 13.906 14.086 9.688 1 98.31 318 ALA B O 1
ATOM 5924 N N . LEU B 1 319 ? 12.164 12.727 9.305 1 98.19 319 LEU B N 1
ATOM 5925 C CA . LEU B 1 319 ? 11.859 12.516 10.711 1 98.19 319 LEU B CA 1
ATOM 5926 C C . LEU B 1 319 ? 13.047 11.891 11.438 1 98.19 319 LEU B C 1
ATOM 5928 O O . LEU B 1 319 ? 13.453 12.367 12.5 1 98.19 319 LEU B O 1
ATOM 5932 N N . LYS B 1 320 ? 13.594 10.844 10.867 1 96.56 320 LYS B N 1
ATOM 5933 C CA . LYS B 1 320 ? 14.727 10.133 11.453 1 96.56 320 LYS B CA 1
ATOM 5934 C C . LYS B 1 320 ? 15.93 11.062 11.617 1 96.56 320 LYS B C 1
ATOM 5936 O O . LYS B 1 320 ? 16.609 11.031 12.641 1 96.56 320 LYS B O 1
ATOM 5941 N N . ARG B 1 321 ? 16.219 11.852 10.617 1 96.56 321 ARG B N 1
ATOM 5942 C CA . ARG B 1 321 ? 17.328 12.805 10.664 1 96.56 321 ARG B CA 1
ATOM 5943 C C . ARG B 1 321 ? 17.141 13.805 11.797 1 96.56 321 ARG B C 1
ATOM 5945 O O . ARG B 1 321 ? 18.078 14.102 12.531 1 96.56 321 ARG B O 1
ATOM 5952 N N . ASN B 1 322 ? 15.953 14.328 11.906 1 96.69 322 ASN B N 1
ATOM 5953 C CA . ASN B 1 322 ? 15.688 15.289 12.969 1 96.69 322 ASN B CA 1
ATOM 5954 C C . ASN B 1 322 ? 15.789 14.641 14.352 1 96.69 322 ASN B C 1
ATOM 5956 O O . ASN B 1 322 ? 16.328 15.242 15.281 1 96.69 322 ASN B O 1
ATOM 5960 N N . LEU B 1 323 ? 15.258 13.461 14.5 1 96.94 323 LEU B N 1
ATOM 5961 C CA . LEU B 1 323 ? 15.352 12.734 15.766 1 96.94 323 LEU B CA 1
ATOM 5962 C C . LEU B 1 323 ? 16.812 12.469 16.125 1 96.94 323 LEU B C 1
ATOM 5964 O O . LEU B 1 323 ? 17.188 12.555 17.297 1 96.94 323 LEU B O 1
ATOM 5968 N N . SER B 1 324 ? 17.562 12.117 15.117 1 95.25 324 SER B N 1
ATOM 5969 C CA . SER B 1 324 ? 18.984 11.875 15.352 1 95.25 324 SER B CA 1
ATOM 5970 C C . SER B 1 324 ? 19.688 13.125 15.859 1 95.25 324 SER B C 1
ATOM 5972 O O . SER B 1 324 ? 20.594 13.047 16.688 1 95.25 324 SER B O 1
ATOM 5974 N N . ARG B 1 325 ? 19.344 14.227 15.344 1 94.75 325 ARG B N 1
ATOM 5975 C CA . ARG B 1 325 ? 19.906 15.492 15.797 1 94.75 325 ARG B CA 1
ATOM 5976 C C . ARG B 1 325 ? 19.625 15.727 17.281 1 94.75 325 ARG B C 1
ATOM 5978 O O . ARG B 1 325 ? 20.422 16.328 17.984 1 94.75 325 ARG B O 1
ATOM 5985 N N . PHE B 1 326 ? 18.469 15.25 17.719 1 94.69 326 PHE B N 1
ATOM 5986 C CA . PHE B 1 326 ? 18.094 15.359 19.109 1 94.69 326 PHE B CA 1
ATOM 5987 C C . PHE B 1 326 ? 18.688 14.211 19.922 1 94.69 326 PHE B C 1
ATOM 5989 O O . PHE B 1 326 ? 18.375 14.055 21.109 1 94.69 326 PHE B O 1
ATOM 5996 N N . GLN B 1 327 ? 19.453 13.273 19.297 1 91.44 327 GLN B N 1
ATOM 5997 C CA . GLN B 1 327 ? 20.047 12.102 19.922 1 91.44 327 GLN B CA 1
ATOM 5998 C C . GLN B 1 327 ? 18.984 11.18 20.5 1 91.44 327 GLN B C 1
ATOM 6000 O O . GLN B 1 327 ? 19.141 10.648 21.609 1 91.44 327 GLN B O 1
ATOM 6005 N N . TYR B 1 328 ? 17.891 11.266 19.812 1 88.62 328 TYR B N 1
ATOM 6006 C CA . TYR B 1 328 ? 16.828 10.336 20.188 1 88.62 328 TYR B CA 1
ATOM 6007 C C . TYR B 1 328 ? 17.281 8.891 20.047 1 88.62 328 TYR B C 1
ATOM 6009 O O . TYR B 1 328 ? 17.812 8.5 19 1 88.62 328 TYR B O 1
ATOM 6017 N N . LYS B 1 329 ? 17.109 8.078 21.047 1 81.19 329 LYS B N 1
ATOM 6018 C CA . LYS B 1 329 ? 17.688 6.742 21.094 1 81.19 329 LYS B CA 1
ATOM 6019 C C . LYS B 1 329 ? 16.625 5.66 20.984 1 81.19 329 LYS B C 1
ATOM 6021 O O . LYS B 1 329 ? 16.938 4.492 20.75 1 81.19 329 LYS B O 1
ATOM 6026 N N . ALA B 1 330 ? 15.391 6.039 21.156 1 80.56 330 ALA B N 1
ATOM 6027 C CA . ALA B 1 330 ? 14.367 4.996 21.156 1 80.56 330 ALA B CA 1
ATOM 6028 C C . ALA B 1 330 ? 14.125 4.469 19.75 1 80.56 330 ALA B C 1
ATOM 6030 O O . ALA B 1 330 ? 14.523 5.102 18.766 1 80.56 330 ALA B O 1
ATOM 6031 N N . LYS B 1 331 ? 13.539 3.326 19.719 1 84.94 331 LYS B N 1
ATOM 6032 C CA . LYS B 1 331 ? 13.359 2.609 18.469 1 84.94 331 LYS B CA 1
ATOM 6033 C C . LYS B 1 331 ? 12.297 3.281 17.594 1 84.94 331 LYS B C 1
ATOM 6035 O O . LYS B 1 331 ? 11.242 3.678 18.094 1 84.94 331 LYS B O 1
ATOM 6040 N N . LEU B 1 332 ? 12.641 3.594 16.391 1 91.12 332 LEU B N 1
ATOM 6041 C CA . LEU B 1 332 ? 11.727 3.971 15.328 1 91.12 332 LEU B CA 1
ATOM 6042 C C . LEU B 1 332 ? 11.352 2.758 14.484 1 91.12 332 LEU B C 1
ATOM 6044 O O . LEU B 1 332 ? 12.188 1.895 14.219 1 91.12 332 LEU B O 1
ATOM 6048 N N . PRO B 1 333 ? 10.047 2.674 14.195 1 94 333 PRO B N 1
ATOM 6049 C CA . PRO B 1 333 ? 9.727 1.602 13.25 1 94 333 PRO B CA 1
ATOM 6050 C C . PRO B 1 333 ? 10.562 1.666 11.977 1 94 333 PRO B C 1
ATOM 6052 O O . PRO B 1 333 ? 10.984 2.75 11.562 1 94 333 PRO B O 1
ATOM 6055 N N . SER B 1 334 ? 10.859 0.492 11.391 1 95 334 SER B N 1
ATOM 6056 C CA . SER B 1 334 ? 11.5 0.497 10.078 1 95 334 SER B CA 1
ATOM 6057 C C . SER B 1 334 ? 10.617 1.181 9.039 1 95 334 SER B C 1
ATOM 6059 O O . SER B 1 334 ? 9.414 1.36 9.258 1 95 334 SER B O 1
ATOM 6061 N N . LEU B 1 335 ? 11.219 1.6 7.957 1 96.94 335 LEU B N 1
ATOM 6062 C CA . LEU B 1 335 ? 10.43 2.227 6.898 1 96.94 335 LEU B CA 1
ATOM 6063 C C . LEU B 1 335 ? 9.32 1.297 6.43 1 96.94 335 LEU B C 1
ATOM 6065 O O . LEU B 1 335 ? 8.203 1.746 6.16 1 96.94 335 LEU B O 1
ATOM 6069 N N . LEU B 1 336 ? 9.578 0.008 6.289 1 96.56 336 LEU B N 1
ATOM 6070 C CA . LEU B 1 336 ? 8.547 -0.951 5.895 1 96.56 336 LEU B CA 1
ATOM 6071 C C . LEU B 1 336 ? 7.395 -0.95 6.895 1 96.56 336 LEU B C 1
ATOM 6073 O O . LEU B 1 336 ? 6.227 -0.882 6.5 1 96.56 336 LEU B O 1
ATOM 6077 N N . GLU B 1 337 ? 7.75 -1.031 8.141 1 95.69 337 GLU B N 1
ATOM 6078 C CA . GLU B 1 337 ? 6.727 -0.992 9.188 1 95.69 337 GLU B CA 1
ATOM 6079 C C . GLU B 1 337 ? 5.949 0.319 9.148 1 95.69 337 GLU B C 1
ATOM 6081 O O . GLU B 1 337 ? 4.73 0.332 9.344 1 95.69 337 GLU B O 1
ATOM 6086 N N . PHE B 1 338 ? 6.715 1.384 8.914 1 97.06 338 PHE B N 1
ATOM 6087 C CA . PHE B 1 338 ? 6.109 2.707 8.844 1 97.06 338 PHE B CA 1
ATOM 6088 C C . PHE B 1 338 ? 5.102 2.779 7.699 1 97.06 338 PHE B C 1
ATOM 6090 O O . PHE B 1 338 ? 4.012 3.33 7.863 1 97.06 338 PHE B O 1
ATOM 6097 N N . GLN B 1 339 ? 5.441 2.174 6.551 1 97.56 339 GLN B N 1
ATOM 6098 C CA . GLN B 1 339 ? 4.547 2.111 5.402 1 97.56 339 GLN B CA 1
ATOM 6099 C C . GLN B 1 339 ? 3.307 1.279 5.715 1 97.56 339 GLN B C 1
ATOM 6101 O O . GLN B 1 339 ? 2.199 1.625 5.301 1 97.56 339 GLN B O 1
ATOM 6106 N N . ILE B 1 340 ? 3.463 0.234 6.438 1 95.94 340 ILE B N 1
ATOM 6107 C CA . ILE B 1 340 ? 2.342 -0.622 6.805 1 95.94 340 ILE B CA 1
ATOM 6108 C C . ILE B 1 340 ? 1.418 0.122 7.766 1 95.94 340 ILE B C 1
ATOM 6110 O O . ILE B 1 340 ? 0.193 0.055 7.641 1 95.94 340 ILE B O 1
ATOM 6114 N N . GLN B 1 341 ? 2.016 0.826 8.703 1 96.94 341 GLN B N 1
ATOM 6115 C CA . GLN B 1 341 ? 1.219 1.631 9.617 1 96.94 341 GLN B CA 1
ATOM 6116 C C . GLN B 1 341 ? 0.445 2.715 8.875 1 96.94 341 GLN B C 1
ATOM 6118 O O . GLN B 1 341 ? -0.69 3.033 9.234 1 96.94 341 GLN B O 1
ATOM 6123 N N . TYR B 1 342 ? 1.107 3.279 7.875 1 98.06 342 TYR B N 1
ATOM 6124 C CA . TYR B 1 342 ? 0.445 4.262 7.023 1 98.06 342 TYR B CA 1
ATOM 6125 C C . TYR B 1 342 ? -0.798 3.666 6.371 1 98.06 342 TYR B C 1
ATOM 6127 O O . TYR B 1 342 ? -1.871 4.273 6.398 1 98.06 342 TYR B O 1
ATOM 6135 N N . GLU B 1 343 ? -0.703 2.441 5.898 1 97.25 343 GLU B N 1
ATOM 6136 C CA . GLU B 1 343 ? -1.825 1.799 5.219 1 97.25 343 GLU B CA 1
ATOM 6137 C C . GLU B 1 343 ? -2.924 1.418 6.211 1 97.25 343 GLU B C 1
ATOM 6139 O O . GLU B 1 343 ? -4.109 1.456 5.875 1 97.25 343 GLU B O 1
ATOM 6144 N N . ARG B 1 344 ? -2.549 1.093 7.375 1 96.31 344 ARG B N 1
ATOM 6145 C CA . ARG B 1 344 ? -3.521 0.748 8.406 1 96.31 344 ARG B CA 1
ATOM 6146 C C . ARG B 1 344 ? -4.426 1.933 8.727 1 96.31 344 ARG B C 1
ATOM 6148 O O . ARG B 1 344 ? -5.547 1.753 9.211 1 96.31 344 ARG B O 1
ATOM 6155 N N . ARG B 1 345 ? -3.988 3.146 8.43 1 97.75 345 ARG B N 1
ATOM 6156 C CA . ARG B 1 345 ? -4.715 4.355 8.789 1 97.75 345 ARG B CA 1
ATOM 6157 C C . ARG B 1 345 ? -5.344 5.008 7.566 1 97.75 345 ARG B C 1
ATOM 6159 O O . ARG B 1 345 ? -5.812 6.148 7.633 1 97.75 345 ARG B O 1
ATOM 6166 N N . ARG B 1 346 ? -5.43 4.32 6.484 1 97.75 346 ARG B N 1
ATOM 6167 C CA . ARG B 1 346 ? -5.816 4.84 5.176 1 97.75 346 ARG B CA 1
ATOM 6168 C C . ARG B 1 346 ? -7.27 5.293 5.176 1 97.75 346 ARG B C 1
ATOM 6170 O O . ARG B 1 346 ? -7.68 6.09 4.328 1 97.75 346 ARG B O 1
ATOM 6177 N N . PHE B 1 347 ? -8.078 4.836 6.094 1 98.12 347 PHE B N 1
ATOM 6178 C CA . PHE B 1 347 ? -9.484 5.227 6.086 1 98.12 347 PHE B CA 1
ATOM 6179 C C . PHE B 1 347 ? -9.625 6.734 6.254 1 98.12 347 PHE B C 1
ATOM 6181 O O . PHE B 1 347 ? -10.57 7.336 5.742 1 98.12 347 PHE B O 1
ATOM 6188 N N . LEU B 1 348 ? -8.695 7.348 6.965 1 98.12 348 LEU B N 1
ATOM 6189 C CA . LEU B 1 348 ? -8.75 8.797 7.113 1 98.12 348 LEU B CA 1
ATOM 6190 C C . LEU B 1 348 ? -8.789 9.484 5.75 1 98.12 348 LEU B C 1
ATOM 6192 O O . LEU B 1 348 ? -9.461 10.5 5.578 1 98.12 348 LEU B O 1
ATOM 6196 N N . SER B 1 349 ? -8.062 8.93 4.812 1 98.12 349 SER B N 1
ATOM 6197 C CA . SER B 1 349 ? -8.055 9.477 3.461 1 98.12 349 SER B CA 1
ATOM 6198 C C . SER B 1 349 ? -9.438 9.422 2.832 1 98.12 349 SER B C 1
ATOM 6200 O O . SER B 1 349 ? -9.797 10.281 2.023 1 98.12 349 SER B O 1
ATOM 6202 N N . VAL B 1 350 ? -10.242 8.406 3.17 1 97.81 350 VAL B N 1
ATOM 6203 C CA . VAL B 1 350 ? -11.609 8.297 2.666 1 97.81 350 VAL B CA 1
ATOM 6204 C C . VAL B 1 350 ? -12.422 9.516 3.098 1 97.81 350 VAL B C 1
ATOM 6206 O O . VAL B 1 350 ? -13.055 10.172 2.268 1 97.81 350 VAL B O 1
ATOM 6209 N N . ALA B 1 351 ? -12.281 9.82 4.348 1 96.31 351 ALA B N 1
ATOM 6210 C CA . ALA B 1 351 ? -13.039 10.938 4.902 1 96.31 351 ALA B CA 1
ATOM 6211 C C . ALA B 1 351 ? -12.555 12.266 4.34 1 96.31 351 ALA B C 1
ATOM 6213 O O . ALA B 1 351 ? -13.359 13.117 3.943 1 96.31 351 ALA B O 1
ATOM 6214 N N . ILE B 1 352 ? -11.258 12.398 4.242 1 97.44 352 ILE B N 1
ATOM 6215 C CA . ILE B 1 352 ? -10.695 13.695 3.85 1 97.44 352 ILE B CA 1
ATOM 6216 C C . ILE B 1 352 ? -10.883 13.898 2.35 1 97.44 352 ILE B C 1
ATOM 6218 O O . ILE B 1 352 ? -11.375 14.945 1.917 1 97.44 352 ILE B O 1
ATOM 6222 N N . ALA B 1 353 ? -10.586 12.93 1.572 1 97.69 353 ALA B N 1
ATOM 6223 C CA . ALA B 1 353 ? -10.578 13.078 0.119 1 97.69 353 ALA B CA 1
ATOM 6224 C C . ALA B 1 353 ? -12 13.211 -0.42 1 97.69 353 ALA B C 1
ATOM 6226 O O . ALA B 1 353 ? -12.242 13.945 -1.379 1 97.69 353 ALA B O 1
ATOM 6227 N N . LEU B 1 354 ? -12.953 12.5 0.186 1 97.19 354 LEU B N 1
ATOM 6228 C CA . LEU B 1 354 ? -14.289 12.438 -0.396 1 97.19 354 LEU B CA 1
ATOM 6229 C C . LEU B 1 354 ? -15.195 13.508 0.206 1 97.19 354 LEU B C 1
ATOM 6231 O O . LEU B 1 354 ? -16.203 13.891 -0.396 1 97.19 354 LEU B O 1
ATOM 6235 N N . VAL B 1 355 ? -14.805 14 1.378 1 94.06 355 VAL B N 1
ATOM 6236 C CA . VAL B 1 355 ? -15.734 14.875 2.076 1 94.06 355 VAL B CA 1
ATOM 6237 C C . VAL B 1 355 ? -15.109 16.25 2.264 1 94.06 355 VAL B C 1
ATOM 6239 O O . VAL B 1 355 ? -15.656 17.266 1.804 1 94.06 355 VAL B O 1
ATOM 6242 N N . PHE B 1 356 ? -13.883 16.312 2.766 1 93.38 356 PHE B N 1
ATOM 6243 C CA . PHE B 1 356 ? -13.281 17.594 3.111 1 93.38 356 PHE B CA 1
ATOM 6244 C C . PHE B 1 356 ? -12.641 18.234 1.888 1 93.38 356 PHE B C 1
ATOM 6246 O O . PHE B 1 356 ? -12.758 19.453 1.687 1 93.38 356 PHE B O 1
ATOM 6253 N N . GLN B 1 357 ? -12 17.469 1.119 1 95.56 357 GLN B N 1
ATOM 6254 C CA . GLN B 1 357 ? -11.273 18.047 -0.005 1 95.56 357 GLN B CA 1
ATOM 6255 C C . GLN B 1 357 ? -12.219 18.766 -0.962 1 95.56 357 GLN B C 1
ATOM 6257 O O . GLN B 1 357 ? -11.961 19.891 -1.377 1 95.56 357 GLN B O 1
ATOM 6262 N N . PRO B 1 358 ? -13.398 18.156 -1.343 1 94.31 358 PRO B N 1
ATOM 6263 C CA . PRO B 1 358 ? -14.336 18.875 -2.205 1 94.31 358 PRO B CA 1
ATOM 6264 C C . PRO B 1 358 ? -14.805 20.203 -1.597 1 94.31 358 PRO B C 1
ATOM 6266 O O . PRO B 1 358 ? -15 21.188 -2.318 1 94.31 358 PRO B O 1
ATOM 6269 N N . LEU B 1 359 ? -14.953 20.188 -0.291 1 92.19 359 LEU B N 1
ATOM 6270 C CA . LEU B 1 359 ? -15.312 21.422 0.408 1 92.19 359 LEU B CA 1
ATOM 6271 C C . LEU B 1 359 ? -14.18 22.438 0.339 1 92.19 359 LEU B C 1
ATOM 6273 O O . LEU B 1 359 ? -14.422 23.625 0.113 1 92.19 359 LEU B O 1
ATOM 6277 N N . MET B 1 360 ? -12.961 21.984 0.465 1 91.88 360 MET B N 1
ATOM 6278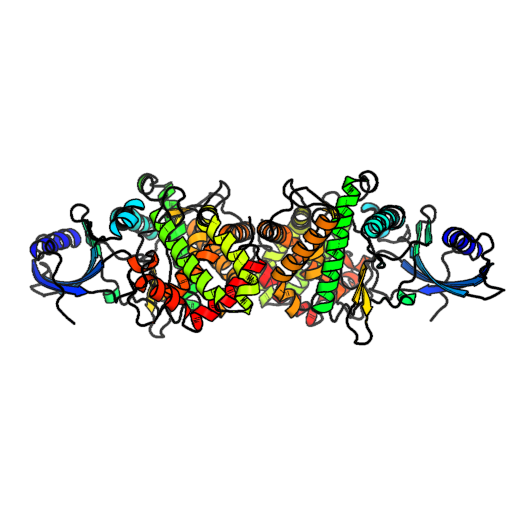 C CA . MET B 1 360 ? -11.781 22.828 0.532 1 91.88 360 MET B CA 1
ATOM 6279 C C . MET B 1 360 ? -11.508 23.5 -0.815 1 91.88 360 MET B C 1
ATOM 6281 O O . MET B 1 360 ? -10.984 24.609 -0.871 1 91.88 360 MET B O 1
ATOM 6285 N N . ILE B 1 361 ? -11.891 22.828 -1.864 1 91.44 361 ILE B N 1
ATOM 6286 C CA . ILE B 1 361 ? -11.602 23.391 -3.186 1 91.44 361 ILE B CA 1
ATOM 6287 C C . ILE B 1 361 ? -12.867 24.031 -3.762 1 91.44 361 ILE B C 1
ATOM 6289 O O . ILE B 1 361 ? -12.914 24.359 -4.949 1 91.44 361 ILE B O 1
ATOM 6293 N N . TYR B 1 362 ? -13.891 24.109 -2.945 1 89.12 362 TYR B N 1
ATOM 6294 C CA . TYR B 1 362 ? -15.164 24.688 -3.385 1 89.12 362 TYR B CA 1
ATOM 6295 C C . TYR B 1 362 ? -15 26.156 -3.766 1 89.12 362 TYR B C 1
ATOM 6297 O O . TYR B 1 362 ? -14.398 26.922 -3.018 1 89.12 362 TYR B O 1
ATOM 6305 N N . SER B 1 363 ? -15.508 26.516 -4.941 1 81.5 363 SER B N 1
ATOM 6306 C CA . SER B 1 363 ? -15.414 27.891 -5.418 1 81.5 363 SER B CA 1
ATOM 6307 C C . SER B 1 363 ? -16.766 28.422 -5.879 1 81.5 363 SER B C 1
ATOM 6309 O O . SER B 1 363 ? -16.844 29.375 -6.648 1 81.5 363 SER B O 1
ATOM 6311 N N . GLY B 1 364 ? -17.734 27.734 -5.43 1 79.44 364 GLY B N 1
ATOM 6312 C CA . GLY B 1 364 ? -19.062 28.156 -5.852 1 79.44 364 GLY B CA 1
ATOM 6313 C C . GLY B 1 364 ? -19.547 29.391 -5.105 1 79.44 364 GLY B C 1
ATOM 6314 O O . GLY B 1 364 ? -18.781 30.031 -4.391 1 79.44 364 GLY B O 1
ATOM 6315 N N . ASN B 1 365 ? -20.734 29.766 -5.383 1 74.25 365 ASN B N 1
ATOM 6316 C CA . ASN B 1 365 ? -21.328 31.016 -4.891 1 74.25 365 ASN B CA 1
ATOM 6317 C C . ASN B 1 365 ? -21.953 30.828 -3.516 1 74.25 365 ASN B C 1
ATOM 6319 O O . ASN B 1 365 ? -22.359 31.797 -2.869 1 74.25 365 ASN B O 1
ATOM 6323 N N . GLY B 1 366 ? -22.031 29.688 -3.141 1 68.56 366 GLY B N 1
ATOM 6324 C CA . GLY B 1 366 ? -22.609 29.453 -1.832 1 68.56 366 GLY B CA 1
ATOM 6325 C C . GLY B 1 366 ? -21.719 29.875 -0.688 1 68.56 366 GLY B C 1
ATOM 6326 O O . GLY B 1 366 ? -20.5 29.906 -0.831 1 68.56 366 GLY B O 1
ATOM 6327 N N . VAL B 1 367 ? -22.344 30.5 0.294 1 63.72 367 VAL B N 1
ATOM 6328 C CA . VAL B 1 367 ? -21.562 30.922 1.453 1 63.72 367 VAL B CA 1
ATOM 6329 C C . VAL B 1 367 ? -21.297 29.719 2.352 1 63.72 367 VAL B C 1
ATOM 6331 O O . VAL B 1 367 ? -22.219 29.125 2.896 1 63.72 367 VAL B O 1
ATOM 6334 N N . PRO B 1 368 ? -20.047 29.359 2.369 1 68.06 368 PRO B N 1
ATOM 6335 C CA . PRO B 1 368 ? -19.719 28.219 3.246 1 68.06 368 PRO B CA 1
ATOM 6336 C C . PRO B 1 368 ? -19.859 28.578 4.727 1 68.06 368 PRO B C 1
ATOM 6338 O O . PRO B 1 368 ? -19.047 29.312 5.27 1 68.06 368 PRO B O 1
ATOM 6341 N N . ASP B 1 369 ? -21.047 28.5 5.238 1 76.62 369 ASP B N 1
ATOM 6342 C CA . ASP B 1 369 ? -21.328 28.609 6.668 1 76.62 369 ASP B CA 1
ATOM 6343 C C . ASP B 1 369 ? -21.234 27.25 7.355 1 76.62 369 ASP B C 1
ATOM 6345 O O . ASP B 1 369 ? -21.797 26.266 6.883 1 76.62 369 ASP B O 1
ATOM 6349 N N . PHE B 1 370 ? -20.453 27.297 8.43 1 80.75 370 PHE B N 1
ATOM 6350 C CA . PHE B 1 370 ? -20.203 26.047 9.141 1 80.75 370 PHE B CA 1
ATOM 6351 C C . PHE B 1 370 ? -21.5 25.328 9.461 1 80.75 370 PHE B C 1
ATOM 6353 O O . PHE B 1 370 ? -21.594 24.109 9.359 1 80.75 370 PHE B O 1
ATOM 6360 N N . CYS B 1 371 ? -22.5 26.094 9.766 1 82.12 371 CYS B N 1
ATOM 6361 C CA . CYS B 1 371 ? -23.766 25.484 10.18 1 82.12 371 CYS B CA 1
ATOM 6362 C C . CYS B 1 371 ? -24.438 24.75 9.016 1 82.12 371 CYS B C 1
ATOM 6364 O O . CYS B 1 371 ? -25.188 23.812 9.227 1 82.12 371 CYS B O 1
ATOM 6366 N N . LYS B 1 372 ? -24.109 25.141 7.871 1 86.81 372 LYS B N 1
ATOM 6367 C CA . LYS B 1 372 ? -24.703 24.531 6.688 1 86.81 372 LYS B CA 1
ATOM 6368 C C . LYS B 1 372 ? -24.062 23.172 6.383 1 86.81 372 LYS B C 1
ATOM 6370 O O . LYS B 1 372 ? -24.562 22.422 5.543 1 86.81 372 LYS B O 1
ATOM 6375 N N . LEU B 1 373 ? -23.078 22.906 7.117 1 88.88 373 LEU B N 1
ATOM 6376 C CA . LEU B 1 373 ? -22.391 21.641 6.879 1 88.88 373 LEU B CA 1
ATOM 6377 C C . LEU B 1 373 ? -23.156 20.469 7.504 1 88.88 373 LEU B C 1
ATOM 6379 O O . LEU B 1 373 ? -22.938 19.312 7.133 1 88.88 373 LEU B O 1
ATOM 6383 N N . TYR B 1 374 ? -24.016 20.766 8.516 1 89.12 374 TYR B N 1
ATOM 6384 C CA . TYR B 1 374 ? -24.609 19.641 9.219 1 89.12 374 TYR B CA 1
ATOM 6385 C C . TYR B 1 374 ? -26.094 19.859 9.461 1 89.12 374 TYR B C 1
ATOM 6387 O O . TYR B 1 374 ? -26.781 19 10.047 1 89.12 374 TYR B O 1
ATOM 6395 N N . GLN B 1 375 ? -26.625 20.922 8.992 1 89.62 375 GLN B N 1
ATOM 6396 C CA . GLN B 1 375 ? -28.062 21.156 9.102 1 89.62 375 GLN B CA 1
ATOM 6397 C C . GLN B 1 375 ? -28.812 20.469 7.961 1 89.62 375 GLN B C 1
ATOM 6399 O O . GLN B 1 375 ? -28.203 20.094 6.945 1 89.62 375 GLN B O 1
ATOM 6404 N N . ASP B 1 376 ? -30.125 20.266 8.109 1 91.31 376 ASP B N 1
ATOM 6405 C CA . ASP B 1 376 ? -30.922 19.562 7.117 1 91.31 376 ASP B CA 1
ATOM 6406 C C . ASP B 1 376 ? -31.953 20.5 6.484 1 91.31 376 ASP B C 1
ATOM 6408 O O . ASP B 1 376 ? -32.938 20.047 5.91 1 91.31 376 ASP B O 1
ATOM 6412 N N . THR B 1 377 ? -31.781 21.781 6.648 1 92.75 377 THR B N 1
ATOM 6413 C CA . THR B 1 377 ? -32.656 22.734 5.969 1 92.75 377 THR B CA 1
ATOM 6414 C C . THR B 1 377 ? -32.438 22.672 4.457 1 92.75 377 THR B C 1
ATOM 6416 O O . THR B 1 377 ? -31.391 22.234 3.988 1 92.75 377 THR B O 1
ATOM 6419 N N . PRO B 1 378 ? -33.406 23.109 3.717 1 94 378 PRO B N 1
ATOM 6420 C CA . PRO B 1 378 ? -33.25 23.109 2.26 1 94 378 PRO B CA 1
ATOM 6421 C C . PRO B 1 378 ? -32.031 23.875 1.793 1 94 378 PRO B C 1
ATOM 6423 O O . PRO B 1 378 ? -31.344 23.453 0.854 1 94 378 PRO B O 1
ATOM 6426 N N . GLU B 1 379 ? -31.781 24.953 2.438 1 91.25 379 GLU B N 1
ATOM 6427 C CA . GLU B 1 379 ? -30.609 25.75 2.084 1 91.25 379 GLU B CA 1
ATOM 6428 C C . GLU B 1 379 ? -29.312 25 2.379 1 91.25 379 GLU B C 1
ATOM 6430 O O . GLU B 1 379 ? -28.375 25.016 1.577 1 91.25 379 GLU B O 1
ATOM 6435 N N . ALA B 1 380 ? -29.297 24.391 3.523 1 92.06 380 ALA B N 1
ATOM 6436 C CA . ALA B 1 380 ? -28.125 23.609 3.918 1 92.06 380 ALA B CA 1
ATOM 6437 C C . ALA B 1 380 ? -27.906 22.438 2.973 1 92.06 380 ALA B C 1
ATOM 6439 O O . ALA B 1 380 ? -26.781 22.188 2.537 1 92.06 380 ALA B O 1
ATOM 6440 N N . LEU B 1 381 ? -29 21.781 2.631 1 94 381 LEU B N 1
ATOM 6441 C CA . LEU B 1 381 ? -28.906 20.641 1.728 1 94 381 LEU B CA 1
ATOM 6442 C C . LEU B 1 381 ? -28.453 21.078 0.341 1 94 381 LEU B C 1
ATOM 6444 O O . LEU B 1 381 ? -27.656 20.375 -0.303 1 94 381 LEU B O 1
ATOM 6448 N N . SER B 1 382 ? -28.984 22.203 -0.076 1 92.62 382 SER B N 1
ATOM 6449 C CA . SER B 1 382 ? -28.562 22.75 -1.362 1 92.62 382 SER B CA 1
ATOM 6450 C C . SER B 1 382 ? -27.078 23.062 -1.374 1 92.62 382 SER B C 1
ATOM 6452 O O . SER B 1 382 ? -26.391 22.812 -2.369 1 92.62 382 SER B O 1
ATOM 6454 N N . PHE B 1 383 ? -26.562 23.594 -0.351 1 92.38 383 PHE B N 1
ATOM 6455 C CA . PHE B 1 383 ? -25.125 23.891 -0.253 1 92.38 383 PHE B CA 1
ATOM 6456 C C . PHE B 1 383 ? -24.312 22.594 -0.274 1 92.38 383 PHE B C 1
ATOM 6458 O O . PHE B 1 383 ? -23.344 22.484 -1.021 1 92.38 383 PHE B O 1
ATOM 6465 N N . GLN B 1 384 ? -24.734 21.656 0.567 1 93.88 384 GLN B N 1
ATOM 6466 C CA . GLN B 1 384 ? -24.031 20.375 0.627 1 93.88 384 GLN B CA 1
ATOM 6467 C C . GLN B 1 384 ? -23.938 19.734 -0.755 1 93.88 384 GLN B C 1
ATOM 6469 O O . GLN B 1 384 ? -22.891 19.219 -1.137 1 93.88 384 GLN B O 1
ATOM 6474 N N . ASP B 1 385 ? -24.953 19.828 -1.483 1 94.25 385 ASP B N 1
ATOM 6475 C CA . ASP B 1 385 ? -24.984 19.25 -2.818 1 94.25 385 ASP B CA 1
ATOM 6476 C C . ASP B 1 385 ? -24.094 20.016 -3.781 1 94.25 385 ASP B C 1
ATOM 6478 O O . ASP B 1 385 ? -23.453 19.438 -4.66 1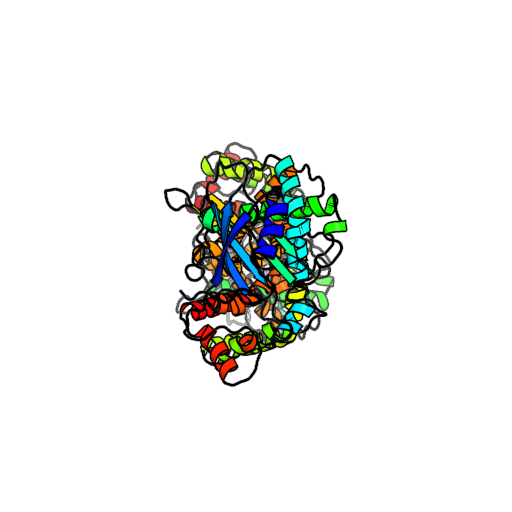 94.25 385 ASP B O 1
ATOM 6482 N N . SER B 1 386 ? -24.016 21.328 -3.578 1 94.25 386 SER B N 1
ATOM 6483 C CA . SER B 1 386 ? -23.281 22.203 -4.492 1 94.25 386 SER B CA 1
ATOM 6484 C C . SER B 1 386 ? -21.766 21.953 -4.383 1 94.25 386 SER B C 1
ATOM 6486 O O . SER B 1 386 ? -21.016 22.328 -5.281 1 94.25 386 SER B O 1
ATOM 6488 N N . ILE B 1 387 ? -21.344 21.344 -3.311 1 94.06 387 ILE B N 1
ATOM 6489 C CA . ILE B 1 387 ? -19.938 21.031 -3.066 1 94.06 387 ILE B CA 1
ATOM 6490 C C . ILE B 1 387 ? -19.422 20.141 -4.18 1 94.06 387 ILE B C 1
ATOM 6492 O O . ILE B 1 387 ? -18.25 20.219 -4.555 1 94.06 387 ILE B O 1
ATOM 6496 N N . TYR B 1 388 ? -20.266 19.328 -4.812 1 95.69 388 TYR B N 1
ATOM 6497 C CA . TYR B 1 388 ? -19.828 18.312 -5.773 1 95.69 388 TYR B CA 1
ATOM 6498 C C . TYR B 1 388 ? -20.203 18.719 -7.195 1 95.69 388 TYR B C 1
ATOM 6500 O O . TYR B 1 388 ? -20.141 17.906 -8.117 1 95.69 388 TYR B O 1
ATOM 6508 N N . GLU B 1 389 ? -20.484 19.953 -7.359 1 93.31 389 GLU B N 1
ATOM 6509 C CA . GLU B 1 389 ? -20.953 20.391 -8.672 1 93.31 389 GLU B CA 1
ATOM 6510 C C . GLU B 1 389 ? -19.797 20.625 -9.625 1 93.31 389 GLU B C 1
ATOM 6512 O O . GLU B 1 389 ? -19.938 20.469 -10.844 1 93.31 389 GLU B O 1
ATOM 6517 N N . CYS B 1 390 ? -18.656 21.016 -9.086 1 91.81 390 CYS B N 1
ATOM 6518 C CA . CYS B 1 390 ? -17.531 21.328 -9.969 1 91.81 390 CYS B CA 1
ATOM 6519 C C . CYS B 1 390 ? -16.875 20.078 -10.508 1 91.81 390 CYS B C 1
ATOM 6521 O O . CYS B 1 390 ? -16.844 19.047 -9.82 1 91.81 390 CYS B O 1
ATOM 6523 N N . ASP B 1 391 ? -16.219 20.203 -11.656 1 93.81 391 ASP B N 1
ATOM 6524 C CA . ASP B 1 391 ? -15.617 19.078 -12.359 1 93.81 391 ASP B CA 1
ATOM 6525 C C . ASP B 1 391 ? -14.492 18.453 -11.531 1 93.81 391 ASP B C 1
ATOM 6527 O O . ASP B 1 391 ? -14.328 17.219 -11.531 1 93.81 391 ASP B O 1
ATOM 6531 N N . ARG B 1 392 ? -13.828 19.266 -10.891 1 93.19 392 ARG B N 1
ATOM 6532 C CA . ARG B 1 392 ? -12.688 18.781 -10.117 1 93.19 392 ARG B CA 1
ATOM 6533 C C . ARG B 1 392 ? -13.148 17.875 -8.977 1 93.19 392 ARG B C 1
ATOM 6535 O O . ARG B 1 392 ? -12.586 16.812 -8.758 1 93.19 392 ARG B O 1
ATOM 6542 N N . ALA B 1 393 ? -14.125 18.312 -8.297 1 94.88 393 ALA B N 1
ATOM 6543 C CA . ALA B 1 393 ? -14.664 17.516 -7.207 1 94.88 393 ALA B CA 1
ATOM 6544 C C . ALA B 1 393 ? -15.188 16.172 -7.719 1 94.88 393 ALA B C 1
ATOM 6546 O O . ALA B 1 393 ? -14.953 15.133 -7.105 1 94.88 393 ALA B O 1
ATOM 6547 N N . GLN B 1 394 ? -15.859 16.203 -8.844 1 96.75 394 GLN B N 1
ATOM 6548 C CA . GLN B 1 394 ? -16.406 14.992 -9.438 1 96.75 394 GLN B CA 1
ATOM 6549 C C . GLN B 1 394 ? -15.297 14.023 -9.828 1 96.75 394 GLN B C 1
ATOM 6551 O O . GLN B 1 394 ? -15.398 12.82 -9.586 1 96.75 394 GLN B O 1
ATOM 6556 N N . SER B 1 395 ? -14.281 14.578 -10.367 1 96 395 SER B N 1
ATOM 6557 C CA . SER B 1 395 ? -13.141 13.758 -10.758 1 96 395 SER B CA 1
ATOM 6558 C C . SER B 1 395 ? -12.484 13.117 -9.547 1 96 395 SER B C 1
ATOM 6560 O O . SER B 1 395 ? -12.109 11.938 -9.586 1 96 395 SER B O 1
ATOM 6562 N N . ILE B 1 396 ? -12.352 13.828 -8.492 1 95.38 396 ILE B N 1
ATOM 6563 C CA . ILE B 1 396 ? -11.75 13.32 -7.266 1 95.38 396 ILE B CA 1
ATOM 6564 C C . ILE B 1 396 ? -12.594 12.172 -6.715 1 95.38 396 ILE B C 1
ATOM 6566 O O . ILE B 1 396 ? -12.062 11.102 -6.398 1 95.38 396 ILE B O 1
ATOM 6570 N N . VAL B 1 397 ? -13.859 12.375 -6.676 1 97.44 397 VAL B N 1
ATOM 6571 C CA . VAL B 1 397 ? -14.75 11.367 -6.117 1 97.44 397 VAL B CA 1
ATOM 6572 C C . VAL B 1 397 ? -14.648 10.078 -6.926 1 97.44 397 VAL B C 1
ATOM 6574 O O . VAL B 1 397 ? -14.484 8.992 -6.363 1 97.44 397 VAL B O 1
ATOM 6577 N N . GLU B 1 398 ? -14.688 10.219 -8.188 1 97.44 398 GLU B N 1
ATOM 6578 C CA . GLU B 1 398 ? -14.641 9.055 -9.055 1 97.44 398 GLU B CA 1
ATOM 6579 C C . GLU B 1 398 ? -13.328 8.289 -8.891 1 97.44 398 GLU B C 1
ATOM 6581 O O . GLU B 1 398 ? -13.328 7.07 -8.719 1 97.44 398 GLU B O 1
ATOM 6586 N N . GLN B 1 399 ? -12.258 9 -8.93 1 96.44 399 GLN B N 1
ATOM 6587 C CA . GLN B 1 399 ? -10.938 8.375 -8.844 1 96.44 399 GLN B CA 1
ATOM 6588 C C . GLN B 1 399 ? -10.711 7.758 -7.465 1 96.44 399 GLN B C 1
ATOM 6590 O O . GLN B 1 399 ? -10.227 6.629 -7.359 1 96.44 399 GLN B O 1
ATOM 6595 N N . MET B 1 400 ? -11.094 8.469 -6.48 1 97.69 400 MET B N 1
ATOM 6596 C CA . MET B 1 400 ? -10.781 8.023 -5.125 1 97.69 400 MET B CA 1
ATOM 6597 C C . MET B 1 400 ? -11.688 6.875 -4.703 1 97.69 400 MET B C 1
ATOM 6599 O O . MET B 1 400 ? -11.258 5.973 -3.98 1 97.69 400 MET B O 1
ATOM 6603 N N . LEU B 1 401 ? -12.961 6.898 -5.141 1 98.31 401 LEU B N 1
ATOM 6604 C CA . LEU B 1 401 ? -13.844 5.785 -4.824 1 98.31 401 LEU B CA 1
ATOM 6605 C C . LEU B 1 401 ? -13.297 4.473 -5.371 1 98.31 401 LEU B C 1
ATOM 6607 O O . LEU B 1 401 ? -13.312 3.451 -4.684 1 98.31 401 LEU B O 1
ATOM 6611 N N . SER B 1 402 ? -12.805 4.539 -6.574 1 97.88 402 SER B N 1
ATOM 6612 C CA . SER B 1 402 ? -12.234 3.35 -7.191 1 97.88 402 SER B CA 1
ATOM 6613 C C . SER B 1 402 ? -11.023 2.846 -6.406 1 97.88 402 SER B C 1
ATOM 6615 O O . SER B 1 402 ? -10.914 1.648 -6.133 1 97.88 402 SER B O 1
ATOM 6617 N N . LYS B 1 403 ? -10.148 3.738 -6.043 1 97.75 403 LYS B N 1
ATOM 6618 C CA . LYS B 1 403 ? -8.938 3.385 -5.305 1 97.75 403 LYS B CA 1
ATOM 6619 C C . LYS B 1 403 ? -9.281 2.832 -3.922 1 97.75 403 LYS B C 1
ATOM 6621 O O . LYS B 1 403 ? -8.711 1.827 -3.492 1 97.75 403 LYS B O 1
ATOM 6626 N N . PHE B 1 404 ? -10.188 3.479 -3.238 1 98.44 404 PHE B N 1
ATOM 6627 C CA . PHE B 1 404 ? -10.555 3.076 -1.888 1 98.44 404 PHE B CA 1
ATOM 6628 C C . PHE B 1 404 ? -11.297 1.745 -1.904 1 98.44 404 PHE B C 1
ATOM 6630 O O . PHE B 1 404 ? -11.125 0.919 -1.006 1 98.44 404 PHE B O 1
ATOM 6637 N N . ASP B 1 405 ? -12.102 1.567 -2.918 1 98.44 405 ASP B N 1
ATOM 6638 C CA . ASP B 1 405 ? -12.812 0.298 -3.07 1 98.44 405 ASP B CA 1
ATOM 6639 C C . ASP B 1 405 ? -11.828 -0.855 -3.26 1 98.44 405 ASP B C 1
ATOM 6641 O O . ASP B 1 405 ? -11.977 -1.914 -2.646 1 98.44 405 ASP B O 1
ATOM 6645 N N . ALA B 1 406 ? -10.844 -0.644 -4.031 1 98.25 406 ALA B N 1
ATOM 6646 C CA . ALA B 1 406 ? -9.844 -1.671 -4.316 1 98.25 406 ALA B CA 1
ATOM 6647 C C . ALA B 1 406 ? -9.086 -2.062 -3.053 1 98.25 406 ALA B C 1
ATOM 6649 O O . ALA B 1 406 ? -8.656 -3.209 -2.91 1 98.25 406 ALA B O 1
ATOM 6650 N N . LYS B 1 407 ? -8.961 -1.16 -2.125 1 97.94 407 LYS B N 1
ATOM 6651 C CA . LYS B 1 407 ? -8.219 -1.41 -0.893 1 97.94 407 LYS B CA 1
ATOM 6652 C C . LYS B 1 407 ? -9.125 -1.975 0.194 1 97.94 407 LYS B C 1
ATOM 6654 O O . LYS B 1 407 ? -8.664 -2.289 1.294 1 97.94 407 LYS B O 1
ATOM 6659 N N . GLY B 1 408 ? -10.422 -2.094 -0.087 1 97.75 408 GLY B N 1
ATOM 6660 C CA . GLY B 1 408 ? -11.367 -2.676 0.856 1 97.75 408 GLY B CA 1
ATOM 6661 C C . GLY B 1 408 ? -11.844 -1.689 1.906 1 97.75 408 GLY B C 1
ATOM 6662 O O . GLY B 1 408 ? -12.391 -2.09 2.939 1 97.75 408 GLY B O 1
ATOM 6663 N N . LEU B 1 409 ? -11.688 -0.398 1.625 1 98.31 409 LEU B N 1
ATOM 6664 C CA . LEU B 1 409 ? -11.992 0.618 2.627 1 98.31 409 LEU B CA 1
ATOM 6665 C C . LEU B 1 409 ? -13.484 0.935 2.639 1 98.31 409 LEU B C 1
ATOM 6667 O O . LEU B 1 409 ? -13.977 1.575 3.568 1 98.31 409 LEU B O 1
ATOM 6671 N N . LEU B 1 410 ? -14.188 0.505 1.575 1 98 410 LEU B N 1
ATOM 6672 C CA . LEU B 1 410 ? -15.617 0.793 1.483 1 98 410 LEU B CA 1
ATOM 6673 C C . LEU B 1 410 ? -16.453 -0.416 1.907 1 98 410 LEU B C 1
ATOM 6675 O O . LEU B 1 410 ? -17.672 -0.383 1.85 1 98 410 LEU B O 1
ATOM 6679 N N . ASP B 1 411 ? -15.734 -1.515 2.326 1 95.44 411 ASP B N 1
ATOM 6680 C CA . ASP B 1 411 ? -16.391 -2.736 2.77 1 95.44 411 ASP B CA 1
ATOM 6681 C C . ASP B 1 411 ? -16.547 -2.758 4.289 1 95.44 411 ASP B C 1
ATOM 6683 O O . ASP B 1 411 ? -15.953 -1.942 4.988 1 95.44 411 ASP B O 1
ATOM 6687 N N . GLU B 1 412 ? -17.453 -3.646 4.695 1 91.25 412 GLU B N 1
ATOM 6688 C CA . GLU B 1 412 ? -17.547 -3.881 6.133 1 91.25 412 GLU B CA 1
ATOM 6689 C C . GLU B 1 412 ? -16.234 -4.434 6.68 1 91.25 412 GLU B C 1
ATOM 6691 O O . GLU B 1 412 ? -15.641 -5.344 6.094 1 91.25 412 GLU B O 1
ATOM 6696 N N . GLN B 1 413 ? -15.773 -3.771 7.676 1 86.25 413 GLN B N 1
ATOM 6697 C CA . GLN B 1 413 ? -14.484 -4.152 8.234 1 86.25 413 GLN B CA 1
ATOM 6698 C C . GLN B 1 413 ? -14.656 -4.887 9.562 1 86.25 413 GLN B C 1
ATOM 6700 O O . GLN B 1 413 ? -15.594 -4.617 10.312 1 86.25 413 GLN B O 1
#

InterPro domains:
  IPR004119 Ecdysteroid kinase-like [PF02958] (41-328)
  IPR011009 Protein kinase-like domain superfamily [SSF56112] (8-329)
  IPR015897 CHK kinase-like [SM00587] (133-325)